Protein AF-A0AAV2LMJ4-F1 (afdb_monomer_lite)

Sequence (1082 aa):
MGFVTAALLILLYDCACATQFSASLNMGGVTGQVLFDNTSQMATLNISGAGSCSSLNLSITVFPVISERDDFDGRCTTTGGHWNPFKVDTELPSYSEFCNSANPLFCEGHFNPLNWNISNSPPPGMGTLDQYEVGDLSGKFGMLTGLNKLEAVFSDPFLPLTGPNSVVGRSVVVHYTNGSRMRCADIKADKDKDGHWAKAKAVFNRTLTGTVTMRQQIFSDGSSMDTTVEVALLSAEEVTTRNFSMYITTDQIGEQRCSQNGGLYNPFNMTITSPTCSIYSPLSCPVGEFSMRQSALSLTHRQFFTDSILPLTGDFTVVRRTLVVKNGDSIIDCADILPESPSAEQSFQKVPQFSRYDFRKRVANVLQLEISQVTILPGSPQSNETCQRVSFMLAADVSPALLESVKTSEKMGPYKETSCLRAAGVLLQPWRLLIAFTAAAERRAHFNHKTERFEPQRPDTTMSPKITGELLRLLRQAMKNCKYFPEPIHAYIVPSGDAHQSEYIAPCDCRREFISGFNGSAGTAIVTEQHAALWTDGRYFLQASQQMDNNWTLMRMGLKETPSQEDWLISVLPENSKVGVDPWIYAADQWKHMSTALTSAGHSLVAVQENMIDVIWSDRPERPSTQLRTLGLEYTGLTWQDKITALRTKMTERKISWFVTTALDETAWLFNLRGADIEYNPVFFAYAIVGMNTIRFFIDQKRLNDAALRSHLQLDSPLKPELSISTFPYEAVHSELQAICSALGPKDKVWICDKASCALTQAIPKNHRSPIPYTPLCLAKAVKNPTEVQGMRMAHIKDAVALCELFSWLEKEIPKGTVTEISAADKAEEFRSQQKDFVGLSFPTISSVGPNAAIIHYTPLPETNRTLTVNEVYLIDSGAQYIDGTTDVTRTMHFGAPSPFEKECFTYVLKGHIAVSAAIFPNGTKGHLLDSFARAALWDSGLDYLHGTGHGVGCFLNVHEGPCGISYKTFADEPLEAGMIVSDEPGYYEDGAFGIRVENVVLVVPAKPKYNYRNRGSLTFEPLTLVPIQVKMMATELLTRKERDWLNEYHRTCREVIGAELERQGRKEALQWLIRETQPIV

Secondary structure (DSSP, 8-state):
--------SSSS----S-SEEEEEEEETTEEEEEEEETTTTEEEEEEE---TTS-EEEEEBSSPPP-SS--SSS--GGGSS---TT---TTSTTHHHHSBTTB-TTS--B--TT---GGGPPSTTSS-GGGS-TT-HHHHH---TT-SEEEEEEE-TTS-SSSTT--TTSEEEEEETTS-EEEEEE-EE---TTEEEEEEEEEEESSEEEEEEEEEEEETTS-BPPEEEEEEEEESS------EEEEEBSS---GGGTTS---B--TT---TT-TT-BTTBGGGS-TTB-HHHH--B-SSS-EEEEETT--SSSTT--TTSEEEEEETTEEEEEEEEEE-S-EEEEEEEPPSS--HHHHHHHHHHHHT--GGGEEEPTT-SEE-SSEEEEEEEESS---HHHHHHHHH-GGGGGGS--TT--S----------------------------------------PPP--HHHHHHHHHHTT-TTT-SS--SEEEEES--TT--SS--GGG-HHHHHH----SS-EEEEESS-EEEEE-GGGHHHHHHHS-TTPEEEETTSTTSPPHHHHHHHHSPTT-EEEE-TTSSBHHHHHHHHHHHHHTT-EEEE-SS-HHHHH-TTPPPPP-PPPEE--HHHHSS-HHHHHHHHHHHHHHTT-SEEEE--HHHHHHHHTEE--SSSSS---SEEEEEESS-EEEEE-GGGGG-HHHHHHTTTTS---GGGPEEEE-GGGHHHHHHHHHHT--TT--EEEETTSBHHHHHHS-TTTEEEESS-HHHHHHHB--HHHHHHHHHHHHHHHHHHHHHHHHHHHHGGGT--BHHHHHHHHHHHHHTSTTEEEESS--EEEEGGGGGSTT----TTT-PBP-TTSEEEEE--EEETTEE---EEEEESS---HHHHHHHHHHHHHHHHHHT--EETT-BGGGGHHHHHHHHHTTT---SS-SEEB--TTS-SS--S-EE-TT-TTPPBP-TTBEEEE--EEEETTTEEEE--EEEEEEEE--S--GGG--EEEEEE-------GGG--GGG--HHHHHHHHHHHHHHHHHHHHHHHHTT-HHHHHHHHHHTPPP-

pLDDT: mean 83.79, std 19.94, range [22.16, 98.94]

Radius of gyration: 36.63 Å; chains: 1; bounding box: 79×102×100 Å

Organism: Knipowitschia caucasica (NCBI:txid637954)

InterPro domains:
  IPR000587 Creatinase, N-terminal [PF01321] (511-609)
  IPR000994 Peptidase M24 [PF00557] (791-1004)
  IPR029149 Creatinase/Aminopeptidase P/Spt16, N-terminal [G3DSA:3.40.350.10] (464-617)
  IPR029149 Creatinase/Aminopeptidase P/Spt16, N-terminal [G3DSA:3.40.350.10] (618-781)
  IPR029149 Creatinase/Aminopeptidase P/Spt16, N-terminal [SSF53092] (511-597)
  IPR032416 Peptidase M24, C-terminal domain [PF16188] (1019-1081)
  IPR033740 Aminopeptidase P [cd01085] (791-1012)
  IPR036005 Creatinase/aminopeptidase-like [G3DSA:3.90.230.10] (782-1082)
  IPR036005 Creatinase/aminopeptidase-like [SSF55920] (785-1043)
  IPR036423 Superoxide dismutase-like, copper/zinc binding domain superfamily [G3DSA:2.60.40.200] (16-196)
  IPR036423 Superoxide dismutase-like, copper/zinc binding domain superfamily [G3DSA:2.60.40.200] (197-347)
  IPR036423 Superoxide dismutase-like, copper/zinc binding domain superfamily [SSF49329] (25-187)
  IPR036423 Superoxide dismutase-like, copper/zinc binding domain superfamily [SSF49329] (199-337)
  IPR050422 Xaa-Pro aminopeptidase P [PTHR43763] (435-1081)

Structure (mmCIF, N/CA/C/O backbone):
data_AF-A0AAV2LMJ4-F1
#
_entry.id   AF-A0AAV2LMJ4-F1
#
loop_
_atom_site.group_PDB
_atom_site.id
_atom_site.type_symbol
_atom_site.label_atom_id
_atom_site.label_alt_id
_atom_site.label_comp_id
_atom_site.label_asym_id
_atom_site.label_entity_id
_atom_site.label_seq_id
_atom_site.pdbx_PDB_ins_code
_atom_site.Cartn_x
_atom_site.Cartn_y
_atom_site.Cartn_z
_atom_site.occupancy
_atom_site.B_iso_or_equiv
_atom_site.auth_seq_id
_atom_site.auth_comp_id
_atom_site.auth_asym_id
_atom_site.auth_atom_id
_atom_site.pdbx_PDB_model_num
ATOM 1 N N . MET A 1 1 ? 31.225 -16.482 -4.427 1.00 31.62 1 MET A N 1
ATOM 2 C CA . MET A 1 1 ? 31.300 -16.928 -3.021 1.00 31.62 1 MET A CA 1
ATOM 3 C C . MET A 1 1 ? 29.924 -16.722 -2.435 1.00 31.62 1 MET A C 1
ATOM 5 O O . MET A 1 1 ? 29.506 -15.581 -2.304 1.00 31.62 1 MET A O 1
ATOM 9 N N . GLY A 1 2 ? 29.184 -17.820 -2.303 1.00 31.97 2 GLY A N 1
ATOM 10 C CA . GLY A 1 2 ? 27.797 -17.839 -1.847 1.00 31.97 2 GLY A CA 1
ATOM 11 C C . GLY A 1 2 ? 27.674 -18.164 -0.360 1.00 31.97 2 GLY A C 1
ATOM 12 O O . GLY A 1 2 ? 28.681 -18.469 0.278 1.00 31.97 2 GLY A O 1
ATOM 13 N N . PHE A 1 3 ? 26.413 -18.161 0.090 1.00 25.02 3 PHE A N 1
ATOM 14 C CA . PHE A 1 3 ? 25.906 -18.404 1.450 1.00 25.02 3 PHE A CA 1
ATOM 15 C C . PHE A 1 3 ? 26.230 -17.228 2.393 1.00 25.02 3 PHE A C 1
ATOM 17 O O . PHE A 1 3 ? 27.388 -16.900 2.598 1.00 25.02 3 PHE A O 1
ATOM 24 N N . VAL A 1 4 ? 25.273 -16.461 2.928 1.00 27.62 4 VAL A N 1
ATOM 25 C CA . VAL A 1 4 ? 24.153 -16.869 3.792 1.00 27.62 4 VAL A CA 1
ATOM 26 C C . VAL A 1 4 ? 23.056 -15.785 3.767 1.00 27.62 4 VAL A C 1
ATOM 28 O O . VAL A 1 4 ? 23.307 -14.658 4.180 1.00 27.62 4 VAL A O 1
ATOM 31 N N . THR A 1 5 ? 21.835 -16.131 3.355 1.00 31.05 5 THR A N 1
ATOM 32 C CA . THR A 1 5 ? 20.598 -15.367 3.628 1.00 31.05 5 THR A CA 1
ATOM 33 C C . THR A 1 5 ? 19.431 -16.351 3.659 1.00 31.05 5 THR A C 1
ATOM 35 O O . THR A 1 5 ? 18.971 -16.746 2.594 1.00 31.05 5 THR A O 1
ATOM 38 N N . ALA A 1 6 ? 19.029 -16.784 4.862 1.00 27.64 6 ALA A N 1
ATOM 39 C CA . ALA A 1 6 ? 17.705 -17.321 5.239 1.00 27.64 6 ALA A CA 1
ATOM 40 C C . ALA A 1 6 ? 17.819 -18.062 6.590 1.00 27.64 6 ALA A C 1
ATOM 42 O O . ALA A 1 6 ? 17.997 -19.275 6.616 1.00 27.64 6 ALA A O 1
ATOM 43 N N . ALA A 1 7 ? 17.781 -17.337 7.716 1.00 23.77 7 ALA A N 1
ATOM 44 C CA . ALA A 1 7 ? 17.709 -17.956 9.052 1.00 23.77 7 ALA A CA 1
ATOM 45 C C . ALA A 1 7 ? 17.099 -17.056 10.152 1.00 23.77 7 ALA A C 1
ATOM 47 O O . ALA A 1 7 ? 17.257 -17.348 11.330 1.00 23.77 7 ALA A O 1
ATOM 48 N N . LEU A 1 8 ? 16.402 -15.965 9.816 1.00 28.31 8 LEU A N 1
ATOM 49 C CA . LEU A 1 8 ? 15.799 -15.075 10.817 1.00 28.31 8 LEU A CA 1
ATOM 50 C C . LEU A 1 8 ? 14.387 -14.674 10.390 1.00 28.31 8 LEU A C 1
ATOM 52 O O . LEU A 1 8 ? 14.229 -13.679 9.696 1.00 28.31 8 LEU A O 1
ATOM 56 N N . LEU A 1 9 ? 13.400 -15.504 10.753 1.00 25.52 9 LEU A N 1
ATOM 57 C CA . LEU A 1 9 ? 11.991 -15.140 11.026 1.00 25.52 9 LEU A CA 1
ATOM 58 C C . LEU A 1 9 ? 11.160 -16.384 11.429 1.00 25.52 9 LEU A C 1
ATOM 60 O O . LEU A 1 9 ? 10.051 -16.594 10.957 1.00 25.52 9 LEU A O 1
ATOM 64 N N . ILE A 1 10 ? 11.726 -17.238 12.296 1.00 26.42 10 ILE A N 1
ATOM 65 C CA . ILE A 1 10 ? 11.002 -18.276 13.071 1.00 26.42 10 ILE A CA 1
ATOM 66 C C . ILE A 1 10 ? 11.528 -18.294 14.526 1.00 26.42 10 ILE A C 1
ATOM 68 O O . ILE A 1 10 ? 11.556 -19.306 15.212 1.00 26.42 10 ILE A O 1
ATOM 72 N N . LEU A 1 11 ? 12.014 -17.157 15.013 1.00 26.16 11 LEU A N 1
ATOM 73 C CA . LEU A 1 11 ? 12.368 -16.958 16.416 1.00 26.16 11 LEU A CA 1
ATOM 74 C C . LEU A 1 11 ? 11.753 -15.615 16.792 1.00 26.16 11 LEU A C 1
ATOM 76 O O . LEU A 1 11 ? 11.999 -14.651 16.071 1.00 26.16 11 LEU A O 1
ATOM 80 N N . LEU A 1 12 ? 10.979 -15.579 17.879 1.00 29.08 12 LEU A N 1
ATOM 81 C CA . LEU A 1 12 ? 10.115 -14.484 18.369 1.00 29.08 12 LEU A CA 1
ATOM 82 C C . LEU A 1 12 ? 8.614 -14.608 18.041 1.00 29.08 12 LEU A C 1
ATOM 84 O O . LEU A 1 12 ? 7.958 -13.628 17.723 1.00 29.08 12 LEU A O 1
ATOM 88 N N . TYR A 1 13 ? 8.060 -15.806 18.207 1.00 29.02 13 TYR A N 1
ATOM 89 C CA . TYR A 1 13 ? 6.753 -15.964 18.857 1.00 29.02 13 TYR A CA 1
ATOM 90 C C . TYR A 1 13 ? 6.904 -17.089 19.887 1.00 29.02 13 TYR A C 1
ATOM 92 O O . TYR A 1 13 ? 6.378 -18.186 19.729 1.00 29.02 13 TYR A O 1
ATOM 100 N N . ASP A 1 14 ? 7.712 -16.830 20.921 1.00 29.50 14 ASP A N 1
ATOM 101 C CA . ASP A 1 14 ? 7.497 -17.511 22.195 1.00 29.50 14 ASP A CA 1
ATOM 102 C C . ASP A 1 14 ? 6.205 -16.929 22.768 1.00 29.50 14 ASP A C 1
ATOM 104 O O . ASP A 1 14 ? 6.079 -15.723 22.983 1.00 29.50 14 ASP A O 1
ATOM 108 N N . CYS A 1 15 ? 5.222 -17.808 22.912 1.00 34.94 15 CYS A N 1
ATOM 109 C CA . CYS A 1 15 ? 3.888 -17.538 23.414 1.00 34.94 15 CYS A CA 1
ATOM 110 C C . CYS A 1 15 ? 3.986 -16.853 24.790 1.00 34.94 15 CYS A C 1
ATOM 112 O O . CYS A 1 15 ? 4.411 -17.472 25.765 1.00 34.94 15 CYS A O 1
ATOM 114 N N . ALA A 1 16 ? 3.608 -15.577 24.885 1.00 39.09 16 ALA A N 1
ATOM 115 C CA . ALA A 1 16 ? 3.603 -14.818 26.136 1.00 39.09 16 ALA A CA 1
ATOM 116 C C . ALA A 1 16 ? 2.346 -15.101 26.976 1.00 39.09 16 ALA A C 1
ATOM 118 O O . ALA A 1 16 ? 1.729 -14.175 27.496 1.00 39.09 16 ALA A O 1
ATOM 119 N N . CYS A 1 17 ? 1.973 -16.373 27.125 1.00 46.59 17 CYS A N 1
ATOM 120 C CA . CYS A 1 17 ? 0.865 -16.773 27.986 1.00 46.59 17 CYS A CA 1
ATOM 121 C C . CYS A 1 17 ? 1.385 -17.794 29.005 1.00 46.59 17 CYS A C 1
ATOM 123 O O . CYS A 1 17 ? 1.818 -18.887 28.645 1.00 46.59 17 CYS A O 1
ATOM 125 N N . ALA A 1 18 ? 1.386 -17.353 30.269 1.00 47.00 18 ALA A N 1
ATOM 126 C CA . ALA A 1 18 ? 2.244 -17.720 31.406 1.00 47.00 18 ALA A CA 1
ATOM 127 C C . ALA A 1 18 ? 3.652 -17.086 31.382 1.00 47.00 18 ALA A C 1
ATOM 129 O O . ALA A 1 18 ? 4.645 -17.682 30.971 1.00 47.00 18 ALA A O 1
ATOM 130 N N . THR A 1 19 ? 3.752 -15.860 31.905 1.00 60.28 19 THR A N 1
ATOM 131 C CA . THR A 1 19 ? 5.040 -15.200 32.180 1.00 60.28 19 THR A CA 1
ATOM 132 C C . THR A 1 19 ? 5.730 -15.746 33.435 1.00 60.28 19 THR A C 1
ATOM 134 O O . THR A 1 19 ? 6.918 -15.483 33.612 1.00 60.28 19 THR A O 1
ATOM 137 N N . GLN A 1 20 ? 5.032 -16.533 34.273 1.00 61.94 20 GLN A N 1
ATOM 138 C CA . GLN A 1 20 ? 5.546 -17.090 35.531 1.00 61.94 20 GLN A CA 1
ATOM 139 C C . GLN A 1 20 ? 5.127 -18.558 35.761 1.00 61.94 20 GLN A C 1
ATOM 141 O O . GLN A 1 20 ? 3.970 -18.939 35.590 1.00 61.94 20 GLN A O 1
ATOM 146 N N . PHE A 1 21 ? 6.081 -19.385 36.187 1.00 69.50 21 PHE A N 1
ATOM 147 C CA . PHE A 1 21 ? 5.927 -20.791 36.572 1.00 69.50 21 PHE A CA 1
ATOM 148 C C . PHE A 1 21 ? 6.332 -20.955 38.033 1.00 69.50 21 PHE A C 1
ATOM 150 O O . PHE A 1 21 ? 7.242 -20.271 38.496 1.00 69.50 21 PHE A O 1
ATOM 157 N N . SER A 1 22 ? 5.705 -21.868 38.770 1.00 72.75 22 SER A N 1
ATOM 158 C CA . SER A 1 22 ? 6.003 -22.081 40.184 1.00 72.75 22 SER A CA 1
ATOM 159 C C . SER A 1 22 ? 6.136 -23.562 40.555 1.00 72.75 22 SER A C 1
ATOM 161 O O . SER A 1 22 ? 5.431 -24.438 40.053 1.00 72.75 22 SER A O 1
ATOM 163 N N . ALA A 1 23 ? 7.075 -23.844 41.459 1.00 64.94 23 ALA A N 1
ATOM 164 C CA . ALA A 1 23 ? 7.233 -25.120 42.146 1.00 64.94 23 ALA A CA 1
ATOM 165 C C . ALA A 1 23 ? 7.117 -24.869 43.656 1.00 64.94 23 ALA A C 1
ATOM 167 O O . ALA A 1 23 ? 8.087 -24.489 44.319 1.00 64.94 23 ALA A O 1
ATOM 168 N N . SER A 1 24 ? 5.908 -25.023 44.202 1.00 64.81 24 SER A N 1
ATOM 169 C CA . SER A 1 24 ? 5.629 -24.791 45.625 1.00 64.81 24 SER A CA 1
ATOM 170 C C . SER A 1 24 ? 6.053 -25.986 46.485 1.00 64.81 24 SER A C 1
ATOM 172 O O . SER A 1 24 ? 5.602 -27.113 46.283 1.00 64.81 24 SER A O 1
ATOM 174 N N . LEU A 1 25 ? 6.881 -25.730 47.496 1.00 60.56 25 LEU A N 1
ATOM 175 C CA . LEU A 1 25 ? 7.351 -26.695 48.488 1.00 60.56 25 LEU A CA 1
ATOM 176 C C . LEU A 1 25 ? 6.625 -26.414 49.810 1.00 60.56 25 LEU A C 1
ATOM 178 O O . LEU A 1 25 ? 6.838 -25.370 50.412 1.00 60.56 25 LEU A O 1
ATOM 182 N N . ASN A 1 26 ? 5.755 -27.311 50.281 1.00 53.28 26 ASN A N 1
ATOM 183 C CA . ASN A 1 26 ? 4.981 -27.069 51.511 1.00 53.28 26 ASN A CA 1
ATOM 184 C C . ASN A 1 26 ? 4.887 -28.301 52.429 1.00 53.28 26 ASN A C 1
ATOM 186 O O . ASN A 1 26 ? 3.824 -28.600 52.966 1.00 53.28 26 ASN A O 1
ATOM 190 N N . MET A 1 27 ? 5.973 -29.073 52.576 1.00 48.28 27 MET A N 1
ATOM 191 C CA . MET A 1 27 ? 5.925 -30.357 53.294 1.00 48.28 27 MET A CA 1
ATOM 192 C C . MET A 1 27 ? 7.165 -30.656 54.152 1.00 48.28 27 MET A C 1
ATOM 194 O O . MET A 1 27 ? 8.303 -30.673 53.678 1.00 48.28 27 MET A O 1
ATOM 198 N N . GLY A 1 28 ? 6.923 -31.035 55.415 1.00 44.03 28 GLY A N 1
ATOM 199 C CA . GLY A 1 28 ? 7.898 -31.705 56.284 1.00 44.03 28 GLY A CA 1
ATOM 200 C C . GLY A 1 28 ? 9.094 -30.849 56.707 1.00 44.03 28 GLY A C 1
ATOM 201 O O . GLY A 1 28 ? 10.224 -31.326 56.610 1.00 44.03 28 GLY A O 1
ATOM 202 N N . GLY A 1 29 ? 8.842 -29.613 57.146 1.00 50.81 29 GLY A N 1
ATOM 203 C CA . GLY A 1 29 ? 9.846 -28.687 57.683 1.00 50.81 29 GLY A CA 1
ATOM 204 C C . GLY A 1 29 ? 10.384 -27.683 56.666 1.00 50.81 29 GLY A C 1
ATOM 205 O O . GLY A 1 29 ? 10.660 -26.566 57.069 1.00 50.81 29 GLY A O 1
ATOM 206 N N . VAL A 1 30 ? 10.440 -28.032 55.373 1.00 53.62 30 VAL A N 1
ATOM 207 C CA . VAL A 1 30 ? 10.850 -27.131 54.283 1.00 53.62 30 VAL A CA 1
ATOM 208 C C . VAL A 1 30 ? 9.614 -26.508 53.622 1.00 53.62 30 VAL A C 1
ATOM 210 O O . VAL A 1 30 ? 8.799 -27.226 53.038 1.00 53.62 30 VAL A O 1
ATOM 213 N N . THR A 1 31 ? 9.467 -25.188 53.712 1.00 57.84 31 THR A N 1
ATOM 214 C CA . THR A 1 31 ? 8.359 -24.406 53.142 1.00 57.84 31 THR A CA 1
ATOM 215 C C . THR A 1 31 ? 8.884 -23.292 52.241 1.00 57.84 31 THR A C 1
ATOM 217 O O . THR A 1 31 ? 9.872 -22.636 52.572 1.00 57.84 31 THR A O 1
ATOM 220 N N . GLY A 1 32 ? 8.252 -23.067 51.091 1.00 64.69 32 GLY A N 1
ATOM 221 C CA . GLY A 1 32 ? 8.737 -22.111 50.104 1.00 64.69 32 GLY A CA 1
ATOM 222 C C . GLY A 1 32 ? 8.204 -22.323 48.691 1.00 64.69 32 GLY A C 1
ATOM 223 O O . GLY A 1 32 ? 7.330 -23.151 48.459 1.00 64.69 32 GLY A O 1
ATOM 224 N N . GLN A 1 33 ? 8.759 -21.598 47.726 1.00 73.62 33 GLN A N 1
ATOM 225 C CA . GLN A 1 33 ? 8.497 -21.786 46.303 1.00 73.62 33 GLN A CA 1
ATOM 226 C C . GLN A 1 33 ? 9.721 -21.430 45.459 1.00 73.62 33 GLN A C 1
ATOM 228 O O . GLN A 1 33 ? 10.509 -20.555 45.828 1.00 73.62 33 GLN A O 1
ATOM 233 N N . VAL A 1 34 ? 9.852 -22.099 44.316 1.00 70.19 34 VAL A N 1
ATOM 234 C CA . VAL A 1 34 ? 10.715 -21.657 43.216 1.00 70.19 34 VAL A CA 1
ATOM 235 C C . VAL A 1 34 ? 9.816 -21.040 42.156 1.00 70.19 34 VAL A C 1
ATOM 237 O O . VAL A 1 34 ? 8.926 -21.729 41.668 1.00 70.19 34 VAL A O 1
ATOM 240 N N . LEU A 1 35 ? 10.007 -19.766 41.834 1.00 71.50 35 LEU A N 1
ATOM 241 C CA . LEU A 1 35 ? 9.332 -19.095 40.724 1.00 71.50 35 LEU A CA 1
ATOM 242 C C . LEU A 1 35 ? 10.282 -19.021 39.536 1.00 71.50 35 LEU A C 1
ATOM 244 O O . LEU A 1 35 ? 11.445 -18.695 39.737 1.00 71.50 35 LEU A O 1
ATOM 248 N N . PHE A 1 36 ? 9.799 -19.254 38.325 1.00 71.88 36 PHE A N 1
ATOM 249 C CA . PHE A 1 36 ? 10.539 -19.057 37.083 1.00 71.88 36 PHE A CA 1
ATOM 250 C C . PHE A 1 36 ? 9.778 -18.058 36.225 1.00 71.88 36 PHE A C 1
ATOM 252 O O . PHE A 1 36 ? 8.600 -18.263 35.958 1.00 71.88 36 PHE A O 1
ATOM 259 N N . ASP A 1 37 ? 10.429 -16.984 35.803 1.00 69.00 37 ASP A N 1
ATOM 260 C CA . ASP A 1 37 ? 9.822 -15.913 35.024 1.00 69.00 37 ASP A CA 1
ATOM 261 C C . ASP A 1 37 ? 10.476 -15.856 33.640 1.00 69.00 37 ASP A C 1
ATOM 263 O O . ASP A 1 37 ? 11.683 -15.624 33.515 1.00 69.00 37 ASP A O 1
ATOM 267 N N . ASN A 1 38 ? 9.677 -16.106 32.600 1.00 64.00 38 ASN A N 1
ATOM 268 C CA . ASN A 1 38 ? 10.169 -16.186 31.224 1.00 64.00 38 ASN A CA 1
ATOM 269 C C . ASN A 1 38 ? 10.514 -14.802 30.653 1.00 64.00 38 ASN A C 1
ATOM 271 O O . ASN A 1 38 ? 11.466 -14.657 29.890 1.00 64.00 38 ASN A O 1
ATOM 275 N N . THR A 1 39 ? 9.776 -13.765 31.050 1.00 63.19 39 THR A N 1
ATOM 276 C CA . THR A 1 39 ? 9.974 -12.394 30.557 1.00 63.19 39 THR A CA 1
ATOM 277 C C . THR A 1 39 ? 11.285 -11.806 31.065 1.00 63.19 39 THR A C 1
ATOM 279 O O . THR A 1 39 ? 11.999 -11.118 30.338 1.00 63.19 39 THR A O 1
ATOM 282 N N . SER A 1 40 ? 11.610 -12.078 32.325 1.00 59.97 40 SER A N 1
ATOM 283 C CA . SER A 1 40 ? 12.814 -11.574 32.982 1.00 59.97 40 SER A CA 1
ATOM 284 C C . SER A 1 40 ? 13.979 -12.564 32.987 1.00 59.97 40 SER A C 1
ATOM 286 O O . SER A 1 40 ? 15.084 -12.176 33.364 1.00 59.97 40 SER A O 1
ATOM 288 N N . GLN A 1 41 ? 13.763 -13.812 32.550 1.00 61.84 41 GLN A N 1
ATOM 289 C CA . GLN A 1 41 ? 14.757 -14.894 32.593 1.00 61.84 41 GLN A CA 1
ATOM 290 C C . GLN A 1 41 ? 15.312 -15.094 34.017 1.00 61.84 41 GLN A C 1
ATOM 292 O O . GLN A 1 41 ? 16.523 -15.237 34.225 1.00 61.84 41 GLN A O 1
ATOM 297 N N . MET A 1 42 ? 14.422 -15.040 35.017 1.00 69.06 42 MET A N 1
ATOM 298 C CA . MET A 1 42 ? 14.771 -15.117 36.439 1.00 69.06 42 MET A CA 1
ATOM 299 C C . MET A 1 42 ? 14.112 -16.313 37.128 1.00 69.06 42 MET A C 1
ATOM 301 O O . MET A 1 42 ? 12.910 -16.526 37.016 1.00 69.06 42 MET A O 1
ATOM 305 N N . ALA A 1 43 ? 14.887 -17.047 37.922 1.00 64.69 43 ALA A N 1
ATOM 306 C CA . ALA A 1 43 ? 14.419 -18.012 38.902 1.00 64.69 43 ALA A CA 1
ATOM 307 C C . ALA A 1 43 ? 14.508 -17.404 40.316 1.00 64.69 43 ALA A C 1
ATOM 309 O O . ALA A 1 43 ? 15.598 -17.139 40.824 1.00 64.69 43 ALA A O 1
ATOM 310 N N . THR A 1 44 ? 13.373 -17.178 40.975 1.00 69.06 44 THR A N 1
ATOM 311 C CA . THR A 1 44 ? 13.322 -16.713 42.369 1.00 69.06 44 THR A CA 1
ATOM 312 C C . THR A 1 44 ? 13.139 -17.899 43.303 1.00 69.06 44 THR A C 1
ATOM 314 O O . THR A 1 44 ? 12.108 -18.567 43.282 1.00 69.06 44 THR A O 1
ATOM 317 N N . LEU A 1 45 ? 14.131 -18.149 44.152 1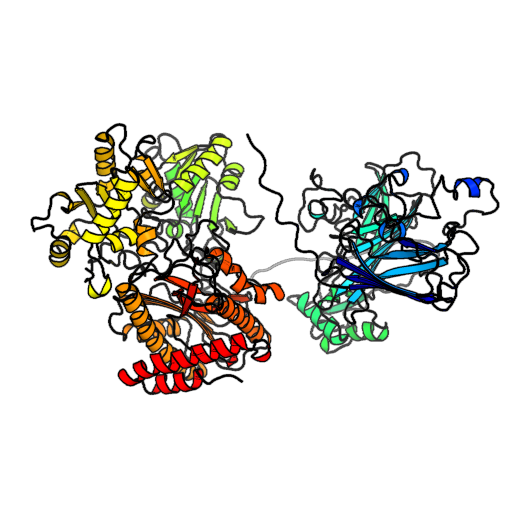.00 70.44 45 LEU A N 1
ATOM 318 C CA . LEU A 1 45 ? 14.131 -19.217 45.140 1.00 70.44 45 LEU A CA 1
ATOM 319 C C . LEU A 1 45 ? 13.815 -18.638 46.523 1.00 70.44 45 LEU A C 1
ATOM 321 O O . LEU A 1 45 ? 14.627 -17.912 47.095 1.00 70.44 45 LEU A O 1
ATOM 325 N N . ASN A 1 46 ? 12.647 -18.971 47.072 1.00 68.56 46 ASN A N 1
ATOM 326 C CA . ASN A 1 46 ? 12.249 -18.588 48.426 1.00 68.56 46 ASN A CA 1
ATOM 327 C C . ASN A 1 46 ? 11.940 -19.851 49.229 1.00 68.56 46 ASN A C 1
ATOM 329 O O . ASN A 1 46 ? 10.837 -20.374 49.129 1.00 68.56 46 ASN A O 1
ATOM 333 N N . ILE A 1 47 ? 12.916 -20.375 49.975 1.00 64.31 47 ILE A N 1
ATOM 334 C CA . ILE A 1 47 ? 12.800 -21.635 50.726 1.00 64.31 47 ILE A CA 1
ATOM 335 C C . ILE A 1 47 ? 13.235 -21.422 52.182 1.00 64.31 47 ILE A C 1
ATOM 337 O O . ILE A 1 47 ? 14.260 -20.801 52.469 1.00 64.31 47 ILE A O 1
ATOM 341 N N . SER A 1 48 ? 12.472 -21.973 53.124 1.00 58.94 48 SER A N 1
ATOM 342 C CA . SER A 1 48 ? 12.693 -21.879 54.568 1.00 58.94 48 SER A CA 1
ATOM 343 C C . SER A 1 48 ? 12.562 -23.241 55.253 1.00 58.94 48 SER A C 1
ATOM 345 O O . SER A 1 48 ? 11.775 -24.070 54.818 1.00 58.94 48 SER A O 1
ATOM 347 N N . GLY A 1 49 ? 13.343 -23.486 56.314 1.00 54.72 49 GLY A N 1
ATOM 348 C CA . GLY A 1 49 ? 13.166 -24.650 57.198 1.00 54.72 49 GLY A CA 1
ATOM 349 C C . GLY A 1 49 ? 13.975 -25.919 56.865 1.00 54.72 49 GLY A C 1
ATOM 350 O O . GLY A 1 49 ? 13.596 -27.030 57.225 1.00 54.72 49 GLY A O 1
ATOM 351 N N . ALA A 1 50 ? 15.152 -25.755 56.257 1.00 51.69 50 ALA A N 1
ATOM 352 C CA . ALA A 1 50 ? 16.111 -26.831 55.962 1.00 51.69 50 ALA A CA 1
ATOM 353 C C . ALA A 1 50 ? 16.707 -27.567 57.191 1.00 51.69 50 ALA A C 1
ATOM 355 O O . ALA A 1 50 ? 17.249 -28.658 57.037 1.00 51.69 50 ALA A O 1
ATOM 356 N N . GLY A 1 51 ? 16.585 -27.020 58.407 1.00 45.84 51 GLY A N 1
ATOM 357 C CA . GLY A 1 51 ? 17.125 -27.617 59.636 1.00 45.84 51 GLY A CA 1
ATOM 358 C C . GLY A 1 51 ? 18.663 -27.604 59.725 1.00 45.84 51 GLY A C 1
ATOM 359 O O . GLY A 1 51 ? 19.384 -27.775 58.749 1.00 45.84 51 GLY A O 1
ATOM 360 N N . SER A 1 52 ? 19.201 -27.426 60.933 1.00 45.50 52 SER A N 1
ATOM 361 C CA . SER A 1 52 ? 20.628 -27.160 61.188 1.00 45.50 52 SER A CA 1
ATOM 362 C C . SER A 1 52 ? 21.561 -28.387 61.163 1.00 45.50 52 SER A C 1
ATOM 364 O O . SER A 1 52 ? 22.617 -28.342 61.794 1.00 45.50 52 SER A O 1
ATOM 366 N N . CYS A 1 53 ? 21.199 -29.510 60.529 1.00 40.38 53 CYS A N 1
ATOM 367 C CA . CYS A 1 53 ? 21.935 -30.775 60.729 1.00 40.38 53 CYS A CA 1
ATOM 368 C C . CYS A 1 53 ? 22.305 -31.597 59.484 1.00 40.38 53 CYS A C 1
ATOM 370 O O . CYS A 1 53 ? 22.778 -32.715 59.655 1.00 40.38 53 CYS A O 1
ATOM 372 N N . SER A 1 54 ? 22.181 -31.099 58.250 1.00 48.09 54 SER A N 1
ATOM 373 C CA . SER A 1 54 ? 22.919 -31.698 57.116 1.00 48.09 54 SER A CA 1
ATOM 374 C C . SER A 1 54 ? 22.927 -30.813 55.871 1.00 48.09 54 SER A C 1
ATOM 376 O O . SER A 1 54 ? 22.073 -29.951 55.691 1.00 48.09 54 SER A O 1
ATOM 378 N N . SER A 1 55 ? 23.945 -31.005 55.037 1.00 49.91 55 SER A N 1
ATOM 379 C CA . SER A 1 55 ? 24.188 -30.286 53.789 1.00 49.91 55 SER A CA 1
ATOM 380 C C . SER A 1 55 ? 23.217 -30.721 52.675 1.00 49.91 55 SER A C 1
ATOM 382 O O . SER A 1 55 ? 22.963 -31.917 52.525 1.00 49.91 55 SER A O 1
ATOM 384 N N . LEU A 1 56 ? 22.662 -29.762 51.916 1.00 53.09 56 LEU A N 1
ATOM 385 C CA . LEU A 1 56 ? 21.547 -29.961 50.968 1.00 53.09 56 LEU A CA 1
ATOM 386 C C . LEU A 1 56 ? 21.871 -29.460 49.548 1.00 53.09 56 LEU A C 1
ATOM 388 O O . LEU A 1 56 ? 22.611 -28.488 49.387 1.00 53.09 56 LEU A O 1
ATOM 392 N N . ASN A 1 57 ? 21.298 -30.114 48.534 1.00 52.12 57 ASN A N 1
ATOM 393 C CA . ASN A 1 57 ? 21.452 -29.841 47.093 1.00 52.12 57 ASN A CA 1
ATOM 394 C C . ASN A 1 57 ? 20.059 -29.670 46.430 1.00 52.12 57 ASN A C 1
ATOM 396 O O . ASN A 1 57 ? 19.089 -30.244 46.917 1.00 52.12 57 ASN A O 1
ATOM 400 N N . LEU A 1 58 ? 19.935 -28.886 45.356 1.00 62.44 58 LEU A N 1
ATOM 401 C CA . LEU A 1 58 ? 18.737 -28.652 44.547 1.00 62.44 58 LEU A CA 1
ATOM 402 C C . LEU A 1 58 ? 18.995 -29.029 43.075 1.00 62.44 58 LEU A C 1
ATOM 404 O O . LEU A 1 58 ? 19.965 -28.576 42.476 1.00 62.44 58 LEU A O 1
ATOM 408 N N . SER A 1 59 ? 18.085 -29.789 42.466 1.00 60.19 59 SER A N 1
ATOM 409 C CA . SER A 1 59 ? 18.157 -30.187 41.049 1.00 60.19 59 SER A CA 1
ATOM 410 C C . SER A 1 59 ? 16.778 -30.194 40.385 1.00 60.19 59 SER A C 1
ATOM 412 O O . SER A 1 59 ? 15.770 -30.188 41.084 1.00 60.19 59 SER A O 1
ATOM 414 N N . ILE A 1 60 ? 16.718 -30.269 39.057 1.00 55.69 60 ILE A N 1
ATOM 415 C CA . ILE A 1 60 ? 15.505 -30.566 38.285 1.00 55.69 60 ILE A CA 1
ATOM 416 C C . ILE A 1 60 ? 15.657 -31.956 37.670 1.00 55.69 60 ILE A C 1
ATOM 418 O O . ILE A 1 60 ? 16.672 -32.265 37.048 1.00 55.69 60 ILE A O 1
ATOM 422 N N . THR A 1 61 ? 14.646 -32.795 37.854 1.00 60.25 61 THR A N 1
ATOM 423 C CA . THR A 1 61 ? 14.594 -34.169 37.337 1.00 60.25 61 THR A CA 1
ATOM 424 C C . THR A 1 61 ? 13.982 -34.233 35.947 1.00 60.25 61 THR A C 1
ATOM 426 O O . THR A 1 61 ? 13.420 -33.264 35.454 1.00 60.25 61 THR A O 1
ATOM 429 N N . VAL A 1 62 ? 14.088 -35.385 35.293 1.00 53.19 62 VAL A N 1
ATOM 430 C CA . VAL A 1 62 ? 13.544 -35.604 33.948 1.00 53.19 62 VAL A CA 1
ATOM 431 C C . VAL A 1 62 ? 12.016 -35.790 33.963 1.00 53.19 62 VAL A C 1
ATOM 433 O O . VAL A 1 62 ? 11.359 -35.428 32.997 1.00 53.19 62 VAL A O 1
ATOM 436 N N . PHE A 1 63 ? 11.397 -36.282 35.035 1.00 53.00 63 PHE A N 1
ATOM 437 C CA . PHE A 1 63 ? 9.956 -36.588 35.047 1.00 53.00 63 PHE A CA 1
ATOM 438 C C . PHE A 1 63 ? 9.160 -35.717 36.022 1.00 53.00 63 PHE A C 1
ATOM 440 O O . PHE A 1 63 ? 9.730 -35.285 37.021 1.00 53.00 63 PHE A O 1
ATOM 447 N N . PRO A 1 64 ? 7.848 -35.508 35.782 1.00 52.75 64 PRO A N 1
ATOM 448 C CA . PRO A 1 64 ? 6.934 -35.008 36.806 1.00 52.75 64 PRO A CA 1
ATOM 449 C C . PRO A 1 64 ? 6.746 -36.019 37.950 1.00 52.75 64 PRO A C 1
ATOM 451 O O . PRO A 1 64 ? 6.845 -37.239 37.750 1.00 52.75 64 PRO A O 1
ATOM 454 N N . VAL A 1 65 ? 6.379 -35.515 39.130 1.00 54.94 65 VAL A N 1
ATOM 455 C CA . VAL A 1 65 ? 5.935 -36.278 40.296 1.00 54.94 65 VAL A CA 1
ATOM 456 C C . VAL A 1 65 ? 4.630 -36.984 39.927 1.00 54.94 65 VAL A C 1
ATOM 458 O O . VAL A 1 65 ? 3.667 -36.380 39.455 1.00 54.94 65 VAL A O 1
ATOM 461 N N . ILE A 1 66 ? 4.594 -38.303 40.111 1.00 43.22 66 ILE A N 1
ATOM 462 C CA . ILE A 1 66 ? 3.447 -39.125 39.717 1.00 43.22 66 ILE A CA 1
ATOM 463 C C . ILE A 1 66 ? 2.265 -38.824 40.644 1.00 43.22 66 ILE A C 1
ATOM 465 O O . ILE A 1 66 ? 2.349 -39.031 41.849 1.00 43.22 66 ILE A O 1
ATOM 469 N N . SER A 1 67 ? 1.151 -38.371 40.064 1.00 35.56 67 SER A N 1
ATOM 470 C CA . SER A 1 67 ? -0.079 -38.017 40.789 1.00 35.56 67 SER A CA 1
ATOM 471 C C . SER A 1 67 ? -1.021 -39.198 41.053 1.00 35.56 67 SER A C 1
ATOM 473 O O . SER A 1 67 ? -1.921 -39.077 41.873 1.00 35.56 67 SER A O 1
ATOM 475 N N . GLU A 1 68 ? -0.833 -40.355 40.410 1.00 34.28 68 GLU A N 1
ATOM 476 C CA . GLU A 1 68 ? -1.836 -41.436 40.433 1.00 34.28 68 GLU A CA 1
ATOM 477 C C . GLU A 1 68 ? -1.834 -42.331 41.695 1.00 34.28 68 GLU A C 1
ATOM 479 O O . GLU A 1 68 ? -2.556 -43.326 41.728 1.00 34.28 68 GLU A O 1
ATOM 484 N N . ARG A 1 69 ? -1.092 -41.991 42.762 1.00 33.91 69 ARG A N 1
ATOM 485 C CA . ARG A 1 69 ? -1.231 -42.649 44.086 1.00 33.91 69 ARG A CA 1
ATOM 486 C C . ARG A 1 69 ? -0.939 -41.791 45.321 1.00 33.91 69 ARG A C 1
ATOM 488 O O . ARG A 1 69 ? -1.027 -42.330 46.421 1.00 33.91 69 ARG A O 1
ATOM 495 N N . ASP A 1 70 ? -0.588 -40.518 45.172 1.00 34.12 70 ASP A N 1
ATOM 496 C CA . ASP A 1 70 ? -0.302 -39.659 46.325 1.00 34.12 70 ASP A CA 1
ATOM 497 C C . ASP A 1 70 ? -1.461 -38.687 46.537 1.00 34.12 70 ASP A C 1
ATOM 499 O O . ASP A 1 70 ? -1.556 -37.621 45.924 1.00 34.12 70 ASP A O 1
ATOM 503 N N . ASP A 1 71 ? -2.361 -39.089 47.427 1.00 35.78 71 ASP A N 1
ATOM 504 C CA . ASP A 1 71 ? -3.336 -38.215 48.054 1.00 35.78 71 ASP A CA 1
ATOM 505 C C . ASP A 1 71 ? -2.536 -37.090 48.735 1.00 35.78 71 ASP A C 1
ATOM 507 O O . ASP A 1 71 ? -1.782 -37.322 49.684 1.00 35.78 71 ASP A O 1
ATOM 511 N N . PHE A 1 72 ? -2.625 -35.877 48.186 1.00 46.34 72 PHE A N 1
ATOM 512 C CA . PHE A 1 72 ? -1.905 -34.681 48.625 1.00 46.34 72 PHE A CA 1
ATOM 513 C C . PHE A 1 72 ? -2.328 -34.272 50.050 1.00 46.34 72 PHE A C 1
ATOM 515 O O . PHE A 1 72 ? -3.143 -33.375 50.228 1.00 46.34 72 PHE A O 1
ATOM 522 N N . ASP A 1 73 ? -1.773 -34.935 51.065 1.00 36.12 73 ASP A N 1
ATOM 523 C CA . ASP A 1 73 ? -1.501 -34.356 52.382 1.00 36.12 73 ASP A CA 1
ATOM 524 C C . ASP A 1 73 ? -0.538 -35.261 53.179 1.00 36.12 73 ASP A C 1
ATOM 526 O O . ASP A 1 73 ? -0.919 -36.186 53.899 1.00 36.12 73 ASP A O 1
ATOM 530 N N . GLY A 1 74 ? 0.764 -34.981 53.070 1.00 42.09 74 GLY A N 1
ATOM 531 C CA . GLY A 1 74 ? 1.672 -35.220 54.194 1.00 42.09 74 GLY A CA 1
ATOM 532 C C . GLY A 1 74 ? 2.717 -36.336 54.113 1.00 42.09 74 GLY A C 1
ATOM 533 O O . GLY A 1 74 ? 3.431 -36.496 55.103 1.00 42.09 74 GLY A O 1
ATOM 534 N N . ARG A 1 75 ? 2.913 -37.074 53.008 1.00 38.06 75 ARG A N 1
ATOM 535 C CA . ARG A 1 75 ? 4.078 -37.983 52.878 1.00 38.06 75 ARG A CA 1
ATOM 536 C C . ARG A 1 75 ? 4.553 -38.173 51.432 1.00 38.06 75 ARG A C 1
ATOM 538 O O . ARG A 1 75 ? 3.854 -38.785 50.647 1.00 38.06 75 ARG A O 1
ATOM 545 N N . CYS A 1 76 ? 5.812 -37.838 51.131 1.00 37.97 76 CYS A N 1
ATOM 546 C CA . CYS A 1 76 ? 6.561 -38.528 50.067 1.00 37.97 76 CYS A CA 1
ATOM 547 C C . CYS A 1 76 ? 7.017 -39.908 50.588 1.00 37.97 76 CYS A C 1
ATOM 549 O O . CYS A 1 76 ? 8.208 -40.127 50.832 1.00 37.97 76 CYS A O 1
ATOM 551 N N . THR A 1 77 ? 6.092 -40.844 50.829 1.00 37.34 77 THR A N 1
ATOM 552 C CA . THR A 1 77 ? 6.440 -42.198 51.317 1.00 37.34 77 THR A CA 1
ATOM 553 C C . THR A 1 77 ? 6.984 -43.146 50.245 1.00 37.34 77 THR A C 1
ATOM 555 O O . THR A 1 77 ? 7.280 -44.292 50.559 1.00 37.34 77 THR A O 1
ATOM 558 N N . THR A 1 78 ? 7.239 -42.688 49.018 1.00 39.06 78 THR A N 1
ATOM 559 C CA . THR A 1 78 ? 8.068 -43.437 48.049 1.00 39.06 78 THR A CA 1
ATOM 560 C C . THR A 1 78 ? 9.573 -43.220 48.243 1.00 39.06 78 THR A C 1
ATOM 562 O O . THR A 1 78 ? 10.384 -43.768 47.507 1.00 39.06 78 THR A O 1
ATOM 565 N N . THR A 1 79 ? 9.987 -42.506 49.296 1.00 41.03 79 THR A N 1
ATOM 566 C CA . THR A 1 79 ? 11.387 -42.532 49.769 1.00 41.03 79 THR A CA 1
ATOM 567 C C . THR A 1 79 ? 11.717 -43.770 50.623 1.00 41.03 79 THR A C 1
ATOM 569 O O . THR A 1 79 ? 12.820 -43.877 51.153 1.00 41.03 79 THR A O 1
ATOM 572 N N . GLY A 1 80 ? 10.798 -44.742 50.713 1.00 33.66 80 GLY A N 1
ATOM 573 C CA . GLY A 1 80 ? 11.008 -46.061 51.319 1.00 33.66 80 GLY A CA 1
ATOM 574 C C . GLY A 1 80 ? 10.644 -47.204 50.368 1.00 33.66 80 GLY A C 1
ATOM 575 O O . GLY A 1 80 ? 9.709 -47.948 50.640 1.00 33.66 80 GLY A O 1
ATOM 576 N N . GLY A 1 81 ? 11.361 -47.316 49.247 1.00 36.59 81 GLY A N 1
ATOM 577 C CA . GLY A 1 81 ? 11.193 -48.357 48.225 1.00 36.59 81 GLY A CA 1
ATOM 578 C C . GLY A 1 81 ? 11.145 -47.756 46.820 1.00 36.59 81 GLY A C 1
ATOM 579 O O . GLY A 1 81 ? 10.358 -46.847 46.569 1.00 36.59 81 GLY A O 1
ATOM 580 N N . HIS A 1 82 ? 12.007 -48.233 45.916 1.00 38.72 82 HIS A N 1
ATOM 581 C CA . HIS A 1 82 ? 12.073 -47.755 44.531 1.00 38.72 82 HIS A CA 1
ATOM 582 C C . HIS A 1 82 ? 10.706 -47.842 43.828 1.00 38.72 82 HIS A C 1
ATOM 584 O O . HIS A 1 82 ? 9.907 -48.746 44.083 1.00 38.72 82 HIS A O 1
ATOM 590 N N . TRP A 1 83 ? 10.450 -46.907 42.911 1.00 39.34 83 TRP A N 1
ATOM 591 C CA . TRP A 1 83 ? 9.270 -46.928 42.051 1.00 39.34 83 TRP A CA 1
ATOM 592 C C . TRP A 1 83 ? 9.335 -48.144 41.114 1.00 39.34 83 TRP A C 1
ATOM 594 O O . TRP A 1 83 ? 10.174 -48.206 40.222 1.00 39.34 83 TRP A O 1
ATOM 604 N N . ASN A 1 84 ? 8.445 -49.114 41.338 1.00 43.56 84 ASN A N 1
ATOM 605 C CA . ASN A 1 84 ? 8.316 -50.343 40.555 1.00 43.56 84 ASN A CA 1
ATOM 606 C C . ASN A 1 84 ? 6.925 -50.405 39.884 1.00 43.56 84 ASN A C 1
ATOM 608 O O . ASN A 1 84 ? 6.063 -51.200 40.275 1.00 43.56 84 ASN A O 1
ATOM 612 N N . PRO A 1 85 ? 6.659 -49.528 38.900 1.00 37.94 85 PRO A N 1
ATOM 613 C CA . PRO A 1 85 ? 5.347 -49.397 38.252 1.00 37.94 85 PRO A CA 1
ATOM 614 C C . PRO A 1 85 ? 4.943 -50.655 37.475 1.00 37.94 85 PRO A C 1
ATOM 616 O O . PRO A 1 85 ? 3.766 -50.854 37.183 1.00 37.94 85 PRO A O 1
ATOM 619 N N . PHE A 1 86 ? 5.918 -51.510 37.166 1.00 40.44 86 PHE A N 1
ATOM 620 C CA . PHE A 1 86 ? 5.769 -52.717 36.363 1.00 40.44 86 PHE A CA 1
ATOM 621 C C . PHE A 1 86 ? 5.674 -53.996 37.209 1.00 40.44 86 PHE A C 1
ATOM 623 O O . PHE A 1 86 ? 5.590 -55.086 36.653 1.00 40.44 86 PHE A O 1
ATOM 630 N N . LYS A 1 87 ? 5.644 -53.871 38.547 1.00 43.81 87 LYS A N 1
ATOM 631 C CA . LYS A 1 87 ? 5.555 -54.988 39.508 1.00 43.81 87 LYS A CA 1
ATOM 632 C C . LYS A 1 87 ? 6.648 -56.058 39.332 1.00 43.81 87 LYS A C 1
ATOM 634 O O . LYS A 1 87 ? 6.389 -57.240 39.541 1.00 43.81 87 LYS A O 1
ATOM 639 N N . VAL A 1 88 ? 7.862 -55.654 38.964 1.00 46.84 88 VAL A N 1
ATOM 640 C CA . VAL A 1 88 ? 9.036 -56.539 38.888 1.00 46.84 88 VAL A CA 1
ATOM 641 C C . VAL A 1 88 ? 9.355 -57.086 40.282 1.00 46.84 88 VAL A C 1
ATOM 643 O O . VAL A 1 88 ? 9.368 -56.332 41.247 1.00 46.84 88 VAL A O 1
ATOM 646 N N . ASP A 1 89 ? 9.595 -58.384 40.425 1.00 47.34 89 ASP A N 1
ATOM 647 C CA . ASP A 1 89 ? 9.875 -58.977 41.736 1.00 47.34 89 ASP A CA 1
ATOM 648 C C . ASP A 1 89 ? 11.171 -58.399 42.343 1.00 47.34 89 ASP A C 1
ATOM 650 O O . ASP A 1 89 ? 12.256 -58.513 41.766 1.00 47.34 89 ASP A O 1
ATOM 654 N N . THR A 1 90 ? 11.043 -57.736 43.496 1.00 44.84 90 THR A N 1
ATOM 655 C CA . THR A 1 90 ? 12.123 -56.995 44.164 1.00 44.84 90 THR A CA 1
ATOM 656 C C . THR A 1 90 ? 13.121 -57.898 44.887 1.00 44.84 90 THR A C 1
ATOM 658 O O . THR A 1 90 ? 14.146 -57.404 45.353 1.00 44.84 90 THR A O 1
ATOM 661 N N . GLU A 1 91 ? 12.838 -59.200 45.006 1.00 49.84 91 GLU A N 1
ATOM 662 C CA . GLU A 1 91 ? 13.738 -60.169 45.651 1.00 49.84 91 GLU A CA 1
ATOM 663 C C . GLU A 1 91 ? 14.675 -60.889 44.666 1.00 49.84 91 GLU A C 1
ATOM 665 O O . GLU A 1 91 ? 15.575 -61.624 45.080 1.00 49.84 91 GLU A O 1
ATOM 670 N N . LEU A 1 92 ? 14.522 -60.662 43.356 1.00 49.50 92 LEU A N 1
ATOM 671 C CA . LEU A 1 92 ? 15.404 -61.251 42.350 1.00 49.50 92 LEU A CA 1
ATOM 672 C C . LEU A 1 92 ? 16.779 -60.552 42.326 1.00 49.50 92 LEU A C 1
ATOM 674 O O . LEU A 1 92 ? 16.838 -59.324 42.314 1.00 49.50 92 LEU A O 1
ATOM 678 N N . PRO A 1 93 ? 17.905 -61.285 42.210 1.00 48.78 93 PRO A N 1
ATOM 679 C CA . PRO A 1 93 ? 19.245 -60.687 42.117 1.00 48.78 93 PRO A CA 1
ATOM 680 C C . PRO A 1 93 ? 19.394 -59.689 40.957 1.00 48.78 93 PRO A C 1
ATOM 682 O O . PRO A 1 93 ? 20.092 -58.679 41.085 1.00 48.78 93 PRO A O 1
ATOM 685 N N . SER A 1 94 ? 18.673 -59.929 39.857 1.00 46.03 94 SER A N 1
ATOM 686 C CA . SER A 1 94 ? 18.605 -59.053 38.683 1.00 46.03 94 SER A CA 1
ATOM 687 C C . SER A 1 94 ? 17.995 -57.681 38.986 1.00 46.03 94 SER A C 1
ATOM 689 O O . SER A 1 94 ? 18.268 -56.728 38.271 1.00 46.03 94 SER A O 1
ATOM 691 N N . TYR A 1 95 ? 17.226 -57.524 40.068 1.00 44.03 95 TYR A N 1
ATOM 692 C CA . TYR A 1 95 ? 16.666 -56.235 40.489 1.00 44.03 95 TYR A CA 1
ATOM 693 C C . TYR A 1 95 ? 17.757 -55.171 40.722 1.00 44.03 95 TYR A C 1
ATOM 695 O O . TYR A 1 95 ? 17.599 -54.009 40.350 1.00 44.03 95 TYR A O 1
ATOM 703 N N . SER A 1 96 ? 18.915 -55.587 41.250 1.00 43.38 96 SER A N 1
ATOM 704 C CA . SER A 1 96 ? 20.086 -54.721 41.458 1.00 43.38 96 SER A CA 1
ATOM 705 C C . SER A 1 96 ? 20.824 -54.341 40.162 1.00 43.38 96 SER A C 1
ATOM 707 O O . SER A 1 96 ? 21.521 -53.324 40.118 1.00 43.38 96 SER A O 1
ATOM 709 N N . GLU A 1 97 ? 20.635 -55.101 39.078 1.00 45.78 97 GLU A N 1
ATOM 710 C CA . GLU A 1 97 ? 21.137 -54.746 37.744 1.00 45.78 97 GLU A CA 1
ATOM 711 C C . GLU A 1 97 ? 20.277 -53.665 37.070 1.00 45.78 97 GLU A C 1
ATOM 713 O O . GLU A 1 97 ? 20.794 -52.946 36.216 1.00 45.78 97 GLU A O 1
ATOM 718 N N . PHE A 1 98 ? 19.008 -53.501 37.471 1.00 42.03 98 PHE A N 1
ATOM 719 C CA . PHE A 1 98 ? 18.072 -52.508 36.915 1.00 42.03 98 PHE A CA 1
ATOM 720 C C . PHE A 1 98 ? 17.988 -51.191 37.713 1.00 42.03 98 PHE A C 1
ATOM 722 O O . PHE A 1 98 ? 17.440 -50.209 37.214 1.00 42.03 98 PHE A O 1
ATOM 729 N N . CYS A 1 99 ? 18.517 -51.150 38.940 1.00 42.19 99 CYS A N 1
ATOM 730 C CA . CYS A 1 99 ? 18.566 -49.960 39.801 1.00 42.19 99 CYS A CA 1
ATOM 731 C C . CYS A 1 99 ? 19.950 -49.794 40.438 1.00 42.19 99 CYS A C 1
ATOM 733 O O . CYS A 1 99 ? 20.138 -50.042 41.629 1.00 42.19 99 CYS A O 1
ATOM 735 N N . ASN A 1 100 ? 20.929 -49.347 39.652 1.00 42.00 100 ASN A N 1
ATOM 736 C CA . ASN A 1 100 ? 22.223 -48.908 40.171 1.00 42.00 100 ASN A CA 1
ATOM 737 C C . ASN A 1 100 ? 22.718 -47.666 39.412 1.00 42.00 100 ASN A C 1
ATOM 739 O O . ASN A 1 100 ? 22.198 -47.323 38.353 1.00 42.00 100 ASN A O 1
ATOM 743 N N . SER A 1 101 ? 23.732 -46.981 39.944 1.00 36.50 101 SER A N 1
ATOM 744 C CA . SER A 1 101 ? 24.269 -45.743 39.354 1.00 36.50 101 SER A CA 1
ATOM 745 C C . SER A 1 101 ? 24.850 -45.912 37.943 1.00 36.50 101 SER A C 1
ATOM 747 O O . SER A 1 101 ? 25.066 -44.918 37.259 1.00 36.50 101 SER A O 1
ATOM 749 N N . ALA A 1 102 ? 25.124 -47.147 37.513 1.00 36.44 102 ALA A N 1
ATOM 750 C CA . ALA A 1 102 ? 25.611 -47.487 36.179 1.00 36.44 102 ALA A CA 1
ATOM 751 C C . ALA A 1 102 ? 24.494 -47.958 35.221 1.00 36.44 102 ALA A C 1
ATOM 753 O O . ALA A 1 102 ? 24.752 -48.108 34.029 1.00 36.44 102 ALA A O 1
ATOM 754 N N . ASN A 1 103 ? 23.265 -48.168 35.711 1.00 38.25 103 ASN A N 1
ATOM 755 C CA . ASN A 1 103 ? 22.101 -48.562 34.920 1.00 38.25 103 ASN A CA 1
ATOM 756 C C . ASN A 1 103 ? 20.865 -47.765 35.401 1.00 38.25 103 ASN A C 1
ATOM 758 O O . ASN A 1 103 ? 20.127 -48.217 36.280 1.00 38.25 103 ASN A O 1
ATOM 762 N N . PRO A 1 104 ? 20.666 -46.537 34.882 1.00 37.53 104 PRO A N 1
ATOM 763 C CA . PRO A 1 104 ? 19.844 -45.477 35.485 1.00 37.53 104 PRO A CA 1
ATOM 764 C C . PRO A 1 104 ? 18.326 -45.683 35.373 1.00 37.53 104 PRO A C 1
ATOM 766 O O . PRO A 1 104 ? 17.562 -44.749 35.605 1.00 37.53 104 PRO A O 1
ATOM 769 N N . LEU A 1 105 ? 17.870 -46.888 35.026 1.00 39.09 105 LEU A N 1
ATOM 770 C CA . LEU A 1 105 ? 16.534 -47.127 34.487 1.00 39.09 105 LEU A CA 1
ATOM 771 C C . LEU A 1 105 ? 15.353 -46.801 35.417 1.00 39.09 105 LEU A C 1
ATOM 773 O O . LEU A 1 105 ? 14.239 -46.772 34.913 1.00 39.09 105 LEU A O 1
ATOM 777 N N . PHE A 1 106 ? 15.532 -46.498 36.710 1.00 40.28 106 PHE A N 1
ATOM 778 C CA . PHE A 1 106 ? 14.393 -46.154 37.586 1.00 40.28 106 PHE A CA 1
ATOM 779 C C . PHE A 1 106 ? 14.687 -45.154 38.728 1.00 40.28 106 PHE A C 1
ATOM 781 O O . PHE A 1 106 ? 13.850 -44.963 39.613 1.00 40.28 106 PHE A O 1
ATOM 788 N N . CYS A 1 107 ? 15.843 -44.479 38.740 1.00 42.38 107 CYS A N 1
ATOM 789 C CA . CYS A 1 107 ? 16.195 -43.450 39.738 1.00 42.38 107 CYS A CA 1
ATOM 790 C C . CYS A 1 107 ? 16.955 -42.303 39.066 1.00 42.38 107 CYS A C 1
ATOM 792 O O . CYS A 1 107 ? 18.176 -42.220 39.127 1.00 42.38 107 CYS A O 1
ATOM 794 N N . GLU A 1 108 ? 16.227 -41.451 38.357 1.00 52.28 108 GLU A N 1
ATOM 795 C CA . GLU A 1 108 ? 16.837 -40.574 37.359 1.00 52.28 108 GLU A CA 1
ATOM 796 C C . GLU A 1 108 ? 17.528 -39.326 37.919 1.00 52.28 108 GLU A C 1
ATOM 798 O O . GLU A 1 108 ? 17.086 -38.737 38.913 1.00 52.28 108 GLU A O 1
ATOM 803 N N . GLY A 1 109 ? 18.631 -38.964 37.257 1.00 54.31 109 GLY A N 1
ATOM 804 C CA . GLY A 1 109 ? 19.509 -37.839 37.565 1.00 54.31 109 GLY A CA 1
ATOM 805 C C . GLY A 1 109 ? 18.986 -36.490 37.068 1.00 54.31 109 GLY A C 1
ATOM 806 O O . GLY A 1 109 ? 17.795 -36.313 36.802 1.00 54.31 109 GLY A O 1
ATOM 807 N N . HIS A 1 110 ? 19.892 -35.518 36.993 1.00 65.31 110 HIS A N 1
ATOM 808 C CA . HIS A 1 110 ? 19.582 -34.164 36.551 1.00 65.31 110 HIS A CA 1
ATOM 809 C C . HIS A 1 110 ? 19.064 -34.158 35.110 1.00 65.31 110 HIS A C 1
ATOM 811 O O . HIS A 1 110 ? 19.483 -34.955 34.270 1.00 65.31 110 HIS A O 1
ATOM 817 N N . PHE A 1 111 ? 18.155 -33.236 34.808 1.00 79.19 111 PHE A N 1
ATOM 818 C CA . PHE A 1 111 ? 17.722 -33.002 33.441 1.00 79.19 111 PHE A CA 1
ATOM 819 C C . PHE A 1 111 ? 18.903 -32.507 32.588 1.00 79.19 111 PHE A C 1
ATOM 821 O O . PHE A 1 111 ? 19.370 -31.377 32.740 1.00 79.19 111 PHE A O 1
ATOM 828 N N . ASN A 1 112 ? 19.394 -33.374 31.699 1.00 76.56 112 ASN A N 1
ATOM 829 C CA . ASN A 1 112 ? 20.566 -33.137 30.857 1.00 76.56 112 ASN A CA 1
ATOM 830 C C . ASN A 1 112 ? 20.251 -33.406 29.369 1.00 76.56 112 ASN A C 1
ATOM 832 O O . ASN A 1 112 ? 20.764 -34.356 28.778 1.00 76.56 112 ASN A O 1
ATOM 836 N N . PRO A 1 113 ? 19.390 -32.584 28.740 1.00 76.50 113 PRO A N 1
ATOM 837 C CA . PRO A 1 113 ? 18.948 -32.797 27.358 1.00 76.50 113 PRO A CA 1
ATOM 838 C C . PRO A 1 113 ? 20.068 -32.621 26.318 1.00 76.50 113 PRO A C 1
ATOM 840 O O . PRO A 1 113 ? 19.912 -33.023 25.169 1.00 76.50 113 PRO A O 1
ATOM 843 N N . LEU A 1 114 ? 21.197 -32.014 26.702 1.00 78.00 114 LEU A N 1
ATOM 844 C CA . LEU A 1 114 ? 22.339 -31.754 25.822 1.00 78.00 114 LEU A CA 1
ATOM 845 C C . LEU A 1 114 ? 23.444 -32.815 25.939 1.00 78.00 114 LEU A C 1
ATOM 847 O O . LEU A 1 114 ? 24.494 -32.658 25.319 1.00 78.00 114 LEU A O 1
ATOM 851 N N . ASN A 1 115 ? 23.227 -33.879 26.724 1.00 75.94 115 ASN A N 1
ATOM 852 C CA . ASN A 1 115 ? 24.232 -34.903 27.027 1.00 75.94 115 ASN A CA 1
ATOM 853 C C . ASN A 1 115 ? 25.567 -34.302 27.510 1.00 75.94 115 ASN A C 1
ATOM 855 O O . ASN A 1 115 ? 26.647 -34.754 27.121 1.00 75.94 115 ASN A O 1
ATOM 859 N N . TRP A 1 116 ? 25.499 -33.261 28.345 1.00 77.69 116 TRP A N 1
ATOM 860 C CA . TRP A 1 116 ? 26.675 -32.635 28.935 1.00 77.69 116 TRP A CA 1
ATOM 861 C C . TRP A 1 116 ? 27.480 -33.664 29.730 1.00 77.69 116 TRP A C 1
ATOM 863 O O . TRP A 1 116 ? 26.930 -34.425 30.528 1.00 77.69 116 TRP A O 1
ATOM 873 N N . ASN A 1 117 ? 28.796 -33.680 29.531 1.00 80.81 117 ASN A N 1
ATOM 874 C CA . ASN A 1 117 ? 29.667 -34.538 30.316 1.00 80.81 117 ASN A CA 1
ATOM 875 C C . ASN A 1 117 ? 29.868 -33.927 31.707 1.00 80.81 117 ASN A C 1
ATOM 877 O O . ASN A 1 117 ? 30.706 -33.046 31.890 1.00 80.81 117 ASN A O 1
ATOM 881 N N . ILE A 1 118 ? 29.131 -34.451 32.684 1.00 76.25 118 ILE A N 1
ATOM 882 C CA . ILE A 1 118 ? 29.119 -34.016 34.091 1.00 76.25 118 ILE A CA 1
ATOM 883 C C . ILE A 1 118 ? 30.527 -33.965 34.704 1.00 76.25 118 ILE A C 1
ATOM 885 O O . ILE A 1 118 ? 30.804 -33.134 35.562 1.00 76.25 118 ILE A O 1
ATOM 889 N N . SER A 1 119 ? 31.459 -34.804 34.234 1.00 80.44 119 SER A N 1
ATOM 890 C CA . SER A 1 119 ? 32.845 -34.801 34.732 1.00 80.44 119 SER A CA 1
ATOM 891 C C . SER A 1 119 ? 33.603 -33.505 34.417 1.00 80.44 119 SER A C 1
ATOM 893 O O . SER A 1 119 ? 34.631 -33.236 35.032 1.00 80.44 119 SER A O 1
ATOM 895 N N . ASN A 1 120 ? 33.107 -32.710 33.466 1.00 83.81 120 ASN A N 1
ATOM 896 C CA . ASN A 1 120 ? 33.676 -31.418 33.093 1.00 83.81 120 ASN A CA 1
ATOM 897 C C . ASN A 1 120 ? 33.071 -30.247 33.883 1.00 83.81 120 ASN A C 1
ATOM 899 O O . ASN A 1 120 ? 33.536 -29.118 33.720 1.00 83.81 120 ASN A O 1
ATOM 903 N N . SER A 1 121 ? 32.042 -30.481 34.704 1.00 84.38 121 SER A N 1
ATOM 904 C CA . SER A 1 121 ? 31.399 -29.416 35.471 1.00 84.38 121 SER A CA 1
ATOM 905 C C . SER A 1 121 ? 32.308 -28.917 36.603 1.00 84.38 121 SER A C 1
ATOM 907 O O . SER A 1 121 ? 32.845 -29.728 37.365 1.00 84.38 121 SER A O 1
ATOM 909 N N . PRO A 1 122 ? 32.506 -27.591 36.743 1.00 87.50 122 PRO A N 1
ATOM 910 C CA . PRO A 1 122 ? 33.276 -27.025 37.846 1.00 87.50 122 PRO A CA 1
ATOM 911 C C . PRO A 1 122 ? 32.610 -27.284 39.207 1.00 87.50 122 PRO A C 1
ATOM 913 O O . PRO A 1 122 ? 31.428 -27.622 39.270 1.00 87.50 122 PRO A O 1
ATOM 916 N N . PRO A 1 123 ? 33.318 -27.073 40.332 1.00 85.81 123 PRO A N 1
ATOM 917 C CA . PRO A 1 123 ? 32.702 -27.141 41.656 1.00 85.81 123 PRO A CA 1
ATOM 918 C C . PRO A 1 123 ? 31.461 -26.227 41.776 1.00 85.81 123 PRO A C 1
ATOM 920 O O . PRO A 1 123 ? 31.434 -25.179 41.130 1.00 85.81 123 PRO A O 1
ATOM 923 N N . PRO A 1 124 ? 30.454 -26.571 42.603 1.00 82.25 124 PRO A N 1
ATOM 924 C CA . PRO A 1 124 ? 29.222 -25.790 42.751 1.00 82.25 124 PRO A CA 1
ATOM 925 C C . PRO A 1 124 ? 29.450 -24.287 42.978 1.00 82.25 124 PRO A C 1
ATOM 927 O O . PRO A 1 124 ? 30.183 -23.902 43.890 1.00 82.25 124 PRO A O 1
ATOM 930 N N . GLY A 1 125 ? 28.813 -23.443 42.163 1.00 80.56 125 GLY A N 1
ATOM 931 C CA . GLY A 1 125 ? 28.874 -21.979 42.225 1.00 80.56 125 GLY A CA 1
ATOM 932 C C . GLY A 1 125 ? 30.173 -21.347 41.704 1.00 80.56 125 GLY A C 1
ATOM 933 O O . GLY A 1 125 ? 30.347 -20.138 41.846 1.00 80.56 125 GLY A O 1
ATOM 934 N N . MET A 1 126 ? 31.094 -22.135 41.134 1.00 85.00 126 MET A N 1
ATOM 935 C CA . MET A 1 126 ? 32.406 -21.659 40.657 1.00 85.00 126 MET A CA 1
ATOM 936 C C . MET A 1 126 ? 32.528 -21.584 39.128 1.00 85.00 126 MET A C 1
ATOM 938 O O . MET A 1 126 ? 33.505 -21.021 38.632 1.00 85.00 126 MET A O 1
ATOM 942 N N . GLY A 1 127 ? 31.589 -22.174 38.386 1.00 82.75 127 GLY A N 1
ATOM 943 C CA . GLY A 1 127 ? 31.548 -22.166 36.924 1.00 82.75 127 GLY A CA 1
ATOM 944 C C . GLY A 1 127 ? 30.588 -21.131 36.340 1.00 82.75 127 GLY A C 1
ATOM 945 O O . GLY A 1 127 ? 29.809 -20.500 37.053 1.00 82.75 127 GLY A O 1
ATOM 946 N N . THR A 1 128 ? 30.621 -20.981 35.019 1.00 85.56 128 THR A N 1
ATOM 947 C CA . THR A 1 128 ? 29.572 -20.291 34.259 1.00 85.56 128 THR A CA 1
ATOM 948 C C . THR A 1 128 ? 28.385 -21.230 34.017 1.00 85.56 128 THR A C 1
ATOM 950 O O . THR A 1 128 ? 28.522 -22.451 34.057 1.00 85.56 128 THR A O 1
ATOM 953 N N . LEU A 1 129 ? 27.190 -20.672 33.804 1.00 82.00 129 LEU A N 1
ATOM 954 C CA . LEU A 1 129 ? 25.926 -21.428 33.789 1.00 82.00 129 LEU A CA 1
ATOM 955 C C . LEU A 1 129 ? 25.836 -22.493 32.680 1.00 82.00 129 LEU A C 1
ATOM 957 O O . LEU A 1 129 ? 25.130 -23.484 32.844 1.00 82.00 129 LEU A O 1
ATOM 961 N N . ASP A 1 130 ? 26.578 -22.311 31.588 1.00 82.69 130 ASP A N 1
ATOM 962 C CA . ASP A 1 130 ? 26.715 -23.239 30.461 1.00 82.69 130 ASP A CA 1
ATOM 963 C C . ASP A 1 130 ? 27.634 -24.441 30.749 1.00 82.69 130 ASP A C 1
ATOM 965 O O . ASP A 1 130 ? 27.663 -25.394 29.975 1.00 82.69 130 ASP A O 1
ATOM 969 N N . GLN A 1 131 ? 28.379 -24.418 31.860 1.00 85.88 131 GLN A N 1
ATOM 970 C CA . GLN A 1 131 ? 29.304 -25.488 32.260 1.00 85.88 131 GLN A CA 1
ATOM 971 C C . GLN A 1 131 ? 28.643 -26.568 33.132 1.00 85.88 131 GLN A C 1
ATOM 973 O O . GLN A 1 131 ? 29.320 -27.458 33.659 1.00 85.88 131 GLN A O 1
ATOM 978 N N . TYR A 1 132 ? 27.326 -26.494 33.301 1.00 81.94 132 TYR A N 1
ATOM 979 C CA . TYR A 1 132 ? 26.525 -27.416 34.095 1.00 81.94 132 TYR A CA 1
ATOM 980 C C . TYR A 1 132 ? 25.381 -27.983 33.260 1.00 81.94 132 TYR A C 1
ATOM 982 O O . TYR A 1 132 ? 24.936 -27.386 32.281 1.00 81.94 132 TYR A O 1
ATOM 990 N N . GLU A 1 133 ? 24.871 -29.139 33.677 1.00 83.12 133 GLU A N 1
ATOM 991 C CA . GLU A 1 133 ? 23.640 -29.689 33.115 1.00 83.12 133 GLU A CA 1
ATOM 992 C C . GLU A 1 133 ? 22.473 -28.716 33.346 1.00 83.12 133 GLU A C 1
ATOM 994 O O . GLU A 1 133 ? 22.432 -28.008 34.356 1.00 83.12 133 GLU A O 1
ATOM 999 N N . VAL A 1 134 ? 21.488 -28.705 32.441 1.00 82.69 134 VAL A N 1
ATOM 1000 C CA . VAL A 1 134 ? 20.334 -27.787 32.519 1.00 82.69 134 VAL A CA 1
ATOM 1001 C C . VAL A 1 134 ? 19.661 -27.856 33.896 1.00 82.69 134 VAL A C 1
ATOM 1003 O O . VAL A 1 134 ? 19.389 -26.815 34.493 1.00 82.69 134 VAL A O 1
ATOM 1006 N N . GLY A 1 135 ? 19.461 -29.068 34.422 1.00 78.62 135 GLY A N 1
ATOM 1007 C CA . GLY A 1 135 ? 18.825 -29.324 35.712 1.00 78.62 135 GLY A CA 1
ATOM 1008 C C . GLY A 1 135 ? 19.722 -29.246 36.956 1.00 78.62 135 GLY A C 1
ATOM 1009 O O . GLY A 1 135 ? 19.205 -29.487 38.046 1.00 78.62 135 GLY A O 1
ATOM 1010 N N . ASP A 1 136 ? 21.017 -28.929 36.853 1.00 80.62 136 ASP A N 1
ATOM 1011 C CA . ASP A 1 136 ? 21.926 -28.860 38.014 1.00 80.62 136 ASP A CA 1
ATOM 1012 C C . ASP A 1 136 ? 21.911 -27.472 38.683 1.00 80.62 136 ASP A C 1
ATOM 1014 O O . ASP A 1 136 ? 22.827 -26.657 38.535 1.00 80.62 136 ASP A O 1
ATOM 1018 N N . LEU A 1 137 ? 20.836 -27.177 39.421 1.00 81.94 137 LEU A N 1
ATOM 1019 C CA . LEU A 1 137 ? 20.649 -25.862 40.043 1.00 81.94 137 LEU A CA 1
ATOM 1020 C C . LEU A 1 137 ? 21.687 -25.571 41.136 1.00 81.94 137 LEU A C 1
ATOM 1022 O O . LEU A 1 137 ? 22.153 -24.437 41.233 1.00 81.94 137 LEU A O 1
ATOM 1026 N N . SER A 1 138 ? 22.090 -26.551 41.950 1.00 80.19 138 SER A N 1
ATOM 1027 C CA . SER A 1 138 ? 23.156 -26.318 42.935 1.00 80.19 138 SER A CA 1
ATOM 1028 C C . SER A 1 138 ? 24.546 -26.252 42.324 1.00 80.19 138 SER A C 1
ATOM 1030 O O . SER A 1 138 ? 25.369 -25.500 42.842 1.00 80.19 138 SER A O 1
ATOM 1032 N N . GLY A 1 139 ? 24.826 -26.975 41.237 1.00 81.12 139 GLY A N 1
ATOM 1033 C CA . GLY A 1 139 ? 26.047 -26.772 40.462 1.00 81.12 139 GLY A CA 1
ATOM 1034 C C . GLY A 1 139 ? 26.167 -25.321 40.002 1.00 81.12 139 GLY A C 1
ATOM 1035 O O . GLY A 1 139 ? 27.179 -24.674 40.262 1.00 81.12 139 GLY A O 1
ATOM 1036 N N . LYS A 1 140 ? 25.087 -24.772 39.440 1.00 82.88 140 LYS A N 1
ATOM 1037 C CA . LYS A 1 140 ? 25.025 -23.391 38.938 1.00 82.88 140 LYS A CA 1
ATOM 1038 C C . LYS A 1 140 ? 25.055 -22.323 40.037 1.00 82.88 140 LYS A C 1
ATOM 1040 O O . LYS A 1 140 ? 25.804 -21.355 39.931 1.00 82.88 140 LYS A O 1
ATOM 1045 N N . PHE A 1 141 ? 24.253 -22.481 41.091 1.00 83.94 141 PHE A N 1
ATOM 1046 C CA . PHE A 1 141 ? 23.976 -21.409 42.064 1.00 83.94 141 PHE A CA 1
ATOM 1047 C C . PHE A 1 141 ? 24.552 -21.647 43.462 1.00 83.94 141 PHE A C 1
ATOM 1049 O O . PHE A 1 141 ? 24.392 -20.815 44.355 1.00 83.94 141 PHE A O 1
ATOM 1056 N N . GLY A 1 142 ? 25.255 -22.761 43.654 1.00 80.69 142 GLY A N 1
ATOM 1057 C CA . GLY A 1 142 ? 25.821 -23.162 44.932 1.00 80.69 142 GLY A CA 1
ATOM 1058 C C . GLY A 1 142 ? 24.904 -24.081 45.745 1.00 80.69 142 GLY A C 1
ATOM 1059 O O . GLY A 1 142 ? 23.704 -24.233 45.507 1.00 80.69 142 GLY A O 1
ATOM 1060 N N . MET A 1 143 ? 25.507 -24.735 46.734 1.00 78.38 143 MET A N 1
ATOM 1061 C CA . MET A 1 143 ? 24.822 -25.687 47.609 1.00 78.38 143 MET A CA 1
ATOM 1062 C C . MET A 1 143 ? 23.965 -24.960 48.652 1.00 78.38 143 MET A C 1
ATOM 1064 O O . MET A 1 143 ? 24.349 -23.911 49.161 1.00 78.38 143 MET A O 1
ATOM 1068 N N . LEU A 1 144 ? 22.867 -25.583 49.084 1.00 70.94 144 LEU A N 1
ATOM 1069 C CA . LEU A 1 144 ? 22.004 -25.072 50.163 1.00 70.94 144 LEU A CA 1
ATOM 1070 C C . LEU A 1 144 ? 22.550 -25.384 51.575 1.00 70.94 144 LEU A C 1
ATOM 1072 O O . LEU A 1 144 ? 21.876 -25.205 52.588 1.00 70.94 144 LEU A O 1
ATOM 1076 N N . THR A 1 145 ? 23.782 -25.885 51.654 1.00 68.06 145 THR A N 1
ATOM 1077 C CA . THR A 1 145 ? 24.453 -26.302 52.886 1.00 68.06 145 THR A CA 1
ATOM 1078 C C . THR A 1 145 ? 24.599 -25.161 53.893 1.00 68.06 145 THR A C 1
ATOM 1080 O O . THR A 1 145 ? 25.226 -24.149 53.603 1.00 68.06 145 THR A O 1
ATOM 1083 N N . GLY A 1 146 ? 24.103 -25.366 55.119 1.00 61.78 146 GLY A N 1
ATOM 1084 C CA . GLY A 1 146 ? 24.292 -24.424 56.230 1.00 61.78 146 GLY A CA 1
ATOM 1085 C C . GLY A 1 146 ? 23.342 -23.221 56.224 1.00 61.78 146 GLY A C 1
ATOM 1086 O O . GLY A 1 146 ? 23.512 -22.316 57.040 1.00 61.78 146 GLY A O 1
ATOM 1087 N N . LEU A 1 147 ? 22.338 -23.209 55.342 1.00 65.56 147 LEU A N 1
ATOM 1088 C CA . LEU A 1 147 ? 21.344 -22.141 55.240 1.00 65.56 147 LEU A CA 1
ATOM 1089 C C . LEU A 1 147 ? 20.017 -22.567 55.887 1.00 65.56 147 LEU A C 1
ATOM 1091 O O . LEU A 1 147 ? 19.433 -23.576 55.509 1.00 65.56 147 LEU A O 1
ATOM 1095 N N . ASN A 1 148 ? 19.505 -21.778 56.838 1.00 62.59 148 ASN A N 1
ATOM 1096 C CA . ASN A 1 148 ? 18.186 -22.014 57.461 1.00 62.59 148 ASN A CA 1
ATOM 1097 C C . ASN A 1 148 ? 17.025 -21.373 56.674 1.00 62.59 148 ASN A C 1
ATOM 1099 O O . ASN A 1 148 ? 15.873 -21.804 56.786 1.00 62.59 148 ASN A O 1
ATOM 1103 N N . LYS A 1 149 ? 17.339 -20.335 55.894 1.00 67.12 149 LYS A N 1
ATOM 1104 C CA . LYS A 1 149 ? 16.455 -19.626 54.966 1.00 67.12 149 LYS A CA 1
ATOM 1105 C C . LYS A 1 149 ? 17.308 -19.154 53.789 1.00 67.12 149 LYS A C 1
ATOM 1107 O O . LYS A 1 149 ? 18.398 -18.628 54.017 1.00 67.12 149 LYS A O 1
ATOM 1112 N N . LEU A 1 150 ? 16.809 -19.317 52.568 1.00 70.50 150 LEU A N 1
ATOM 1113 C CA . LEU A 1 150 ? 17.383 -18.721 51.366 1.00 70.50 150 LEU A CA 1
ATOM 1114 C C . LEU A 1 150 ? 16.283 -17.976 50.613 1.00 70.50 150 LEU A C 1
ATOM 1116 O O . LEU A 1 150 ? 15.245 -18.548 50.287 1.00 70.50 150 LEU A O 1
ATOM 1120 N N . GLU A 1 151 ? 16.537 -16.699 50.363 1.00 75.38 151 GLU A N 1
ATOM 1121 C CA . GLU A 1 151 ? 15.713 -15.833 49.531 1.00 75.38 151 GLU A CA 1
ATOM 1122 C C . GLU A 1 151 ? 16.659 -15.193 48.518 1.00 75.38 151 GLU A C 1
ATOM 1124 O O . GLU A 1 151 ? 17.460 -14.325 48.868 1.00 75.38 151 GLU A O 1
ATOM 1129 N N . ALA A 1 152 ? 16.659 -15.723 47.298 1.00 71.62 152 ALA A N 1
ATOM 1130 C CA . ALA A 1 152 ? 17.601 -15.337 46.258 1.00 71.62 152 ALA A CA 1
ATOM 1131 C C . ALA A 1 152 ? 16.932 -15.355 44.885 1.00 71.62 152 ALA A C 1
ATOM 1133 O O . ALA A 1 152 ? 16.049 -16.169 44.620 1.00 71.62 152 ALA A O 1
ATOM 1134 N N . VAL A 1 153 ? 17.374 -14.453 44.013 1.00 74.75 153 VAL A N 1
ATOM 1135 C CA . VAL A 1 153 ? 16.944 -14.377 42.617 1.00 74.75 153 VAL A CA 1
ATOM 1136 C C . VAL A 1 153 ? 18.155 -14.678 41.751 1.00 74.75 153 VAL A C 1
ATOM 1138 O O . VAL A 1 153 ? 19.184 -14.013 41.867 1.00 74.75 153 VAL A O 1
ATOM 1141 N N . PHE A 1 154 ? 18.031 -15.687 40.902 1.00 76.81 154 PHE A N 1
ATOM 1142 C CA . PHE A 1 154 ? 19.064 -16.122 39.975 1.00 76.81 154 PHE A CA 1
ATOM 1143 C C . PHE A 1 154 ? 18.586 -15.879 38.549 1.00 76.81 154 PHE A C 1
ATOM 1145 O O . PHE A 1 154 ? 17.420 -16.104 38.254 1.00 76.81 154 PHE A O 1
ATOM 1152 N N . SER A 1 155 ? 19.463 -15.429 37.654 1.00 77.12 155 SER A N 1
ATOM 1153 C CA . SER A 1 155 ? 19.148 -15.358 36.224 1.00 77.12 155 SER A CA 1
ATOM 1154 C C . SER A 1 155 ? 19.833 -16.519 35.516 1.00 77.12 155 SER A C 1
ATOM 1156 O O . SER A 1 155 ? 21.047 -16.673 35.654 1.00 77.12 155 SER A O 1
ATOM 1158 N N . ASP A 1 156 ? 19.057 -17.344 34.808 1.00 77.75 156 ASP A N 1
ATOM 1159 C CA . ASP A 1 156 ? 19.562 -18.512 34.078 1.00 77.75 156 ASP A CA 1
ATOM 1160 C C . ASP A 1 156 ? 19.032 -18.544 32.642 1.00 77.75 156 ASP A C 1
ATOM 1162 O O . ASP A 1 156 ? 17.935 -19.052 32.405 1.00 77.75 156 ASP A O 1
ATOM 1166 N N . PRO A 1 157 ? 19.803 -18.048 31.660 1.00 74.00 157 PRO A N 1
ATOM 1167 C CA . PRO A 1 157 ? 19.394 -18.108 30.261 1.00 74.00 157 PRO A CA 1
ATOM 1168 C C . PRO A 1 157 ? 19.462 -19.535 29.683 1.00 74.00 157 PRO A C 1
ATOM 1170 O O . PRO A 1 157 ? 19.036 -19.753 28.552 1.00 74.00 157 PRO A O 1
ATOM 1173 N N . PHE A 1 158 ? 19.998 -20.514 30.424 1.00 79.06 158 PHE A N 1
ATOM 1174 C CA . PHE A 1 158 ? 20.118 -21.914 30.007 1.00 79.06 158 PHE A CA 1
ATOM 1175 C C . PHE A 1 158 ? 19.070 -22.820 30.664 1.00 79.06 158 PHE A C 1
ATOM 1177 O O . PHE A 1 158 ? 19.247 -24.040 30.704 1.00 79.06 158 PHE A O 1
ATOM 1184 N N . LEU A 1 159 ? 17.982 -22.238 31.173 1.00 78.88 159 LEU A N 1
ATOM 1185 C CA . LEU A 1 159 ? 16.852 -22.949 31.760 1.00 78.88 159 LEU A CA 1
ATOM 1186 C C . LEU A 1 159 ? 15.567 -22.698 30.945 1.00 78.88 159 LEU A C 1
ATOM 1188 O O . LEU A 1 159 ? 14.703 -21.935 31.376 1.00 78.88 159 LEU A O 1
ATOM 1192 N N . PRO A 1 160 ? 15.430 -23.301 29.751 1.00 81.56 160 PRO A N 1
ATOM 1193 C CA . PRO A 1 160 ? 14.317 -23.011 28.850 1.00 81.56 160 PRO A CA 1
ATOM 1194 C C . PRO A 1 160 ? 12.968 -23.399 29.471 1.00 81.56 160 PRO A C 1
ATOM 1196 O O . PRO A 1 160 ? 12.815 -24.489 30.028 1.00 81.56 160 PRO A O 1
ATOM 1199 N N . LEU A 1 161 ? 11.982 -22.508 29.345 1.00 78.75 161 LEU A N 1
ATOM 1200 C CA . LEU A 1 161 ? 10.607 -22.712 29.822 1.00 78.75 161 LEU A CA 1
ATOM 1201 C C . LEU A 1 161 ? 9.644 -23.125 28.697 1.00 78.75 161 LEU A C 1
ATOM 1203 O O . LEU A 1 161 ? 8.565 -23.650 28.966 1.00 78.75 161 LEU A O 1
ATOM 1207 N N . THR A 1 162 ? 10.066 -22.992 27.443 1.00 79.00 162 THR A N 1
ATOM 1208 C CA . THR A 1 162 ? 9.351 -23.418 26.234 1.00 79.00 162 THR A CA 1
ATOM 1209 C C . THR A 1 162 ? 10.272 -24.246 25.334 1.00 79.00 162 THR A C 1
ATOM 1211 O O . THR A 1 162 ? 11.490 -24.325 25.534 1.00 79.00 162 THR A O 1
ATOM 1214 N N . GLY A 1 163 ? 9.683 -24.914 24.349 1.00 80.00 163 GLY A N 1
ATOM 1215 C CA . GLY A 1 163 ? 10.377 -25.742 23.381 1.00 80.00 163 GLY A CA 1
ATOM 1216 C C . GLY A 1 163 ? 10.731 -27.150 23.886 1.00 80.00 163 GLY A C 1
ATOM 1217 O O . GLY A 1 163 ? 10.424 -27.547 25.013 1.00 80.00 163 GLY A O 1
ATOM 1218 N N . PRO A 1 164 ? 11.424 -27.940 23.048 1.00 77.19 164 PRO A N 1
ATOM 1219 C CA . PRO A 1 164 ? 11.653 -29.372 23.273 1.00 77.19 164 PRO A CA 1
ATOM 1220 C C . PRO A 1 164 ? 12.516 -29.685 24.502 1.00 77.19 164 PRO A C 1
ATOM 1222 O O . PRO A 1 164 ? 12.414 -30.763 25.085 1.00 77.19 164 PRO A O 1
ATOM 1225 N N . ASN A 1 165 ? 13.346 -28.730 24.923 1.00 83.31 165 ASN A N 1
ATOM 1226 C CA . ASN A 1 165 ? 14.197 -28.858 26.101 1.00 83.31 165 ASN A CA 1
ATOM 1227 C C . ASN A 1 165 ? 13.582 -28.206 27.344 1.00 83.31 165 ASN A C 1
ATOM 1229 O O . ASN A 1 165 ? 14.296 -28.032 28.325 1.00 83.31 165 ASN A O 1
ATOM 1233 N N . SER A 1 166 ? 12.297 -27.837 27.320 1.00 84.12 166 SER A N 1
ATOM 1234 C CA . SER A 1 166 ? 11.656 -27.151 28.439 1.00 84.12 166 SER A CA 1
ATOM 1235 C C . SER A 1 166 ? 11.750 -27.943 29.752 1.00 84.12 166 SER A C 1
ATOM 1237 O O . SER A 1 166 ? 11.612 -29.176 29.786 1.00 84.12 166 SER A O 1
ATOM 1239 N N . VAL A 1 167 ? 11.972 -27.217 30.852 1.00 80.81 167 VAL A N 1
ATOM 1240 C CA . VAL A 1 167 ? 11.892 -27.755 32.220 1.00 80.81 167 VAL A CA 1
ATOM 1241 C C . VAL A 1 167 ? 10.458 -27.796 32.758 1.00 80.81 167 VAL A C 1
ATOM 1243 O O . VAL A 1 167 ? 10.202 -28.418 33.789 1.00 80.81 167 VAL A O 1
ATOM 1246 N N . VAL A 1 168 ? 9.510 -27.161 32.067 1.00 78.38 168 VAL A N 1
ATOM 1247 C CA . VAL A 1 168 ? 8.100 -27.123 32.464 1.00 78.38 168 VAL A CA 1
ATOM 1248 C C . VAL A 1 168 ? 7.478 -28.514 32.331 1.00 78.38 168 VAL A C 1
ATOM 1250 O O . VAL A 1 168 ? 7.692 -29.224 31.351 1.00 78.38 168 VAL A O 1
ATOM 1253 N N . GLY A 1 169 ? 6.724 -28.928 33.353 1.00 71.69 169 GLY A N 1
ATOM 1254 C CA . GLY A 1 169 ? 6.199 -30.291 33.461 1.00 71.69 169 GLY A CA 1
ATOM 1255 C C . GLY A 1 169 ? 7.182 -31.307 34.056 1.00 71.69 169 GLY A C 1
ATOM 1256 O O . GLY A 1 169 ? 6.835 -32.480 34.158 1.00 71.69 169 GLY A O 1
ATOM 1257 N N . ARG A 1 170 ? 8.376 -30.879 34.487 1.00 78.88 170 ARG A N 1
ATOM 1258 C CA . ARG A 1 170 ? 9.344 -31.689 35.251 1.00 78.88 170 ARG A CA 1
ATOM 1259 C C . ARG A 1 170 ? 9.372 -31.281 36.725 1.00 78.88 170 ARG A C 1
ATOM 1261 O O . ARG A 1 170 ? 8.725 -30.306 37.091 1.00 78.88 170 ARG A O 1
ATOM 1268 N N . SER A 1 171 ? 10.122 -31.980 37.583 1.00 72.69 171 SER A N 1
ATOM 1269 C CA . SER A 1 171 ? 10.142 -31.684 39.028 1.00 72.69 171 SER A CA 1
ATOM 1270 C C . SER A 1 171 ? 11.462 -31.126 39.542 1.00 72.69 171 SER A C 1
ATOM 1272 O O . SER A 1 171 ? 12.521 -31.699 39.291 1.00 72.69 171 SER A O 1
ATOM 1274 N N . VAL A 1 172 ? 11.384 -30.082 40.366 1.00 71.69 172 VAL A N 1
ATOM 1275 C CA . VAL A 1 172 ? 12.467 -29.641 41.252 1.00 71.69 172 VAL A CA 1
ATOM 1276 C C . VAL A 1 172 ? 12.577 -30.623 42.418 1.00 71.69 172 VAL A C 1
ATOM 1278 O O . VAL A 1 172 ? 11.569 -30.985 43.021 1.00 71.69 172 VAL A O 1
ATOM 1281 N N . VAL A 1 173 ? 13.793 -31.041 42.761 1.00 68.50 173 VAL A N 1
ATOM 1282 C CA . VAL A 1 173 ? 14.104 -31.991 43.831 1.00 68.50 173 VAL A CA 1
ATOM 1283 C C . VAL A 1 173 ? 15.215 -31.447 44.719 1.00 68.50 173 VAL A C 1
ATOM 1285 O O . VAL A 1 173 ? 16.291 -31.092 44.242 1.00 68.50 173 VAL A O 1
ATOM 1288 N N . VAL A 1 174 ? 14.958 -31.427 46.023 1.00 66.62 174 VAL A N 1
ATOM 1289 C CA . VAL A 1 174 ? 15.945 -31.166 47.073 1.00 66.62 174 VAL A CA 1
ATOM 1290 C C . VAL A 1 174 ? 16.538 -32.501 47.510 1.00 66.62 174 VAL A C 1
ATOM 1292 O O . VAL A 1 174 ? 15.785 -33.424 47.817 1.00 66.62 174 VAL A O 1
ATOM 1295 N N . HIS A 1 175 ? 17.860 -32.603 47.588 1.00 65.12 175 HIS A N 1
ATOM 1296 C CA . HIS A 1 175 ? 18.611 -33.784 48.015 1.00 65.12 175 HIS A CA 1
ATOM 1297 C C . HIS A 1 175 ? 19.414 -33.513 49.285 1.00 65.12 175 HIS A C 1
ATOM 1299 O O . HIS A 1 175 ? 19.839 -32.387 49.546 1.00 65.12 175 HIS A O 1
ATOM 1305 N N . TYR A 1 176 ? 19.689 -34.571 50.038 1.00 61.16 176 TYR A N 1
ATOM 1306 C CA . TYR A 1 176 ? 20.769 -34.610 51.022 1.00 61.16 176 TYR A CA 1
ATOM 1307 C C . TYR A 1 176 ? 22.132 -34.749 50.320 1.00 61.16 176 TYR A C 1
ATOM 1309 O O . TYR A 1 176 ? 22.212 -35.230 49.190 1.00 61.16 176 TYR A O 1
ATOM 1317 N N . THR A 1 177 ? 23.238 -34.406 50.988 1.00 57.06 177 THR A N 1
ATOM 1318 C CA . THR A 1 177 ? 24.599 -34.557 50.423 1.00 57.06 177 THR A CA 1
ATOM 1319 C C . THR A 1 177 ? 25.018 -35.980 50.087 1.00 57.06 177 THR A C 1
ATOM 1321 O O . THR A 1 177 ? 25.932 -36.165 49.291 1.00 57.06 177 THR A O 1
ATOM 1324 N N . ASN A 1 178 ? 24.358 -36.989 50.653 1.00 56.31 178 ASN A N 1
ATOM 1325 C CA . ASN A 1 178 ? 24.563 -38.387 50.270 1.00 56.31 178 ASN A CA 1
ATOM 1326 C C . ASN A 1 178 ? 23.827 -38.773 48.966 1.00 56.31 178 ASN A C 1
ATOM 1328 O O . ASN A 1 178 ? 23.828 -39.946 48.605 1.00 56.31 178 ASN A O 1
ATOM 1332 N N . GLY A 1 179 ? 23.171 -37.816 48.296 1.00 55.44 179 GLY A N 1
ATOM 1333 C CA . GLY A 1 179 ? 22.424 -38.016 47.051 1.00 55.44 179 GLY A CA 1
ATOM 1334 C C . GLY A 1 179 ? 20.996 -38.539 47.232 1.00 55.44 179 GLY A C 1
ATOM 1335 O O . GLY A 1 179 ? 20.292 -38.737 46.246 1.00 55.44 179 GLY A O 1
ATOM 1336 N N . SER A 1 180 ? 20.536 -38.770 48.468 1.00 57.94 180 SER A N 1
ATOM 1337 C CA . SER A 1 180 ? 19.150 -39.190 48.711 1.00 57.94 180 SER A CA 1
ATOM 1338 C C . SER A 1 180 ? 18.174 -38.017 48.577 1.00 57.94 180 SER A C 1
ATOM 1340 O O . SER A 1 180 ? 18.450 -36.900 49.019 1.00 57.94 180 SER A O 1
ATOM 1342 N N . ARG A 1 181 ? 17.009 -38.270 47.972 1.00 59.50 181 ARG A N 1
ATOM 1343 C CA . ARG A 1 181 ? 15.982 -37.248 47.730 1.00 59.50 181 ARG A CA 1
ATOM 1344 C C . ARG A 1 181 ? 15.288 -36.875 49.039 1.00 59.50 181 ARG A C 1
ATOM 1346 O O . ARG A 1 181 ? 14.733 -37.731 49.723 1.00 59.50 181 ARG A O 1
ATOM 1353 N N . MET A 1 182 ? 15.288 -35.590 49.362 1.00 59.31 182 MET A N 1
ATOM 1354 C CA . MET A 1 182 ? 14.574 -35.028 50.501 1.00 59.31 182 MET A CA 1
ATOM 1355 C C . MET A 1 182 ? 13.135 -34.670 50.119 1.00 59.31 182 MET A C 1
ATOM 1357 O O . MET A 1 182 ? 12.206 -35.183 50.737 1.00 59.31 182 MET A O 1
ATOM 1361 N N . ARG A 1 183 ? 12.924 -33.790 49.133 1.00 66.38 183 ARG A N 1
ATOM 1362 C CA . ARG A 1 183 ? 11.590 -33.287 48.734 1.00 66.38 183 ARG A CA 1
ATOM 1363 C C . ARG A 1 183 ? 11.540 -32.998 47.242 1.00 66.38 183 ARG A C 1
ATOM 1365 O O . ARG A 1 183 ? 12.581 -32.743 46.649 1.00 66.38 183 ARG A O 1
ATOM 1372 N N . CYS A 1 184 ? 10.346 -32.977 46.659 1.00 63.09 184 CYS A N 1
ATOM 1373 C CA . CYS A 1 184 ? 10.152 -32.616 45.260 1.00 63.09 184 CYS A CA 1
ATOM 1374 C C . CYS A 1 184 ? 8.848 -31.846 45.020 1.00 63.09 184 CYS A C 1
ATOM 1376 O O . CYS A 1 184 ? 7.906 -31.955 45.805 1.00 63.09 184 CYS A O 1
ATOM 1378 N N . ALA A 1 185 ? 8.811 -31.072 43.937 1.00 61.62 185 ALA A N 1
ATOM 1379 C CA . ALA A 1 185 ? 7.619 -30.402 43.424 1.00 61.62 185 ALA A CA 1
ATOM 1380 C C . ALA A 1 185 ? 7.725 -30.232 41.903 1.00 61.62 185 ALA A C 1
ATOM 1382 O O . ALA A 1 185 ? 8.805 -29.943 41.393 1.00 61.62 185 ALA A O 1
ATOM 1383 N N . ASP A 1 186 ? 6.614 -30.389 41.186 1.00 67.94 186 ASP A N 1
ATOM 1384 C CA . ASP A 1 186 ? 6.566 -30.117 39.745 1.00 67.94 186 ASP A CA 1
ATOM 1385 C C . ASP A 1 186 ? 6.647 -28.624 39.448 1.00 67.94 186 ASP A C 1
ATOM 1387 O O . ASP A 1 186 ? 6.053 -27.811 40.156 1.00 67.94 186 ASP A O 1
ATOM 1391 N N . ILE A 1 187 ? 7.320 -28.295 38.351 1.00 73.81 187 ILE A N 1
ATOM 1392 C CA . ILE A 1 187 ? 7.322 -26.983 37.719 1.00 73.81 187 ILE A CA 1
ATOM 1393 C C . ILE A 1 187 ? 6.029 -26.884 36.920 1.00 73.81 187 ILE A C 1
ATOM 1395 O O . ILE A 1 187 ? 5.894 -27.468 35.839 1.00 73.81 187 ILE A O 1
ATOM 1399 N N . LYS A 1 188 ? 5.056 -26.177 37.487 1.00 69.62 188 LYS A N 1
ATOM 1400 C CA . LYS A 1 188 ? 3.758 -25.921 36.861 1.00 69.62 188 LYS A CA 1
ATOM 1401 C C . LYS A 1 188 ? 3.709 -24.458 36.445 1.00 69.62 188 LYS A C 1
ATOM 1403 O O . LYS A 1 188 ? 4.390 -23.633 37.048 1.00 69.62 188 LYS A O 1
ATOM 1408 N N . ALA A 1 189 ? 2.911 -24.124 35.434 1.00 64.50 189 ALA A N 1
ATOM 1409 C CA . ALA A 1 189 ? 2.529 -22.729 35.244 1.00 64.50 189 ALA A CA 1
ATOM 1410 C C . ALA A 1 189 ? 1.939 -22.226 36.563 1.00 64.50 189 ALA A C 1
ATOM 1412 O O . ALA A 1 189 ? 1.190 -22.970 37.216 1.00 64.50 189 ALA A O 1
ATOM 1413 N N . ASP A 1 190 ? 2.339 -21.027 36.993 1.00 59.66 190 ASP A N 1
ATOM 1414 C CA . ASP A 1 190 ? 1.761 -20.471 38.205 1.00 59.66 190 ASP A CA 1
ATOM 1415 C C . ASP A 1 190 ? 0.246 -20.391 38.003 1.00 59.66 190 ASP A C 1
ATOM 1417 O O . ASP A 1 190 ? -0.221 -20.258 36.867 1.00 59.66 190 ASP A O 1
ATOM 1421 N N . LYS A 1 191 ? -0.529 -20.588 39.073 1.00 47.47 191 LYS A N 1
ATOM 1422 C CA . LYS A 1 191 ? -1.996 -20.613 38.990 1.00 47.47 191 LYS A CA 1
ATOM 1423 C C . LYS A 1 191 ? -2.511 -19.215 38.664 1.00 47.47 191 LYS A C 1
ATOM 1425 O O . LYS A 1 191 ? -3.064 -18.534 39.528 1.00 47.47 191 LYS A O 1
ATOM 1430 N N . ASP A 1 192 ? -2.374 -18.813 37.413 1.00 49.62 192 ASP A N 1
ATOM 1431 C CA . ASP A 1 192 ? -3.270 -17.836 36.854 1.00 49.62 192 ASP A CA 1
ATOM 1432 C C . ASP A 1 192 ? -4.669 -18.453 36.843 1.00 49.62 192 ASP A C 1
ATOM 1434 O O . ASP A 1 192 ? -4.844 -19.660 36.625 1.00 49.62 192 ASP A O 1
ATOM 1438 N N . LYS A 1 193 ? -5.675 -17.644 37.156 1.00 52.53 193 LYS A N 1
ATOM 1439 C CA . LYS A 1 193 ? -7.056 -18.124 37.326 1.00 52.53 193 LYS A CA 1
ATOM 1440 C C . LYS A 1 193 ? -7.683 -18.602 36.010 1.00 52.53 193 LYS A C 1
ATOM 1442 O O . LYS A 1 193 ? -8.736 -19.234 36.051 1.00 52.53 193 LYS A O 1
ATOM 1447 N N . ASP A 1 194 ? -6.989 -18.372 34.898 1.00 62.66 194 ASP A N 1
ATOM 1448 C CA . ASP A 1 194 ? -7.543 -18.378 33.547 1.00 62.66 194 ASP A CA 1
ATOM 1449 C C . ASP A 1 194 ? -6.957 -19.498 32.655 1.00 62.66 194 ASP A C 1
ATOM 1451 O O . ASP A 1 194 ? -7.327 -19.637 31.490 1.00 62.66 194 ASP A O 1
ATOM 1455 N N . GLY A 1 195 ? -6.026 -20.312 33.176 1.00 71.25 195 GLY A N 1
ATOM 1456 C CA . GLY A 1 195 ? -5.391 -21.407 32.434 1.00 71.25 195 GLY A CA 1
ATOM 1457 C C . GLY A 1 195 ? -6.005 -22.774 32.746 1.00 71.25 195 GLY A C 1
ATOM 1458 O O . GLY A 1 195 ? -5.921 -23.258 33.876 1.00 71.25 195 GLY A O 1
ATOM 1459 N N . HIS A 1 196 ? -6.533 -23.458 31.734 1.00 81.50 196 HIS A N 1
ATOM 1460 C CA . HIS A 1 196 ? -7.267 -24.712 31.890 1.00 81.50 196 HIS A CA 1
ATOM 1461 C C . HIS A 1 196 ? -6.658 -25.878 31.107 1.00 81.50 196 HIS A C 1
ATOM 1463 O O . HIS A 1 196 ? -6.117 -25.717 30.020 1.00 81.50 196 HIS A O 1
ATOM 1469 N N . TRP A 1 197 ? -6.770 -27.093 31.646 1.00 84.88 197 TRP A N 1
ATOM 1470 C CA . TRP A 1 197 ? -6.127 -28.269 31.062 1.00 84.88 197 TRP A CA 1
ATOM 1471 C C . TRP A 1 197 ? -6.999 -28.972 30.018 1.00 84.88 197 TRP A C 1
ATOM 1473 O O . TRP A 1 197 ? -8.097 -29.446 30.318 1.00 84.88 197 TRP A O 1
ATOM 1483 N N . ALA A 1 198 ? -6.448 -29.142 28.819 1.00 90.31 198 ALA A N 1
ATOM 1484 C CA . ALA A 1 198 ? -6.853 -30.161 27.863 1.00 90.31 198 ALA A CA 1
ATOM 1485 C C . ALA A 1 198 ? -6.013 -31.429 28.086 1.00 90.31 198 ALA A C 1
ATOM 1487 O O . ALA A 1 198 ? -4.781 -31.374 28.128 1.00 90.31 198 ALA A O 1
ATOM 1488 N N . LYS A 1 199 ? -6.676 -32.576 28.255 1.00 92.81 199 LYS A N 1
ATOM 1489 C CA . LYS A 1 199 ? -6.042 -33.874 28.514 1.00 92.81 199 LYS A CA 1
ATOM 1490 C C . LYS A 1 199 ? -6.570 -34.922 27.548 1.00 92.81 199 LYS A C 1
ATOM 1492 O O . LYS A 1 199 ? -7.783 -35.041 27.347 1.00 92.81 199 LYS A O 1
ATOM 1497 N N . ALA A 1 200 ? -5.660 -35.706 26.989 1.00 95.12 200 ALA A N 1
ATOM 1498 C CA . ALA A 1 200 ? -5.983 -36.815 26.109 1.00 95.12 200 ALA A CA 1
ATOM 1499 C C . ALA A 1 200 ? -5.064 -38.007 26.374 1.00 95.12 200 ALA A C 1
ATOM 1501 O O . ALA A 1 200 ? -3.926 -37.845 26.819 1.00 95.12 200 ALA A O 1
ATOM 1502 N N . LYS A 1 201 ? -5.556 -39.211 26.088 1.00 94.50 201 LYS A N 1
ATOM 1503 C CA . LYS A 1 201 ? -4.848 -40.457 26.367 1.00 94.50 201 LYS A CA 1
ATOM 1504 C C . LYS A 1 201 ? -5.086 -41.483 25.271 1.00 94.50 201 LYS A C 1
ATOM 1506 O O . LYS A 1 201 ? -6.215 -41.678 24.829 1.00 94.50 201 LYS A O 1
ATOM 1511 N N . ALA A 1 202 ? -4.015 -42.152 24.866 1.00 93.25 202 ALA A N 1
ATOM 1512 C CA . ALA A 1 202 ? -4.053 -43.341 24.027 1.00 93.25 202 ALA A CA 1
ATOM 1513 C C . ALA A 1 202 ? -3.667 -44.556 24.878 1.00 93.25 202 ALA A C 1
ATOM 1515 O O . ALA A 1 202 ? -2.629 -44.546 25.547 1.00 93.25 202 ALA A O 1
ATOM 1516 N N . VAL A 1 203 ? -4.513 -45.587 24.886 1.00 91.25 203 VAL A N 1
ATOM 1517 C CA . VAL A 1 203 ? -4.326 -46.798 25.700 1.00 91.25 203 VAL A CA 1
ATOM 1518 C C . VAL A 1 203 ? -3.996 -47.971 24.785 1.00 91.25 203 VAL A C 1
ATOM 1520 O O . VAL A 1 203 ? -4.796 -48.331 23.928 1.00 91.25 203 VAL A O 1
ATOM 1523 N N . PHE A 1 204 ? -2.828 -48.576 24.987 1.00 88.50 204 PHE A N 1
ATOM 1524 C CA . PHE A 1 204 ? -2.382 -49.764 24.266 1.00 88.50 204 PHE A CA 1
ATOM 1525 C C . PHE A 1 204 ? -2.652 -51.002 25.126 1.00 88.50 204 PHE A C 1
ATOM 1527 O O . PHE A 1 204 ? -2.246 -51.066 26.290 1.00 88.50 204 PHE A O 1
ATOM 1534 N N . ASN A 1 205 ? -3.377 -51.968 24.564 1.00 84.69 205 ASN A N 1
ATOM 1535 C CA . ASN A 1 205 ? -3.898 -53.147 25.264 1.00 84.69 205 ASN A CA 1
ATOM 1536 C C . ASN A 1 205 ? -3.644 -54.467 24.503 1.00 84.69 205 ASN A C 1
ATOM 1538 O O . ASN A 1 205 ? -4.306 -55.467 24.789 1.00 84.69 205 ASN A O 1
ATOM 1542 N N . ARG A 1 206 ? -2.731 -54.471 23.522 1.00 81.00 206 ARG A N 1
ATOM 1543 C CA . ARG A 1 206 ? -2.454 -55.620 22.642 1.00 81.00 206 ARG A CA 1
ATOM 1544 C C . ARG A 1 206 ? -0.978 -56.000 22.668 1.00 81.00 206 ARG A C 1
ATOM 1546 O O . ARG A 1 206 ? -0.511 -56.524 23.673 1.00 81.00 206 ARG A O 1
ATOM 1553 N N . THR A 1 207 ? -0.267 -55.790 21.560 1.00 82.19 207 THR A N 1
ATOM 1554 C CA . THR A 1 207 ? 1.156 -56.119 21.416 1.00 82.19 207 THR A CA 1
ATOM 1555 C C . THR A 1 207 ? 1.976 -55.250 22.358 1.00 82.19 207 THR A C 1
ATOM 1557 O O . THR A 1 207 ? 2.922 -55.715 22.993 1.00 82.19 207 THR A O 1
ATOM 1560 N N . LEU A 1 208 ? 1.569 -53.985 22.477 1.00 85.56 208 LEU A N 1
ATOM 1561 C CA . LEU A 1 208 ? 2.066 -53.068 23.482 1.00 85.56 208 LEU A CA 1
ATOM 1562 C C . LEU A 1 208 ? 1.050 -52.965 24.617 1.00 85.56 208 LEU A C 1
ATOM 1564 O O . LEU A 1 208 ? -0.162 -52.925 24.397 1.00 85.56 208 LEU A O 1
ATOM 1568 N N . THR A 1 209 ? 1.559 -52.900 25.843 1.00 83.44 209 THR A N 1
ATOM 1569 C CA . THR A 1 209 ? 0.762 -52.613 27.036 1.00 83.44 209 THR A CA 1
ATOM 1570 C C . THR A 1 209 ? 1.235 -51.303 27.639 1.00 83.44 209 THR A C 1
ATOM 1572 O O . THR A 1 209 ? 2.428 -51.127 27.887 1.00 83.44 209 THR A O 1
ATOM 1575 N N . GLY A 1 210 ? 0.308 -50.379 27.882 1.00 85.31 210 GLY A N 1
ATOM 1576 C CA . GLY A 1 210 ? 0.627 -49.103 28.510 1.00 85.31 210 GLY A CA 1
ATOM 1577 C C . GLY A 1 210 ? -0.169 -47.936 27.943 1.00 85.31 210 GLY A C 1
ATOM 1578 O O . GLY A 1 210 ? -1.222 -48.117 27.333 1.00 85.31 210 GLY A O 1
ATOM 1579 N N . THR A 1 211 ? 0.315 -46.718 28.177 1.00 88.50 211 THR A N 1
ATOM 1580 C CA . THR A 1 211 ? -0.418 -45.497 27.828 1.00 88.50 211 THR A CA 1
ATOM 1581 C C . THR A 1 211 ? 0.496 -44.397 27.314 1.00 88.50 211 THR A C 1
ATOM 1583 O O . THR A 1 211 ? 1.610 -44.231 27.811 1.00 88.50 211 THR A O 1
ATOM 1586 N N . VAL A 1 212 ? -0.020 -43.593 26.387 1.00 91.56 212 VAL A N 1
ATOM 1587 C CA . VAL A 1 212 ? 0.548 -42.292 26.021 1.00 91.56 212 VAL A CA 1
ATOM 1588 C C . VAL A 1 212 ? -0.424 -41.210 26.471 1.00 91.56 212 VAL A C 1
ATOM 1590 O O . VAL A 1 212 ? -1.562 -41.176 26.004 1.00 91.56 212 VAL A O 1
ATOM 1593 N N . THR A 1 213 ? 0.006 -40.355 27.396 1.00 91.25 213 THR A N 1
ATOM 1594 C CA . THR A 1 213 ? -0.817 -39.284 27.976 1.00 91.25 213 THR A CA 1
ATOM 1595 C C . THR A 1 213 ? -0.316 -37.935 27.489 1.00 91.25 213 THR A C 1
ATOM 1597 O O . THR A 1 213 ? 0.881 -37.666 27.540 1.00 91.25 213 THR A O 1
ATOM 1600 N N . MET A 1 214 ? -1.225 -37.080 27.033 1.00 93.62 214 MET A N 1
ATOM 1601 C CA . MET A 1 214 ? -0.925 -35.755 26.499 1.00 93.62 214 MET A CA 1
ATOM 1602 C C . MET A 1 214 ? -1.662 -34.700 27.321 1.00 93.62 214 MET A C 1
ATOM 1604 O O . MET A 1 214 ? -2.859 -34.850 27.593 1.00 93.62 214 MET A O 1
ATOM 1608 N N . ARG A 1 215 ? -0.963 -33.637 27.727 1.00 89.94 215 ARG A N 1
ATOM 1609 C CA . ARG A 1 215 ? -1.550 -32.532 28.498 1.00 89.94 215 ARG A CA 1
ATOM 1610 C C . ARG A 1 215 ? -1.087 -31.191 27.946 1.00 89.94 215 ARG A C 1
ATOM 1612 O O . ARG A 1 215 ? 0.115 -30.975 27.795 1.00 89.94 215 ARG A O 1
ATOM 1619 N N . GLN A 1 216 ? -2.043 -30.302 27.708 1.00 89.56 216 GLN A N 1
ATOM 1620 C CA . GLN A 1 216 ? -1.824 -28.953 27.199 1.00 89.56 216 GLN A CA 1
ATOM 1621 C C . GLN A 1 216 ? -2.669 -27.974 28.014 1.00 89.56 216 GLN A C 1
ATOM 1623 O O . GLN A 1 216 ? -3.846 -28.240 28.264 1.00 89.56 216 GLN A O 1
ATOM 1628 N N . GLN A 1 217 ? -2.082 -26.863 28.448 1.00 84.31 217 GLN A N 1
ATOM 1629 C CA . GLN A 1 217 ? -2.831 -25.797 29.109 1.00 84.31 217 GLN A CA 1
ATOM 1630 C C . GLN A 1 217 ? -3.281 -24.776 28.065 1.00 84.31 217 GLN A C 1
ATOM 1632 O O . GLN A 1 217 ? -2.486 -24.376 27.218 1.00 84.31 217 GLN A O 1
ATOM 1637 N N . ILE A 1 218 ? -4.556 -24.401 28.124 1.00 83.31 218 ILE A N 1
ATOM 1638 C CA . ILE A 1 218 ? -5.224 -23.444 27.244 1.00 83.31 218 ILE A CA 1
ATOM 1639 C C . ILE A 1 218 ? -5.647 -22.252 28.087 1.00 83.31 218 ILE A C 1
ATOM 1641 O O . ILE A 1 218 ? -6.250 -22.439 29.146 1.00 83.31 218 ILE A O 1
ATOM 1645 N N . PHE A 1 219 ? -5.350 -21.051 27.619 1.00 79.12 219 PHE A N 1
ATOM 1646 C CA . PHE A 1 219 ? -5.704 -19.817 28.308 1.00 79.12 219 PHE A CA 1
ATOM 1647 C C . PHE A 1 219 ? -6.963 -19.193 27.700 1.00 79.12 219 PHE A C 1
ATOM 1649 O O . PHE A 1 219 ? -7.362 -19.516 26.575 1.00 79.12 219 PHE A O 1
ATOM 1656 N N . SER A 1 220 ? -7.610 -18.306 28.456 1.00 70.19 220 SER A N 1
ATOM 1657 C CA . SER A 1 220 ? -8.844 -17.626 28.041 1.00 70.19 220 SER A CA 1
ATOM 1658 C C . SER A 1 220 ? -8.716 -16.902 26.695 1.00 70.19 220 SER A C 1
ATOM 1660 O O . SER A 1 220 ? -9.639 -16.971 25.885 1.00 70.19 220 SER A O 1
ATOM 1662 N N . ASP A 1 221 ? -7.553 -16.312 26.408 1.00 68.00 221 ASP A N 1
ATOM 1663 C CA . ASP A 1 221 ? -7.230 -15.633 25.141 1.00 68.00 221 ASP A CA 1
ATOM 1664 C C . ASP A 1 221 ? -7.067 -16.577 23.928 1.00 68.00 221 ASP A C 1
ATOM 1666 O O . ASP A 1 221 ? -6.896 -16.124 22.799 1.00 68.00 221 ASP A O 1
ATOM 1670 N N . GLY A 1 222 ? -7.146 -17.897 24.134 1.00 71.00 222 GLY A N 1
ATOM 1671 C CA . GLY A 1 222 ? -7.003 -18.906 23.084 1.00 71.00 222 GLY A CA 1
ATOM 1672 C C . GLY A 1 222 ? -5.575 -19.362 22.813 1.00 71.00 222 GLY A C 1
ATOM 1673 O O . GLY A 1 222 ? -5.390 -20.287 22.019 1.00 71.00 222 GLY A O 1
ATOM 1674 N N . SER A 1 223 ? -4.586 -18.785 23.489 1.00 77.25 223 SER A N 1
ATOM 1675 C CA . SER A 1 223 ? -3.216 -19.283 23.475 1.00 77.25 223 SER A CA 1
ATOM 1676 C C . SER A 1 223 ? -3.095 -20.620 24.219 1.00 77.25 223 SER A C 1
ATOM 1678 O O . SER A 1 223 ? -3.956 -21.021 25.014 1.00 77.25 223 SER A O 1
ATOM 1680 N N . SER A 1 224 ? -2.007 -21.339 23.956 1.00 81.31 224 SER A N 1
ATOM 1681 C CA . SER A 1 224 ? -1.741 -22.634 24.573 1.00 81.31 224 SER A CA 1
ATOM 1682 C C . SER A 1 224 ? -0.266 -22.810 24.880 1.00 81.31 224 SER A C 1
ATOM 1684 O O . SER A 1 224 ? 0.581 -22.400 24.091 1.00 81.31 224 SER A O 1
ATOM 1686 N N . MET A 1 225 ? 0.035 -23.499 25.973 1.00 83.75 225 MET A N 1
ATOM 1687 C CA . MET A 1 225 ? 1.391 -23.974 26.237 1.00 83.75 225 MET A CA 1
ATOM 1688 C C . MET A 1 225 ? 1.789 -25.107 25.283 1.00 83.75 225 MET A C 1
ATOM 1690 O O . MET A 1 225 ? 0.939 -25.719 24.625 1.00 83.75 225 MET A O 1
ATOM 1694 N N . ASP A 1 226 ? 3.082 -25.434 25.274 1.00 87.31 226 ASP A N 1
ATOM 1695 C CA . ASP A 1 226 ? 3.574 -26.664 24.661 1.00 87.31 226 ASP A CA 1
ATOM 1696 C C . ASP A 1 226 ? 2.863 -27.890 25.250 1.00 87.31 226 ASP A C 1
ATOM 1698 O O . ASP A 1 226 ? 2.535 -27.954 26.442 1.00 87.31 226 ASP A O 1
ATOM 1702 N N . THR A 1 227 ? 2.647 -28.900 24.413 1.00 90.31 227 THR A N 1
ATOM 1703 C CA . THR A 1 227 ? 2.001 -30.136 24.839 1.00 90.31 227 THR A CA 1
ATOM 1704 C C . THR A 1 227 ? 3.021 -31.051 25.493 1.00 90.31 227 THR A C 1
ATOM 1706 O O . THR A 1 227 ? 3.971 -31.519 24.867 1.00 90.31 227 THR A O 1
ATOM 1709 N N . THR A 1 228 ? 2.791 -31.365 26.762 1.00 88.69 228 THR A N 1
ATOM 1710 C CA . THR A 1 228 ? 3.561 -32.391 27.470 1.00 88.69 228 THR A CA 1
ATOM 1711 C C . THR A 1 228 ? 3.053 -33.774 27.076 1.00 88.69 228 THR A C 1
ATOM 1713 O O . THR A 1 228 ? 1.844 -34.026 27.097 1.00 88.69 228 THR A O 1
ATOM 1716 N N . VAL A 1 229 ? 3.964 -34.672 26.704 1.00 89.69 229 VAL A N 1
ATOM 1717 C CA . VAL A 1 229 ? 3.649 -36.036 26.271 1.00 89.69 229 VAL A CA 1
ATOM 1718 C C . VAL A 1 229 ? 4.421 -37.032 27.117 1.00 89.69 229 VAL A C 1
ATOM 1720 O O . VAL A 1 229 ? 5.647 -37.092 27.096 1.00 89.69 229 VAL A O 1
ATOM 1723 N N . GLU A 1 230 ? 3.678 -37.846 27.849 1.00 87.25 230 GLU A N 1
ATOM 1724 C CA . GLU A 1 230 ? 4.197 -38.900 28.701 1.00 87.25 230 GLU A CA 1
ATOM 1725 C C . GLU A 1 230 ? 3.944 -40.257 28.047 1.00 87.25 230 GLU A C 1
ATOM 1727 O O . GLU A 1 230 ? 2.797 -40.657 27.839 1.00 87.25 230 GLU A O 1
ATOM 1732 N N . VAL A 1 231 ? 5.019 -40.976 27.745 1.00 86.38 231 VAL A N 1
ATOM 1733 C CA . VAL A 1 231 ? 4.986 -42.291 27.110 1.00 86.38 231 VAL A CA 1
ATOM 1734 C C . VAL A 1 231 ? 5.387 -43.346 28.132 1.00 86.38 231 VAL A C 1
ATOM 1736 O O . VAL A 1 231 ? 6.515 -43.361 28.620 1.00 86.38 231 VAL A O 1
ATOM 1739 N N . ALA A 1 232 ? 4.465 -44.251 28.444 1.00 82.62 232 ALA A N 1
ATOM 1740 C CA . ALA A 1 232 ? 4.693 -45.395 29.317 1.00 82.62 232 ALA A CA 1
ATOM 1741 C C . ALA A 1 232 ? 4.216 -46.662 28.601 1.00 82.62 232 ALA A C 1
ATOM 1743 O O . ALA A 1 232 ? 3.107 -47.131 28.847 1.00 82.62 232 ALA A O 1
ATOM 1744 N N . LEU A 1 233 ? 5.032 -47.173 27.673 1.00 83.44 233 LEU A N 1
ATOM 1745 C CA . LEU A 1 233 ? 4.727 -48.347 26.850 1.00 83.44 233 LEU A CA 1
ATOM 1746 C C . LEU A 1 233 ? 5.731 -49.470 27.112 1.00 83.44 233 LEU A C 1
ATOM 1748 O O . LEU A 1 233 ? 6.927 -49.217 27.236 1.00 83.44 233 LEU A O 1
ATOM 1752 N N . LEU A 1 234 ? 5.236 -50.707 27.144 1.00 77.75 234 LEU A N 1
ATOM 1753 C CA . LEU A 1 234 ? 6.042 -51.920 27.238 1.00 77.75 234 LEU A CA 1
ATOM 1754 C C . LEU A 1 234 ? 5.658 -52.922 26.149 1.00 77.75 234 LEU A C 1
ATOM 1756 O O . LEU A 1 234 ? 4.477 -53.088 25.835 1.00 77.75 234 LEU A O 1
ATOM 1760 N N . SER A 1 235 ? 6.662 -53.619 25.618 1.00 76.81 235 SER A N 1
ATOM 1761 C CA . SER A 1 235 ? 6.476 -54.796 24.761 1.00 76.81 235 SER A CA 1
ATOM 1762 C C . SER A 1 235 ? 6.450 -56.070 25.605 1.00 76.81 235 SER A C 1
ATOM 1764 O O . SER A 1 235 ? 7.289 -56.236 26.489 1.00 76.81 235 SER A O 1
ATOM 1766 N N . ALA A 1 236 ? 5.514 -56.978 25.317 1.00 61.66 236 ALA A N 1
ATOM 1767 C CA . ALA A 1 236 ? 5.443 -58.291 25.966 1.00 61.66 236 ALA A CA 1
ATOM 1768 C C . ALA A 1 236 ? 6.464 -59.311 25.409 1.00 61.66 236 ALA A C 1
ATOM 1770 O O . ALA A 1 236 ? 6.756 -60.303 26.073 1.00 61.66 236 ALA A O 1
ATOM 1771 N N . GLU A 1 237 ? 7.008 -59.077 24.210 1.00 62.00 237 GLU A N 1
ATOM 1772 C CA . GLU A 1 237 ? 7.985 -59.951 23.541 1.00 62.00 237 GLU A CA 1
ATOM 1773 C C . GLU A 1 237 ? 9.410 -59.366 23.611 1.00 62.00 237 GLU A C 1
ATOM 1775 O O . GLU A 1 237 ? 9.578 -58.142 23.576 1.00 62.00 237 GLU A O 1
ATOM 1780 N N . GLU A 1 238 ? 10.440 -60.227 23.684 1.00 56.84 238 GLU A N 1
ATOM 1781 C CA . GLU A 1 238 ? 11.855 -59.826 23.584 1.00 56.84 238 GLU A CA 1
ATOM 1782 C C . GLU A 1 238 ? 12.122 -59.186 22.216 1.00 56.84 238 GLU A C 1
ATOM 1784 O O . GLU A 1 238 ? 12.270 -59.873 21.204 1.00 56.84 238 GLU A O 1
ATOM 1789 N N . VAL A 1 239 ? 12.191 -57.852 22.166 1.00 58.28 239 VAL A N 1
ATOM 1790 C CA . VAL A 1 239 ? 12.414 -57.160 20.895 1.00 58.28 239 VAL A CA 1
ATOM 1791 C C . VAL A 1 239 ? 13.906 -57.065 20.585 1.00 58.28 239 VAL A C 1
ATOM 1793 O O . VAL A 1 239 ? 14.661 -56.342 21.234 1.00 58.28 239 VAL A O 1
ATOM 1796 N N . THR A 1 240 ? 14.336 -57.785 19.551 1.00 53.44 240 THR A N 1
ATOM 1797 C CA . THR A 1 240 ? 15.739 -57.873 19.112 1.00 53.44 240 THR A CA 1
ATOM 1798 C C . THR A 1 240 ? 16.238 -56.632 18.354 1.00 53.44 240 THR A C 1
ATOM 1800 O O . THR A 1 240 ? 17.442 -56.475 18.163 1.00 53.44 240 THR A O 1
ATOM 1803 N N . THR A 1 241 ? 15.346 -55.731 17.927 1.00 56.00 241 THR A N 1
ATOM 1804 C CA . THR A 1 241 ? 15.649 -54.507 17.153 1.00 56.00 241 THR A CA 1
ATOM 1805 C C . THR A 1 241 ? 15.173 -53.249 17.884 1.00 56.00 241 THR A C 1
ATOM 1807 O O . THR A 1 241 ? 14.051 -53.217 18.375 1.00 56.00 241 THR A O 1
ATOM 1810 N N . ARG A 1 242 ? 16.008 -52.200 17.940 1.00 63.38 242 ARG A N 1
ATOM 1811 C CA . ARG A 1 242 ? 15.819 -51.029 18.826 1.00 63.38 242 ARG A CA 1
ATOM 1812 C C . ARG A 1 242 ? 15.343 -49.734 18.137 1.00 63.38 242 ARG A C 1
ATOM 1814 O O . ARG A 1 242 ? 15.459 -48.671 18.734 1.00 63.38 242 ARG A O 1
ATOM 1821 N N . ASN A 1 243 ? 14.817 -49.793 16.911 1.00 72.94 243 ASN A N 1
ATOM 1822 C CA . ASN A 1 243 ? 14.426 -48.592 16.152 1.00 72.94 243 ASN A CA 1
ATOM 1823 C C . ASN A 1 243 ? 12.905 -48.405 16.133 1.00 72.94 243 ASN A C 1
ATOM 1825 O O . ASN A 1 243 ? 12.265 -48.556 15.089 1.00 72.94 243 ASN A O 1
ATOM 1829 N N . PHE A 1 244 ? 12.329 -48.092 17.294 1.00 84.69 244 PHE A N 1
ATOM 1830 C CA . PHE A 1 244 ? 10.903 -47.802 17.385 1.00 84.69 244 PHE A CA 1
ATOM 1831 C C . PHE A 1 244 ? 10.608 -46.342 17.058 1.00 84.69 244 PHE A C 1
ATOM 1833 O O . PHE A 1 244 ? 11.317 -45.430 17.496 1.00 84.69 244 PHE A O 1
ATOM 1840 N N . SER A 1 245 ? 9.525 -46.124 16.320 1.00 86.62 245 SER A N 1
ATOM 1841 C CA . SER A 1 245 ? 9.008 -44.797 16.014 1.00 86.62 245 SER A CA 1
ATOM 1842 C C . SER A 1 245 ? 7.498 -44.724 16.190 1.00 86.62 245 SER A C 1
ATOM 1844 O O . SER A 1 245 ? 6.813 -45.741 16.300 1.00 86.62 245 SER A O 1
ATOM 1846 N N . MET A 1 246 ? 6.972 -43.508 16.252 1.00 89.12 246 MET A N 1
ATOM 1847 C CA . MET A 1 246 ? 5.569 -43.234 16.495 1.00 89.12 246 MET A CA 1
ATOM 1848 C C . MET A 1 246 ? 5.097 -42.071 15.629 1.00 89.12 246 MET A C 1
ATOM 1850 O O . MET A 1 246 ? 5.818 -41.092 15.441 1.00 89.12 246 MET A O 1
ATOM 1854 N N . TYR A 1 247 ? 3.877 -42.180 15.113 1.00 90.38 247 TYR A N 1
ATOM 1855 C CA . TYR A 1 247 ? 3.240 -41.122 14.337 1.00 90.38 247 TYR A CA 1
ATOM 1856 C C . TYR A 1 247 ? 1.723 -41.122 14.540 1.00 90.38 247 TYR A C 1
ATOM 1858 O O . TYR A 1 247 ? 1.139 -42.116 14.974 1.00 90.38 247 TYR A O 1
ATOM 1866 N N . ILE A 1 248 ? 1.087 -39.996 14.232 1.00 91.88 248 ILE A N 1
ATOM 1867 C CA . ILE A 1 248 ? -0.356 -39.783 14.344 1.00 91.88 248 ILE A CA 1
ATOM 1868 C C . ILE A 1 248 ? -0.967 -39.782 12.948 1.00 91.88 248 ILE A C 1
ATOM 1870 O O . ILE A 1 248 ? -0.433 -39.173 12.016 1.00 91.88 248 ILE A O 1
ATOM 1874 N N . THR A 1 249 ? -2.090 -40.474 12.804 1.00 91.12 249 THR A N 1
ATOM 1875 C CA . THR A 1 249 ? -2.794 -40.641 11.532 1.00 91.12 249 THR A CA 1
ATOM 1876 C C . THR A 1 249 ? -3.761 -39.498 11.265 1.00 91.12 249 THR A C 1
ATOM 1878 O O . THR A 1 249 ? -4.185 -38.803 12.186 1.00 91.12 249 THR A O 1
ATOM 1881 N N . THR A 1 250 ? -4.140 -39.301 10.002 1.00 86.38 250 THR A N 1
ATOM 1882 C CA . THR A 1 250 ? -5.116 -38.267 9.638 1.00 86.38 250 THR A CA 1
ATOM 1883 C C . THR A 1 250 ? -6.483 -38.591 10.216 1.00 86.38 250 THR A C 1
ATOM 1885 O O . THR A 1 250 ? -7.080 -37.733 10.850 1.00 86.38 250 THR A O 1
ATOM 1888 N N . ASP A 1 251 ? -6.950 -39.829 10.091 1.00 81.69 251 ASP A N 1
ATOM 1889 C CA . ASP A 1 251 ? -8.270 -40.236 10.578 1.00 81.69 251 ASP A CA 1
ATOM 1890 C C . ASP A 1 251 ? -8.187 -41.238 11.730 1.00 81.69 251 ASP A C 1
ATOM 1892 O O . ASP A 1 251 ? -7.150 -41.866 11.961 1.00 81.69 251 ASP A O 1
ATOM 1896 N N . GLN A 1 252 ? -9.305 -41.398 12.441 1.00 81.94 252 GLN A N 1
ATOM 1897 C CA . GLN A 1 252 ? -9.492 -42.477 13.406 1.00 81.94 252 GLN A CA 1
ATOM 1898 C C . GLN A 1 252 ? -9.609 -43.812 12.655 1.00 81.94 252 GLN A C 1
ATOM 1900 O O . GLN A 1 252 ? -10.559 -44.030 11.902 1.00 81.94 252 GLN A O 1
ATOM 1905 N N . ILE A 1 253 ? -8.652 -44.712 12.859 1.00 72.94 253 ILE A N 1
ATOM 1906 C CA . ILE A 1 253 ? -8.601 -46.019 12.188 1.00 72.94 253 ILE A CA 1
ATOM 1907 C C . ILE A 1 253 ? -9.358 -47.084 13.002 1.00 72.94 253 ILE A C 1
ATOM 1909 O O . ILE A 1 253 ? -9.919 -48.027 12.434 1.00 72.94 253 ILE A O 1
ATOM 1913 N N . GLY A 1 254 ? -9.430 -46.900 14.325 1.00 63.94 254 GLY A N 1
ATOM 1914 C CA . GLY A 1 254 ? -10.015 -47.845 15.270 1.00 63.94 254 GLY A CA 1
ATOM 1915 C C . GLY A 1 254 ? -9.064 -48.993 15.614 1.00 63.94 254 GLY A C 1
ATOM 1916 O O . GLY A 1 254 ? -8.301 -49.473 14.772 1.00 63.94 254 GLY A O 1
ATOM 1917 N N . GLU A 1 255 ? -9.144 -49.482 16.855 1.00 58.50 255 GLU A N 1
ATOM 1918 C CA . GLU A 1 255 ? -8.215 -50.485 17.399 1.00 58.50 255 GLU A CA 1
ATOM 1919 C C . GLU A 1 255 ? -8.099 -51.737 16.502 1.00 58.50 255 GLU A C 1
ATOM 1921 O O . GLU A 1 255 ? -7.012 -52.258 16.282 1.00 58.50 255 GLU A O 1
ATOM 1926 N N . GLN A 1 256 ? -9.175 -52.196 15.859 1.00 56.03 256 GLN A N 1
ATOM 1927 C CA . GLN A 1 256 ? -9.157 -53.435 15.063 1.00 56.03 256 GLN A CA 1
ATOM 1928 C C . GLN A 1 256 ? -8.488 -53.333 13.674 1.00 56.03 256 GLN A C 1
ATOM 1930 O O . GLN A 1 256 ? -8.375 -54.353 12.995 1.00 56.03 256 GLN A O 1
ATOM 1935 N N . ARG A 1 257 ? -8.050 -52.145 13.223 1.00 64.06 257 ARG A N 1
ATOM 1936 C CA . ARG A 1 257 ? -7.578 -51.912 11.838 1.00 64.06 257 ARG A CA 1
ATOM 1937 C C . ARG A 1 257 ? -6.177 -51.295 11.723 1.00 64.06 257 ARG A C 1
ATOM 1939 O O . ARG A 1 257 ? -5.880 -50.676 10.706 1.00 64.06 257 ARG A O 1
ATOM 1946 N N . CYS A 1 258 ? -5.279 -51.514 12.688 1.00 66.31 258 CYS A N 1
ATOM 1947 C CA . CYS A 1 258 ? -3.914 -50.947 12.662 1.00 66.31 258 CYS A CA 1
ATOM 1948 C C . CYS A 1 258 ? -3.083 -51.257 11.402 1.00 66.31 258 CYS A C 1
ATOM 1950 O O . CYS A 1 258 ? -2.076 -50.601 11.165 1.00 66.31 258 CYS A O 1
ATOM 1952 N N . SER A 1 259 ? -3.478 -52.239 10.588 1.00 59.97 259 SER A N 1
ATOM 1953 C CA . SER A 1 259 ? -2.827 -52.567 9.316 1.00 59.97 259 SER A CA 1
ATOM 1954 C C . SER A 1 259 ? -3.202 -51.636 8.151 1.00 59.97 259 SER A C 1
ATOM 1956 O O . SER A 1 259 ? -2.630 -51.767 7.071 1.00 59.97 259 SER A O 1
ATOM 1958 N N . GLN A 1 260 ? -4.172 -50.728 8.317 1.00 60.66 260 GLN A N 1
ATOM 1959 C CA . GLN A 1 260 ? -4.546 -49.745 7.295 1.00 60.66 260 GLN A CA 1
ATOM 1960 C C . GLN A 1 260 ? -3.705 -48.471 7.454 1.00 60.66 260 GLN A C 1
ATOM 1962 O O . GLN A 1 260 ? -3.636 -47.889 8.531 1.00 60.66 260 GLN A O 1
ATOM 1967 N N . ASN A 1 261 ? -3.052 -48.029 6.377 1.00 60.16 261 ASN A N 1
ATOM 1968 C CA . ASN A 1 261 ? -2.206 -46.836 6.384 1.00 60.16 261 ASN A CA 1
ATOM 1969 C C . ASN A 1 261 ? -3.084 -45.567 6.358 1.00 60.16 261 ASN A C 1
ATOM 1971 O O . ASN A 1 261 ? -3.414 -45.072 5.284 1.00 60.16 261 ASN A O 1
ATOM 1975 N N . GLY A 1 262 ? -3.500 -45.054 7.521 1.00 64.56 262 GLY A N 1
ATOM 1976 C CA . GLY A 1 262 ? -4.414 -43.899 7.633 1.00 64.56 262 GLY A CA 1
ATOM 1977 C C . GLY A 1 262 ? -3.802 -42.522 7.347 1.00 64.56 262 GLY A C 1
ATOM 1978 O O . GLY A 1 262 ? -4.359 -41.519 7.789 1.00 64.56 262 GLY A O 1
ATOM 1979 N N . GLY A 1 263 ? -2.666 -42.478 6.640 1.00 80.62 263 GLY A N 1
ATOM 1980 C CA . GLY A 1 263 ? -1.948 -41.262 6.245 1.00 80.62 263 GLY A CA 1
ATOM 1981 C C . GLY A 1 263 ? -1.349 -40.489 7.423 1.00 80.62 263 GLY A C 1
ATOM 1982 O O . GLY A 1 263 ? -1.977 -40.339 8.464 1.00 80.62 263 GLY A O 1
ATOM 1983 N N . LEU A 1 264 ? -0.135 -39.962 7.274 1.00 88.31 264 LEU A N 1
ATOM 1984 C CA . LEU A 1 264 ? 0.481 -39.110 8.296 1.00 88.31 264 LEU A CA 1
ATOM 1985 C C . LEU A 1 264 ? -0.336 -37.823 8.478 1.00 88.31 264 LEU A C 1
ATOM 1987 O O . LEU A 1 264 ? -0.604 -37.132 7.496 1.00 88.31 264 LEU A O 1
ATOM 1991 N N . TYR A 1 265 ? -0.702 -37.481 9.715 1.00 91.56 265 TYR A N 1
ATOM 1992 C CA . TYR A 1 265 ? -1.426 -36.242 9.987 1.00 91.56 265 TYR A CA 1
ATOM 1993 C C . TYR A 1 265 ? -0.560 -35.028 9.648 1.00 91.56 265 TYR A C 1
ATOM 1995 O O . TYR A 1 265 ? 0.477 -34.785 10.265 1.00 91.56 265 TYR A O 1
ATOM 2003 N N . ASN A 1 266 ? -0.974 -34.263 8.644 1.00 89.50 266 ASN A N 1
ATOM 2004 C CA . ASN A 1 266 ? -0.176 -33.167 8.113 1.00 89.50 266 ASN A CA 1
ATOM 2005 C C . ASN A 1 266 ? -1.063 -31.985 7.681 1.00 89.50 266 ASN A C 1
ATOM 2007 O O . ASN A 1 266 ? -1.171 -31.698 6.488 1.00 89.50 266 ASN A O 1
ATOM 2011 N N . PRO A 1 267 ? -1.726 -31.305 8.636 1.00 88.56 267 PRO A N 1
ATOM 2012 C CA . PRO A 1 267 ? -2.718 -30.268 8.339 1.00 88.56 267 PRO A CA 1
ATOM 2013 C C . PRO A 1 267 ? -2.128 -29.039 7.628 1.00 88.56 267 PRO A C 1
ATOM 2015 O O . PRO A 1 267 ? -2.860 -28.315 6.965 1.00 88.56 267 PRO A O 1
ATOM 2018 N N . PHE A 1 268 ? -0.812 -28.828 7.725 1.00 84.88 268 PHE A N 1
ATOM 2019 C CA . PHE A 1 268 ? -0.094 -27.705 7.108 1.00 84.88 268 PHE A CA 1
ATOM 2020 C C . PHE A 1 268 ? 0.660 -28.091 5.824 1.00 84.88 268 PHE A C 1
ATOM 2022 O O . PHE A 1 268 ? 1.474 -27.314 5.333 1.00 84.88 268 PHE A O 1
ATOM 2029 N N . ASN A 1 269 ? 0.409 -29.295 5.294 1.00 84.19 269 ASN A N 1
ATOM 2030 C CA . ASN A 1 269 ? 1.011 -29.824 4.067 1.00 84.19 269 ASN A CA 1
ATOM 2031 C C . ASN A 1 269 ? 2.556 -29.743 4.030 1.00 84.19 269 ASN A C 1
ATOM 2033 O O . ASN A 1 269 ? 3.163 -29.380 3.024 1.00 84.19 269 ASN A O 1
ATOM 2037 N N . MET A 1 270 ? 3.198 -30.083 5.152 1.00 81.31 270 MET A N 1
ATOM 2038 C CA . MET A 1 270 ? 4.655 -30.122 5.312 1.00 81.31 270 MET A CA 1
ATOM 2039 C C . MET A 1 270 ? 5.293 -31.256 4.498 1.00 81.31 270 MET A C 1
ATOM 2041 O O . MET A 1 270 ? 4.727 -32.342 4.375 1.00 81.31 270 MET A O 1
ATOM 2045 N N . THR A 1 271 ? 6.514 -31.065 4.002 1.00 79.44 271 THR A N 1
ATOM 2046 C CA . THR A 1 271 ? 7.257 -32.130 3.311 1.00 79.44 271 THR A CA 1
ATOM 2047 C C . THR A 1 271 ? 7.585 -33.273 4.279 1.00 79.44 271 THR A C 1
ATOM 2049 O O . THR A 1 271 ? 8.352 -33.089 5.222 1.00 79.44 271 THR A O 1
ATOM 2052 N N . ILE A 1 272 ? 7.036 -34.467 4.027 1.00 70.38 272 ILE A N 1
ATOM 2053 C CA . ILE A 1 272 ? 7.113 -35.644 4.921 1.00 70.38 272 ILE A CA 1
ATOM 2054 C C . ILE A 1 272 ? 8.562 -36.076 5.218 1.00 70.38 272 ILE A C 1
ATOM 2056 O O . ILE A 1 272 ? 8.845 -36.615 6.282 1.00 70.38 272 ILE A O 1
ATOM 2060 N N . THR A 1 273 ? 9.493 -35.791 4.307 1.00 69.12 273 THR A N 1
ATOM 2061 C CA . THR A 1 273 ? 10.914 -36.152 4.413 1.00 69.12 273 THR A CA 1
ATOM 2062 C C . THR A 1 273 ? 11.826 -34.926 4.361 1.00 69.12 273 THR A C 1
ATOM 2064 O O . THR A 1 273 ? 12.896 -34.978 3.752 1.00 69.12 273 THR A O 1
ATOM 2067 N N . SER A 1 274 ? 11.394 -33.791 4.923 1.00 71.00 274 SER A N 1
ATOM 2068 C CA . SER A 1 274 ? 12.255 -32.608 4.969 1.00 71.00 274 SER A CA 1
ATOM 2069 C C . SER A 1 274 ? 13.571 -32.939 5.691 1.00 71.00 274 SER A C 1
ATOM 2071 O O . SER A 1 274 ? 13.520 -33.383 6.840 1.00 71.00 274 SER A O 1
ATOM 2073 N N . PRO A 1 275 ? 14.749 -32.675 5.092 1.00 74.12 275 PRO A N 1
ATOM 2074 C CA . PRO A 1 275 ? 16.032 -32.892 5.760 1.00 74.12 275 PRO A CA 1
ATOM 2075 C C . PRO A 1 275 ? 16.229 -31.954 6.960 1.00 74.12 275 PRO A C 1
ATOM 2077 O O . PRO A 1 275 ? 17.140 -32.159 7.756 1.00 74.12 275 PRO A O 1
ATOM 2080 N N . THR A 1 276 ? 15.389 -30.920 7.089 1.00 80.88 276 THR A N 1
ATOM 2081 C CA . THR A 1 276 ? 15.410 -29.970 8.206 1.00 80.88 276 THR A CA 1
ATOM 2082 C C . THR A 1 276 ? 14.467 -30.356 9.346 1.00 80.88 276 THR A C 1
ATOM 2084 O O . THR A 1 276 ? 14.499 -29.702 10.384 1.00 80.88 276 THR A O 1
ATOM 2087 N N . CYS A 1 277 ? 13.633 -31.394 9.199 1.00 84.12 277 CYS A N 1
ATOM 2088 C CA . CYS A 1 277 ? 12.788 -31.871 10.294 1.00 84.12 277 CYS A CA 1
ATOM 2089 C C . CYS A 1 277 ? 13.658 -32.489 11.402 1.00 84.12 277 CYS A C 1
ATOM 2091 O O . CYS A 1 277 ? 14.319 -33.504 11.194 1.00 84.12 277 CYS A O 1
ATOM 2093 N N . SER A 1 278 ? 13.682 -31.852 12.575 1.00 83.00 278 SER A N 1
ATOM 2094 C CA . SER A 1 278 ? 14.451 -32.298 13.742 1.00 83.00 278 SER A CA 1
ATOM 2095 C C . SER A 1 278 ? 13.906 -31.685 15.032 1.00 83.00 278 SER A C 1
ATOM 2097 O O . SER A 1 278 ? 13.108 -30.747 14.986 1.00 83.00 278 SER A O 1
ATOM 2099 N N . ILE A 1 279 ? 14.414 -32.138 16.183 1.00 76.88 279 ILE A N 1
ATOM 2100 C CA . ILE A 1 279 ? 14.147 -31.518 17.491 1.00 76.88 279 ILE A CA 1
ATOM 2101 C C . ILE A 1 279 ? 14.529 -30.028 17.537 1.00 76.88 279 ILE A C 1
ATOM 2103 O O . ILE A 1 279 ? 13.883 -29.253 18.226 1.00 76.88 279 ILE A O 1
ATOM 2107 N N . TYR A 1 280 ? 15.525 -29.585 16.761 1.00 78.38 280 TYR A N 1
ATOM 2108 C CA . TYR A 1 280 ? 15.952 -28.177 16.705 1.00 78.38 280 TYR A CA 1
ATOM 2109 C C . TYR A 1 280 ? 15.179 -27.346 15.673 1.00 78.38 280 TYR A C 1
ATOM 2111 O O . TYR A 1 280 ? 15.357 -26.135 15.576 1.00 78.38 280 TYR A O 1
ATOM 2119 N N . SER A 1 281 ? 14.348 -27.982 14.852 1.00 81.81 281 SER A N 1
ATOM 2120 C CA . SER A 1 281 ? 13.518 -27.324 13.841 1.00 81.81 281 SER A CA 1
ATOM 2121 C C . SER A 1 281 ? 12.159 -28.025 13.748 1.00 81.81 281 SER A C 1
ATOM 2123 O O . SER A 1 281 ? 11.786 -28.520 12.680 1.00 81.81 281 SER A O 1
ATOM 2125 N N . PRO A 1 282 ? 11.399 -28.080 14.862 1.00 79.75 282 PRO A N 1
ATOM 2126 C CA . PRO A 1 282 ? 10.166 -28.862 14.945 1.00 79.75 282 PRO A CA 1
ATOM 2127 C C . PRO A 1 282 ? 9.098 -28.355 13.969 1.00 79.75 282 PRO A C 1
ATOM 2129 O O . PRO A 1 282 ? 8.348 -29.151 13.418 1.00 79.75 282 PRO A O 1
ATOM 2132 N N . LEU A 1 283 ? 9.098 -27.055 13.651 1.00 83.06 283 LEU A N 1
ATOM 2133 C CA . LEU A 1 283 ? 8.207 -26.434 12.660 1.00 83.06 283 LEU A CA 1
ATOM 2134 C C . LEU A 1 283 ? 8.490 -26.856 11.208 1.00 83.06 283 LEU A C 1
ATOM 2136 O O . LEU A 1 283 ? 7.700 -26.540 10.327 1.00 83.06 283 LEU A O 1
ATOM 2140 N N . SER A 1 284 ? 9.596 -27.560 10.938 1.00 84.94 284 SER A N 1
ATOM 2141 C CA . SER A 1 284 ? 9.859 -28.207 9.642 1.00 84.94 284 SER A CA 1
ATOM 2142 C C . SER A 1 284 ? 9.274 -29.623 9.546 1.00 84.94 284 SER A C 1
ATOM 2144 O O . SER A 1 284 ? 9.383 -30.253 8.494 1.00 84.94 284 SER A O 1
ATOM 2146 N N . CYS A 1 285 ? 8.677 -30.140 10.623 1.00 85.50 285 CYS A N 1
ATOM 2147 C CA . CYS A 1 285 ? 8.125 -31.488 10.686 1.00 85.50 285 CYS A CA 1
ATOM 2148 C C . CYS A 1 285 ? 6.600 -31.489 10.493 1.00 85.50 285 CYS A C 1
ATOM 2150 O O . CYS A 1 285 ? 5.915 -30.611 11.021 1.00 85.50 285 CYS A O 1
ATOM 2152 N N . PRO A 1 286 ? 6.027 -32.495 9.807 1.00 89.62 286 PRO A N 1
ATOM 2153 C CA . PRO A 1 286 ? 4.581 -32.726 9.824 1.00 89.62 286 PRO A CA 1
ATOM 2154 C C . PRO A 1 286 ? 4.063 -32.896 11.258 1.00 89.62 286 PRO A C 1
ATOM 2156 O O . PRO A 1 286 ? 4.698 -33.595 12.042 1.00 89.62 286 PRO A O 1
ATOM 2159 N N . VAL A 1 287 ? 2.897 -32.332 11.600 1.00 90.12 287 VAL A N 1
ATOM 2160 C CA . VAL A 1 287 ? 2.321 -32.382 12.968 1.00 90.12 287 VAL A CA 1
ATOM 2161 C C . VAL A 1 287 ? 2.187 -33.812 13.503 1.00 90.12 287 VAL A C 1
ATOM 2163 O O . VAL A 1 287 ? 2.456 -34.060 14.678 1.00 90.12 287 VAL A O 1
ATOM 2166 N N . GLY A 1 288 ? 1.839 -34.768 12.648 1.00 88.62 288 GLY A N 1
ATOM 2167 C CA . GLY A 1 288 ? 1.712 -36.173 13.009 1.00 88.62 288 GLY A CA 1
ATOM 2168 C C . GLY A 1 288 ? 3.028 -36.935 13.132 1.00 88.62 288 GLY A C 1
ATOM 2169 O O . GLY A 1 288 ? 2.997 -38.065 13.601 1.00 88.62 288 GLY A O 1
ATOM 2170 N N . GLU A 1 289 ? 4.169 -36.374 12.729 1.00 87.44 289 GLU A N 1
ATOM 2171 C CA . GLU A 1 289 ? 5.467 -37.048 12.831 1.00 87.44 289 GLU A CA 1
ATOM 2172 C C . GLU A 1 289 ? 6.109 -36.774 14.193 1.00 87.44 289 GLU A C 1
ATOM 2174 O O . GLU A 1 289 ? 6.563 -35.662 14.459 1.00 87.44 289 GLU A O 1
ATOM 2179 N N . PHE A 1 290 ? 6.139 -37.784 15.063 1.00 82.62 290 PHE A N 1
ATOM 2180 C CA . PHE A 1 290 ? 6.538 -37.610 16.459 1.00 82.62 290 PHE A CA 1
ATOM 2181 C C . PHE A 1 290 ? 8.016 -37.949 16.694 1.00 82.62 290 PHE A C 1
ATOM 2183 O O . PHE A 1 290 ? 8.732 -37.226 17.390 1.00 82.62 290 PHE A O 1
ATOM 2190 N N . SER A 1 291 ? 8.512 -39.031 16.094 1.00 76.50 291 SER A N 1
ATOM 2191 C CA . SER A 1 291 ? 9.842 -39.567 16.409 1.00 76.50 291 SER A CA 1
ATOM 2192 C C . SER A 1 291 ? 10.994 -38.742 15.857 1.00 76.50 291 SER A C 1
ATOM 2194 O O . SER A 1 291 ? 12.034 -38.651 16.508 1.00 76.50 291 SER A O 1
ATOM 2196 N N . MET A 1 292 ? 10.813 -38.086 14.707 1.00 75.31 292 MET A N 1
ATOM 2197 C CA . MET A 1 292 ? 11.824 -37.143 14.208 1.00 75.31 292 MET A CA 1
ATOM 2198 C C . MET A 1 292 ? 11.919 -35.863 15.061 1.00 75.31 292 MET A C 1
ATOM 2200 O O . MET A 1 292 ? 12.955 -35.198 15.048 1.00 75.31 292 MET A O 1
ATOM 2204 N N . ARG A 1 293 ? 10.869 -35.530 15.831 1.00 81.38 293 ARG A N 1
ATOM 2205 C CA . ARG A 1 293 ? 10.824 -34.337 16.694 1.00 81.38 293 ARG A CA 1
ATOM 2206 C C . ARG A 1 293 ? 11.314 -34.573 18.114 1.00 81.38 293 ARG A C 1
ATOM 2208 O O . ARG A 1 293 ? 11.922 -33.677 18.679 1.00 81.38 293 ARG A O 1
ATOM 2215 N N . GLN A 1 294 ? 11.032 -35.739 18.693 1.00 71.31 294 GLN A N 1
ATOM 2216 C CA . GLN A 1 294 ? 11.159 -35.955 20.141 1.00 71.31 294 GLN A CA 1
ATOM 2217 C C . GLN A 1 294 ? 12.212 -37.000 20.539 1.00 71.31 294 GLN A C 1
ATOM 2219 O O . GLN A 1 294 ? 12.477 -37.146 21.728 1.00 71.31 294 GLN A O 1
ATOM 2224 N N . SER A 1 295 ? 12.869 -37.655 19.566 1.00 70.19 295 SER A N 1
ATOM 2225 C CA . SER A 1 295 ? 13.783 -38.816 19.679 1.00 70.19 295 SER A CA 1
ATOM 2226 C C . SER A 1 295 ? 13.108 -40.190 19.521 1.00 70.19 295 SER A C 1
ATOM 2228 O O . SER A 1 295 ? 11.884 -40.305 19.416 1.00 70.19 295 SER A O 1
ATOM 2230 N N . ALA A 1 296 ? 13.929 -41.242 19.409 1.00 73.38 296 ALA A N 1
ATOM 2231 C CA . ALA A 1 296 ? 13.463 -42.610 19.197 1.00 73.38 296 ALA A CA 1
ATOM 2232 C C . ALA A 1 296 ? 12.618 -43.105 20.382 1.00 73.38 296 ALA A C 1
ATOM 2234 O O . ALA A 1 296 ? 12.931 -42.852 21.549 1.00 73.38 296 ALA A O 1
ATOM 2235 N N . LEU A 1 297 ? 11.552 -43.840 20.065 1.00 81.12 297 LEU A N 1
ATOM 2236 C CA . LEU A 1 297 ? 10.670 -44.415 21.070 1.00 81.12 297 LEU A CA 1
ATOM 2237 C C . LEU A 1 297 ? 11.396 -45.552 21.802 1.00 81.12 297 LEU A C 1
ATOM 2239 O O . LEU A 1 297 ? 12.046 -46.400 21.190 1.00 81.12 297 LEU A O 1
ATOM 2243 N N . SER A 1 298 ? 11.243 -45.595 23.117 1.00 75.25 298 SER A N 1
ATOM 2244 C CA . SER A 1 298 ? 11.665 -46.708 23.950 1.00 75.25 298 SER A CA 1
ATOM 2245 C C . SER A 1 298 ? 10.456 -47.492 24.439 1.00 75.25 298 SER A C 1
ATOM 2247 O O . SER A 1 298 ? 9.475 -46.920 24.903 1.00 75.25 298 SER A O 1
ATOM 2249 N N . LEU A 1 299 ? 10.557 -48.819 24.365 1.00 76.94 299 LEU A N 1
ATOM 2250 C CA . LEU A 1 299 ? 9.574 -49.753 24.920 1.00 76.94 299 LEU A CA 1
ATOM 2251 C C . LEU A 1 299 ? 10.075 -50.439 26.200 1.00 76.94 299 LEU A C 1
ATOM 2253 O O . LEU A 1 299 ? 9.504 -51.439 26.629 1.00 76.94 299 LEU A O 1
ATOM 2257 N N . THR A 1 300 ? 11.182 -49.955 26.769 1.00 64.50 300 THR A N 1
ATOM 2258 C CA . THR A 1 300 ? 11.788 -50.504 27.995 1.00 64.50 300 THR A CA 1
ATOM 2259 C C . THR A 1 300 ? 11.768 -49.525 29.161 1.00 64.50 300 THR A C 1
ATOM 2261 O O . THR A 1 300 ? 11.945 -49.939 30.304 1.00 64.50 300 THR A O 1
ATOM 2264 N N . HIS A 1 301 ? 11.557 -48.236 28.893 1.00 64.81 301 HIS A N 1
ATOM 2265 C CA . HIS A 1 301 ? 11.494 -47.192 29.907 1.00 64.81 301 HIS A CA 1
ATOM 2266 C C . HIS A 1 301 ? 10.466 -46.130 29.550 1.00 64.81 301 HIS A C 1
ATOM 2268 O O . HIS A 1 301 ? 10.121 -45.939 28.385 1.00 64.81 301 HIS A O 1
ATOM 2274 N N . ARG A 1 302 ? 9.991 -45.431 30.584 1.00 69.19 302 ARG A N 1
ATOM 2275 C CA . ARG A 1 302 ? 9.120 -44.264 30.443 1.00 69.19 302 ARG A CA 1
ATOM 2276 C C . ARG A 1 302 ? 9.882 -43.155 29.719 1.00 69.19 302 ARG A C 1
ATOM 2278 O O . ARG A 1 302 ? 11.081 -43.002 29.923 1.00 69.19 302 ARG A O 1
ATOM 2285 N N . GLN A 1 303 ? 9.188 -42.362 28.915 1.00 77.81 303 GLN A N 1
ATOM 2286 C CA . GLN A 1 303 ? 9.737 -41.162 28.286 1.00 77.81 303 GLN A CA 1
ATOM 2287 C C . GLN A 1 303 ? 8.794 -39.978 28.510 1.00 77.81 303 GLN A C 1
ATOM 2289 O O . GLN A 1 303 ? 7.578 -40.148 28.612 1.00 77.81 303 GLN A O 1
ATOM 2294 N N . PHE A 1 304 ? 9.359 -38.779 28.628 1.00 81.62 304 PHE A N 1
ATOM 2295 C CA . PHE A 1 304 ? 8.609 -37.535 28.768 1.00 81.62 304 PHE A CA 1
ATOM 2296 C C . PHE A 1 304 ? 9.157 -36.499 27.796 1.00 81.62 304 PHE A C 1
ATOM 2298 O O . PHE A 1 304 ? 10.357 -36.211 27.791 1.00 81.62 304 PHE A O 1
ATOM 2305 N N . PHE A 1 305 ? 8.255 -35.936 27.004 1.00 85.12 305 PHE A N 1
ATOM 2306 C CA . PHE A 1 305 ? 8.546 -35.017 25.918 1.00 85.12 305 PHE A CA 1
ATOM 2307 C C . PHE A 1 305 ? 7.744 -33.728 26.073 1.00 85.12 305 PHE A C 1
ATOM 2309 O O . PHE A 1 305 ? 6.631 -33.744 26.604 1.00 85.12 305 PHE A O 1
ATOM 2316 N N . THR A 1 306 ? 8.285 -32.641 25.532 1.00 86.06 306 THR A N 1
ATOM 2317 C CA . THR A 1 306 ? 7.574 -31.372 25.364 1.00 86.06 306 THR A CA 1
ATOM 2318 C C . THR A 1 306 ? 7.495 -31.080 23.869 1.00 86.06 306 THR A C 1
ATOM 2320 O O . THR A 1 306 ? 8.522 -30.947 23.204 1.00 86.06 306 THR A O 1
ATOM 2323 N N . ASP A 1 307 ? 6.287 -31.039 23.309 1.00 87.62 307 ASP A N 1
ATOM 2324 C CA . ASP A 1 307 ? 6.052 -30.820 21.880 1.00 87.62 307 ASP A CA 1
ATOM 2325 C C . ASP A 1 307 ? 5.369 -29.476 21.638 1.00 87.62 307 ASP A C 1
ATOM 2327 O O . ASP A 1 307 ? 4.234 -29.252 22.060 1.00 87.62 307 ASP A O 1
ATOM 2331 N N . SER A 1 308 ? 6.071 -28.588 20.937 1.00 86.19 308 SER A N 1
ATOM 2332 C CA . SER A 1 308 ? 5.623 -27.221 20.676 1.00 86.19 308 SER A CA 1
ATOM 2333 C C . SER A 1 308 ? 4.648 -27.086 19.506 1.00 86.19 308 SER A C 1
ATOM 2335 O O . SER A 1 308 ? 4.146 -25.995 19.254 1.00 86.19 308 SER A O 1
ATOM 2337 N N . ILE A 1 309 ? 4.369 -28.167 18.765 1.00 88.00 309 ILE A N 1
ATOM 2338 C CA . ILE A 1 309 ? 3.517 -28.117 17.566 1.00 88.00 309 ILE A CA 1
ATOM 2339 C C . ILE A 1 309 ? 2.398 -29.163 17.568 1.00 88.00 309 ILE A C 1
ATOM 2341 O O . ILE A 1 309 ? 1.757 -29.375 16.537 1.00 88.00 309 ILE A O 1
ATOM 2345 N N . LEU A 1 310 ? 2.164 -29.834 18.699 1.00 91.19 310 LEU A N 1
ATOM 2346 C CA . LEU A 1 310 ? 1.135 -30.859 18.859 1.00 91.19 310 LEU A CA 1
ATOM 2347 C C . LEU A 1 310 ? -0.130 -30.278 19.524 1.00 91.19 310 LEU A C 1
ATOM 2349 O O . LEU A 1 310 ? -0.203 -30.253 20.751 1.00 91.19 310 LEU A O 1
ATOM 2353 N N . PRO A 1 311 ? -1.153 -29.840 18.769 1.00 92.81 311 PRO A N 1
ATOM 2354 C CA . PRO A 1 311 ? -2.359 -29.245 19.347 1.00 92.81 311 PRO A CA 1
ATOM 2355 C C . PRO A 1 311 ? -3.297 -30.298 19.957 1.00 92.81 311 PRO A C 1
ATOM 2357 O O . PRO A 1 311 ? -3.718 -31.238 19.275 1.00 92.81 311 PRO A O 1
ATOM 2360 N N . LEU A 1 312 ? -3.705 -30.116 21.218 1.00 93.62 312 LEU A N 1
ATOM 2361 C CA . LEU A 1 312 ? -4.796 -30.891 21.826 1.00 93.62 312 LEU A CA 1
ATOM 2362 C C . LEU A 1 312 ? -6.161 -30.225 21.650 1.00 93.62 312 LEU A C 1
ATOM 2364 O O . LEU A 1 312 ? -7.175 -30.917 21.707 1.00 93.62 312 LEU A O 1
ATOM 2368 N N . THR A 1 313 ? -6.224 -28.924 21.386 1.00 91.50 313 THR A N 1
ATOM 2369 C CA . THR A 1 313 ? -7.475 -28.176 21.182 1.00 91.50 313 THR A CA 1
ATOM 2370 C C . THR A 1 313 ? -7.526 -27.497 19.813 1.00 91.50 313 THR A C 1
ATOM 2372 O O . THR A 1 313 ? -6.592 -27.583 19.016 1.00 91.50 313 THR A O 1
ATOM 2375 N N . GLY A 1 314 ? -8.662 -26.868 19.504 1.00 89.06 314 GLY A N 1
ATOM 2376 C CA . GLY A 1 314 ? -8.870 -26.167 18.237 1.00 89.06 314 GLY A CA 1
ATOM 2377 C C . GLY A 1 314 ? -9.120 -27.098 17.047 1.00 89.06 314 GLY A C 1
ATOM 2378 O O . GLY A 1 314 ? -9.296 -28.309 17.191 1.00 89.06 314 GLY A O 1
ATOM 2379 N N . ASP A 1 315 ? -9.170 -26.524 15.844 1.00 84.94 315 ASP A N 1
ATOM 2380 C CA . ASP A 1 315 ? -9.575 -27.252 14.632 1.00 84.94 315 ASP A CA 1
ATOM 2381 C C . ASP A 1 315 ? -8.533 -28.270 14.145 1.00 84.94 315 ASP A C 1
ATOM 2383 O O . ASP A 1 315 ? -8.879 -29.224 13.447 1.00 84.94 315 ASP A O 1
ATOM 2387 N N . PHE A 1 316 ? -7.277 -28.118 14.570 1.00 91.00 316 PHE A N 1
ATOM 2388 C CA . PHE A 1 316 ? -6.188 -29.035 14.241 1.00 91.00 316 PHE A CA 1
ATOM 2389 C C . PHE A 1 316 ? -5.894 -30.066 15.334 1.00 91.00 316 PHE A C 1
ATOM 2391 O O . PHE A 1 316 ? -4.877 -30.753 15.231 1.00 91.00 316 PHE A O 1
ATOM 2398 N N . THR A 1 317 ? -6.766 -30.213 16.340 1.00 93.00 317 THR A N 1
ATOM 2399 C CA . THR A 1 317 ? -6.579 -31.167 17.444 1.00 93.00 317 THR A CA 1
ATOM 2400 C C . THR A 1 317 ? -6.204 -32.578 16.964 1.00 93.00 317 THR A C 1
ATOM 2402 O O . THR A 1 317 ? -6.740 -33.094 15.974 1.00 93.00 317 THR A O 1
ATOM 2405 N N . VAL A 1 318 ? -5.275 -33.219 17.680 1.00 93.62 318 VAL A N 1
ATOM 2406 C CA . VAL A 1 318 ? -4.931 -34.639 17.481 1.00 93.62 318 VAL A CA 1
ATOM 2407 C C . VAL A 1 318 ? -5.862 -35.597 18.228 1.00 93.62 318 VAL A C 1
ATOM 2409 O O . VAL A 1 318 ? -5.789 -36.810 18.039 1.00 93.62 318 VAL A O 1
ATOM 2412 N N . VAL A 1 319 ? -6.766 -35.080 19.061 1.00 93.69 319 VAL A N 1
ATOM 2413 C CA . VAL A 1 319 ? -7.774 -35.891 19.751 1.00 93.69 319 VAL A CA 1
ATOM 2414 C C . VAL A 1 319 ? -8.774 -36.440 18.730 1.00 93.69 319 VAL A C 1
ATOM 2416 O O . VAL A 1 319 ? -9.189 -35.729 17.820 1.00 93.69 319 VAL A O 1
ATOM 2419 N N . ARG A 1 320 ? -9.177 -37.710 18.889 1.00 91.50 320 ARG A N 1
ATOM 2420 C CA . ARG A 1 320 ? -9.911 -38.531 17.899 1.00 91.50 320 ARG A CA 1
ATOM 2421 C C . ARG A 1 320 ? -9.110 -38.896 16.644 1.00 91.50 320 ARG A C 1
ATOM 2423 O O . ARG A 1 320 ? -9.701 -39.211 15.616 1.00 91.50 320 ARG A O 1
ATOM 2430 N N . ARG A 1 321 ? -7.781 -38.912 16.721 1.00 91.88 321 ARG A N 1
ATOM 2431 C CA . ARG A 1 321 ? -6.903 -39.538 15.713 1.00 91.88 321 ARG A CA 1
ATOM 2432 C C . ARG A 1 321 ? -6.229 -40.779 16.291 1.00 91.88 321 ARG A C 1
ATOM 2434 O O . ARG A 1 321 ? -6.335 -41.018 17.492 1.00 91.88 321 ARG A O 1
ATOM 2441 N N . THR A 1 322 ? -5.552 -41.576 15.469 1.00 91.62 322 THR A N 1
ATOM 2442 C CA . THR A 1 322 ? -4.884 -42.806 15.923 1.00 91.62 322 THR A CA 1
ATOM 2443 C C . THR A 1 322 ? -3.376 -42.593 16.040 1.00 91.62 322 THR A C 1
ATOM 2445 O O . THR A 1 322 ? -2.731 -42.080 15.129 1.00 91.62 322 THR A O 1
ATOM 2448 N N . LEU A 1 323 ? -2.806 -43.005 17.169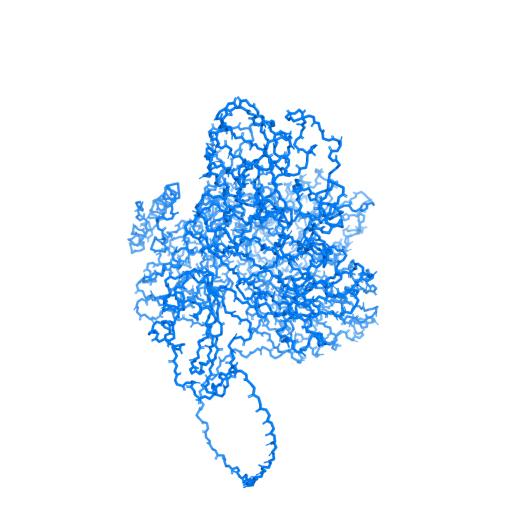 1.00 92.06 323 LEU A N 1
ATOM 2449 C CA . LEU A 1 323 ? -1.371 -43.060 17.418 1.00 92.06 323 LEU A CA 1
ATOM 2450 C C . LEU A 1 323 ? -0.855 -44.445 17.022 1.00 92.06 323 LEU A C 1
ATOM 2452 O O . LEU A 1 323 ? -1.348 -45.457 17.519 1.00 92.06 323 LEU A O 1
ATOM 2456 N N . VAL A 1 324 ? 0.122 -44.502 16.123 1.00 90.31 324 VAL A N 1
ATOM 2457 C CA . VAL A 1 324 ? 0.655 -45.749 15.563 1.00 90.31 324 VAL A CA 1
ATOM 2458 C C . VAL A 1 324 ? 2.122 -45.893 15.934 1.00 90.31 324 VAL A C 1
ATOM 2460 O O . VAL A 1 324 ? 2.907 -44.972 15.716 1.00 90.31 324 VAL A O 1
ATOM 2463 N N . VAL A 1 325 ? 2.498 -47.069 16.439 1.00 89.38 325 VAL A N 1
ATOM 2464 C CA . VAL A 1 325 ? 3.880 -47.428 16.770 1.00 89.38 325 VAL A CA 1
ATOM 2465 C C . VAL A 1 325 ? 4.447 -48.355 15.697 1.00 89.38 325 VAL A C 1
ATOM 2467 O O . VAL A 1 325 ? 3.813 -49.339 15.307 1.00 89.38 325 VAL A O 1
ATOM 2470 N N . LYS A 1 326 ? 5.652 -48.046 15.219 1.00 87.00 326 LYS A N 1
ATOM 2471 C CA . LYS A 1 326 ? 6.396 -48.789 14.197 1.00 87.00 326 LYS A CA 1
ATOM 2472 C C . LYS A 1 326 ? 7.733 -49.298 14.729 1.00 87.00 326 LYS A C 1
ATOM 2474 O O . LYS A 1 326 ? 8.315 -48.706 15.632 1.00 87.00 326 LYS A O 1
ATOM 2479 N N . ASN A 1 327 ? 8.232 -50.370 14.122 1.00 85.19 327 ASN A N 1
ATOM 2480 C CA . ASN A 1 327 ? 9.617 -50.830 14.212 1.00 85.19 327 ASN A CA 1
ATOM 2481 C C . ASN A 1 327 ? 10.161 -50.953 12.786 1.00 85.19 327 ASN A C 1
ATOM 2483 O O . ASN A 1 327 ? 9.714 -51.809 12.014 1.00 85.19 327 ASN A O 1
ATOM 2487 N N . GLY A 1 328 ? 11.064 -50.044 12.412 1.00 79.88 328 GLY A N 1
ATOM 2488 C CA . GLY A 1 328 ? 11.386 -49.807 11.003 1.00 79.88 328 GLY A CA 1
ATOM 2489 C C . GLY A 1 328 ? 10.124 -49.445 10.208 1.00 79.88 328 GLY A C 1
ATOM 2490 O O . GLY A 1 328 ? 9.375 -48.552 10.600 1.00 79.88 328 GLY A O 1
ATOM 2491 N N . ASP A 1 329 ? 9.853 -50.177 9.129 1.00 78.50 329 ASP A N 1
ATOM 2492 C CA . ASP A 1 329 ? 8.675 -49.950 8.278 1.00 78.50 329 ASP A CA 1
ATOM 2493 C C . ASP A 1 329 ? 7.417 -50.715 8.732 1.00 78.50 329 ASP A C 1
ATOM 2495 O O . ASP A 1 329 ? 6.330 -50.515 8.186 1.00 78.50 329 ASP A O 1
ATOM 2499 N N . SER A 1 330 ? 7.536 -51.588 9.738 1.00 82.62 330 SER A N 1
ATOM 2500 C CA . SER A 1 330 ? 6.438 -52.452 10.190 1.00 82.62 330 SER A CA 1
ATOM 2501 C C . SER A 1 330 ? 5.653 -51.818 11.336 1.00 82.62 330 SER A C 1
ATOM 2503 O O . SER A 1 330 ? 6.240 -51.378 12.323 1.00 82.62 330 SER A O 1
ATOM 2505 N N . ILE A 1 331 ? 4.321 -51.800 11.232 1.00 86.69 331 ILE A N 1
ATOM 2506 C CA . ILE A 1 331 ? 3.427 -51.357 12.313 1.00 86.69 331 ILE A CA 1
ATOM 2507 C C . ILE A 1 331 ? 3.350 -52.452 13.382 1.00 86.69 331 ILE A C 1
ATOM 2509 O O . ILE A 1 331 ? 3.047 -53.600 13.062 1.00 86.69 331 ILE A O 1
ATOM 2513 N N . ILE A 1 332 ? 3.607 -52.087 14.640 1.00 85.06 332 ILE A N 1
ATOM 2514 C CA . ILE A 1 332 ? 3.568 -52.994 15.798 1.00 85.06 332 ILE A CA 1
ATOM 2515 C C . ILE A 1 332 ? 2.194 -52.972 16.459 1.00 85.06 332 ILE A C 1
ATOM 2517 O O . ILE A 1 332 ? 1.605 -54.019 16.724 1.00 85.06 332 ILE A O 1
ATOM 2521 N N . ASP A 1 333 ? 1.701 -51.772 16.759 1.00 88.81 333 ASP A N 1
ATOM 2522 C CA . ASP A 1 333 ? 0.433 -51.565 17.450 1.00 88.81 333 ASP A CA 1
ATOM 2523 C C . ASP A 1 333 ? -0.077 -50.140 17.197 1.00 88.81 333 ASP A C 1
ATOM 2525 O O . ASP A 1 333 ? 0.666 -49.263 16.743 1.00 88.81 333 ASP A O 1
ATOM 2529 N N . CYS A 1 334 ? -1.350 -49.900 17.489 1.00 89.81 334 CYS A N 1
ATOM 2530 C CA . CYS A 1 334 ? -1.951 -48.577 17.415 1.00 89.81 334 CYS A CA 1
ATOM 2531 C C . CYS A 1 334 ? -3.068 -48.405 18.447 1.00 89.81 334 CYS A C 1
ATOM 2533 O O . CYS A 1 334 ? -3.729 -49.374 18.831 1.00 89.81 334 CYS A O 1
ATOM 2535 N N . ALA A 1 335 ? -3.297 -47.163 18.866 1.00 91.38 335 ALA A N 1
ATOM 2536 C CA . ALA A 1 335 ? -4.339 -46.797 19.816 1.00 91.38 335 ALA A CA 1
ATOM 2537 C C . ALA A 1 335 ? -4.943 -45.435 19.459 1.00 91.38 335 ALA A C 1
ATOM 2539 O O . ALA A 1 335 ? -4.233 -44.521 19.037 1.00 91.38 335 ALA A O 1
ATOM 2540 N N . ASP A 1 336 ? -6.254 -45.283 19.633 1.00 91.62 336 ASP A N 1
ATOM 2541 C CA . ASP A 1 336 ? -6.923 -44.003 19.404 1.00 91.62 336 ASP A CA 1
ATOM 2542 C C . ASP A 1 336 ? -6.622 -43.021 20.543 1.00 91.62 336 ASP A C 1
ATOM 2544 O O . ASP A 1 336 ? -6.619 -43.384 21.719 1.00 91.62 336 ASP A O 1
ATOM 2548 N N . ILE A 1 337 ? -6.387 -41.758 20.191 1.00 94.19 337 ILE A N 1
ATOM 2549 C CA . ILE A 1 337 ? -6.193 -40.660 21.137 1.00 94.19 337 ILE A CA 1
ATOM 2550 C C . ILE A 1 337 ? -7.578 -40.192 21.581 1.00 94.19 337 ILE A C 1
ATOM 2552 O O . ILE A 1 337 ? -8.299 -39.527 20.831 1.00 94.19 337 ILE A O 1
ATOM 2556 N N . LEU A 1 338 ? -7.967 -40.546 22.801 1.00 93.38 338 LEU A N 1
ATOM 2557 C CA . LEU A 1 338 ? -9.280 -40.235 23.356 1.00 93.38 338 LEU A CA 1
ATOM 2558 C C . LEU A 1 338 ? -9.195 -39.072 24.354 1.00 93.38 338 LEU A C 1
ATOM 2560 O O . LEU A 1 338 ? -8.187 -38.936 25.049 1.00 93.38 338 LEU A O 1
ATOM 2564 N N . PRO A 1 339 ? -10.230 -38.218 24.441 1.00 93.12 339 PRO A N 1
ATOM 2565 C CA . PRO A 1 339 ? -10.265 -37.153 25.437 1.00 93.12 339 PRO A CA 1
ATOM 2566 C C . PRO A 1 339 ? -10.381 -37.743 26.851 1.00 93.12 339 PRO A C 1
ATOM 2568 O O . PRO A 1 339 ? -11.271 -38.550 27.113 1.00 93.12 339 PRO A O 1
ATOM 2571 N N . GLU A 1 340 ? -9.514 -37.307 27.765 1.00 92.56 340 GLU A N 1
ATOM 2572 C CA . GLU A 1 340 ? -9.731 -37.448 29.216 1.00 92.56 340 GLU A CA 1
ATOM 2573 C C . GLU A 1 340 ? -10.448 -36.220 29.789 1.00 92.56 340 GLU A C 1
ATOM 2575 O O . GLU A 1 340 ? -11.141 -36.306 30.801 1.00 92.56 340 GLU A O 1
ATOM 2580 N N . SER A 1 341 ? -10.298 -35.072 29.125 1.00 91.94 341 SER A N 1
ATOM 2581 C CA . SER A 1 341 ? -11.077 -33.868 29.392 1.00 91.94 341 SER A CA 1
ATOM 2582 C C . SER A 1 341 ? -12.587 -34.093 29.194 1.00 91.94 341 SER A C 1
ATOM 2584 O O . SER A 1 341 ? -12.977 -34.916 28.353 1.00 91.94 341 SER A O 1
ATOM 2586 N N . PRO A 1 342 ? -13.458 -33.338 29.900 1.00 93.75 342 PRO A N 1
ATOM 2587 C CA . PRO A 1 342 ? -14.903 -33.444 29.728 1.00 93.75 342 PRO A CA 1
ATOM 2588 C C . PRO A 1 342 ? -15.301 -33.308 28.257 1.00 93.75 342 PRO A C 1
ATOM 2590 O O . PRO A 1 342 ? -14.920 -32.356 27.576 1.00 93.75 342 PRO A O 1
ATOM 2593 N N . SER A 1 343 ? -16.052 -34.279 27.749 1.00 93.81 343 SER A N 1
ATOM 2594 C CA . SER A 1 343 ? -16.487 -34.319 26.356 1.00 93.81 343 SER A CA 1
ATOM 2595 C C . SER A 1 343 ? -17.917 -34.826 26.257 1.00 93.81 343 SER A C 1
ATOM 2597 O O . SER A 1 343 ? -18.373 -35.614 27.086 1.00 93.81 343 SER A O 1
ATOM 2599 N N . ALA A 1 344 ? -18.643 -34.333 25.261 1.00 92.88 344 ALA A N 1
ATOM 2600 C CA . ALA A 1 344 ? -20.039 -34.673 25.044 1.00 92.88 344 ALA A CA 1
ATOM 2601 C C . ALA A 1 344 ? -20.374 -34.694 23.553 1.00 92.88 344 ALA A C 1
ATOM 2603 O O . ALA A 1 344 ? -19.613 -34.240 22.695 1.00 92.88 344 ALA A O 1
ATOM 2604 N N . GLU A 1 345 ? -21.538 -35.251 23.253 1.00 92.62 345 GLU A N 1
ATOM 2605 C CA . GLU A 1 345 ? -22.107 -35.295 21.918 1.00 92.62 345 GLU A CA 1
ATOM 2606 C C . GLU A 1 345 ? -23.451 -34.566 21.926 1.00 92.62 345 GLU A C 1
ATOM 2608 O O . GLU A 1 345 ? -24.265 -34.773 22.825 1.00 92.62 345 GLU A O 1
ATOM 2613 N N . GLN A 1 346 ? -23.662 -33.718 20.922 1.00 91.88 346 GLN A N 1
ATOM 2614 C CA . GLN A 1 346 ? -24.867 -32.923 20.735 1.00 91.88 346 GLN A CA 1
ATOM 2615 C C . GLN A 1 346 ? -25.552 -33.353 19.434 1.00 91.88 346 GLN A C 1
ATOM 2617 O O . GLN A 1 346 ? -24.971 -33.200 18.357 1.00 91.88 346 GLN A O 1
ATOM 2622 N N . SER A 1 347 ? -26.774 -33.887 19.522 1.00 91.94 347 SER A N 1
ATOM 2623 C CA . SER A 1 347 ? -27.559 -34.331 18.359 1.00 91.94 347 SER A CA 1
ATOM 2624 C C . SER A 1 347 ? -28.775 -33.429 18.120 1.00 91.94 347 SER A C 1
ATOM 2626 O O . SER A 1 347 ? -29.630 -33.288 18.985 1.00 91.94 347 SER A O 1
ATOM 2628 N N . PHE A 1 348 ? -28.901 -32.833 16.937 1.00 92.00 348 PHE A N 1
ATOM 2629 C CA . PHE A 1 348 ? -29.964 -31.872 16.609 1.00 92.00 348 PHE A CA 1
ATOM 2630 C C . PHE A 1 348 ? -30.456 -32.042 15.166 1.00 92.00 348 PHE A C 1
ATOM 2632 O O . PHE A 1 348 ? -29.869 -32.787 14.379 1.00 92.00 348 PHE A O 1
ATOM 2639 N N . GLN A 1 349 ? -31.570 -31.396 14.813 1.00 88.81 349 GLN A N 1
ATOM 2640 C CA . GLN A 1 349 ? -32.068 -31.418 13.436 1.00 88.81 349 GLN A CA 1
ATOM 2641 C C . GLN A 1 349 ? -31.056 -30.770 12.498 1.00 88.81 349 GLN A C 1
ATOM 2643 O O . GLN A 1 349 ? -30.426 -29.776 12.844 1.00 88.81 349 GLN A O 1
ATOM 2648 N N . LYS A 1 350 ? -30.905 -31.328 11.298 1.00 85.75 350 LYS A N 1
ATOM 2649 C CA . LYS A 1 350 ? -29.954 -30.813 10.314 1.00 85.75 350 LYS A CA 1
ATOM 2650 C C . LYS A 1 350 ? -30.226 -29.334 10.025 1.00 85.75 350 LYS A C 1
ATOM 2652 O O . LYS A 1 350 ? -31.311 -28.983 9.563 1.00 85.75 350 LYS A O 1
ATOM 2657 N N . VAL A 1 351 ? -29.230 -28.484 10.266 1.00 87.81 351 VAL A N 1
ATOM 2658 C CA . VAL A 1 351 ? -29.302 -27.055 9.942 1.00 87.81 351 VAL A CA 1
ATOM 2659 C C . VAL A 1 351 ? -28.802 -26.810 8.510 1.00 87.81 351 VAL A C 1
ATOM 2661 O O . VAL A 1 351 ? -27.918 -27.538 8.050 1.00 87.81 351 VAL A O 1
ATOM 2664 N N . PRO A 1 352 ? -29.325 -25.800 7.784 1.00 79.81 352 PRO A N 1
ATOM 2665 C CA . PRO A 1 352 ? -28.899 -25.506 6.410 1.00 79.81 352 PRO A CA 1
ATOM 2666 C C . PRO A 1 352 ? -27.400 -25.204 6.284 1.00 79.81 352 PRO A C 1
ATOM 2668 O O . PRO A 1 352 ? -26.768 -25.611 5.313 1.00 79.81 352 PRO A O 1
ATOM 2671 N N . GLN A 1 353 ? -26.833 -24.518 7.280 1.00 84.00 353 GLN A N 1
ATOM 2672 C CA . GLN A 1 353 ? -25.407 -24.218 7.387 1.00 84.00 353 GLN A CA 1
ATOM 2673 C C . GLN A 1 353 ? -24.973 -24.382 8.846 1.00 84.00 353 GLN A C 1
ATOM 2675 O O . GLN A 1 353 ? -25.486 -23.703 9.733 1.00 84.00 353 GLN A O 1
ATOM 2680 N N . PHE A 1 354 ? -24.049 -25.310 9.103 1.00 90.62 354 PHE A N 1
ATOM 2681 C CA . PHE A 1 354 ? -23.491 -25.522 10.437 1.00 90.62 354 PHE A CA 1
ATOM 2682 C C . PHE A 1 354 ? -22.285 -24.603 10.650 1.00 90.62 354 PHE A C 1
ATOM 2684 O O . PHE A 1 354 ? -21.276 -24.744 9.961 1.00 90.62 354 PHE A O 1
ATOM 2691 N N . SER A 1 355 ? -22.369 -23.691 11.621 1.00 91.00 355 SER A N 1
ATOM 2692 C CA . SER A 1 355 ? -21.248 -22.831 12.008 1.00 91.00 355 SER A CA 1
ATOM 2693 C C . SER A 1 355 ? -20.522 -23.414 13.220 1.00 91.00 355 SER A C 1
ATOM 2695 O O . SER A 1 355 ? -21.075 -23.487 14.320 1.00 91.00 355 SER A O 1
ATOM 2697 N N . ARG A 1 356 ? -19.253 -23.803 13.030 1.00 92.12 356 ARG A N 1
ATOM 2698 C CA . ARG A 1 356 ? -18.372 -24.273 14.116 1.00 92.12 356 ARG A CA 1
ATOM 2699 C C . ARG A 1 356 ? -18.204 -23.204 15.201 1.00 92.12 356 ARG A C 1
ATOM 2701 O O . ARG A 1 356 ? -18.234 -23.538 16.383 1.00 92.12 356 ARG A O 1
ATOM 2708 N N . TYR A 1 357 ? -18.079 -21.934 14.805 1.00 90.75 357 TYR A N 1
ATOM 2709 C CA . TYR A 1 357 ? -17.980 -20.797 15.724 1.00 90.75 357 TYR A CA 1
ATOM 2710 C C . TYR A 1 357 ? -19.254 -20.638 16.562 1.00 90.75 357 TYR A C 1
ATOM 2712 O O . TYR A 1 357 ? -19.183 -20.628 17.789 1.00 90.75 357 TYR A O 1
ATOM 2720 N N . ASP A 1 358 ? -20.427 -20.586 15.919 1.00 94.81 358 ASP A N 1
ATOM 2721 C CA . ASP A 1 358 ? -21.704 -20.405 16.623 1.00 94.81 358 ASP A CA 1
ATOM 2722 C C . ASP A 1 358 ? -21.991 -21.580 17.571 1.00 94.81 358 ASP A C 1
ATOM 2724 O O . ASP A 1 358 ? -22.422 -21.374 18.706 1.00 94.81 358 ASP A O 1
ATOM 2728 N N . PHE A 1 359 ? -21.679 -22.813 17.156 1.00 95.75 359 PHE A N 1
ATOM 2729 C CA . PHE A 1 359 ? -21.793 -23.986 18.023 1.00 95.75 359 PHE A CA 1
ATOM 2730 C C . PHE A 1 359 ? -20.910 -23.858 19.272 1.00 95.75 359 PHE A C 1
ATOM 2732 O O . PHE A 1 359 ? -21.412 -23.975 20.391 1.00 95.75 359 PHE A O 1
ATOM 2739 N N . ARG A 1 360 ? -19.611 -23.567 19.101 1.00 95.38 360 ARG A N 1
ATOM 2740 C CA . ARG A 1 360 ? -18.663 -23.404 20.220 1.00 95.38 360 ARG A CA 1
ATOM 2741 C C . ARG A 1 360 ? -19.093 -22.280 21.160 1.00 95.38 360 ARG A C 1
ATOM 2743 O O . ARG A 1 360 ? -19.128 -22.488 22.368 1.00 95.38 360 ARG A O 1
ATOM 2750 N N . LYS A 1 361 ? -19.496 -21.129 20.610 1.00 94.69 361 LYS A N 1
ATOM 2751 C CA . LYS A 1 361 ? -19.987 -19.968 21.368 1.00 94.69 361 LYS A CA 1
ATOM 2752 C C . LYS A 1 361 ? -21.200 -20.317 22.225 1.00 94.69 361 LYS A C 1
ATOM 2754 O O . LYS A 1 361 ? -21.292 -19.904 23.377 1.00 94.69 361 LYS A O 1
ATOM 2759 N N . ARG A 1 362 ? -22.144 -21.093 21.692 1.00 96.50 362 ARG A N 1
ATOM 2760 C CA . ARG A 1 362 ? -23.345 -21.498 22.436 1.00 96.50 362 ARG A CA 1
ATOM 2761 C C . ARG A 1 362 ? -23.033 -22.490 23.548 1.00 96.50 362 ARG A C 1
ATOM 2763 O O . ARG A 1 362 ? -23.536 -22.300 24.651 1.00 96.50 362 ARG A O 1
ATOM 2770 N N . VAL A 1 363 ? -22.175 -23.480 23.295 1.00 95.69 363 VAL A N 1
ATOM 2771 C CA . VAL A 1 363 ? -21.690 -24.403 24.337 1.00 95.69 363 VAL A CA 1
ATOM 2772 C C . VAL A 1 363 ? -20.996 -23.622 25.456 1.00 95.69 363 VAL A C 1
ATOM 2774 O O . VAL A 1 363 ? -21.352 -23.780 26.623 1.00 95.69 363 VAL A O 1
ATOM 2777 N N . ALA A 1 364 ? -20.081 -22.720 25.096 1.00 93.25 364 ALA A N 1
ATOM 2778 C CA . ALA A 1 364 ? -19.381 -21.831 26.019 1.00 93.25 364 ALA A CA 1
ATOM 2779 C C . ALA A 1 364 ? -20.367 -21.002 26.873 1.00 93.25 364 ALA A C 1
ATOM 2781 O O . ALA A 1 364 ? -20.312 -21.031 28.100 1.00 93.25 364 ALA A O 1
ATOM 2782 N N . ASN A 1 365 ? -21.381 -20.393 26.248 1.00 94.31 365 ASN A N 1
ATOM 2783 C CA . ASN A 1 365 ? -22.425 -19.613 26.930 1.00 94.31 365 ASN A CA 1
ATOM 2784 C C . ASN A 1 365 ? -23.322 -20.424 27.882 1.00 94.31 365 ASN A C 1
ATOM 2786 O O . ASN A 1 365 ? -23.892 -19.863 28.831 1.00 94.31 365 ASN A O 1
ATOM 2790 N N . VAL A 1 366 ? -23.547 -21.712 27.602 1.00 94.94 366 VAL A N 1
ATOM 2791 C CA . VAL A 1 366 ? -24.283 -22.600 28.517 1.00 94.94 366 VAL A CA 1
ATOM 2792 C C . VAL A 1 366 ? -23.437 -22.891 29.746 1.00 94.94 366 VAL A C 1
ATOM 2794 O O . VAL A 1 366 ? -23.938 -22.794 30.865 1.00 94.94 366 VAL A O 1
ATOM 2797 N N . LEU A 1 367 ? -22.166 -23.211 29.520 1.00 93.38 367 LEU A N 1
ATOM 2798 C CA . LEU A 1 367 ? -21.242 -23.678 30.545 1.00 93.38 367 LEU A CA 1
ATOM 2799 C C . LEU A 1 367 ? -20.539 -22.552 31.310 1.00 93.38 367 LEU A C 1
ATOM 2801 O O . LEU A 1 367 ? -19.884 -22.844 32.302 1.00 93.38 367 LEU A O 1
ATOM 2805 N N . GLN A 1 368 ? -20.719 -21.297 30.883 1.00 90.94 368 GLN A N 1
ATOM 2806 C CA . GLN A 1 368 ? -20.004 -20.126 31.406 1.00 90.94 368 GLN A CA 1
ATOM 2807 C C . GLN A 1 368 ? -18.485 -20.285 31.252 1.00 90.94 368 GLN A C 1
ATOM 2809 O O . GLN A 1 368 ? -17.724 -20.065 32.187 1.00 90.94 368 GLN A O 1
ATOM 2814 N N . LEU A 1 369 ? -18.081 -20.724 30.061 1.00 89.56 369 LEU A N 1
ATOM 2815 C CA . LEU A 1 369 ? -16.691 -20.877 29.641 1.00 89.56 369 LEU A CA 1
ATOM 2816 C C . LEU A 1 369 ? -16.382 -19.896 28.511 1.00 89.56 369 LEU A C 1
ATOM 2818 O O . LEU A 1 369 ? -17.300 -19.366 27.882 1.00 89.56 369 LEU A O 1
ATOM 2822 N N . GLU A 1 370 ? -15.103 -19.742 28.197 1.00 88.06 370 GLU A N 1
ATOM 2823 C CA . GLU A 1 370 ? -14.640 -19.066 26.992 1.00 88.06 370 GLU A CA 1
ATOM 2824 C C . GLU A 1 370 ? -14.717 -19.977 25.760 1.00 88.06 370 GLU A C 1
ATOM 2826 O O . GLU A 1 370 ? -14.630 -21.209 25.833 1.00 88.06 370 GLU A O 1
ATOM 2831 N N . ILE A 1 371 ? -14.868 -19.375 24.576 1.00 89.00 371 ILE A N 1
ATOM 2832 C CA . ILE A 1 371 ? -14.976 -20.126 23.312 1.00 89.00 371 ILE A CA 1
ATOM 2833 C C . ILE A 1 371 ? -13.698 -20.920 22.988 1.00 89.00 371 ILE A C 1
ATOM 2835 O O . ILE A 1 371 ? -13.765 -22.000 22.383 1.00 89.00 371 ILE A O 1
ATOM 2839 N N . SER A 1 372 ? -12.539 -20.408 23.413 1.00 85.12 372 SER A N 1
ATOM 2840 C CA . SER A 1 372 ? -11.219 -21.044 23.313 1.00 85.12 372 SER A CA 1
ATOM 2841 C C . SER A 1 372 ? -11.181 -22.408 24.006 1.00 85.12 372 SER A C 1
ATOM 2843 O O . SER A 1 372 ? -10.529 -23.333 23.523 1.00 85.12 372 SER A O 1
ATOM 2845 N N . GLN A 1 373 ? -11.973 -22.581 25.065 1.00 90.25 373 GLN A N 1
ATOM 2846 C CA . GLN A 1 373 ? -12.030 -23.810 25.851 1.00 90.25 373 GLN A CA 1
ATOM 2847 C C . GLN A 1 373 ? -12.896 -24.899 25.214 1.00 90.25 373 GLN A C 1
ATOM 2849 O O . GLN A 1 373 ? -12.831 -26.050 25.638 1.00 90.25 373 GLN A O 1
ATOM 2854 N N . VAL A 1 374 ? -13.702 -24.582 24.196 1.00 93.56 374 VAL A N 1
ATOM 2855 C CA . VAL A 1 374 ? -14.574 -25.552 23.519 1.00 93.56 374 VAL A CA 1
ATOM 2856 C C . VAL A 1 374 ? -13.927 -26.005 22.215 1.00 93.56 374 VAL A C 1
ATOM 2858 O O . VAL A 1 374 ? -13.752 -25.204 21.306 1.00 93.56 374 VAL A O 1
ATOM 2861 N N . THR A 1 375 ? -13.630 -27.295 22.071 1.00 94.62 375 THR A N 1
ATOM 2862 C CA . THR A 1 375 ? -13.064 -27.882 20.844 1.00 94.62 375 THR A CA 1
ATOM 2863 C C . THR A 1 375 ? -14.057 -28.839 20.193 1.00 94.62 375 THR A C 1
ATOM 2865 O O . THR A 1 375 ? -14.471 -29.814 20.816 1.00 94.62 375 THR A O 1
ATOM 2868 N N . ILE A 1 376 ? -14.423 -28.604 18.929 1.00 94.62 376 ILE A N 1
ATOM 2869 C CA . ILE A 1 376 ? -15.218 -29.563 18.145 1.00 94.62 376 ILE A CA 1
ATOM 2870 C C . ILE A 1 376 ? -14.286 -30.656 17.622 1.00 94.62 376 ILE A C 1
ATOM 2872 O O . ILE A 1 376 ? -13.341 -30.371 16.887 1.00 94.62 376 ILE A O 1
ATOM 2876 N N . LEU A 1 377 ? -14.583 -31.908 17.964 1.00 93.19 377 LEU A N 1
ATOM 2877 C CA . LEU A 1 377 ? -13.734 -33.045 17.634 1.00 93.19 377 LEU A CA 1
ATOM 2878 C C . LEU A 1 377 ? -13.834 -33.427 16.140 1.00 93.19 377 LEU A C 1
ATOM 2880 O O . LEU A 1 377 ? -14.899 -33.257 15.529 1.00 93.19 377 LEU A O 1
ATOM 2884 N N . PRO A 1 378 ? -12.750 -33.965 15.546 1.00 88.50 378 PRO A N 1
ATOM 2885 C CA . PRO A 1 378 ? -12.731 -34.469 14.175 1.00 88.50 378 PRO A CA 1
ATOM 2886 C C . PRO A 1 378 ? -13.896 -35.412 13.852 1.00 88.50 378 PRO A C 1
ATOM 2888 O O . PRO A 1 378 ? -14.393 -36.143 14.709 1.00 88.50 378 PRO A O 1
ATOM 2891 N N . GLY A 1 379 ? -14.352 -35.374 12.598 1.00 82.12 379 GLY A N 1
ATOM 2892 C CA . GLY A 1 379 ? -15.527 -36.121 12.140 1.00 82.12 379 GLY A CA 1
ATOM 2893 C C . GLY A 1 379 ? -16.874 -35.452 12.444 1.00 82.12 379 GLY A C 1
ATOM 2894 O O . GLY A 1 379 ? -17.901 -36.018 12.091 1.00 82.12 379 GLY A O 1
ATOM 2895 N N . SER A 1 380 ? -16.893 -34.260 13.056 1.00 88.31 380 SER A N 1
ATOM 2896 C CA . SER A 1 380 ? -18.115 -33.493 13.351 1.00 88.31 380 SER A CA 1
ATOM 2897 C C . SER A 1 380 ? -18.280 -32.250 12.451 1.00 88.31 380 SER A C 1
ATOM 2899 O O . SER A 1 380 ? -17.297 -31.533 12.242 1.00 88.31 380 SER A O 1
ATOM 2901 N N . PRO A 1 381 ? -19.505 -31.918 11.987 1.00 89.12 381 PRO A N 1
ATOM 2902 C CA . PRO A 1 381 ? -20.761 -32.622 12.245 1.00 89.12 381 PRO A CA 1
ATOM 2903 C C . PRO A 1 381 ? -20.911 -33.897 11.398 1.00 89.12 381 PRO A C 1
ATOM 2905 O O . PRO A 1 381 ? -20.771 -33.868 10.176 1.00 89.12 381 PRO A O 1
ATOM 2908 N N . GLN A 1 382 ? -21.310 -35.000 12.028 1.00 87.00 382 GLN A N 1
ATOM 2909 C CA . GLN A 1 382 ? -21.826 -36.168 11.317 1.00 87.00 382 GLN A CA 1
ATOM 2910 C C . GLN A 1 382 ? -23.271 -35.878 10.916 1.00 87.00 382 GLN A C 1
ATOM 2912 O O . GLN A 1 382 ? -24.083 -35.513 11.764 1.00 87.00 382 GLN A O 1
ATOM 2917 N N . SER A 1 383 ? -23.597 -36.012 9.633 1.00 83.88 383 SER A N 1
ATOM 2918 C CA . SER A 1 383 ? -24.928 -35.686 9.107 1.00 83.88 383 SER A CA 1
ATOM 2919 C C . SER A 1 383 ? -25.593 -36.924 8.510 1.00 83.88 383 SER A C 1
ATOM 2921 O O . SER A 1 383 ? -24.964 -37.648 7.743 1.00 83.88 383 SER A O 1
ATOM 2923 N N . ASN A 1 384 ? -26.874 -37.135 8.807 1.00 81.44 384 ASN A N 1
ATOM 2924 C CA . ASN A 1 384 ? -27.754 -38.029 8.049 1.00 81.44 384 ASN A CA 1
ATOM 2925 C C . ASN A 1 384 ? -28.844 -37.201 7.326 1.00 81.44 384 ASN A C 1
ATOM 2927 O O . ASN A 1 384 ? -28.706 -35.979 7.199 1.00 81.44 384 ASN A O 1
ATOM 2931 N N . GLU A 1 385 ? -29.891 -37.837 6.788 1.00 75.25 385 GLU A N 1
ATOM 2932 C CA . GLU A 1 385 ? -30.924 -37.137 6.003 1.00 75.25 385 GLU A CA 1
ATOM 2933 C C . GLU A 1 385 ? -31.649 -36.037 6.798 1.00 75.25 385 GLU A C 1
ATOM 2935 O O . GLU A 1 385 ? -31.967 -34.992 6.233 1.00 75.25 385 GLU A O 1
ATOM 2940 N N . THR A 1 386 ? -31.850 -36.222 8.107 1.00 81.62 386 THR A N 1
ATOM 2941 C CA . THR A 1 386 ? -32.685 -35.331 8.936 1.00 81.62 386 THR A CA 1
ATOM 2942 C C . THR A 1 386 ? -31.975 -34.738 10.154 1.00 81.62 386 THR A C 1
ATOM 2944 O O . THR A 1 386 ? -32.463 -33.774 10.739 1.00 81.62 386 THR A O 1
ATOM 2947 N N . CYS A 1 387 ? -30.834 -35.290 10.557 1.00 88.06 387 CYS A N 1
ATOM 2948 C CA . CYS A 1 387 ? -30.164 -34.996 11.820 1.00 88.06 387 CYS A CA 1
ATOM 2949 C C . CYS A 1 387 ? -28.662 -34.771 11.636 1.00 88.06 387 CYS A C 1
ATOM 2951 O O . CYS A 1 387 ? -28.018 -35.328 10.743 1.00 88.06 387 CYS A O 1
ATOM 2953 N N . GLN A 1 388 ? -28.109 -33.965 12.534 1.00 91.12 388 GLN A N 1
ATOM 2954 C CA . GLN A 1 388 ? -26.690 -33.688 12.675 1.00 91.12 388 GLN A CA 1
ATOM 2955 C C . GLN A 1 388 ? -26.231 -33.990 14.094 1.00 91.12 388 GLN A C 1
ATOM 2957 O O . GLN A 1 388 ? -26.979 -33.831 15.057 1.00 91.12 388 GLN A O 1
ATOM 2962 N N . ARG A 1 389 ? -24.987 -34.437 14.208 1.00 92.75 389 ARG A N 1
ATOM 2963 C CA . ARG A 1 389 ? -24.359 -34.836 15.459 1.00 92.75 389 ARG A CA 1
ATOM 2964 C C . ARG A 1 389 ? -22.972 -34.229 15.552 1.00 92.75 389 ARG A C 1
ATOM 2966 O O . ARG A 1 389 ? -22.171 -34.375 14.631 1.00 92.75 389 ARG A O 1
ATOM 2973 N N . VAL A 1 390 ? -22.688 -33.565 16.664 1.00 93.94 390 VAL A N 1
ATOM 2974 C CA . VAL A 1 390 ? -21.415 -32.885 16.915 1.00 93.94 390 VAL A CA 1
ATOM 2975 C C . VAL A 1 390 ? -20.825 -33.387 18.221 1.00 93.94 390 VAL A C 1
ATOM 2977 O O . VAL A 1 390 ? -21.421 -33.209 19.279 1.00 93.94 390 VAL A O 1
ATOM 2980 N N . SER A 1 391 ? -19.643 -33.992 18.158 1.00 94.31 391 SER A N 1
ATOM 2981 C CA . SER A 1 391 ? -18.847 -34.325 19.338 1.00 94.31 391 SER A CA 1
ATOM 2982 C C . SER A 1 391 ? -17.902 -33.170 19.671 1.00 94.31 391 SER A C 1
ATOM 2984 O O . SER A 1 391 ? -17.244 -32.624 18.783 1.00 94.31 391 SER A O 1
ATOM 2986 N N . PHE A 1 392 ? -17.806 -32.802 20.945 1.00 95.06 392 PHE A N 1
ATOM 2987 C CA . PHE A 1 392 ? -16.925 -31.734 21.415 1.00 95.06 392 PHE A CA 1
ATOM 2988 C C . PHE A 1 392 ? -16.263 -32.092 22.750 1.00 95.06 392 PHE A C 1
ATOM 2990 O O . PHE A 1 392 ? -16.730 -32.959 23.486 1.00 95.06 392 PHE A O 1
ATOM 2997 N N . MET A 1 393 ? -15.157 -31.419 23.044 1.00 95.25 393 MET A N 1
ATOM 2998 C CA . MET A 1 393 ? -14.325 -31.555 24.240 1.00 95.25 393 MET A CA 1
ATOM 2999 C C . MET A 1 393 ? -14.104 -30.176 24.869 1.00 95.25 393 MET A C 1
ATOM 3001 O O . MET A 1 393 ? -14.086 -29.173 24.154 1.00 95.25 393 MET A O 1
ATOM 3005 N N . LEU A 1 394 ? -13.909 -30.139 26.187 1.00 93.50 394 LEU A N 1
ATOM 3006 C CA . LEU A 1 394 ? -13.695 -28.924 26.966 1.00 93.50 394 LEU A CA 1
ATOM 3007 C C . LEU A 1 394 ? -12.320 -28.910 27.639 1.00 93.50 394 LEU A C 1
ATOM 3009 O O . LEU A 1 394 ? -11.984 -29.826 28.384 1.00 93.50 394 LEU A O 1
ATOM 3013 N N . ALA A 1 395 ? -11.560 -27.836 27.458 1.00 90.06 395 ALA A N 1
ATOM 3014 C CA . ALA A 1 395 ? -10.411 -27.518 28.300 1.00 90.06 395 ALA A CA 1
ATOM 3015 C C . ALA A 1 395 ? -10.902 -26.782 29.559 1.00 90.06 395 ALA A C 1
ATOM 3017 O O . ALA A 1 395 ? -10.733 -25.573 29.677 1.00 90.06 395 ALA A O 1
ATOM 3018 N N . ALA A 1 396 ? -11.610 -27.489 30.445 1.00 85.38 396 ALA A N 1
ATOM 3019 C CA . ALA A 1 396 ? -12.137 -26.975 31.713 1.00 85.38 396 ALA A CA 1
ATOM 3020 C C . ALA A 1 396 ? -12.602 -28.126 32.621 1.00 85.38 396 ALA A C 1
ATOM 3022 O O . ALA A 1 396 ? -13.038 -29.166 32.127 1.00 85.38 396 ALA A O 1
ATOM 3023 N N . ASP A 1 397 ? -12.591 -27.917 33.940 1.00 83.00 397 ASP A N 1
ATOM 3024 C CA . ASP A 1 397 ? -13.173 -28.853 34.908 1.00 83.00 397 ASP A CA 1
ATOM 3025 C C . ASP A 1 397 ? -14.674 -28.560 35.081 1.00 83.00 397 ASP A C 1
ATOM 3027 O O . ASP A 1 397 ? -15.084 -27.714 35.874 1.00 83.00 397 ASP A O 1
ATOM 3031 N N . VAL A 1 398 ? -15.515 -29.256 34.311 1.00 85.88 398 VAL A N 1
ATOM 3032 C CA . VAL A 1 398 ? -16.979 -29.090 34.320 1.00 85.88 398 VAL A CA 1
ATOM 3033 C C . VAL A 1 398 ? -17.648 -30.321 34.925 1.00 85.88 398 VAL A C 1
ATOM 3035 O O . VAL A 1 398 ? -17.358 -31.452 34.538 1.00 85.88 398 VAL A O 1
ATOM 3038 N N . SER A 1 399 ? -18.586 -30.116 35.858 1.00 88.00 399 SER A N 1
ATOM 3039 C CA . SER A 1 399 ? -19.350 -31.230 36.438 1.00 88.00 399 SER A CA 1
ATOM 3040 C C . SER A 1 399 ? -20.199 -31.951 35.373 1.00 88.00 399 SER A C 1
ATOM 3042 O O . SER A 1 399 ? -20.766 -31.285 34.502 1.00 88.00 399 SER A O 1
ATOM 3044 N N . PRO A 1 400 ? -20.387 -33.284 35.458 1.00 88.75 400 PRO A N 1
ATOM 3045 C CA . PRO A 1 400 ? -21.203 -34.023 34.490 1.00 88.75 400 PRO A CA 1
ATOM 3046 C C . PRO A 1 400 ? -22.630 -33.477 34.330 1.00 88.75 400 PRO A C 1
ATOM 3048 O O . PRO A 1 400 ? -23.145 -33.427 33.219 1.00 88.75 400 PRO A O 1
ATOM 3051 N N . ALA A 1 401 ? -23.255 -33.005 35.415 1.00 86.81 401 ALA A N 1
ATOM 3052 C CA . ALA A 1 401 ? -24.597 -32.418 35.372 1.00 86.81 401 ALA A CA 1
ATOM 3053 C C . ALA A 1 401 ? -24.642 -31.096 34.584 1.00 86.81 401 ALA A C 1
ATOM 3055 O O . ALA A 1 401 ? -25.584 -30.855 33.829 1.00 86.81 401 ALA A O 1
ATOM 3056 N N . LEU A 1 402 ? -23.617 -30.249 34.736 1.00 89.81 402 LEU A N 1
ATOM 3057 C CA . LEU A 1 402 ? -23.513 -28.995 33.991 1.00 89.81 402 LEU A CA 1
ATOM 3058 C C . LEU A 1 402 ? -23.209 -29.262 32.509 1.00 89.81 402 LEU A C 1
ATOM 3060 O O . LEU A 1 402 ? -23.811 -28.625 31.649 1.00 89.81 402 LEU A O 1
ATOM 3064 N N . LEU A 1 403 ? -22.363 -30.250 32.205 1.00 92.00 403 LEU A N 1
ATOM 3065 C CA . LEU A 1 403 ? -22.091 -30.680 30.831 1.00 92.00 403 LEU A CA 1
ATOM 3066 C C . LEU A 1 403 ? -23.348 -31.222 30.133 1.00 92.00 403 LEU A C 1
ATOM 3068 O O . LEU A 1 403 ? -23.645 -30.831 29.007 1.00 92.00 403 LEU A O 1
ATOM 3072 N N . GLU A 1 404 ? -24.128 -32.061 30.816 1.00 91.81 404 GLU A N 1
ATOM 3073 C CA . GLU A 1 404 ? -25.401 -32.579 30.298 1.00 91.81 404 GLU A CA 1
ATOM 3074 C C . GLU A 1 404 ? -26.437 -31.467 30.061 1.00 91.81 404 GLU A C 1
ATOM 3076 O O . GLU A 1 404 ? -27.261 -31.579 29.155 1.00 91.81 404 GLU A O 1
ATOM 3081 N N . SER A 1 405 ? -26.368 -30.346 30.793 1.00 93.12 405 SER A N 1
ATOM 3082 C CA . SER A 1 405 ? -27.285 -29.212 30.591 1.00 93.12 405 SER A CA 1
ATOM 3083 C C . SER A 1 405 ? -27.187 -28.576 29.195 1.00 93.12 405 SER A C 1
ATOM 3085 O O . SER A 1 405 ? -28.164 -27.982 28.729 1.00 93.12 405 SER A O 1
ATOM 3087 N N . VAL A 1 406 ? -26.052 -28.745 28.497 1.00 94.38 406 VAL A N 1
ATOM 3088 C CA . VAL A 1 406 ? -25.855 -28.296 27.106 1.00 94.38 406 VAL A CA 1
ATOM 3089 C C . VAL A 1 406 ? -26.921 -28.886 26.198 1.00 94.38 406 VAL A C 1
ATOM 3091 O O . VAL A 1 406 ? -27.508 -28.156 25.404 1.00 94.38 406 VAL A O 1
ATOM 3094 N N . LYS A 1 407 ? -27.257 -30.164 26.377 1.00 92.06 407 LYS A N 1
ATOM 3095 C CA . LYS A 1 407 ? -28.212 -30.864 25.518 1.00 92.06 407 LYS A CA 1
ATOM 3096 C C . LYS A 1 407 ? -29.562 -30.176 25.454 1.00 92.06 407 LYS A C 1
ATOM 3098 O O . LYS A 1 407 ? -30.099 -29.956 24.371 1.00 92.06 407 LYS A O 1
ATOM 3103 N N . THR A 1 408 ? -30.093 -29.789 26.608 1.00 90.25 408 THR A N 1
ATOM 3104 C CA . THR A 1 408 ? -31.467 -29.291 26.734 1.00 90.25 408 THR A CA 1
ATOM 3105 C C . THR A 1 408 ? -31.572 -27.772 26.847 1.00 90.25 408 THR A C 1
ATOM 3107 O O . THR A 1 408 ? -32.685 -27.254 26.929 1.00 90.25 408 THR A O 1
ATOM 3110 N N . SER A 1 409 ? -30.457 -27.039 26.880 1.00 93.06 409 SER A N 1
ATOM 3111 C CA . SER A 1 409 ? -30.471 -25.592 27.114 1.00 93.06 409 SER A CA 1
ATOM 3112 C C . SER A 1 409 ? -31.056 -24.806 25.940 1.00 93.06 409 SER A C 1
ATOM 3114 O O . SER A 1 409 ? -30.645 -24.975 24.793 1.00 93.06 409 SER A O 1
ATOM 3116 N N . GLU A 1 410 ? -31.951 -23.857 26.228 1.00 91.56 410 GLU A N 1
ATOM 3117 C CA . GLU A 1 410 ? -32.488 -22.932 25.216 1.00 91.56 410 GLU A CA 1
ATOM 3118 C C . GLU A 1 410 ? -31.394 -22.064 24.573 1.00 91.56 410 GLU A C 1
ATOM 3120 O O . GLU A 1 410 ? -31.515 -21.663 23.415 1.00 91.56 410 GLU A O 1
ATOM 3125 N N . LYS A 1 411 ? -30.280 -21.816 25.282 1.00 92.44 411 LYS A N 1
ATOM 3126 C CA . LYS A 1 411 ? -29.137 -21.051 24.751 1.00 92.44 411 LYS A CA 1
ATOM 3127 C C . LYS A 1 411 ? -28.482 -21.731 23.539 1.00 92.44 411 LYS A C 1
ATOM 3129 O O . LYS A 1 411 ? -27.866 -21.048 22.716 1.00 92.44 411 LYS A O 1
ATOM 3134 N N . MET A 1 412 ? -28.653 -23.048 23.386 1.00 93.75 412 MET A N 1
ATOM 3135 C CA . MET A 1 412 ? -28.166 -23.782 22.215 1.00 93.75 412 MET A CA 1
ATOM 3136 C C . MET A 1 412 ? -28.929 -23.455 20.928 1.00 93.75 412 MET A C 1
ATOM 3138 O O . MET A 1 412 ? -28.432 -23.770 19.849 1.00 93.75 412 MET A O 1
ATOM 3142 N N . GLY A 1 413 ? -30.087 -22.785 21.006 1.00 92.06 413 GLY A N 1
ATOM 3143 C CA . GLY A 1 413 ? -30.849 -22.341 19.839 1.00 92.06 413 GLY A CA 1
ATOM 3144 C C . GLY A 1 413 ? -31.087 -23.480 18.835 1.00 92.06 413 GLY A C 1
ATOM 3145 O O . GLY A 1 413 ? -31.670 -24.495 19.217 1.00 92.06 413 GLY A O 1
ATOM 3146 N N . PRO A 1 414 ? -30.622 -23.361 17.574 1.00 89.19 414 PRO A N 1
ATOM 3147 C CA . PRO A 1 414 ? -30.837 -24.390 16.553 1.00 89.19 414 PRO A CA 1
ATOM 3148 C C . PRO A 1 414 ? -30.088 -25.707 16.826 1.00 89.19 414 PRO A C 1
ATOM 3150 O O . PRO A 1 414 ? -30.424 -26.726 16.230 1.00 89.19 414 PRO A O 1
ATOM 3153 N N . TYR A 1 415 ? -29.099 -25.712 17.727 1.00 93.31 415 TYR A N 1
ATOM 3154 C CA . TYR A 1 415 ? -28.323 -26.905 18.092 1.00 93.31 415 TYR A CA 1
ATOM 3155 C C . TYR A 1 415 ? -28.851 -27.617 19.337 1.00 93.31 415 TYR A C 1
ATOM 3157 O O . TYR A 1 415 ? -28.239 -28.581 19.803 1.00 93.31 415 TYR A O 1
ATOM 3165 N N . LYS A 1 416 ? -29.957 -27.133 19.913 1.00 92.06 416 LYS A N 1
ATOM 3166 C CA . LYS A 1 416 ? -30.612 -27.775 21.052 1.00 92.06 416 LYS A CA 1
ATOM 3167 C C . LYS A 1 416 ? -30.994 -29.209 20.691 1.00 92.06 416 LYS A C 1
ATOM 3169 O O . LYS A 1 416 ? -31.426 -29.482 19.571 1.00 92.06 416 LYS A O 1
ATOM 3174 N N . GLU A 1 417 ? -30.820 -30.127 21.636 1.00 87.81 417 GLU A N 1
ATOM 3175 C CA . GLU A 1 417 ? -31.067 -31.539 21.383 1.00 87.81 417 GLU A CA 1
ATOM 3176 C C . GLU A 1 417 ? -32.544 -31.766 21.051 1.00 87.81 417 GLU A C 1
ATOM 3178 O O . GLU A 1 417 ? -33.449 -31.273 21.728 1.00 87.81 417 GLU A O 1
ATOM 3183 N N . THR A 1 418 ? -32.781 -32.495 19.963 1.00 77.19 418 THR A N 1
ATOM 3184 C CA . THR A 1 418 ? -34.124 -32.852 19.485 1.00 77.19 418 THR A CA 1
ATOM 3185 C C . THR A 1 418 ? -34.267 -34.370 19.453 1.00 77.19 418 THR A C 1
ATOM 3187 O O . THR A 1 418 ? -33.301 -35.105 19.646 1.00 77.19 418 THR A O 1
ATOM 3190 N N . SER A 1 419 ? -35.470 -34.874 19.165 1.00 66.31 419 SER A N 1
ATOM 3191 C CA . SER A 1 419 ? -35.792 -36.308 19.060 1.00 66.31 419 SER A CA 1
ATOM 3192 C C . SER A 1 419 ? -35.060 -37.070 17.937 1.00 66.31 419 SER A C 1
ATOM 3194 O O . SER A 1 419 ? -35.417 -38.204 17.626 1.00 66.31 419 SER A O 1
ATOM 3196 N N . CYS A 1 420 ? -33.984 -36.504 17.387 1.00 65.88 420 CYS A N 1
ATOM 3197 C CA . CYS A 1 420 ? -32.987 -37.162 16.545 1.00 65.88 420 CYS A CA 1
ATOM 3198 C C . CYS A 1 420 ? -32.308 -38.390 17.197 1.00 65.88 420 CYS A C 1
ATOM 3200 O O . CYS A 1 420 ? -31.529 -39.078 16.539 1.00 65.88 420 CYS A O 1
ATOM 3202 N N . LEU A 1 421 ? -32.627 -38.715 18.456 1.00 50.16 421 LEU A N 1
ATOM 3203 C CA . LEU A 1 421 ? -32.201 -39.928 19.151 1.00 50.16 421 LEU A CA 1
ATOM 3204 C C . LEU A 1 421 ? -33.383 -40.866 19.448 1.00 50.16 421 LEU A C 1
ATOM 3206 O O . LEU A 1 421 ? -34.070 -40.707 20.456 1.00 50.16 421 LEU A O 1
ATOM 3210 N N . ARG A 1 422 ? -33.556 -41.903 18.613 1.00 44.47 422 ARG A N 1
ATOM 3211 C CA . ARG A 1 422 ? -33.911 -43.277 19.045 1.00 44.47 422 ARG A CA 1
ATOM 3212 C C . ARG A 1 422 ? -33.751 -44.310 17.916 1.00 44.47 422 ARG A C 1
ATOM 3214 O O . ARG A 1 422 ? -34.723 -44.806 17.365 1.00 44.47 422 ARG A O 1
ATOM 3221 N N . ALA A 1 423 ? -32.501 -44.654 17.618 1.00 32.16 423 ALA A N 1
ATOM 3222 C CA . ALA A 1 423 ? -32.036 -45.977 17.169 1.00 32.16 423 ALA A CA 1
ATOM 3223 C C . ALA A 1 423 ? -30.497 -45.887 17.097 1.00 32.16 423 ALA A C 1
ATOM 3225 O O . ALA A 1 423 ? -29.983 -45.043 16.380 1.00 32.16 423 ALA A O 1
ATOM 3226 N N . ALA A 1 424 ? -29.666 -46.617 17.831 1.00 29.22 424 ALA A N 1
ATOM 3227 C CA . ALA A 1 424 ? -29.844 -47.786 18.669 1.00 29.22 424 ALA A CA 1
ATOM 3228 C C . ALA A 1 424 ? -28.895 -47.664 19.874 1.00 29.22 424 ALA A C 1
ATOM 3230 O O . ALA A 1 424 ? -27.741 -47.275 19.719 1.00 29.22 424 ALA A O 1
ATOM 3231 N N . GLY A 1 425 ? -29.374 -47.997 21.070 1.00 31.09 425 GLY A N 1
ATOM 3232 C CA . GLY A 1 425 ? -28.504 -48.282 22.205 1.00 31.09 425 GLY A CA 1
ATOM 3233 C C . GLY A 1 425 ? -28.461 -49.785 22.406 1.00 31.09 425 GLY A C 1
ATOM 3234 O O . GLY A 1 425 ? -29.524 -50.389 22.506 1.00 31.09 425 GLY A O 1
ATOM 3235 N N . VAL A 1 426 ? -27.270 -50.372 22.509 1.00 28.78 426 VAL A N 1
ATOM 3236 C CA . VAL A 1 426 ? -27.077 -51.599 23.287 1.00 28.78 426 VAL A CA 1
ATOM 3237 C C . VAL A 1 426 ? -25.739 -51.505 24.017 1.00 28.78 426 VAL A C 1
ATOM 3239 O O . VAL A 1 426 ? -24.671 -51.517 23.411 1.00 28.78 426 VAL A O 1
ATOM 3242 N N . LEU A 1 427 ? -25.850 -51.405 25.343 1.00 31.16 427 LEU A N 1
ATOM 3243 C CA . LEU A 1 427 ? -24.840 -51.810 26.313 1.00 31.16 427 LEU A CA 1
ATOM 3244 C C . LEU A 1 427 ? -24.306 -53.206 25.969 1.00 31.16 427 LEU A C 1
ATOM 3246 O O . LEU A 1 427 ? -25.087 -54.150 25.890 1.00 31.16 427 LEU A O 1
ATOM 3250 N N . LEU A 1 428 ? -22.986 -53.365 25.895 1.00 27.64 428 LEU A N 1
ATOM 3251 C CA . LEU A 1 428 ? -22.349 -54.667 26.074 1.00 27.64 428 LEU A CA 1
ATOM 3252 C C . LEU A 1 428 ? -21.355 -54.603 27.235 1.00 27.64 428 LEU A C 1
ATOM 3254 O O . LEU A 1 428 ? -20.254 -54.078 27.120 1.00 27.64 428 LEU A O 1
ATOM 3258 N N . GLN A 1 429 ? -21.771 -55.203 28.344 1.00 22.16 429 GLN A N 1
ATOM 3259 C CA . GLN A 1 429 ? -20.949 -56.147 29.101 1.00 22.16 429 GLN A CA 1
ATOM 3260 C C . GLN A 1 429 ? -21.488 -57.570 28.792 1.00 22.16 429 GLN A C 1
ATOM 3262 O O . GLN A 1 429 ? -22.614 -57.690 28.306 1.00 22.16 429 GLN A O 1
ATOM 3267 N N . PRO A 1 430 ? -20.682 -58.638 28.942 1.00 34.50 430 PRO A N 1
ATOM 3268 C CA . PRO A 1 430 ? -20.450 -59.574 27.837 1.00 34.50 430 PRO A CA 1
ATOM 3269 C C . PRO A 1 430 ? -21.111 -60.967 27.965 1.00 34.50 430 PRO A C 1
ATOM 3271 O O . PRO A 1 430 ? -21.473 -61.400 29.053 1.00 34.50 430 PRO A O 1
ATOM 3274 N N . TRP A 1 431 ? -21.116 -61.679 26.820 1.00 24.91 431 TRP A N 1
ATOM 3275 C CA . TRP A 1 431 ? -21.147 -63.143 26.576 1.00 24.91 431 TRP A CA 1
ATOM 3276 C C . TRP A 1 431 ? -22.396 -63.814 25.945 1.00 24.91 431 TRP A C 1
ATOM 3278 O O . TRP A 1 431 ? -23.510 -63.733 26.444 1.00 24.91 431 TRP A O 1
ATOM 3288 N N . ARG A 1 432 ? -22.059 -64.662 24.946 1.00 25.27 432 ARG A N 1
ATOM 3289 C CA . ARG A 1 432 ? -22.712 -65.873 24.379 1.00 25.27 432 ARG A CA 1
ATOM 3290 C C . ARG A 1 432 ? -23.532 -65.774 23.071 1.00 25.27 432 ARG A C 1
ATOM 3292 O O . ARG A 1 432 ? -24.712 -65.472 23.075 1.00 25.27 432 ARG A O 1
ATOM 3299 N N . LEU A 1 433 ? -22.851 -66.216 22.001 1.00 25.58 433 LEU A N 1
ATOM 3300 C CA . LEU A 1 433 ? -23.208 -67.263 21.014 1.00 25.58 433 LEU A CA 1
ATOM 3301 C C . LEU A 1 433 ? -24.499 -67.177 20.152 1.00 25.58 433 LEU A C 1
ATOM 3303 O O . LEU A 1 433 ? -25.606 -67.312 20.650 1.00 25.58 433 LEU A O 1
ATOM 3307 N N . LEU A 1 434 ? -24.235 -67.268 18.833 1.00 24.92 434 LEU A N 1
ATOM 3308 C CA . LEU A 1 434 ? -24.836 -68.152 17.804 1.00 24.92 434 LEU A CA 1
ATOM 3309 C C . LEU A 1 434 ? -26.138 -67.776 17.045 1.00 24.92 434 LEU A C 1
ATOM 3311 O O . LEU A 1 434 ? -27.210 -67.643 17.613 1.00 24.92 434 LEU A O 1
ATOM 3315 N N . ILE A 1 435 ? -25.984 -67.868 15.708 1.00 25.50 435 ILE A N 1
ATOM 3316 C CA . ILE A 1 435 ? -26.920 -68.333 14.650 1.00 25.50 435 ILE A CA 1
ATOM 3317 C C . ILE A 1 435 ? -27.889 -67.307 14.026 1.00 25.50 435 ILE A C 1
ATOM 3319 O O . ILE A 1 435 ? -28.980 -67.048 14.507 1.00 25.50 435 ILE A O 1
ATOM 3323 N N . ALA A 1 436 ? -27.437 -66.779 12.884 1.00 24.08 436 ALA A N 1
ATOM 3324 C CA . ALA A 1 436 ? -27.933 -66.998 11.517 1.00 24.08 436 ALA A CA 1
ATOM 3325 C C . ALA A 1 436 ? -29.426 -66.856 11.117 1.00 24.08 436 ALA A C 1
ATOM 3327 O O . ALA A 1 436 ? -30.329 -67.433 11.708 1.00 24.08 436 ALA A O 1
ATOM 3328 N N . PHE A 1 437 ? -29.540 -66.292 9.904 1.00 25.62 437 PHE A N 1
ATOM 3329 C CA . PHE A 1 437 ? -30.440 -66.614 8.784 1.00 25.62 437 PHE A CA 1
ATOM 3330 C C . PHE A 1 437 ? -31.737 -65.822 8.536 1.00 25.62 437 PHE A C 1
ATOM 3332 O O . PHE A 1 437 ? -32.660 -65.789 9.339 1.00 25.62 437 PHE A O 1
ATOM 3339 N N . THR A 1 438 ? -31.810 -65.400 7.259 1.00 24.38 438 THR A N 1
ATOM 3340 C CA . THR A 1 438 ? -32.977 -65.196 6.371 1.00 24.38 438 THR A CA 1
ATOM 3341 C C . THR A 1 438 ? -33.933 -64.042 6.667 1.00 24.38 438 THR A C 1
ATOM 3343 O O . THR A 1 438 ? -34.210 -63.738 7.811 1.00 24.38 438 THR A O 1
ATOM 3346 N N . ALA A 1 439 ? -34.578 -63.399 5.696 1.00 26.03 439 ALA A N 1
ATOM 3347 C CA . ALA A 1 439 ? -34.459 -63.280 4.240 1.00 26.03 439 ALA A CA 1
ATOM 3348 C C . ALA A 1 439 ? -35.603 -62.344 3.807 1.00 26.03 439 ALA A C 1
ATOM 3350 O O . ALA A 1 439 ? -36.656 -62.382 4.433 1.00 26.03 439 ALA A O 1
ATOM 3351 N N . ALA A 1 440 ? -35.407 -61.663 2.670 1.00 26.28 440 ALA A N 1
ATOM 3352 C CA . ALA A 1 440 ? -36.430 -61.380 1.653 1.00 26.28 440 ALA A CA 1
ATOM 3353 C C . ALA A 1 440 ? -37.613 -60.452 2.030 1.00 26.28 440 ALA A C 1
ATOM 3355 O O . ALA A 1 440 ? -38.113 -60.450 3.139 1.00 26.28 440 ALA A O 1
ATOM 3356 N N . ALA A 1 441 ? -38.212 -59.679 1.132 1.00 26.41 441 ALA A N 1
ATOM 3357 C CA . ALA A 1 441 ? -37.944 -59.264 -0.240 1.00 26.41 441 ALA A CA 1
ATOM 3358 C C . ALA A 1 441 ? -39.115 -58.333 -0.645 1.00 26.41 441 ALA A C 1
ATOM 3360 O O . ALA A 1 441 ? -40.115 -58.253 0.063 1.00 26.41 441 ALA A O 1
ATOM 3361 N N . GLU A 1 442 ? -39.004 -57.773 -1.857 1.00 27.81 442 GLU A N 1
ATOM 3362 C CA . GLU A 1 442 ? -40.105 -57.304 -2.726 1.00 27.81 442 GLU A CA 1
ATOM 3363 C C . GLU A 1 442 ? -40.623 -55.871 -2.483 1.00 27.81 442 GLU A C 1
ATOM 3365 O O . GLU A 1 442 ? -40.836 -55.463 -1.355 1.00 27.81 442 GLU A O 1
ATOM 3370 N N . ARG A 1 443 ? -40.891 -55.023 -3.489 1.00 26.66 443 ARG A N 1
ATOM 3371 C CA . ARG A 1 443 ? -40.880 -55.116 -4.967 1.00 26.66 443 ARG A CA 1
ATOM 3372 C C . ARG A 1 443 ? -41.061 -53.687 -5.542 1.00 26.66 443 ARG A C 1
ATOM 3374 O O . ARG A 1 443 ? -41.799 -52.913 -4.952 1.00 26.66 443 ARG A O 1
ATOM 3381 N N . ARG A 1 444 ? -40.410 -53.419 -6.695 1.00 25.64 444 ARG A N 1
ATOM 3382 C CA . ARG A 1 444 ? -40.894 -52.830 -7.990 1.00 25.64 444 ARG A CA 1
ATOM 3383 C C . ARG A 1 444 ? -41.997 -51.744 -7.959 1.00 25.64 444 ARG A C 1
ATOM 3385 O O . ARG A 1 444 ? -42.955 -51.886 -7.228 1.00 25.64 444 ARG A O 1
ATOM 3392 N N . ALA A 1 445 ? -42.092 -50.743 -8.841 1.00 23.91 445 ALA A N 1
ATOM 3393 C CA . ALA A 1 445 ? -41.526 -50.393 -10.158 1.00 23.91 445 ALA A CA 1
ATOM 3394 C C . ALA A 1 445 ? -42.073 -48.966 -10.484 1.00 23.91 445 ALA A C 1
ATOM 3396 O O . ALA A 1 445 ? -43.205 -48.675 -10.125 1.00 23.91 445 ALA A O 1
ATOM 3397 N N . HIS A 1 446 ? -41.273 -47.987 -10.923 1.00 25.48 446 HIS A N 1
ATOM 3398 C CA . HIS A 1 446 ? -40.916 -47.610 -12.309 1.00 25.48 446 HIS A CA 1
ATOM 3399 C C . HIS A 1 446 ? -41.936 -46.750 -13.109 1.00 25.48 446 HIS A C 1
ATOM 3401 O O . HIS A 1 446 ? -43.061 -47.169 -13.350 1.00 25.48 446 HIS A O 1
ATOM 3407 N N . PHE A 1 447 ? -41.392 -45.643 -13.650 1.00 24.52 447 PHE A N 1
ATOM 3408 C CA . PHE A 1 447 ? -41.668 -44.940 -14.925 1.00 24.52 447 PHE A CA 1
ATOM 3409 C C . PHE A 1 447 ? -42.555 -43.668 -15.001 1.00 24.52 447 PHE A C 1
ATOM 3411 O O . PHE A 1 447 ? -43.775 -43.718 -14.942 1.00 24.52 447 PHE A O 1
ATOM 3418 N N . ASN A 1 448 ? -41.846 -42.549 -15.252 1.00 25.72 448 ASN A N 1
ATOM 3419 C CA . ASN A 1 448 ? -42.054 -41.407 -16.169 1.00 25.72 448 ASN A CA 1
ATOM 3420 C C . ASN A 1 448 ? -43.464 -40.999 -16.643 1.00 25.72 448 ASN A C 1
ATOM 3422 O O . ASN A 1 448 ? -44.108 -41.758 -17.357 1.00 25.72 448 ASN A O 1
ATOM 3426 N N . HIS A 1 449 ? -43.756 -39.689 -16.563 1.00 25.09 449 HIS A N 1
ATOM 3427 C CA . HIS A 1 449 ? -43.836 -38.841 -17.769 1.00 25.09 449 HIS A CA 1
ATOM 3428 C C . HIS A 1 449 ? -43.763 -37.326 -17.473 1.00 25.09 449 HIS A C 1
ATOM 3430 O O . HIS A 1 449 ? -44.223 -36.852 -16.440 1.00 25.09 449 HIS A O 1
ATOM 3436 N N . LYS A 1 450 ? -43.173 -36.596 -18.432 1.00 30.70 450 LYS A N 1
ATOM 3437 C CA . LYS A 1 450 ? -43.076 -35.130 -18.579 1.00 30.70 450 LYS A CA 1
ATOM 3438 C C . LYS A 1 450 ? -44.432 -34.406 -18.571 1.00 30.70 450 LYS A C 1
ATOM 3440 O O . LYS A 1 450 ? -45.340 -34.888 -19.238 1.00 30.70 450 LYS A O 1
ATOM 3445 N N . THR A 1 451 ? -44.451 -33.169 -18.057 1.00 24.72 451 THR A N 1
ATOM 3446 C CA . THR A 1 451 ? -45.212 -32.028 -18.623 1.00 24.72 451 THR A CA 1
ATOM 3447 C C . THR A 1 451 ? -44.634 -30.690 -18.141 1.00 24.72 451 THR A C 1
ATOM 3449 O O . THR A 1 451 ? -44.335 -30.528 -16.963 1.00 24.72 451 THR A O 1
ATOM 3452 N N . GLU A 1 452 ? -44.470 -29.757 -19.080 1.00 26.27 452 GLU A N 1
ATOM 3453 C CA . GLU A 1 452 ? -44.049 -28.356 -18.921 1.00 26.27 452 GLU A CA 1
ATOM 3454 C C . GLU A 1 452 ? -45.089 -27.512 -18.162 1.00 26.27 452 GLU A C 1
ATOM 3456 O O . GLU A 1 452 ? -46.281 -27.741 -18.379 1.00 26.27 452 GLU A O 1
ATOM 3461 N N . ARG A 1 453 ? -44.661 -26.478 -17.400 1.00 24.69 453 ARG A N 1
ATOM 3462 C CA . ARG A 1 453 ? -45.101 -25.065 -17.573 1.00 24.69 453 ARG A CA 1
ATOM 3463 C C . ARG A 1 453 ? -44.658 -24.065 -16.476 1.00 24.69 453 ARG A C 1
ATOM 3465 O O . ARG A 1 453 ? -44.841 -24.320 -15.294 1.00 24.69 453 ARG A O 1
ATOM 3472 N N . PHE A 1 454 ? -44.271 -22.877 -16.968 1.00 23.06 454 PHE A N 1
ATOM 3473 C CA . PHE A 1 454 ? -44.325 -21.512 -16.399 1.00 23.06 454 PHE A CA 1
ATOM 3474 C C . PHE A 1 454 ? -43.371 -21.098 -15.257 1.00 23.06 454 PHE A C 1
ATOM 3476 O O . PHE A 1 454 ? -43.668 -21.246 -14.076 1.00 23.06 454 PHE A O 1
ATOM 3483 N N . GLU A 1 455 ? -42.283 -20.426 -15.651 1.00 23.67 455 GLU A N 1
ATOM 3484 C CA . GLU A 1 455 ? -41.498 -19.496 -14.825 1.00 23.67 455 GLU A CA 1
ATOM 3485 C C . GLU A 1 455 ? -42.193 -18.124 -14.700 1.00 23.67 455 GLU A C 1
ATOM 3487 O O . GLU A 1 455 ? -42.693 -17.598 -15.700 1.00 23.67 455 GLU A O 1
ATOM 3492 N N . PRO A 1 456 ? -42.144 -17.475 -13.524 1.00 27.20 456 PRO A N 1
ATOM 3493 C CA . PRO A 1 456 ? -42.146 -16.026 -13.409 1.00 27.20 456 PRO A CA 1
ATOM 3494 C C . PRO A 1 456 ? -40.698 -15.518 -13.319 1.00 27.20 456 PRO A C 1
ATOM 3496 O O . PRO A 1 456 ? -39.985 -15.804 -12.356 1.00 27.20 456 PRO A O 1
ATOM 3499 N N . GLN A 1 457 ? -40.283 -14.746 -14.326 1.00 25.95 457 GLN A N 1
ATOM 3500 C CA . GLN A 1 457 ? -39.007 -14.030 -14.362 1.00 25.95 457 GLN A CA 1
ATOM 3501 C C . GLN A 1 457 ? -38.850 -13.135 -13.121 1.00 25.95 457 GLN A C 1
ATOM 3503 O O . GLN A 1 457 ? -39.620 -12.194 -12.917 1.00 25.95 457 GLN A O 1
ATOM 3508 N N . ARG A 1 458 ? -37.827 -13.412 -12.308 1.00 27.38 458 ARG A N 1
ATOM 3509 C CA . ARG A 1 458 ? -37.168 -12.409 -11.460 1.00 27.38 458 ARG A CA 1
ATOM 3510 C C . ARG A 1 458 ? -35.955 -11.889 -12.240 1.00 27.38 458 ARG A C 1
ATOM 3512 O O . ARG A 1 458 ? -35.311 -12.705 -12.897 1.00 27.38 458 ARG A O 1
ATOM 3519 N N . PRO A 1 459 ? -35.639 -10.586 -12.199 1.00 28.67 459 PRO A N 1
ATOM 3520 C CA . PRO A 1 459 ? -34.408 -10.085 -12.787 1.00 28.67 459 PRO A CA 1
ATOM 3521 C C . PRO A 1 459 ? -33.243 -10.577 -11.926 1.00 28.67 459 PRO A C 1
ATOM 3523 O O . PRO A 1 459 ? -32.994 -10.067 -10.837 1.00 28.67 459 PRO A O 1
ATOM 3526 N N . ASP A 1 460 ? -32.598 -11.633 -12.402 1.00 29.72 460 ASP A N 1
ATOM 3527 C CA . ASP A 1 460 ? -31.285 -12.059 -11.954 1.00 29.72 460 ASP A CA 1
ATOM 3528 C C . ASP A 1 460 ? -30.269 -11.280 -12.791 1.00 29.72 460 ASP A C 1
ATOM 3530 O O . ASP A 1 460 ? -30.098 -11.535 -13.983 1.00 29.72 460 ASP A O 1
ATOM 3534 N N . THR A 1 461 ? -29.673 -10.250 -12.203 1.00 32.47 461 THR A N 1
ATOM 3535 C CA . THR A 1 461 ? -28.530 -9.551 -12.797 1.00 32.47 461 THR A CA 1
ATOM 3536 C C . THR A 1 461 ? -27.433 -9.440 -11.753 1.00 32.47 461 THR A C 1
ATOM 3538 O O . THR A 1 461 ? -27.103 -8.358 -11.280 1.00 32.47 461 THR A O 1
ATOM 3541 N N . THR A 1 462 ? -26.875 -10.590 -11.378 1.00 39.69 462 THR A N 1
ATOM 3542 C CA . THR A 1 462 ? -25.482 -10.677 -10.929 1.00 39.69 462 THR A CA 1
ATOM 3543 C C . THR A 1 462 ? -24.566 -10.290 -12.094 1.00 39.69 462 THR A C 1
ATOM 3545 O O . THR A 1 462 ? -24.837 -10.723 -13.216 1.00 39.69 462 THR A O 1
ATOM 3548 N N . MET A 1 463 ? -23.500 -9.508 -11.857 1.00 46.62 463 MET A N 1
ATOM 3549 C CA . MET A 1 463 ? -22.494 -9.185 -12.883 1.00 46.62 463 MET A CA 1
ATOM 3550 C C . MET A 1 463 ? -22.064 -10.456 -13.615 1.00 46.62 463 MET A C 1
ATOM 3552 O O . MET A 1 463 ? -21.434 -11.338 -13.032 1.00 46.62 463 MET A O 1
ATOM 3556 N N . SER A 1 464 ? -22.423 -10.568 -14.891 1.00 55.09 464 SER A N 1
ATOM 3557 C CA . SER A 1 464 ? -21.902 -11.637 -15.728 1.00 55.09 464 SER A CA 1
ATOM 3558 C C . SER A 1 464 ? -20.436 -11.315 -16.028 1.00 55.09 464 SER A C 1
ATOM 3560 O O . SER A 1 464 ? -20.184 -10.239 -16.583 1.00 55.09 464 SER A O 1
ATOM 3562 N N . PRO A 1 465 ? -19.480 -12.198 -15.695 1.00 75.69 465 PRO A N 1
ATOM 3563 C CA . PRO A 1 465 ? -18.077 -11.971 -16.014 1.00 75.69 465 PRO A CA 1
ATOM 3564 C C . PRO A 1 465 ? -17.907 -11.767 -17.522 1.00 75.69 465 PRO A C 1
ATOM 3566 O O . PRO A 1 465 ? -18.651 -12.340 -18.331 1.00 75.69 465 PRO A O 1
ATOM 3569 N N . LYS A 1 466 ? -16.926 -10.948 -17.918 1.00 81.94 466 LYS A N 1
ATOM 3570 C CA . LYS A 1 466 ? -16.632 -10.728 -19.339 1.00 81.94 466 LYS A CA 1
ATOM 3571 C C . LYS A 1 466 ? -16.286 -12.076 -19.972 1.00 81.94 466 LYS A C 1
ATOM 3573 O O . LYS A 1 466 ? -15.369 -12.750 -19.520 1.00 81.94 466 LYS A O 1
ATOM 3578 N N . ILE A 1 467 ? -16.998 -12.468 -21.028 1.00 90.56 467 ILE A N 1
ATOM 3579 C CA . ILE A 1 467 ? -16.701 -13.711 -21.749 1.00 90.56 467 ILE A CA 1
ATOM 3580 C C . ILE A 1 467 ? -15.447 -13.478 -22.600 1.00 90.56 467 ILE A C 1
ATOM 3582 O O . ILE A 1 467 ? -15.491 -12.799 -23.625 1.00 90.56 467 ILE A O 1
ATOM 3586 N N . THR A 1 468 ? -14.321 -14.043 -22.173 1.00 96.06 468 THR A N 1
ATOM 3587 C CA . THR A 1 468 ? -12.989 -13.806 -22.758 1.00 96.06 468 THR A CA 1
ATOM 3588 C C . THR A 1 468 ? -12.512 -14.925 -23.682 1.00 96.06 468 THR A C 1
ATOM 3590 O O . THR A 1 468 ? -11.459 -14.796 -24.305 1.00 96.06 468 THR A O 1
ATOM 3593 N N . GLY A 1 469 ? -13.288 -16.004 -23.841 1.00 95.50 469 GLY A N 1
ATOM 3594 C CA . GLY A 1 469 ? -12.893 -17.178 -24.631 1.00 95.50 469 GLY A CA 1
ATOM 3595 C C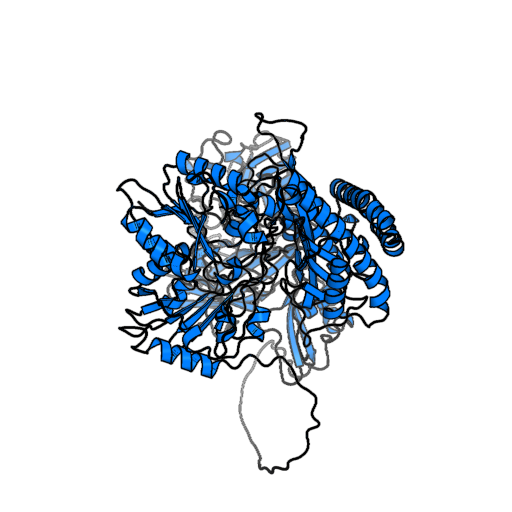 . GLY A 1 469 ? -12.459 -16.860 -26.070 1.00 95.50 469 GLY A C 1
ATOM 3596 O O . GLY A 1 469 ? -11.436 -17.367 -26.531 1.00 95.50 469 GLY A O 1
ATOM 3597 N N . GLU A 1 470 ? -13.179 -15.972 -26.765 1.00 95.75 470 GLU A N 1
ATOM 3598 C CA . GLU A 1 470 ? -12.809 -15.555 -28.127 1.00 95.75 470 GLU A CA 1
ATOM 3599 C C . GLU A 1 470 ? -11.569 -14.648 -28.144 1.00 95.75 470 GLU A C 1
ATOM 3601 O O . GLU A 1 470 ? -10.699 -14.814 -28.998 1.00 95.75 470 GLU A O 1
ATOM 3606 N N . LEU A 1 471 ? -11.423 -13.747 -27.166 1.00 97.00 471 LEU A N 1
ATOM 3607 C CA . LEU A 1 471 ? -10.242 -12.882 -27.051 1.00 97.00 471 LEU A CA 1
ATOM 3608 C C . LEU A 1 471 ? -8.971 -13.703 -26.798 1.00 97.00 471 LEU A C 1
ATOM 3610 O O . LEU A 1 471 ? -7.952 -13.489 -27.454 1.00 97.00 471 LEU A O 1
ATOM 3614 N N . LEU A 1 472 ? -9.042 -14.700 -25.911 1.00 98.00 472 LEU A N 1
ATOM 3615 C CA . LEU A 1 472 ? -7.946 -15.637 -25.659 1.00 98.00 472 LEU A CA 1
ATOM 3616 C C . LEU A 1 472 ? -7.612 -16.469 -26.904 1.00 98.00 472 LEU A C 1
ATOM 3618 O O . LEU A 1 472 ? -6.435 -16.712 -27.183 1.00 98.00 472 LEU A O 1
ATOM 3622 N N . ARG A 1 473 ? -8.620 -16.882 -27.686 1.00 97.62 473 ARG A N 1
ATOM 3623 C CA . ARG A 1 473 ? -8.414 -17.587 -28.961 1.00 97.62 473 ARG A CA 1
ATOM 3624 C C . ARG A 1 473 ? -7.665 -16.710 -29.968 1.00 97.62 473 ARG A C 1
ATOM 3626 O O . ARG A 1 473 ? -6.704 -17.180 -30.579 1.00 97.62 473 ARG A O 1
ATOM 3633 N N . LEU A 1 474 ? -8.079 -15.451 -30.122 1.00 97.06 474 LEU A N 1
ATOM 3634 C CA . LEU A 1 474 ? -7.434 -14.481 -31.011 1.00 97.06 474 LEU A CA 1
ATOM 3635 C C . LEU A 1 474 ? -5.997 -14.175 -30.569 1.00 97.06 474 LEU A C 1
ATOM 3637 O O . LEU A 1 474 ? -5.091 -14.192 -31.403 1.00 97.06 474 LEU A O 1
ATOM 3641 N N . LEU A 1 475 ? -5.760 -13.987 -29.268 1.00 97.25 475 LEU A N 1
ATOM 3642 C CA . LEU A 1 475 ? -4.419 -13.760 -28.726 1.00 97.25 475 LEU A CA 1
ATOM 3643 C C . LEU A 1 475 ? -3.490 -14.953 -28.993 1.00 97.25 475 LEU A C 1
ATOM 3645 O O . LEU A 1 475 ? -2.393 -14.779 -29.518 1.00 97.25 475 LEU A O 1
ATOM 3649 N N . ARG A 1 476 ? -3.946 -16.181 -28.714 1.00 97.25 476 ARG A N 1
ATOM 3650 C CA . ARG A 1 476 ? -3.179 -17.410 -28.990 1.00 97.25 476 ARG A CA 1
ATOM 3651 C C . ARG A 1 476 ? -2.890 -17.597 -30.481 1.00 97.25 476 ARG A C 1
ATOM 3653 O O . ARG A 1 476 ? -1.851 -18.147 -30.839 1.00 97.25 476 ARG A O 1
ATOM 3660 N N . GLN A 1 477 ? -3.776 -17.127 -31.360 1.00 95.19 477 GLN A N 1
ATOM 3661 C CA . GLN A 1 477 ? -3.526 -17.101 -32.801 1.00 95.19 477 GLN A CA 1
ATOM 3662 C C . GLN A 1 477 ? -2.458 -16.058 -33.172 1.00 95.19 477 GLN A C 1
ATOM 3664 O O . GLN A 1 477 ? -1.576 -16.359 -33.978 1.00 95.19 477 GLN A O 1
ATOM 3669 N N . ALA A 1 478 ? -2.492 -14.867 -32.566 1.00 94.25 478 ALA A N 1
ATOM 3670 C CA . ALA A 1 478 ? -1.477 -13.830 -32.763 1.00 94.25 478 ALA A CA 1
ATOM 3671 C C . ALA A 1 478 ? -0.082 -14.286 -32.291 1.00 94.25 478 ALA A C 1
ATOM 3673 O O . ALA A 1 478 ? 0.892 -14.102 -33.017 1.00 94.25 478 ALA A O 1
ATOM 3674 N N . MET A 1 479 ? 0.000 -14.992 -31.157 1.00 94.94 479 MET A N 1
ATOM 3675 C CA . MET A 1 479 ? 1.236 -15.589 -30.615 1.00 94.94 479 MET A CA 1
ATOM 3676 C C . MET A 1 479 ? 1.944 -16.559 -31.583 1.00 94.94 479 MET A C 1
ATOM 3678 O O . MET A 1 479 ? 3.155 -16.762 -31.485 1.00 94.94 479 MET A O 1
ATOM 3682 N N . LYS A 1 480 ? 1.203 -17.157 -32.527 1.00 92.88 480 LYS A N 1
ATOM 3683 C CA . LYS A 1 480 ? 1.720 -18.110 -33.530 1.00 92.88 480 LYS A CA 1
ATOM 3684 C C . LYS A 1 480 ? 1.946 -17.485 -34.906 1.00 92.88 480 LYS A C 1
ATOM 3686 O O . LYS A 1 480 ? 2.414 -18.166 -35.817 1.00 92.88 480 LYS A O 1
ATOM 3691 N N . ASN A 1 481 ? 1.580 -16.219 -35.092 1.00 89.62 481 ASN A N 1
ATOM 3692 C CA . ASN A 1 481 ? 1.591 -15.590 -36.403 1.00 89.62 481 ASN A CA 1
ATOM 3693 C C . ASN A 1 481 ? 3.006 -15.134 -36.787 1.00 89.62 481 ASN A C 1
ATOM 3695 O O . ASN A 1 481 ? 3.610 -14.286 -36.127 1.00 89.62 481 ASN A O 1
ATOM 3699 N N . CYS A 1 482 ? 3.501 -15.652 -37.915 1.00 83.62 482 CYS A N 1
ATOM 3700 C CA . CYS A 1 482 ? 4.839 -15.357 -38.419 1.00 83.62 482 CYS A CA 1
ATOM 3701 C C . CYS A 1 482 ? 5.047 -13.890 -38.839 1.00 83.62 482 CYS A C 1
ATOM 3703 O O . CYS A 1 482 ? 6.178 -13.462 -39.055 1.00 83.62 482 CYS A O 1
ATOM 3705 N N . LYS A 1 483 ? 3.964 -13.108 -38.964 1.00 84.62 483 LYS A N 1
ATOM 3706 C CA . LYS A 1 483 ? 4.033 -11.657 -39.184 1.00 84.62 483 LYS A CA 1
ATOM 3707 C C . LYS A 1 483 ? 4.724 -10.940 -38.021 1.00 84.62 483 LYS A C 1
ATOM 3709 O O . LYS A 1 483 ? 5.453 -9.983 -38.256 1.00 84.62 483 LYS A O 1
ATOM 3714 N N . TYR A 1 484 ? 4.476 -11.391 -36.793 1.00 81.75 484 TYR A N 1
ATOM 3715 C CA . TYR A 1 484 ? 4.955 -10.732 -35.576 1.00 81.75 484 TYR A CA 1
ATOM 3716 C C . TYR A 1 484 ? 6.216 -11.394 -35.020 1.00 81.75 484 TYR A C 1
ATOM 3718 O O . TYR A 1 484 ? 7.009 -10.741 -34.343 1.00 81.75 484 TYR A O 1
ATOM 3726 N N . PHE A 1 485 ? 6.426 -12.677 -35.341 1.00 75.88 485 PHE A N 1
ATOM 3727 C CA . PHE A 1 485 ? 7.563 -13.448 -34.856 1.00 75.88 485 PHE A CA 1
ATOM 3728 C C . PHE A 1 485 ? 8.184 -14.322 -35.943 1.00 75.88 485 PHE A C 1
ATOM 3730 O O . PHE A 1 485 ? 7.459 -15.015 -36.648 1.00 75.88 485 PHE A O 1
ATOM 3737 N N . PRO A 1 486 ? 9.519 -14.414 -36.026 1.00 74.69 486 PRO A N 1
ATOM 3738 C CA . PRO A 1 486 ? 10.155 -15.431 -36.860 1.00 74.69 486 PRO A CA 1
ATOM 3739 C C . PRO A 1 486 ? 9.864 -16.857 -36.356 1.00 74.69 486 PRO A C 1
ATOM 3741 O O . PRO A 1 486 ? 9.851 -17.794 -37.148 1.00 74.69 486 PRO A O 1
ATOM 3744 N N . GLU A 1 487 ? 9.594 -17.020 -35.055 1.00 81.88 487 GLU A N 1
ATOM 3745 C CA . GLU A 1 487 ? 9.222 -18.287 -34.418 1.00 81.88 487 GLU A CA 1
ATOM 3746 C C . GLU A 1 487 ? 8.107 -18.058 -33.379 1.00 81.88 487 GLU A C 1
ATOM 3748 O O . GLU A 1 487 ? 8.182 -17.064 -32.655 1.00 81.88 487 GLU A O 1
ATOM 3753 N N . PRO A 1 488 ? 7.111 -18.956 -33.250 1.00 89.94 488 PRO A N 1
ATOM 3754 C CA . PRO A 1 488 ? 6.014 -18.811 -32.290 1.00 89.94 488 PRO A CA 1
ATOM 3755 C C . PRO A 1 488 ? 6.468 -18.615 -30.836 1.00 89.94 488 PRO A C 1
ATOM 3757 O O . PRO A 1 488 ? 7.445 -19.219 -30.382 1.00 89.94 488 PRO A O 1
ATOM 3760 N N . ILE A 1 489 ? 5.709 -17.818 -30.080 1.00 94.94 489 ILE A N 1
ATOM 3761 C CA . ILE A 1 489 ? 5.850 -17.711 -28.622 1.00 94.94 489 ILE A CA 1
ATOM 3762 C C . ILE A 1 489 ? 4.831 -18.610 -27.911 1.00 94.94 489 ILE A C 1
ATOM 3764 O O . ILE A 1 489 ? 3.724 -18.827 -28.398 1.00 94.94 489 ILE A O 1
ATOM 3768 N N . HIS A 1 490 ? 5.214 -19.131 -26.748 1.00 97.31 490 HIS A N 1
ATOM 3769 C CA . HIS A 1 490 ? 4.448 -20.125 -25.987 1.00 97.31 490 HIS A CA 1
ATOM 3770 C C . HIS A 1 490 ? 3.679 -19.500 -24.814 1.00 97.31 490 HIS A C 1
ATOM 3772 O O . HIS A 1 490 ? 2.675 -20.051 -24.360 1.00 97.31 490 HIS A O 1
ATOM 3778 N N . ALA A 1 491 ? 4.126 -18.330 -24.352 1.00 98.19 491 ALA A N 1
ATOM 3779 C CA . ALA A 1 491 ? 3.423 -17.494 -23.388 1.00 98.19 491 ALA A CA 1
ATOM 3780 C C . ALA A 1 491 ? 3.557 -16.012 -23.747 1.00 98.19 491 ALA A C 1
ATOM 3782 O O . ALA A 1 491 ? 4.547 -15.615 -24.362 1.00 98.19 491 ALA A O 1
ATOM 3783 N N . TYR A 1 492 ? 2.580 -15.205 -23.342 1.00 98.31 492 TYR A N 1
ATOM 3784 C CA . TYR A 1 492 ? 2.593 -13.753 -23.467 1.00 98.31 492 TYR A CA 1
ATOM 3785 C C . TYR A 1 492 ? 2.216 -13.097 -22.134 1.00 98.31 492 TYR A C 1
ATOM 3787 O O . TYR A 1 492 ? 1.194 -13.444 -21.537 1.00 98.31 492 TYR A O 1
ATOM 3795 N N . ILE A 1 493 ? 3.054 -12.172 -21.665 1.00 98.50 493 ILE A N 1
ATOM 3796 C CA . ILE A 1 493 ? 2.862 -11.428 -20.414 1.00 98.50 493 ILE A CA 1
ATOM 3797 C C . ILE A 1 493 ? 2.188 -10.088 -20.729 1.00 98.50 493 ILE A C 1
ATOM 3799 O O . ILE A 1 493 ? 2.619 -9.357 -21.620 1.00 98.50 493 ILE A O 1
ATOM 3803 N N . VAL A 1 494 ? 1.148 -9.754 -19.969 1.00 97.44 494 VAL A N 1
ATOM 3804 C CA . VAL A 1 494 ? 0.372 -8.513 -20.073 1.00 97.44 494 VAL A CA 1
ATOM 3805 C C . VAL A 1 494 ? 0.327 -7.848 -18.688 1.00 97.44 494 VAL A C 1
ATOM 3807 O O . VAL A 1 494 ? -0.546 -8.175 -17.876 1.00 97.44 494 VAL A O 1
ATOM 3810 N N . PRO A 1 495 ? 1.285 -6.958 -18.365 1.00 95.00 495 PRO A N 1
ATOM 3811 C CA . PRO A 1 495 ? 1.242 -6.176 -17.130 1.00 95.00 495 PRO A CA 1
ATOM 3812 C C . PRO A 1 495 ? 0.127 -5.113 -17.185 1.00 95.00 495 PRO A C 1
ATOM 3814 O O . PRO A 1 495 ? -0.365 -4.786 -18.265 1.00 95.00 495 PRO A O 1
ATOM 3817 N N . SER A 1 496 ? -0.252 -4.550 -16.031 1.00 89.88 496 SER A N 1
ATOM 3818 C CA . SER A 1 496 ? -1.136 -3.370 -15.980 1.00 89.88 496 SER A CA 1
ATOM 3819 C C . SER A 1 496 ? -0.477 -2.086 -16.498 1.00 89.88 496 SER A C 1
ATOM 3821 O O . SER A 1 496 ? -1.184 -1.217 -16.989 1.00 89.88 496 SER A O 1
ATOM 3823 N N . GLY A 1 497 ? 0.846 -1.946 -16.361 1.00 86.62 497 GLY A N 1
ATOM 3824 C CA . GLY A 1 497 ? 1.554 -0.685 -16.604 1.00 86.62 497 GLY A CA 1
ATOM 3825 C C . GLY A 1 497 ? 1.521 -0.197 -18.057 1.00 86.62 497 GLY A C 1
ATOM 3826 O O . GLY A 1 497 ? 1.370 -0.977 -18.997 1.00 86.62 497 GLY A O 1
ATOM 3827 N N . ASP A 1 498 ? 1.725 1.108 -18.233 1.00 93.94 498 ASP A N 1
ATOM 3828 C CA . ASP A 1 498 ? 1.938 1.750 -19.531 1.00 93.94 498 ASP A CA 1
ATOM 3829 C C . ASP A 1 498 ? 3.442 1.953 -19.827 1.00 93.94 498 ASP A C 1
ATOM 3831 O O . ASP A 1 498 ? 4.330 1.473 -19.110 1.00 93.94 498 ASP A O 1
ATOM 3835 N N . ALA A 1 499 ? 3.745 2.699 -20.894 1.00 95.69 499 ALA A N 1
ATOM 3836 C CA . ALA A 1 499 ? 5.119 2.991 -21.306 1.00 95.69 499 ALA A CA 1
ATOM 3837 C C . ALA A 1 499 ? 5.916 3.870 -20.315 1.00 95.69 499 ALA A C 1
ATOM 3839 O O . ALA A 1 499 ? 7.129 4.048 -20.480 1.00 95.69 499 ALA A O 1
ATOM 3840 N N . HIS A 1 500 ? 5.244 4.401 -19.294 1.00 96.69 500 HIS A N 1
ATOM 3841 C CA . HIS A 1 500 ? 5.764 5.311 -18.277 1.00 96.69 500 HIS A CA 1
ATOM 3842 C C . HIS A 1 500 ? 5.645 4.754 -16.854 1.00 96.69 500 HIS A C 1
ATOM 3844 O O . HIS A 1 500 ? 6.017 5.438 -15.901 1.00 96.69 500 HIS A O 1
ATOM 3850 N N . GLN A 1 501 ? 5.156 3.515 -16.719 1.00 92.38 501 GLN A N 1
ATOM 3851 C CA . GLN A 1 501 ? 4.944 2.831 -15.448 1.00 92.38 501 GLN A CA 1
ATOM 3852 C C . GLN A 1 501 ? 3.962 3.599 -14.547 1.00 92.38 501 GLN A C 1
ATOM 3854 O O . GLN A 1 501 ? 4.119 3.627 -13.326 1.00 92.38 501 GLN A O 1
ATOM 3859 N N . SER A 1 502 ? 2.951 4.219 -15.166 1.00 91.31 502 SER A N 1
ATOM 3860 C CA . SER A 1 502 ? 1.846 4.877 -14.470 1.00 91.31 502 SER A CA 1
ATOM 3861 C C . SER A 1 502 ? 1.074 3.870 -13.608 1.00 91.31 502 SER A C 1
ATOM 3863 O O . SER A 1 502 ? 0.962 2.696 -13.960 1.00 91.31 502 SER A O 1
ATOM 3865 N N . GLU A 1 503 ? 0.547 4.323 -12.469 1.00 85.06 503 GLU A N 1
ATOM 3866 C CA . GLU A 1 503 ? -0.289 3.490 -11.596 1.00 85.06 503 GLU A CA 1
ATOM 3867 C C . GLU A 1 503 ? -1.733 3.403 -12.106 1.00 85.06 503 GLU A C 1
ATOM 3869 O O . GLU A 1 503 ? -2.257 2.310 -12.308 1.00 85.06 503 GLU A O 1
ATOM 3874 N N . TYR A 1 504 ? -2.356 4.561 -12.342 1.00 86.75 504 TYR A N 1
ATOM 3875 C CA . TYR A 1 504 ? -3.589 4.666 -13.115 1.00 86.75 504 TYR A CA 1
ATOM 3876 C C . TYR A 1 504 ? -3.241 4.734 -14.598 1.00 86.75 504 TYR A C 1
ATOM 3878 O O . TYR A 1 504 ? -2.242 5.343 -14.987 1.00 86.75 504 TYR A O 1
ATOM 3886 N N . ILE A 1 505 ? -4.062 4.096 -15.424 1.00 91.69 505 ILE A N 1
ATOM 3887 C CA . ILE A 1 505 ? -3.748 3.835 -16.826 1.00 91.69 505 ILE A CA 1
ATOM 3888 C C . ILE A 1 505 ? -4.829 4.466 -17.696 1.00 91.69 505 ILE A C 1
ATOM 3890 O O . ILE A 1 505 ? -6.015 4.352 -17.397 1.00 91.69 505 ILE A O 1
ATOM 3894 N N . ALA A 1 506 ? -4.431 5.129 -18.783 1.00 93.31 506 ALA A N 1
ATOM 3895 C CA . ALA A 1 506 ? -5.392 5.633 -19.758 1.00 93.31 506 ALA A CA 1
ATOM 3896 C C . ALA A 1 506 ? -6.155 4.469 -20.420 1.00 93.31 506 ALA A C 1
ATOM 3898 O O . ALA A 1 506 ? -5.557 3.416 -20.657 1.00 93.31 506 ALA A O 1
ATOM 3899 N N . PRO A 1 507 ? -7.415 4.664 -20.853 1.00 92.31 507 PRO A N 1
ATOM 3900 C CA . PRO A 1 507 ? -8.218 3.602 -21.465 1.00 92.31 507 PRO A CA 1
ATOM 3901 C C . PRO A 1 507 ? -7.527 2.860 -22.619 1.00 92.31 507 PRO A C 1
ATOM 3903 O O . PRO A 1 507 ? -7.688 1.653 -22.765 1.00 92.31 507 PRO A O 1
ATOM 3906 N N . CYS A 1 508 ? -6.701 3.547 -23.417 1.00 94.12 508 CYS A N 1
ATOM 3907 C CA . CYS A 1 508 ? -5.947 2.939 -24.515 1.00 94.12 508 CYS A CA 1
ATOM 3908 C C . CYS A 1 508 ? -4.861 1.946 -24.060 1.00 94.12 508 CYS A C 1
ATOM 3910 O O . CYS A 1 508 ? -4.379 1.155 -24.869 1.00 94.12 508 CYS A O 1
ATOM 3912 N N . ASP A 1 509 ? -4.418 2.011 -22.806 1.00 95.88 509 ASP A N 1
ATOM 3913 C CA . ASP A 1 509 ? -3.365 1.167 -22.242 1.00 95.88 509 ASP A CA 1
ATOM 3914 C C . ASP A 1 509 ? -3.915 0.123 -21.243 1.00 95.88 509 ASP A C 1
ATOM 3916 O O . ASP A 1 509 ? -3.153 -0.746 -20.821 1.00 95.88 509 ASP A O 1
ATOM 3920 N N . CYS A 1 510 ? -5.233 0.097 -20.972 1.00 94.50 510 CYS A N 1
ATOM 3921 C CA . CYS A 1 510 ? -5.944 -0.899 -20.142 1.00 94.50 510 CYS A CA 1
ATOM 3922 C C . CYS A 1 510 ? -6.031 -2.305 -20.786 1.00 94.50 510 CYS A C 1
ATOM 3924 O O . CYS A 1 510 ? -7.061 -2.980 -20.782 1.00 94.50 510 CYS A O 1
ATOM 3926 N N . ARG A 1 511 ? -4.921 -2.792 -21.344 1.00 96.38 511 ARG A N 1
ATOM 3927 C CA . ARG A 1 511 ? -4.812 -4.045 -22.108 1.00 96.38 511 ARG A CA 1
ATOM 3928 C C . ARG A 1 511 ? -5.154 -5.280 -21.286 1.00 96.38 511 ARG A C 1
ATOM 3930 O O . ARG A 1 511 ? -5.794 -6.200 -21.792 1.00 96.38 511 ARG A O 1
ATOM 3937 N N . ARG A 1 512 ? -4.736 -5.302 -20.016 1.00 96.38 512 ARG A N 1
ATOM 3938 C CA . ARG A 1 512 ? -5.055 -6.390 -19.086 1.00 96.38 512 ARG A CA 1
ATOM 3939 C C . ARG A 1 512 ? -6.563 -6.470 -18.839 1.00 96.38 512 ARG A C 1
ATOM 3941 O O . ARG A 1 512 ? -7.128 -7.550 -18.927 1.00 96.38 512 ARG A O 1
ATOM 3948 N N . GLU A 1 513 ? -7.216 -5.337 -18.595 1.00 95.06 513 GLU A N 1
ATOM 3949 C CA . GLU A 1 513 ? -8.679 -5.288 -18.463 1.00 95.06 513 GLU A CA 1
ATOM 3950 C C . GLU A 1 513 ? -9.379 -5.728 -19.750 1.00 95.06 513 GLU A C 1
ATOM 3952 O O . GLU A 1 513 ? -10.323 -6.517 -19.710 1.00 95.06 513 GLU A O 1
ATOM 3957 N N . PHE A 1 514 ? -8.882 -5.296 -20.911 1.00 96.06 514 PHE A N 1
ATOM 3958 C CA . PHE A 1 514 ? -9.424 -5.746 -22.185 1.00 96.06 514 PHE A CA 1
ATOM 3959 C C . PHE A 1 514 ? -9.387 -7.278 -22.315 1.00 96.06 514 PHE A C 1
ATOM 3961 O O . PHE A 1 514 ? -10.412 -7.869 -22.661 1.00 96.06 514 PHE A O 1
ATOM 3968 N N . ILE A 1 515 ? -8.258 -7.928 -22.012 1.00 97.25 515 ILE A N 1
ATOM 3969 C CA . ILE A 1 515 ? -8.111 -9.379 -22.208 1.00 97.25 515 ILE A CA 1
ATOM 3970 C C . ILE A 1 515 ? -8.786 -10.222 -21.117 1.00 97.25 515 ILE A C 1
ATOM 3972 O O . ILE A 1 515 ? -9.257 -11.311 -21.439 1.00 97.25 515 ILE A O 1
ATOM 3976 N N . SER A 1 516 ? -8.857 -9.753 -19.862 1.00 96.44 516 SER A N 1
ATOM 3977 C CA . SER A 1 516 ? -9.358 -10.551 -18.725 1.00 96.44 516 SER A CA 1
ATOM 3978 C C . SER A 1 516 ? -10.707 -10.116 -18.152 1.00 96.44 516 SER A C 1
ATOM 3980 O O . SER A 1 516 ? -11.338 -10.895 -17.444 1.00 96.44 516 SER A O 1
ATOM 3982 N N . GLY A 1 517 ? -11.150 -8.886 -18.418 1.00 92.25 517 GLY A N 1
ATOM 3983 C CA . GLY A 1 517 ? -12.315 -8.275 -17.769 1.00 92.25 517 GLY A CA 1
ATOM 3984 C C . GLY A 1 517 ? -12.055 -7.743 -16.355 1.00 92.25 517 GLY A C 1
ATOM 3985 O O . GLY A 1 517 ? -12.889 -7.015 -15.831 1.00 92.25 517 GLY A O 1
ATOM 3986 N N . PHE A 1 518 ? -10.909 -8.057 -15.744 1.00 93.06 518 PHE A N 1
ATOM 3987 C CA . PHE A 1 518 ? -10.543 -7.532 -14.428 1.00 93.06 518 PHE A CA 1
ATOM 3988 C C . PHE A 1 518 ? -10.037 -6.091 -14.548 1.00 93.06 518 PHE A C 1
ATOM 3990 O O . PHE A 1 518 ? -9.073 -5.847 -15.275 1.00 93.06 518 PHE A O 1
ATOM 3997 N N . ASN A 1 519 ? -10.651 -5.157 -13.817 1.00 88.31 519 ASN A N 1
ATOM 3998 C CA . ASN A 1 519 ? -10.384 -3.716 -13.916 1.00 88.31 519 ASN A CA 1
ATOM 3999 C C . ASN A 1 519 ? -9.723 -3.090 -12.668 1.00 88.31 519 ASN A C 1
ATOM 4001 O O . ASN A 1 519 ? -9.607 -1.873 -12.593 1.00 88.31 519 ASN A O 1
ATOM 4005 N N . GLY A 1 520 ? -9.231 -3.884 -11.707 1.00 85.31 520 GLY A N 1
ATOM 4006 C CA . GLY A 1 520 ? -8.494 -3.341 -10.549 1.00 85.31 520 GLY A CA 1
ATOM 4007 C C . GLY A 1 520 ? -7.218 -2.588 -10.962 1.00 85.31 520 GLY A C 1
ATOM 4008 O O . GLY A 1 520 ? -6.707 -2.802 -12.063 1.00 85.31 520 GLY A O 1
ATOM 4009 N N . SER A 1 521 ? -6.646 -1.734 -10.108 1.00 83.31 521 SER A N 1
ATOM 4010 C CA . SER A 1 521 ? -5.464 -0.942 -10.514 1.00 83.31 521 SER A CA 1
ATOM 4011 C C . SER A 1 521 ? -4.184 -1.778 -10.683 1.00 83.31 521 SER A C 1
ATOM 4013 O O . SER A 1 521 ? -3.332 -1.450 -11.504 1.00 83.31 521 SER A O 1
ATOM 4015 N N . ALA A 1 522 ? -4.056 -2.909 -9.977 1.00 87.94 522 ALA A N 1
ATOM 4016 C CA . ALA A 1 522 ? -2.855 -3.745 -10.009 1.00 87.94 522 ALA A CA 1
ATOM 4017 C C . ALA A 1 522 ? -3.143 -5.164 -10.514 1.00 87.94 522 ALA A C 1
ATOM 4019 O O . ALA A 1 522 ? -4.034 -5.851 -10.014 1.00 87.94 522 ALA A O 1
ATOM 4020 N N . GLY A 1 523 ? -2.349 -5.643 -11.471 1.00 92.75 523 GLY A N 1
ATOM 4021 C CA . GLY A 1 523 ? -2.291 -7.058 -11.812 1.00 92.75 523 GLY A CA 1
ATOM 4022 C C . GLY A 1 523 ? -1.421 -7.371 -13.027 1.00 92.75 523 GLY A C 1
ATOM 4023 O O . GLY A 1 523 ? -1.080 -6.497 -13.820 1.00 92.75 523 GLY A O 1
ATOM 4024 N N . THR A 1 524 ? -1.082 -8.645 -13.190 1.00 97.31 524 THR A N 1
ATOM 4025 C CA . THR A 1 524 ? -0.355 -9.144 -14.361 1.00 97.31 524 THR A CA 1
ATOM 4026 C C . THR A 1 524 ? -1.063 -10.373 -14.897 1.00 97.31 524 THR A C 1
ATOM 4028 O O . THR A 1 524 ? -1.191 -11.374 -14.195 1.00 97.31 524 THR A O 1
ATOM 4031 N N . ALA A 1 525 ? -1.510 -10.301 -16.147 1.00 98.25 525 ALA A N 1
ATOM 4032 C CA . ALA A 1 525 ? -2.053 -11.442 -16.865 1.00 98.25 525 ALA A CA 1
ATOM 4033 C C . ALA A 1 525 ? -0.934 -12.171 -17.621 1.00 98.25 525 ALA A C 1
ATOM 4035 O O . ALA A 1 525 ? -0.075 -11.541 -18.236 1.00 98.25 525 ALA A O 1
ATOM 4036 N N . ILE A 1 526 ? -0.952 -13.500 -17.602 1.00 98.69 526 ILE A N 1
ATOM 4037 C CA . ILE A 1 526 ? -0.057 -14.343 -18.395 1.00 98.69 526 ILE A CA 1
ATOM 4038 C C . ILE A 1 526 ? -0.906 -15.365 -19.138 1.00 98.69 526 ILE A C 1
ATOM 4040 O O . ILE A 1 526 ? -1.627 -16.158 -18.529 1.00 98.69 526 ILE A O 1
ATOM 4044 N N . VAL A 1 527 ? -0.815 -15.346 -20.465 1.00 98.62 527 VAL A N 1
ATOM 4045 C CA . VAL A 1 527 ? -1.555 -16.258 -21.341 1.00 98.62 527 VAL A CA 1
ATOM 4046 C C . VAL A 1 527 ? -0.573 -17.213 -21.996 1.00 98.62 527 VAL A C 1
ATOM 4048 O O . VAL A 1 527 ? 0.357 -16.781 -22.671 1.00 98.62 527 VAL A O 1
ATOM 4051 N N . THR A 1 528 ? -0.783 -18.512 -21.808 1.00 98.31 528 THR A N 1
ATOM 4052 C CA . THR A 1 528 ? -0.053 -19.574 -22.507 1.00 98.31 528 THR A CA 1
ATOM 4053 C C . THR A 1 528 ? -0.943 -20.207 -23.574 1.00 98.31 528 THR A C 1
ATOM 4055 O O . THR A 1 528 ? -2.116 -19.849 -23.739 1.00 98.31 528 THR A O 1
ATOM 4058 N N . GLU A 1 529 ? -0.413 -21.188 -24.305 1.00 95.69 529 GLU A N 1
ATOM 4059 C CA . GLU A 1 529 ? -1.221 -21.967 -25.248 1.00 95.69 529 GLU A CA 1
ATOM 4060 C C . GLU A 1 529 ? -2.436 -22.647 -24.592 1.00 95.69 529 GLU A C 1
ATOM 4062 O O . GLU A 1 529 ? -3.470 -22.795 -25.243 1.00 95.69 529 GLU A O 1
ATOM 4067 N N . GLN A 1 530 ? -2.324 -23.035 -23.315 1.00 94.88 530 GLN A N 1
ATOM 4068 C CA . GLN A 1 530 ? -3.333 -23.833 -22.603 1.00 94.88 530 GLN A CA 1
ATOM 4069 C C . GLN A 1 530 ? -3.982 -23.100 -21.424 1.00 94.88 530 GLN A C 1
ATOM 4071 O O . GLN A 1 530 ? -5.130 -23.380 -21.090 1.00 94.88 530 GLN A O 1
ATOM 4076 N N . HIS A 1 531 ? -3.292 -22.133 -20.818 1.00 97.50 531 HIS A N 1
ATOM 4077 C CA . HIS A 1 531 ? -3.723 -21.476 -19.584 1.00 97.50 531 HIS A CA 1
ATOM 4078 C C . HIS A 1 531 ? -3.858 -19.961 -19.766 1.00 97.50 531 HIS A C 1
ATOM 4080 O O . HIS A 1 531 ? -3.255 -19.377 -20.669 1.00 97.50 531 HIS A O 1
ATOM 4086 N N . ALA A 1 532 ? -4.652 -19.330 -18.907 1.00 98.31 532 ALA A N 1
ATOM 4087 C CA . ALA A 1 532 ? -4.652 -17.892 -18.678 1.00 98.31 532 ALA A CA 1
ATOM 4088 C C . ALA A 1 532 ? -4.670 -17.681 -17.161 1.00 98.31 532 ALA A C 1
ATOM 4090 O O . ALA A 1 532 ? -5.526 -18.230 -16.472 1.00 98.31 532 ALA A O 1
ATOM 4091 N N . ALA A 1 533 ? -3.692 -16.960 -16.627 1.00 98.44 533 ALA A N 1
ATOM 4092 C CA . ALA A 1 533 ? -3.558 -16.731 -15.194 1.00 98.44 533 ALA A CA 1
ATOM 4093 C C . ALA A 1 533 ? -3.370 -15.241 -14.908 1.00 98.44 533 ALA A C 1
ATOM 4095 O O . ALA A 1 533 ? -2.772 -14.528 -15.716 1.00 98.44 533 ALA A O 1
ATOM 4096 N N . LEU A 1 534 ? -3.895 -14.768 -13.778 1.00 98.44 534 LEU A N 1
ATOM 4097 C CA . LEU A 1 534 ? -3.837 -13.362 -13.386 1.00 98.44 534 LEU A CA 1
ATOM 4098 C C . LEU A 1 534 ? -3.341 -13.224 -11.950 1.00 98.44 534 LEU A C 1
ATOM 4100 O O . LEU A 1 534 ? -4.005 -13.675 -11.022 1.00 98.44 534 LEU A O 1
ATOM 4104 N N . TRP A 1 535 ? -2.194 -12.570 -11.773 1.00 97.75 535 TRP A N 1
ATOM 4105 C CA . TRP A 1 535 ? -1.651 -12.209 -10.466 1.00 97.75 535 TRP A CA 1
ATOM 4106 C C . TRP A 1 535 ? -2.184 -10.851 -10.045 1.00 97.75 535 TRP A C 1
ATOM 4108 O O . TRP A 1 535 ? -2.123 -9.903 -10.825 1.00 97.75 535 TRP A O 1
ATOM 4118 N N . THR A 1 536 ? -2.676 -10.745 -8.817 1.00 93.56 536 THR A N 1
ATOM 4119 C CA . THR A 1 536 ? -3.001 -9.467 -8.170 1.00 93.56 536 THR A CA 1
ATOM 4120 C C . THR A 1 536 ? -2.810 -9.586 -6.659 1.00 93.56 536 THR A C 1
ATOM 4122 O O . THR A 1 536 ? -2.626 -10.694 -6.153 1.00 93.56 536 THR A O 1
ATOM 4125 N N . ASP A 1 537 ? -2.807 -8.466 -5.943 1.00 86.75 537 ASP A N 1
ATOM 4126 C CA . ASP A 1 537 ? -2.607 -8.416 -4.494 1.00 86.75 537 ASP A CA 1
ATOM 4127 C C . ASP A 1 537 ? -3.925 -8.447 -3.696 1.00 86.75 537 ASP A C 1
ATOM 4129 O O . ASP A 1 537 ? -5.020 -8.434 -4.265 1.00 86.75 537 ASP A O 1
ATOM 4133 N N . GLY A 1 538 ? -3.808 -8.522 -2.364 1.00 77.50 538 GLY A N 1
ATOM 4134 C CA . GLY A 1 538 ? -4.930 -8.729 -1.439 1.00 77.50 538 GLY A CA 1
ATOM 4135 C C . GLY A 1 538 ? -6.078 -7.730 -1.566 1.00 77.50 538 GLY A C 1
ATOM 4136 O O . GLY A 1 538 ? -7.212 -8.084 -1.255 1.00 77.50 538 GLY A O 1
ATOM 4137 N N . ARG A 1 539 ? -5.825 -6.530 -2.105 1.00 80.50 539 ARG A N 1
ATOM 4138 C CA . ARG A 1 539 ? -6.864 -5.520 -2.353 1.00 80.50 539 ARG A CA 1
ATOM 4139 C C . ARG A 1 539 ? -7.923 -5.994 -3.351 1.00 80.50 539 ARG A C 1
ATOM 4141 O O . ARG A 1 539 ? -9.049 -5.512 -3.313 1.00 80.50 539 ARG A O 1
ATOM 4148 N N . TYR A 1 540 ? -7.573 -6.939 -4.229 1.00 84.38 540 TYR A N 1
ATOM 4149 C CA . TYR A 1 540 ? -8.348 -7.259 -5.427 1.00 84.38 540 TYR A CA 1
ATOM 4150 C C . TYR A 1 540 ? -8.779 -8.724 -5.554 1.00 84.38 540 TYR A C 1
ATOM 4152 O O . TYR A 1 540 ? -9.351 -9.100 -6.577 1.00 84.38 540 TYR A O 1
ATOM 4160 N N . PHE A 1 541 ? -8.553 -9.577 -4.548 1.00 85.25 541 PHE A N 1
ATOM 4161 C CA . PHE A 1 541 ? -8.894 -11.005 -4.649 1.00 85.25 541 PHE A CA 1
ATOM 4162 C C . PHE A 1 541 ? -10.380 -11.252 -4.935 1.00 85.25 541 PHE A C 1
ATOM 4164 O O . PHE A 1 541 ? -10.719 -12.080 -5.787 1.00 85.25 541 PHE A O 1
ATOM 4171 N N . LEU A 1 542 ? -11.263 -10.533 -4.239 1.00 78.50 542 LEU A N 1
ATOM 4172 C CA . LEU A 1 542 ? -12.707 -10.666 -4.413 1.00 78.50 542 LEU A CA 1
ATOM 4173 C C . LEU A 1 542 ? -13.155 -10.112 -5.771 1.00 78.50 542 LEU A C 1
ATOM 4175 O O . LEU A 1 542 ? -13.822 -10.818 -6.523 1.00 78.50 542 LEU A O 1
ATOM 4179 N N . GLN A 1 543 ? -12.715 -8.898 -6.113 1.00 81.81 543 GLN A N 1
ATOM 4180 C CA . GLN A 1 543 ? -13.027 -8.245 -7.387 1.00 81.81 543 GLN A CA 1
ATOM 4181 C C . GLN A 1 543 ? -12.583 -9.094 -8.586 1.00 81.81 543 GLN A C 1
ATOM 4183 O O . GLN A 1 543 ? -13.372 -9.346 -9.494 1.00 81.81 543 GLN A O 1
ATOM 4188 N N . ALA A 1 544 ? -11.350 -9.608 -8.570 1.00 88.44 544 ALA A N 1
ATOM 4189 C CA . ALA A 1 544 ? -10.841 -10.453 -9.645 1.00 88.44 544 ALA A CA 1
ATOM 4190 C C . ALA A 1 544 ? -11.641 -11.759 -9.783 1.00 88.44 544 ALA A C 1
ATOM 4192 O O . ALA A 1 544 ? -11.924 -12.183 -10.901 1.00 88.44 544 ALA A O 1
ATOM 4193 N N . SER A 1 545 ? -12.061 -12.367 -8.666 1.00 86.00 545 SER A N 1
ATOM 4194 C CA . SER A 1 545 ? -12.886 -13.588 -8.682 1.00 86.00 545 SER A CA 1
ATOM 4195 C C . SER A 1 545 ? -14.293 -13.357 -9.251 1.00 86.00 545 SER A C 1
ATOM 4197 O O . SER A 1 545 ? -14.904 -14.298 -9.745 1.00 86.00 545 SER A O 1
ATOM 4199 N N . GLN A 1 546 ? -14.816 -12.130 -9.165 1.00 83.25 546 GLN A N 1
ATOM 4200 C CA . GLN A 1 546 ? -16.145 -11.767 -9.671 1.00 83.25 546 GLN A CA 1
ATOM 4201 C C . GLN A 1 546 ? -16.122 -11.326 -11.142 1.00 83.25 546 GLN A C 1
ATOM 4203 O O . GLN A 1 546 ? -17.083 -11.567 -11.868 1.00 83.25 546 GLN A O 1
ATOM 4208 N N . GLN A 1 547 ? -15.045 -10.671 -11.584 1.00 87.12 547 GLN A N 1
ATOM 4209 C CA . GLN A 1 547 ? -14.961 -10.072 -12.922 1.00 87.12 547 GLN A CA 1
ATOM 4210 C C . GLN A 1 547 ? -14.411 -11.018 -13.996 1.00 87.12 547 GLN A C 1
ATOM 4212 O O . GLN A 1 547 ? -14.762 -10.879 -15.172 1.00 87.12 547 GLN A O 1
ATOM 4217 N N . MET A 1 548 ? -13.549 -11.966 -13.615 1.00 93.50 548 MET A N 1
ATOM 4218 C CA . MET A 1 548 ? -12.959 -12.927 -14.548 1.00 93.50 548 MET A CA 1
ATOM 4219 C C . MET A 1 548 ? -13.888 -14.122 -14.787 1.00 93.50 548 MET A C 1
ATOM 4221 O O . MET A 1 548 ? -14.540 -14.612 -13.867 1.00 93.50 548 MET A O 1
ATOM 4225 N N . ASP A 1 549 ? -13.928 -14.619 -16.025 1.00 93.69 549 ASP A N 1
ATOM 4226 C CA . ASP A 1 549 ? -14.641 -15.857 -16.348 1.00 93.69 549 ASP A CA 1
ATOM 4227 C C . ASP A 1 549 ? -13.820 -17.116 -15.997 1.00 93.69 549 ASP A C 1
ATOM 4229 O O . ASP A 1 549 ? -12.659 -17.056 -15.588 1.00 93.69 549 ASP A O 1
ATOM 4233 N N . ASN A 1 550 ? -14.417 -18.292 -16.207 1.00 94.44 550 ASN A N 1
ATOM 4234 C CA . ASN A 1 550 ? -13.805 -19.584 -15.877 1.00 94.44 550 ASN A CA 1
ATOM 4235 C C . ASN A 1 550 ? -12.579 -19.957 -16.741 1.00 94.44 550 ASN A C 1
ATOM 4237 O O . ASN A 1 550 ? -12.016 -21.032 -16.540 1.00 94.44 550 ASN A O 1
ATOM 4241 N N . ASN A 1 551 ? -12.172 -19.131 -17.717 1.00 96.38 551 ASN A N 1
ATOM 4242 C CA . ASN A 1 551 ? -10.932 -19.359 -18.466 1.00 96.38 551 ASN A CA 1
ATOM 4243 C C . ASN A 1 551 ? -9.686 -18.921 -17.681 1.00 96.38 551 ASN A C 1
ATOM 4245 O O . ASN A 1 551 ? -8.576 -19.308 -18.055 1.00 96.38 551 ASN A O 1
ATOM 4249 N N . TRP A 1 552 ? -9.860 -18.110 -16.634 1.00 97.81 552 TRP A N 1
ATOM 4250 C CA . TRP A 1 552 ? -8.773 -17.506 -15.873 1.00 97.81 552 TRP A CA 1
ATOM 4251 C C . TRP A 1 552 ? -8.533 -18.199 -14.534 1.00 97.81 552 TRP A C 1
ATOM 4253 O O . TRP A 1 552 ? -9.457 -18.480 -13.775 1.00 97.81 552 TRP A O 1
ATOM 4263 N N . THR A 1 553 ? -7.259 -18.383 -14.200 1.00 97.38 553 THR A N 1
ATOM 4264 C CA . THR A 1 553 ? -6.816 -18.788 -12.864 1.00 97.38 553 THR A CA 1
ATOM 4265 C C . THR A 1 553 ? -6.344 -17.561 -12.087 1.00 97.38 553 THR A C 1
ATOM 4267 O O . THR A 1 553 ? -5.355 -16.927 -12.461 1.00 97.38 553 THR A O 1
ATOM 4270 N N . LEU A 1 554 ? -7.024 -17.229 -10.988 1.00 96.81 554 LEU A N 1
ATOM 4271 C CA . LEU A 1 554 ? -6.588 -16.166 -10.080 1.00 96.81 554 LEU A CA 1
ATOM 4272 C C . LEU A 1 554 ? -5.383 -16.622 -9.247 1.00 96.81 554 LEU A C 1
ATOM 4274 O O . LEU A 1 554 ? -5.460 -17.612 -8.523 1.00 96.81 554 LEU A O 1
ATOM 4278 N N . MET A 1 555 ? -4.302 -15.851 -9.301 1.00 97.12 555 MET A N 1
ATOM 4279 C CA . MET A 1 555 ? -3.069 -16.060 -8.548 1.00 97.12 555 MET A CA 1
ATOM 4280 C C . MET A 1 555 ? -2.957 -14.986 -7.458 1.00 97.12 555 MET A C 1
ATOM 4282 O O . MET A 1 555 ? -2.752 -13.803 -7.733 1.00 97.12 555 MET A O 1
ATOM 4286 N N . ARG A 1 556 ? -3.143 -15.386 -6.198 1.00 90.12 556 ARG A N 1
ATOM 4287 C CA . ARG A 1 556 ? -3.314 -14.474 -5.056 1.00 90.12 556 ARG A CA 1
ATOM 4288 C C . ARG A 1 556 ? -1.969 -14.078 -4.441 1.00 90.12 556 ARG A C 1
ATOM 4290 O O . ARG A 1 556 ? -1.430 -14.802 -3.604 1.00 90.12 556 ARG A O 1
ATOM 4297 N N . MET A 1 557 ? -1.393 -12.959 -4.877 1.00 85.94 557 MET A N 1
ATOM 4298 C CA . MET A 1 557 ? -0.064 -12.522 -4.433 1.00 85.94 557 MET A CA 1
ATOM 4299 C C . MET A 1 557 ? -0.023 -12.276 -2.920 1.00 85.94 557 MET A C 1
ATOM 4301 O O . MET A 1 557 ? -0.933 -11.676 -2.358 1.00 85.94 557 MET A O 1
ATOM 4305 N N . GLY A 1 558 ? 1.064 -12.696 -2.272 1.00 75.06 558 GLY A N 1
ATOM 4306 C CA . GLY A 1 558 ? 1.258 -12.553 -0.824 1.00 75.06 558 GLY A CA 1
ATOM 4307 C C . GLY A 1 558 ? 0.835 -13.776 -0.007 1.00 75.06 558 GLY A C 1
ATOM 4308 O O . GLY A 1 558 ? 1.235 -13.883 1.149 1.00 75.06 558 GLY A O 1
ATOM 4309 N N . LEU A 1 559 ? 0.105 -14.726 -0.602 1.00 79.12 559 LEU A N 1
ATOM 4310 C CA . LEU A 1 559 ? -0.163 -16.026 0.015 1.00 79.12 559 LEU A CA 1
ATOM 4311 C C . LEU A 1 559 ? 0.992 -17.003 -0.255 1.00 79.12 559 LEU A C 1
ATOM 4313 O O . LEU A 1 559 ? 1.581 -16.989 -1.338 1.00 79.12 559 LEU A O 1
ATOM 4317 N N . LYS A 1 560 ? 1.322 -17.851 0.727 1.00 74.88 560 LYS A N 1
ATOM 4318 C CA . LYS A 1 560 ? 2.506 -18.734 0.698 1.00 74.88 560 LYS A CA 1
ATOM 4319 C C . LYS A 1 560 ? 2.428 -19.796 -0.406 1.00 74.88 560 LYS A C 1
ATOM 4321 O O . LYS A 1 560 ? 3.453 -20.256 -0.896 1.00 74.88 560 LYS A O 1
ATOM 4326 N N . GLU A 1 561 ? 1.219 -20.195 -0.771 1.00 83.81 561 GLU A N 1
ATOM 4327 C CA . GLU A 1 561 ? 0.911 -21.196 -1.788 1.00 83.81 561 GLU A CA 1
ATOM 4328 C C . GLU A 1 561 ? 0.906 -20.651 -3.223 1.00 83.81 561 GLU A C 1
ATOM 4330 O O . GLU A 1 561 ? 0.930 -21.440 -4.167 1.00 83.81 561 GLU A O 1
ATOM 4335 N N . THR A 1 562 ? 0.869 -19.327 -3.409 1.00 86.06 562 THR A N 1
ATOM 4336 C CA . THR A 1 562 ? 0.819 -18.725 -4.746 1.00 86.06 562 THR A CA 1
ATOM 4337 C C . THR A 1 562 ? 2.226 -18.695 -5.351 1.00 86.06 562 THR A C 1
ATOM 4339 O O . THR A 1 562 ? 3.098 -18.015 -4.804 1.00 86.06 562 THR A O 1
ATOM 4342 N N . PRO A 1 563 ? 2.477 -19.373 -6.489 1.00 93.88 563 PRO A N 1
ATOM 4343 C CA . PRO A 1 563 ? 3.778 -19.319 -7.143 1.00 93.88 563 PRO A CA 1
ATOM 4344 C C . PRO A 1 563 ? 4.065 -17.914 -7.680 1.00 93.88 563 PRO A C 1
ATOM 4346 O O . PRO A 1 563 ? 3.154 -17.162 -8.052 1.00 93.88 563 PRO A O 1
ATOM 4349 N N . SER A 1 564 ? 5.351 -17.579 -7.777 1.00 95.38 564 SER A N 1
ATOM 4350 C CA . SER A 1 564 ? 5.782 -16.416 -8.551 1.00 95.38 564 SER A CA 1
ATOM 4351 C C . SER A 1 564 ? 5.419 -16.592 -10.036 1.00 95.38 564 SER A C 1
ATOM 4353 O O . SER A 1 564 ? 5.115 -17.697 -10.499 1.00 95.38 564 SER A O 1
ATOM 4355 N N . GLN A 1 565 ? 5.430 -15.498 -10.801 1.00 97.62 565 GLN A N 1
ATOM 4356 C CA . GLN A 1 565 ? 5.116 -15.542 -12.234 1.00 97.62 565 GLN A CA 1
ATOM 4357 C C . GLN A 1 565 ? 6.124 -16.416 -12.991 1.00 97.62 565 GLN A C 1
ATOM 4359 O O . GLN A 1 565 ? 5.748 -17.211 -13.851 1.00 97.62 565 GLN A O 1
ATOM 4364 N N . GLU A 1 566 ? 7.402 -16.281 -12.644 1.00 96.69 566 GLU A N 1
ATOM 4365 C CA . GLU A 1 566 ? 8.512 -17.040 -13.200 1.00 96.69 566 GLU A CA 1
ATOM 4366 C C . GLU A 1 566 ? 8.437 -18.530 -12.844 1.00 96.69 566 GLU A C 1
ATOM 4368 O O . GLU A 1 566 ? 8.539 -19.359 -13.747 1.00 96.69 566 GLU A O 1
ATOM 4373 N N . ASP A 1 567 ? 8.178 -18.883 -11.580 1.00 96.12 567 ASP A N 1
ATOM 4374 C CA . ASP A 1 567 ? 8.061 -20.285 -11.158 1.00 96.12 567 ASP A CA 1
ATOM 4375 C C . ASP A 1 567 ? 6.863 -20.960 -11.830 1.00 96.12 567 ASP A C 1
ATOM 4377 O O . ASP A 1 567 ? 6.952 -22.103 -12.284 1.00 96.12 567 ASP A O 1
ATOM 4381 N N . TRP A 1 568 ? 5.742 -20.238 -11.953 1.00 98.19 568 TRP A N 1
ATOM 4382 C CA . TRP A 1 568 ? 4.573 -20.751 -12.654 1.00 98.19 568 TRP A CA 1
ATOM 4383 C C . TRP A 1 568 ? 4.860 -20.980 -14.137 1.00 98.19 568 TRP A C 1
ATOM 4385 O O . TRP A 1 568 ? 4.579 -22.070 -14.634 1.00 98.19 568 TRP A O 1
ATOM 4395 N N . LEU A 1 569 ? 5.467 -20.008 -14.829 1.00 98.25 569 LEU A N 1
ATOM 4396 C CA . LEU A 1 569 ? 5.872 -20.149 -16.231 1.00 98.25 569 LEU A CA 1
ATOM 4397 C C . LEU A 1 569 ? 6.773 -21.374 -16.431 1.00 98.25 569 LEU A C 1
ATOM 4399 O O . LEU A 1 569 ? 6.507 -22.172 -17.325 1.00 98.25 569 LEU A O 1
ATOM 4403 N N . ILE A 1 570 ? 7.783 -21.560 -15.577 1.00 97.50 570 ILE A N 1
ATOM 4404 C CA . ILE A 1 570 ? 8.691 -22.719 -15.621 1.00 97.50 570 ILE A CA 1
ATOM 4405 C C . ILE A 1 570 ? 7.923 -24.033 -15.416 1.00 97.50 570 ILE A C 1
ATOM 4407 O O . ILE A 1 570 ? 8.228 -25.034 -16.057 1.00 97.50 570 ILE A O 1
ATOM 4411 N N . SER A 1 571 ? 6.907 -24.041 -14.549 1.00 96.56 571 SER A N 1
ATOM 4412 C CA . SER A 1 571 ? 6.133 -25.251 -14.250 1.00 96.56 571 SER A CA 1
ATOM 4413 C C . SER A 1 571 ? 5.166 -25.682 -15.360 1.00 96.56 571 SER A C 1
ATOM 4415 O O . SER A 1 571 ? 4.847 -26.867 -15.455 1.00 96.56 571 SER A O 1
ATOM 4417 N N . VAL A 1 572 ? 4.683 -24.746 -16.188 1.00 97.31 572 VAL A N 1
ATOM 4418 C CA . VAL A 1 572 ? 3.634 -25.017 -17.192 1.00 97.31 572 VAL A CA 1
ATOM 4419 C C . VAL A 1 572 ? 4.135 -25.010 -18.635 1.00 97.31 572 VAL A C 1
ATOM 4421 O O . VAL A 1 572 ? 3.403 -25.428 -19.535 1.00 97.31 572 VAL A O 1
ATOM 4424 N N . LEU A 1 573 ? 5.344 -24.504 -18.891 1.00 97.50 573 LEU A N 1
ATOM 4425 C CA . LEU A 1 573 ? 5.878 -24.377 -20.243 1.00 97.50 573 LEU A CA 1
ATOM 4426 C C . LEU A 1 573 ? 6.656 -25.622 -20.702 1.00 97.50 573 LEU A C 1
ATOM 4428 O O . LEU A 1 573 ? 7.424 -26.194 -19.934 1.00 97.50 573 LEU A O 1
ATOM 4432 N N . PRO A 1 574 ? 6.535 -26.011 -21.987 1.00 95.31 574 PRO A N 1
ATOM 4433 C CA . PRO A 1 574 ? 7.427 -26.994 -22.601 1.00 95.31 574 PRO A CA 1
ATOM 4434 C C . PRO A 1 574 ? 8.899 -26.555 -22.578 1.00 95.31 574 PRO A C 1
ATOM 4436 O O . PRO A 1 574 ? 9.199 -25.357 -22.600 1.00 95.31 574 PRO A O 1
ATOM 4439 N N . GLU A 1 575 ? 9.828 -27.512 -22.630 1.00 93.56 575 GLU A N 1
ATOM 4440 C CA . GLU A 1 575 ? 11.265 -27.231 -22.758 1.00 93.56 575 GLU A CA 1
ATOM 4441 C C . GLU A 1 575 ? 11.564 -26.274 -23.925 1.00 93.56 575 GLU A C 1
ATOM 4443 O O . GLU A 1 575 ? 10.940 -26.345 -24.983 1.00 93.56 575 GLU A O 1
ATOM 4448 N N . ASN A 1 576 ? 12.540 -25.376 -23.747 1.00 94.88 576 ASN A N 1
ATOM 4449 C CA . ASN A 1 576 ? 12.955 -24.396 -24.763 1.00 94.88 576 ASN A CA 1
ATOM 4450 C C . ASN A 1 576 ? 11.857 -23.411 -25.217 1.00 94.88 576 ASN A C 1
ATOM 4452 O O . ASN A 1 576 ? 11.963 -22.792 -26.277 1.00 94.88 576 ASN A O 1
ATOM 4456 N N . SER A 1 577 ? 10.813 -23.222 -24.403 1.00 96.88 577 SER A N 1
ATOM 4457 C CA . SER A 1 577 ? 9.758 -22.240 -24.669 1.00 96.88 577 SER A CA 1
ATOM 4458 C C . SER A 1 577 ? 10.243 -20.788 -24.727 1.00 96.88 577 SER A C 1
ATOM 4460 O O . SER A 1 577 ? 11.158 -20.358 -24.019 1.00 96.88 577 SER A O 1
ATOM 4462 N N . LYS A 1 578 ? 9.536 -20.000 -25.542 1.00 96.69 578 LYS A N 1
ATOM 4463 C CA . LYS A 1 578 ? 9.701 -18.546 -25.664 1.00 96.69 578 LYS A CA 1
ATOM 4464 C C . LYS A 1 578 ? 8.545 -17.815 -24.994 1.00 96.69 578 LYS A C 1
ATOM 4466 O O . LYS A 1 578 ? 7.388 -18.072 -25.326 1.00 96.69 578 LYS A O 1
ATOM 4471 N N . VAL A 1 579 ? 8.861 -16.888 -24.101 1.00 97.88 579 VAL A N 1
ATOM 4472 C CA . VAL A 1 579 ? 7.895 -16.033 -23.404 1.00 97.88 579 VAL A CA 1
ATOM 4473 C C . VAL A 1 579 ? 7.995 -14.631 -23.987 1.00 97.88 579 VAL A C 1
ATOM 4475 O O . VAL A 1 579 ? 9.060 -14.025 -23.947 1.00 97.88 579 VAL A O 1
ATOM 4478 N N . GLY A 1 580 ? 6.916 -14.132 -24.576 1.00 96.50 580 GLY A N 1
ATOM 4479 C CA . GLY A 1 580 ? 6.852 -12.792 -25.147 1.00 96.50 580 GLY A CA 1
ATOM 4480 C C . GLY A 1 580 ? 6.348 -11.761 -24.141 1.00 96.50 580 GLY A C 1
ATOM 4481 O O . GLY A 1 580 ? 5.439 -12.036 -23.361 1.00 96.50 580 GLY A O 1
ATOM 4482 N N . VAL A 1 581 ? 6.902 -10.555 -24.193 1.00 96.56 581 VAL A N 1
ATOM 4483 C CA . VAL A 1 581 ? 6.336 -9.374 -23.534 1.00 96.56 581 VAL A CA 1
ATOM 4484 C C . VAL A 1 581 ? 6.660 -8.123 -24.349 1.00 96.56 581 VAL A C 1
ATOM 4486 O O . VAL A 1 581 ? 7.710 -8.051 -24.998 1.00 96.56 581 VAL A O 1
ATOM 4489 N N . ASP A 1 582 ? 5.758 -7.146 -24.335 1.00 96.12 582 ASP A N 1
ATOM 4490 C CA . ASP A 1 582 ? 5.999 -5.840 -24.946 1.00 96.12 582 ASP A CA 1
ATOM 4491 C C . ASP A 1 582 ? 7.063 -5.067 -24.132 1.00 96.12 582 ASP A C 1
ATOM 4493 O O . ASP A 1 582 ? 6.854 -4.791 -22.945 1.00 96.12 582 ASP A O 1
ATOM 4497 N N . PRO A 1 583 ? 8.223 -4.724 -24.731 1.00 95.69 583 PRO A N 1
ATOM 4498 C CA . PRO A 1 583 ? 9.328 -4.093 -24.020 1.00 95.69 583 PRO A CA 1
ATOM 4499 C C . PRO A 1 583 ? 9.041 -2.640 -23.618 1.00 95.69 583 PRO A C 1
ATOM 4501 O O . PRO A 1 583 ? 9.789 -2.095 -22.805 1.00 95.69 583 PRO A O 1
ATOM 4504 N N . TRP A 1 584 ? 8.010 -1.995 -24.173 1.00 96.06 584 TRP A N 1
ATOM 4505 C CA . TRP A 1 584 ? 7.623 -0.637 -23.795 1.00 96.06 584 TRP A CA 1
ATOM 4506 C C . TRP A 1 584 ? 6.900 -0.594 -22.457 1.00 96.06 584 TRP A C 1
ATOM 4508 O O . TRP A 1 584 ? 7.102 0.348 -21.703 1.00 96.06 584 TRP A O 1
ATOM 4518 N N . ILE A 1 585 ? 6.117 -1.620 -22.137 1.00 94.75 585 ILE A N 1
ATOM 4519 C CA . ILE A 1 585 ? 5.279 -1.662 -20.928 1.00 94.75 585 ILE A CA 1
ATOM 4520 C C . ILE A 1 585 ? 5.821 -2.604 -19.845 1.00 94.75 585 ILE A C 1
ATOM 4522 O O . ILE A 1 585 ? 5.163 -2.846 -18.838 1.00 94.75 585 ILE A O 1
ATOM 4526 N N . TYR A 1 586 ? 7.022 -3.150 -20.044 1.00 94.81 586 TYR A N 1
ATOM 4527 C CA . TYR A 1 586 ? 7.703 -4.003 -19.072 1.00 94.81 586 TYR A CA 1
ATOM 4528 C C . TYR A 1 586 ? 8.958 -3.309 -18.550 1.00 94.81 586 TYR A C 1
ATOM 4530 O O . TYR A 1 586 ? 9.834 -2.920 -19.331 1.00 94.81 586 TYR A O 1
ATOM 4538 N N . ALA A 1 587 ? 9.043 -3.144 -17.231 1.00 93.62 587 ALA A N 1
ATOM 4539 C CA . ALA A 1 587 ? 10.149 -2.449 -16.585 1.00 93.62 587 ALA A CA 1
ATOM 4540 C C . ALA A 1 587 ? 11.466 -3.234 -16.726 1.00 93.62 587 ALA A C 1
ATOM 4542 O O . ALA A 1 587 ? 11.482 -4.468 -16.793 1.00 93.62 587 ALA A O 1
ATOM 4543 N N . ALA A 1 588 ? 12.596 -2.532 -16.814 1.00 93.00 588 ALA A N 1
ATOM 4544 C CA . ALA A 1 588 ? 13.889 -3.160 -17.082 1.00 93.00 588 ALA A CA 1
ATOM 4545 C C . ALA A 1 588 ? 14.410 -4.030 -15.920 1.00 93.00 588 ALA A C 1
ATOM 4547 O O . ALA A 1 588 ? 15.102 -5.028 -16.156 1.00 93.00 588 ALA A O 1
ATOM 4548 N N . ASP A 1 589 ? 14.089 -3.677 -14.678 1.00 90.56 589 ASP A N 1
ATOM 4549 C CA . ASP A 1 589 ? 14.362 -4.477 -13.483 1.00 90.56 589 ASP A CA 1
ATOM 4550 C C . ASP A 1 589 ? 13.563 -5.795 -13.481 1.00 90.56 589 ASP A C 1
ATOM 4552 O O . ASP A 1 589 ? 14.154 -6.869 -13.324 1.00 90.56 589 ASP A O 1
ATOM 4556 N N . GLN A 1 590 ? 12.262 -5.730 -13.781 1.00 92.81 590 GLN A N 1
ATOM 4557 C CA . GLN A 1 590 ? 11.379 -6.888 -13.945 1.00 92.81 590 GLN A CA 1
ATOM 4558 C C . GLN A 1 590 ? 11.844 -7.781 -15.097 1.00 92.81 590 GLN A C 1
ATOM 4560 O O . GLN A 1 590 ? 11.969 -8.996 -14.931 1.00 92.81 590 GLN A O 1
ATOM 4565 N N . TRP A 1 591 ? 12.200 -7.182 -16.240 1.00 94.75 591 TRP A N 1
ATOM 4566 C CA . TRP A 1 591 ? 12.790 -7.893 -17.373 1.00 94.75 591 TRP A CA 1
ATOM 4567 C C . TRP A 1 591 ? 14.019 -8.688 -16.952 1.00 94.75 591 TRP A C 1
ATOM 4569 O O . TRP A 1 591 ? 14.152 -9.862 -17.293 1.00 94.75 591 TRP A O 1
ATOM 4579 N N . LYS A 1 592 ? 14.943 -8.056 -16.223 1.00 93.06 592 LYS A N 1
ATOM 4580 C CA . LYS A 1 592 ? 16.183 -8.703 -15.789 1.00 93.06 592 LYS A CA 1
ATOM 4581 C C . LYS A 1 592 ? 15.896 -9.899 -14.881 1.00 93.06 592 LYS A C 1
ATOM 4583 O O . LYS A 1 592 ? 16.529 -10.940 -15.065 1.00 93.06 592 LYS A O 1
ATOM 4588 N N . HIS A 1 593 ? 14.972 -9.753 -13.933 1.00 93.69 593 HIS A N 1
ATOM 4589 C CA . HIS A 1 593 ? 14.578 -10.823 -13.014 1.00 93.69 593 HIS A CA 1
ATOM 4590 C C . HIS A 1 593 ? 13.946 -12.005 -13.765 1.00 93.69 593 HIS A C 1
ATOM 4592 O O . HIS A 1 593 ? 14.498 -13.106 -13.750 1.00 93.69 593 HIS A O 1
ATOM 4598 N N . MET A 1 594 ? 12.891 -11.744 -14.543 1.00 97.12 594 MET A N 1
ATOM 4599 C CA . MET A 1 594 ? 12.177 -12.743 -15.350 1.00 97.12 594 MET A CA 1
ATOM 4600 C C . MET A 1 594 ? 13.098 -13.436 -16.366 1.00 97.12 594 MET A C 1
ATOM 4602 O O . MET A 1 594 ? 13.133 -14.660 -16.464 1.00 97.12 594 MET A O 1
ATOM 4606 N N . SER A 1 595 ? 13.908 -12.664 -17.099 1.00 96.69 595 SER A N 1
ATOM 4607 C CA . SER A 1 595 ? 14.851 -13.207 -18.082 1.00 96.69 595 SER A CA 1
ATOM 4608 C C . SER A 1 595 ? 15.889 -14.118 -17.434 1.00 96.69 595 SER A C 1
ATOM 4610 O O . SER A 1 595 ? 16.278 -15.105 -18.056 1.00 96.69 595 SER A O 1
ATOM 4612 N N . THR A 1 596 ? 16.355 -13.799 -16.222 1.00 96.94 596 THR A N 1
ATOM 4613 C CA . THR A 1 596 ? 17.333 -14.632 -15.507 1.00 96.94 596 THR A CA 1
ATOM 4614 C C . THR A 1 596 ? 16.701 -15.960 -15.104 1.00 96.94 596 THR A C 1
ATOM 4616 O O . THR A 1 596 ? 17.255 -17.005 -15.437 1.00 96.94 596 THR A O 1
ATOM 4619 N N . ALA A 1 597 ? 15.522 -15.922 -14.474 1.00 96.94 597 ALA A N 1
ATOM 4620 C CA . ALA A 1 597 ? 14.800 -17.120 -14.049 1.00 96.94 597 ALA A CA 1
ATOM 4621 C C . ALA A 1 597 ? 14.473 -18.052 -15.230 1.00 96.94 597 ALA A C 1
ATOM 4623 O O . ALA A 1 597 ? 14.811 -19.235 -15.199 1.00 96.94 597 ALA A O 1
ATOM 4624 N N . LEU A 1 598 ? 13.918 -17.505 -16.318 1.00 97.62 598 LEU A N 1
ATOM 4625 C CA . LEU A 1 598 ? 13.579 -18.280 -17.515 1.00 97.62 598 LEU A CA 1
ATOM 4626 C C . LEU A 1 598 ? 14.816 -18.886 -18.189 1.00 97.62 598 LEU A C 1
ATOM 4628 O O . LEU A 1 598 ? 14.797 -20.063 -18.539 1.00 97.62 598 LEU A O 1
ATOM 4632 N N . THR A 1 599 ? 15.910 -18.125 -18.319 1.00 97.31 599 THR A N 1
ATOM 4633 C CA . THR A 1 599 ? 17.151 -18.633 -18.935 1.00 97.31 599 THR A CA 1
ATOM 4634 C C . THR A 1 599 ? 17.747 -19.780 -18.121 1.00 97.31 599 THR A C 1
ATOM 4636 O O . THR A 1 599 ? 18.208 -20.766 -18.695 1.00 97.31 599 THR A O 1
ATOM 4639 N N . SER A 1 600 ? 17.713 -19.689 -16.788 1.00 96.12 600 SER A N 1
ATOM 4640 C CA . SER A 1 600 ? 18.179 -20.760 -15.899 1.00 96.12 600 SER A CA 1
ATOM 4641 C C . SER A 1 600 ? 17.377 -22.058 -16.040 1.00 96.12 600 SER A C 1
ATOM 4643 O O . SER A 1 600 ? 17.936 -23.126 -15.804 1.00 96.12 600 SER A O 1
ATOM 4645 N N . ALA A 1 601 ? 16.116 -21.977 -16.468 1.00 96.00 601 ALA A N 1
ATOM 4646 C CA . ALA A 1 601 ? 15.251 -23.123 -16.748 1.00 96.00 601 ALA A CA 1
ATOM 4647 C C . ALA A 1 601 ? 15.267 -23.575 -18.225 1.00 96.00 601 ALA A C 1
ATOM 4649 O O . ALA A 1 601 ? 14.513 -24.465 -18.607 1.00 96.00 601 ALA A O 1
ATOM 4650 N N . GLY A 1 602 ? 16.115 -22.981 -19.075 1.00 96.19 602 GLY A N 1
ATOM 4651 C CA . GLY A 1 602 ? 16.195 -23.318 -20.501 1.00 96.19 602 GLY A CA 1
ATOM 4652 C C . GLY A 1 602 ? 15.124 -22.657 -21.377 1.00 96.19 602 GLY A C 1
ATOM 4653 O O . GLY A 1 602 ? 14.965 -23.041 -22.529 1.00 96.19 602 GLY A O 1
ATOM 4654 N N . HIS A 1 603 ? 14.399 -21.660 -20.871 1.00 97.75 603 HIS A N 1
ATOM 4655 C CA . HIS A 1 603 ? 13.453 -20.839 -21.633 1.00 97.75 603 HIS A CA 1
ATOM 4656 C C . HIS A 1 603 ? 14.072 -19.486 -22.016 1.00 97.75 603 HIS A C 1
ATOM 4658 O O . HIS A 1 603 ? 15.129 -19.099 -21.520 1.00 97.75 603 HIS A O 1
ATOM 4664 N N . SER A 1 604 ? 13.404 -18.718 -22.880 1.00 96.62 604 SER A N 1
ATOM 4665 C CA . SER A 1 604 ? 13.865 -17.370 -23.251 1.00 96.62 604 SER A CA 1
ATOM 4666 C C . SER A 1 604 ? 12.756 -16.326 -23.178 1.00 96.62 604 SER A C 1
ATOM 4668 O O . SER A 1 604 ? 11.664 -16.556 -23.700 1.00 96.62 604 SER A O 1
ATOM 4670 N N . LEU A 1 605 ? 13.062 -15.161 -22.599 1.00 97.00 605 LEU A N 1
ATOM 4671 C CA . LEU A 1 605 ? 12.211 -13.970 -22.651 1.00 97.00 605 LEU A CA 1
ATOM 4672 C C . LEU A 1 605 ? 12.505 -13.180 -23.937 1.00 97.00 605 LEU A C 1
ATOM 4674 O O . LEU A 1 605 ? 13.662 -12.873 -24.227 1.00 97.00 605 LEU A O 1
ATOM 4678 N N . VAL A 1 606 ? 11.470 -12.856 -24.709 1.00 94.69 606 VAL A N 1
ATOM 4679 C CA . VAL A 1 606 ? 11.575 -12.263 -26.049 1.00 94.69 606 VAL A CA 1
ATOM 4680 C C . VAL A 1 606 ? 10.810 -10.945 -26.112 1.00 94.69 606 VAL A C 1
ATOM 4682 O O . VAL A 1 606 ? 9.668 -10.851 -25.666 1.00 94.69 606 VAL A O 1
ATOM 4685 N N . ALA A 1 607 ? 11.453 -9.919 -26.678 1.00 93.69 607 ALA A N 1
ATOM 4686 C CA . ALA A 1 607 ? 10.881 -8.581 -26.788 1.00 93.69 607 ALA A CA 1
ATOM 4687 C C . ALA A 1 607 ? 9.962 -8.522 -28.004 1.00 93.69 607 ALA A C 1
ATOM 4689 O O . ALA A 1 607 ? 10.412 -8.704 -29.137 1.00 93.69 607 ALA A O 1
ATOM 4690 N N . VAL A 1 608 ? 8.685 -8.254 -27.763 1.00 92.44 608 VAL A N 1
ATOM 4691 C CA . VAL A 1 608 ? 7.655 -8.210 -28.799 1.00 92.44 608 VAL A CA 1
ATOM 4692 C C . VAL A 1 608 ? 7.325 -6.756 -29.112 1.00 92.44 608 VAL A C 1
ATOM 4694 O O . VAL A 1 608 ? 6.667 -6.097 -28.322 1.00 92.44 608 VAL A O 1
ATOM 4697 N N . GLN A 1 609 ? 7.810 -6.241 -30.243 1.00 88.81 609 GLN A N 1
ATOM 4698 C CA . GLN A 1 609 ? 7.707 -4.806 -30.549 1.00 88.81 609 GLN A CA 1
ATOM 4699 C C . GLN A 1 609 ? 6.268 -4.342 -30.814 1.00 88.81 609 GLN A C 1
ATOM 4701 O O . GLN A 1 609 ? 5.897 -3.249 -30.403 1.00 88.81 609 GLN A O 1
ATOM 4706 N N . GLU A 1 610 ? 5.459 -5.156 -31.496 1.00 90.50 610 GLU A N 1
ATOM 4707 C CA . GLU A 1 610 ? 4.026 -4.887 -31.649 1.00 90.50 610 GLU A CA 1
ATOM 4708 C C . GLU A 1 610 ? 3.266 -5.507 -30.476 1.00 90.50 610 GLU A C 1
ATOM 4710 O O . GLU A 1 610 ? 3.347 -6.714 -30.258 1.00 90.50 610 GLU A O 1
ATOM 4715 N N . ASN A 1 611 ? 2.502 -4.720 -29.720 1.00 93.50 611 ASN A N 1
ATOM 4716 C CA . ASN A 1 611 ? 1.739 -5.272 -28.608 1.00 93.50 611 ASN A CA 1
ATOM 4717 C C . ASN A 1 611 ? 0.645 -6.231 -29.115 1.00 93.50 611 ASN A C 1
ATOM 4719 O O . ASN A 1 611 ? -0.245 -5.836 -29.869 1.00 93.50 611 ASN A O 1
ATOM 4723 N N . MET A 1 612 ? 0.676 -7.491 -28.675 1.00 92.94 612 MET A N 1
ATOM 4724 C CA . MET A 1 612 ? -0.257 -8.520 -29.158 1.00 92.94 612 MET A CA 1
ATOM 4725 C C . MET A 1 612 ? -1.716 -8.268 -28.757 1.00 92.94 612 MET A C 1
ATOM 4727 O O . MET A 1 612 ? -2.614 -8.780 -29.422 1.00 92.94 612 MET A O 1
ATOM 4731 N N . ILE A 1 613 ? -1.968 -7.489 -27.700 1.00 96.50 613 ILE A N 1
ATOM 4732 C CA . ILE A 1 613 ? -3.329 -7.082 -27.337 1.00 96.50 613 ILE A CA 1
ATOM 4733 C C . ILE A 1 613 ? -3.848 -6.042 -28.329 1.00 96.50 613 ILE A C 1
ATOM 4735 O O . ILE A 1 613 ? -4.965 -6.176 -28.817 1.00 96.50 613 ILE A O 1
ATOM 4739 N N . ASP A 1 614 ? -3.016 -5.071 -28.709 1.00 95.69 614 ASP A N 1
ATOM 4740 C CA . ASP A 1 614 ? -3.390 -4.027 -29.671 1.00 95.69 614 ASP A CA 1
ATOM 4741 C C . ASP A 1 614 ? -3.742 -4.630 -31.046 1.00 95.69 614 ASP A C 1
ATOM 4743 O O . ASP A 1 614 ? -4.627 -4.132 -31.734 1.00 95.69 614 ASP A O 1
ATOM 4747 N N . VAL A 1 615 ? -3.112 -5.751 -31.424 1.00 94.44 615 VAL A N 1
ATOM 4748 C CA . VAL A 1 615 ? -3.420 -6.500 -32.659 1.00 94.44 615 VAL A CA 1
ATOM 4749 C C . VAL A 1 615 ? -4.857 -7.038 -32.689 1.00 94.44 615 VAL A C 1
ATOM 4751 O O . VAL A 1 615 ? -5.448 -7.132 -33.766 1.00 94.44 615 VAL A O 1
ATOM 4754 N N . ILE A 1 616 ? -5.408 -7.424 -31.537 1.00 95.56 616 ILE A N 1
ATOM 4755 C CA . ILE A 1 616 ? -6.744 -8.036 -31.428 1.00 95.56 616 ILE A CA 1
ATOM 4756 C C . ILE A 1 616 ? -7.809 -7.059 -30.911 1.00 95.56 616 ILE A C 1
ATOM 4758 O O . ILE A 1 616 ? -8.987 -7.409 -30.864 1.00 95.56 616 ILE A O 1
ATOM 4762 N N . TRP A 1 617 ? -7.413 -5.844 -30.531 1.00 96.00 617 TRP A N 1
ATOM 4763 C CA . TRP A 1 617 ? -8.289 -4.817 -29.977 1.00 96.00 617 TRP A CA 1
ATOM 4764 C C . TRP A 1 617 ? -8.727 -3.833 -31.069 1.00 96.00 617 TRP A C 1
ATOM 4766 O O . TRP A 1 617 ? -8.139 -2.771 -31.261 1.00 96.00 617 TRP A O 1
ATOM 4776 N N . SER A 1 618 ? -9.769 -4.204 -31.817 1.00 92.25 618 SER A N 1
ATOM 4777 C CA . SER A 1 618 ? -10.229 -3.452 -32.996 1.00 92.25 618 SER A CA 1
ATOM 4778 C C . SER A 1 618 ? -10.775 -2.053 -32.696 1.00 92.25 618 SER A C 1
ATOM 4780 O O . SER A 1 618 ? -10.678 -1.168 -33.539 1.00 92.25 618 SER A O 1
ATOM 4782 N N . ASP A 1 619 ? -11.368 -1.863 -31.521 1.00 93.50 619 ASP A N 1
ATOM 4783 C CA . ASP A 1 619 ? -12.008 -0.633 -31.043 1.00 93.50 619 ASP A CA 1
ATOM 4784 C C . ASP A 1 619 ? -11.199 0.034 -29.919 1.00 93.50 619 ASP A C 1
ATOM 4786 O O . ASP A 1 619 ? -11.752 0.692 -29.037 1.00 93.50 619 ASP A O 1
ATOM 4790 N N . ARG A 1 620 ? -9.873 -0.144 -29.939 1.00 95.44 620 ARG A N 1
ATOM 4791 C CA . ARG A 1 620 ? -8.967 0.461 -28.963 1.00 95.44 620 ARG A CA 1
ATOM 4792 C C . ARG A 1 620 ? -9.142 1.990 -28.929 1.00 95.44 620 ARG A C 1
ATOM 4794 O O . ARG A 1 620 ? -9.010 2.623 -29.980 1.00 95.44 620 ARG A O 1
ATOM 4801 N N . PRO A 1 621 ? -9.371 2.598 -27.748 1.00 94.50 621 PRO A N 1
ATOM 4802 C CA . PRO A 1 621 ? -9.460 4.049 -27.620 1.00 94.50 621 PRO A CA 1
ATOM 4803 C C . PRO A 1 621 ? -8.181 4.755 -28.081 1.00 94.50 621 PRO A C 1
ATOM 4805 O O . PRO A 1 621 ? -7.076 4.230 -27.919 1.00 94.50 621 PRO A O 1
ATOM 4808 N N . GLU A 1 622 ? -8.316 5.970 -28.613 1.00 93.50 622 GLU A N 1
ATOM 4809 C CA . GLU A 1 622 ? -7.153 6.813 -28.900 1.00 93.50 622 GLU A CA 1
ATOM 4810 C C . GLU A 1 622 ? -6.444 7.230 -27.605 1.00 93.50 622 GLU A C 1
ATOM 4812 O O . GLU A 1 622 ? -7.062 7.369 -26.546 1.00 93.50 622 GLU A O 1
ATOM 4817 N N . ARG A 1 623 ? -5.129 7.450 -27.696 1.00 94.75 623 ARG A N 1
ATOM 4818 C CA . ARG A 1 623 ? -4.350 7.980 -26.575 1.00 94.75 623 ARG A CA 1
ATOM 4819 C C . ARG A 1 623 ? -4.824 9.405 -26.250 1.00 94.75 623 ARG A C 1
ATOM 4821 O O . ARG A 1 623 ? -4.845 10.237 -27.161 1.00 94.75 623 ARG A O 1
ATOM 4828 N N . PRO A 1 624 ? -5.150 9.712 -24.982 1.00 95.38 624 PRO A N 1
ATOM 4829 C CA . PRO A 1 624 ? -5.490 11.068 -24.572 1.00 95.38 624 PRO A CA 1
ATOM 4830 C C . PRO A 1 624 ? -4.389 12.076 -24.918 1.00 95.38 624 PRO A C 1
ATOM 4832 O O . PRO A 1 624 ? -3.198 11.800 -24.770 1.00 95.38 624 PRO A O 1
ATOM 4835 N N . SER A 1 625 ? -4.804 13.251 -25.390 1.00 94.75 625 SER A N 1
ATOM 4836 C CA . SER A 1 625 ? -3.926 14.392 -25.653 1.00 94.75 625 SER A CA 1
ATOM 4837 C C . SER A 1 625 ? -4.652 15.675 -25.254 1.00 94.75 625 SER A C 1
ATOM 4839 O O . SER A 1 625 ? -5.109 16.464 -26.084 1.00 94.75 625 SER A O 1
ATOM 4841 N N . THR A 1 626 ? -4.843 15.853 -23.946 1.00 93.44 626 THR A N 1
ATOM 4842 C CA . THR A 1 626 ? -5.558 17.009 -23.391 1.00 93.44 626 THR A CA 1
ATOM 4843 C C . THR A 1 626 ? -4.727 18.293 -23.467 1.00 93.44 626 THR A C 1
ATOM 4845 O O . THR A 1 626 ? -3.504 18.259 -23.652 1.00 93.44 626 THR A O 1
ATOM 4848 N N . GLN A 1 627 ? -5.380 19.446 -23.285 1.00 93.56 627 GLN A N 1
ATOM 4849 C CA . GLN A 1 627 ? -4.688 20.727 -23.123 1.00 93.56 627 GLN A CA 1
ATOM 4850 C C . GLN A 1 627 ? -3.798 20.708 -21.870 1.00 93.56 627 GLN A C 1
ATOM 4852 O O . GLN A 1 627 ? -4.156 20.104 -20.856 1.00 93.56 627 GLN A O 1
ATOM 4857 N N . LEU A 1 628 ? -2.644 21.377 -21.948 1.00 97.19 628 LEU A N 1
ATOM 4858 C CA . LEU A 1 628 ? -1.728 21.517 -20.820 1.00 97.19 628 LEU A CA 1
ATOM 4859 C C . LEU A 1 628 ? -1.971 22.809 -20.043 1.00 97.19 628 LEU A C 1
ATOM 4861 O O . LEU A 1 628 ? -2.312 23.845 -20.607 1.00 97.19 628 LEU A O 1
ATOM 4865 N N . ARG A 1 629 ? -1.710 22.753 -18.739 1.00 96.56 629 ARG A N 1
ATOM 4866 C CA . ARG A 1 629 ? -1.728 23.897 -17.828 1.00 96.56 629 ARG A CA 1
ATOM 4867 C C . ARG A 1 629 ? -0.309 24.240 -17.393 1.00 96.56 629 ARG A C 1
ATOM 4869 O O . ARG A 1 629 ? 0.442 23.365 -16.972 1.00 96.56 629 ARG A O 1
ATOM 4876 N N . THR A 1 630 ? 0.031 25.522 -17.436 1.00 97.62 630 THR A N 1
ATOM 4877 C CA . THR A 1 630 ? 1.277 26.065 -16.880 1.00 97.62 630 THR A CA 1
ATOM 4878 C C . THR A 1 630 ? 1.076 26.446 -15.417 1.00 97.62 630 THR A C 1
ATOM 4880 O O . THR A 1 630 ? 0.056 27.053 -15.086 1.00 97.62 630 THR A O 1
ATOM 4883 N N . LEU A 1 631 ? 2.042 26.137 -14.552 1.00 97.69 631 LEU A N 1
ATOM 4884 C CA . LEU A 1 631 ? 2.023 26.550 -13.147 1.00 97.69 631 LEU A CA 1
ATOM 4885 C C . LEU A 1 631 ? 3.002 27.700 -12.890 1.00 97.69 631 LEU A C 1
ATOM 4887 O O . LEU A 1 631 ? 4.182 27.614 -13.239 1.00 97.69 631 LEU A O 1
ATOM 4891 N N . GLY A 1 632 ? 2.489 28.764 -12.270 1.00 96.56 632 GLY A N 1
ATOM 4892 C CA . GLY A 1 632 ? 3.262 29.924 -11.833 1.00 96.56 632 GLY A CA 1
ATOM 4893 C C . GLY A 1 632 ? 4.085 29.662 -10.568 1.00 96.56 632 GLY A C 1
ATOM 4894 O O . GLY A 1 632 ? 3.894 28.669 -9.861 1.00 96.56 632 GLY A O 1
ATOM 4895 N N . LEU A 1 633 ? 5.010 30.579 -10.272 1.00 97.88 633 LEU A N 1
ATOM 4896 C CA . LEU A 1 633 ? 5.911 30.480 -9.116 1.00 97.88 633 LEU A CA 1
ATOM 4897 C C . LEU A 1 633 ? 5.185 30.574 -7.776 1.00 97.88 633 LEU A C 1
ATOM 4899 O O . LEU A 1 633 ? 5.692 30.062 -6.785 1.00 97.88 633 LEU A O 1
ATOM 4903 N N . GLU A 1 634 ? 4.006 31.184 -7.751 1.00 96.81 634 GLU A N 1
ATOM 4904 C CA . GLU A 1 634 ? 3.111 31.226 -6.600 1.00 96.81 634 GLU A CA 1
ATOM 4905 C C . GLU A 1 634 ? 2.617 29.836 -6.167 1.00 96.81 634 GLU A C 1
ATOM 4907 O O . GLU A 1 634 ? 2.238 29.672 -5.012 1.00 96.81 634 GLU A O 1
ATOM 4912 N N . TYR A 1 635 ? 2.683 28.839 -7.058 1.00 97.75 635 TYR A N 1
ATOM 4913 C CA . TYR A 1 635 ? 2.374 27.438 -6.760 1.00 97.75 635 TYR A CA 1
ATOM 4914 C C . TYR A 1 635 ? 3.644 26.587 -6.635 1.00 97.75 635 TYR A C 1
ATOM 4916 O O . TYR A 1 635 ? 3.746 25.739 -5.753 1.00 97.75 635 TYR A O 1
ATOM 4924 N N . THR A 1 636 ? 4.633 26.798 -7.514 1.00 98.06 636 THR A N 1
ATOM 4925 C CA . THR A 1 636 ? 5.789 25.889 -7.625 1.00 98.06 636 THR A CA 1
ATOM 4926 C C . THR A 1 636 ? 7.008 26.316 -6.817 1.00 98.06 636 THR A C 1
ATOM 4928 O O . THR A 1 636 ? 7.889 25.492 -6.584 1.00 98.06 636 THR A O 1
ATOM 4931 N N . GLY A 1 637 ? 7.137 27.594 -6.452 1.00 98.19 637 GLY A N 1
ATOM 4932 C CA . GLY A 1 637 ? 8.301 28.167 -5.761 1.00 98.19 637 GLY A CA 1
ATOM 4933 C C . GLY A 1 637 ? 9.615 28.210 -6.561 1.00 98.19 637 GLY A C 1
ATOM 4934 O O . GLY A 1 637 ? 10.511 28.974 -6.213 1.00 98.19 637 GLY A O 1
ATOM 4935 N N . LEU A 1 638 ? 9.743 27.424 -7.634 1.00 98.12 638 LEU A N 1
ATOM 4936 C CA . LEU A 1 638 ? 10.927 27.330 -8.495 1.00 98.12 638 LEU A CA 1
ATOM 4937 C C . LEU A 1 638 ? 10.540 27.324 -9.973 1.00 98.12 638 LEU A C 1
ATOM 4939 O O . LEU A 1 638 ? 9.542 26.704 -10.363 1.00 98.12 638 LEU A O 1
ATOM 4943 N N . THR A 1 639 ? 11.364 27.965 -10.805 1.00 98.25 639 THR A N 1
ATOM 4944 C CA . THR A 1 639 ? 11.206 27.924 -12.265 1.00 98.25 639 THR A CA 1
ATOM 4945 C C . THR A 1 639 ? 11.655 26.568 -12.819 1.00 98.25 639 THR A C 1
ATOM 4947 O O . THR A 1 639 ? 12.438 25.852 -12.188 1.00 98.25 639 THR A O 1
ATOM 4950 N N . TRP A 1 640 ? 11.206 26.198 -14.022 1.00 98.06 640 TRP A N 1
ATOM 4951 C CA . TRP A 1 640 ? 11.699 24.977 -14.671 1.00 98.06 640 TRP A CA 1
ATOM 4952 C C . TRP A 1 640 ? 13.196 25.083 -15.015 1.00 98.06 640 TRP A C 1
ATOM 4954 O O . TRP A 1 640 ? 13.922 24.089 -14.983 1.00 98.06 640 TRP A O 1
ATOM 4964 N N . GLN A 1 641 ? 13.691 26.297 -15.276 1.00 97.38 641 GLN A N 1
ATOM 4965 C CA . GLN A 1 641 ? 15.100 26.587 -15.539 1.00 97.38 641 GLN A CA 1
ATOM 4966 C C . GLN A 1 641 ? 15.971 26.312 -14.306 1.00 97.38 641 GLN A C 1
ATOM 4968 O O . GLN A 1 641 ? 17.047 25.715 -14.431 1.00 97.38 641 GLN A O 1
ATOM 4973 N N . ASP A 1 642 ? 15.504 26.695 -13.113 1.00 97.94 642 ASP A N 1
ATOM 4974 C CA . ASP A 1 642 ? 16.194 26.406 -11.850 1.00 97.94 642 ASP A CA 1
ATOM 4975 C C . ASP A 1 642 ? 16.258 24.895 -11.604 1.00 97.94 642 ASP A C 1
ATOM 4977 O O . ASP A 1 642 ? 17.315 24.363 -11.259 1.00 97.94 642 ASP A O 1
ATOM 4981 N N . LYS A 1 643 ? 15.158 24.178 -11.875 1.00 98.56 643 LYS A N 1
ATOM 4982 C CA . LYS A 1 643 ? 15.091 22.711 -11.759 1.00 98.56 643 LYS A CA 1
ATOM 4983 C C . LYS A 1 643 ? 16.052 22.010 -12.727 1.00 98.56 643 LYS A C 1
ATOM 4985 O O . LYS A 1 643 ? 16.788 21.114 -12.312 1.00 98.56 643 LYS A O 1
ATOM 4990 N N . ILE A 1 644 ? 16.130 22.452 -13.987 1.00 98.25 644 ILE A N 1
ATOM 4991 C CA . ILE A 1 644 ? 17.115 21.951 -14.967 1.00 98.25 644 ILE A CA 1
ATOM 4992 C C . ILE A 1 644 ? 18.551 22.218 -14.498 1.00 98.25 644 ILE A C 1
ATOM 4994 O O . ILE A 1 644 ? 19.422 21.353 -14.619 1.00 98.25 644 ILE A O 1
ATOM 4998 N N . THR A 1 645 ? 18.811 23.402 -13.945 1.00 97.44 645 THR A N 1
ATOM 4999 C CA . THR A 1 645 ? 20.139 23.777 -13.437 1.00 97.44 645 THR A CA 1
ATOM 5000 C C . THR A 1 645 ? 20.545 22.910 -12.241 1.00 97.44 645 THR A C 1
ATOM 5002 O O . THR A 1 645 ? 21.674 22.410 -12.185 1.00 97.44 645 THR A O 1
ATOM 5005 N N . ALA A 1 646 ? 19.618 22.651 -11.316 1.00 98.00 646 ALA A N 1
ATOM 5006 C CA . ALA A 1 646 ? 19.830 21.739 -10.195 1.00 98.00 646 ALA A CA 1
ATOM 5007 C C . ALA A 1 646 ? 20.093 20.298 -10.671 1.00 98.00 646 ALA A C 1
ATOM 5009 O O . ALA A 1 646 ? 21.058 19.666 -10.232 1.00 98.00 646 ALA A O 1
ATOM 5010 N N . LEU A 1 647 ? 19.309 19.802 -11.636 1.00 98.38 647 LEU A N 1
ATOM 5011 C CA . LEU A 1 647 ? 19.508 18.486 -12.248 1.00 98.38 647 LEU A CA 1
ATOM 5012 C C . LEU A 1 647 ? 20.903 18.362 -12.882 1.00 98.38 647 LEU A C 1
ATOM 5014 O O . LEU A 1 647 ? 21.627 17.405 -12.604 1.00 98.38 647 LEU A O 1
ATOM 5018 N N . ARG A 1 648 ? 21.327 19.348 -13.680 1.00 98.12 648 ARG A N 1
ATOM 5019 C CA . ARG A 1 648 ? 22.663 19.363 -14.306 1.00 98.12 648 ARG A CA 1
ATOM 5020 C C . ARG A 1 648 ? 23.800 19.437 -13.296 1.00 98.12 648 ARG A C 1
ATOM 5022 O O . ARG A 1 648 ? 24.865 18.864 -13.533 1.00 98.12 648 ARG A O 1
ATOM 5029 N N . THR A 1 649 ? 23.580 20.091 -12.160 1.00 98.25 649 THR A N 1
ATOM 5030 C CA . THR A 1 649 ? 24.542 20.092 -11.051 1.00 98.25 649 THR A CA 1
ATOM 5031 C C . THR A 1 649 ? 24.744 18.665 -10.532 1.00 98.25 649 THR A C 1
ATOM 5033 O O . THR A 1 649 ? 25.879 18.191 -10.471 1.00 98.25 649 THR A O 1
ATOM 5036 N N . LYS A 1 650 ? 23.656 17.913 -10.302 1.00 98.19 650 LYS A N 1
ATOM 5037 C CA . LYS A 1 650 ? 23.716 16.487 -9.925 1.00 98.19 650 LYS A CA 1
ATOM 5038 C C . LYS A 1 650 ? 24.338 15.600 -11.000 1.00 98.19 650 LYS A C 1
ATOM 5040 O O . LYS A 1 650 ? 25.129 14.713 -10.675 1.00 98.19 650 LYS A O 1
ATOM 5045 N N . MET A 1 651 ? 24.043 15.858 -12.273 1.00 98.12 651 MET A N 1
ATOM 5046 C CA . MET A 1 651 ? 24.687 15.163 -13.393 1.00 98.12 651 MET A CA 1
ATOM 5047 C C . MET A 1 651 ? 26.204 15.401 -13.398 1.00 98.12 651 MET A C 1
ATOM 5049 O O . MET A 1 651 ? 26.976 14.451 -13.520 1.00 98.12 651 MET A O 1
ATOM 5053 N N . THR A 1 652 ? 26.647 16.643 -13.180 1.00 97.94 652 THR A N 1
ATOM 5054 C CA . THR A 1 652 ? 28.072 17.014 -13.140 1.00 97.94 652 THR A CA 1
ATOM 5055 C C . THR A 1 652 ? 28.803 16.333 -11.982 1.00 97.94 652 THR A C 1
ATOM 5057 O O . THR A 1 652 ? 29.848 15.718 -12.201 1.00 97.94 652 THR A O 1
ATOM 5060 N N . GLU A 1 653 ? 28.232 16.366 -10.770 1.00 97.44 653 GLU A N 1
ATOM 5061 C CA . GLU A 1 653 ? 28.768 15.693 -9.572 1.00 97.44 653 GLU A CA 1
ATOM 5062 C C . GLU A 1 653 ? 29.029 14.194 -9.812 1.00 97.44 653 GLU A C 1
ATOM 5064 O O . GLU A 1 653 ? 29.973 13.615 -9.269 1.00 97.44 653 GLU A O 1
ATOM 5069 N N . ARG A 1 654 ? 28.203 13.559 -10.651 1.00 96.31 654 ARG A N 1
ATOM 5070 C CA . ARG A 1 654 ? 28.235 12.118 -10.937 1.00 96.31 654 ARG A CA 1
ATOM 5071 C C . ARG A 1 654 ? 28.834 11.769 -12.303 1.00 96.31 654 ARG A C 1
ATOM 5073 O O . ARG A 1 654 ? 28.884 10.589 -12.644 1.00 96.31 654 ARG A O 1
ATOM 5080 N N . LYS A 1 655 ? 29.348 12.760 -13.044 1.00 96.81 655 LYS A N 1
ATOM 5081 C CA . LYS A 1 655 ? 29.942 12.612 -14.389 1.00 96.81 655 LYS A CA 1
ATOM 5082 C C . LYS A 1 655 ? 28.981 11.965 -15.396 1.00 96.81 655 LYS A C 1
ATOM 5084 O O . LYS A 1 655 ? 29.346 11.038 -16.117 1.00 96.81 655 LYS A O 1
ATOM 5089 N N . ILE A 1 656 ? 27.746 12.449 -15.410 1.00 97.94 656 ILE A N 1
ATOM 5090 C CA . ILE A 1 656 ? 26.669 11.998 -16.289 1.00 97.94 656 ILE A CA 1
ATOM 5091 C C . ILE A 1 656 ? 26.478 13.016 -17.406 1.00 97.94 656 ILE A C 1
ATOM 5093 O O . ILE A 1 656 ? 26.398 14.215 -17.148 1.00 97.94 656 ILE A O 1
ATOM 5097 N N . SER A 1 657 ? 26.396 12.535 -18.642 1.00 97.69 657 SER A N 1
ATOM 5098 C CA . SER A 1 657 ? 26.302 13.384 -19.835 1.00 97.69 657 SER A CA 1
ATOM 5099 C C . SER A 1 657 ? 24.845 13.631 -20.234 1.00 97.69 657 SER A C 1
ATOM 5101 O O . SER A 1 657 ? 24.510 14.718 -20.707 1.00 97.69 657 SER A O 1
ATOM 5103 N N . TRP A 1 658 ? 23.983 12.634 -20.007 1.00 98.50 658 TRP A N 1
ATOM 5104 C CA . TRP A 1 658 ? 22.568 12.659 -20.372 1.00 98.50 658 TRP A CA 1
ATOM 5105 C C . TRP A 1 658 ? 21.691 12.032 -19.291 1.00 98.50 658 TRP A C 1
ATOM 5107 O O . TRP A 1 658 ? 22.092 11.069 -18.640 1.00 98.50 658 TRP A O 1
ATOM 5117 N N . PHE A 1 659 ? 20.478 12.546 -19.137 1.00 98.56 659 PHE A N 1
ATOM 5118 C CA . PHE A 1 659 ? 19.445 12.000 -18.265 1.00 98.56 659 PHE A CA 1
ATOM 5119 C C . PHE A 1 659 ? 18.138 11.842 -19.043 1.00 98.56 659 PHE A C 1
ATOM 5121 O O . PHE A 1 659 ? 17.734 12.762 -19.753 1.00 98.56 659 PHE A O 1
ATOM 5128 N N . VAL A 1 660 ? 17.498 10.679 -18.914 1.00 98.50 660 VAL A N 1
ATOM 5129 C CA . VAL A 1 660 ? 16.228 10.347 -19.573 1.00 98.50 660 VAL A CA 1
ATOM 5130 C C . VAL A 1 660 ? 15.112 10.316 -18.528 1.00 98.50 660 VAL A C 1
ATOM 5132 O O . VAL A 1 660 ? 15.146 9.481 -17.623 1.00 98.50 660 VAL A O 1
ATOM 5135 N N . THR A 1 661 ? 14.119 11.200 -18.664 1.00 95.56 661 THR A N 1
ATOM 5136 C CA . THR A 1 661 ? 12.879 11.163 -17.874 1.00 95.56 661 THR A CA 1
ATOM 5137 C C . THR A 1 661 ? 11.889 10.228 -18.552 1.00 95.56 661 THR A C 1
ATOM 5139 O O . THR A 1 661 ? 11.694 10.297 -19.766 1.00 95.56 661 THR A O 1
ATOM 5142 N N . THR A 1 662 ? 11.277 9.341 -17.771 1.00 96.38 662 THR A N 1
ATOM 5143 C CA . THR A 1 662 ? 10.234 8.418 -18.251 1.00 96.38 662 THR A CA 1
ATOM 5144 C C . THR A 1 662 ? 8.965 8.515 -17.423 1.00 96.38 662 THR A C 1
ATOM 5146 O O . THR A 1 662 ? 7.889 8.419 -17.993 1.00 96.38 662 THR A O 1
ATOM 5149 N N . ALA A 1 663 ? 9.062 8.803 -16.126 1.00 97.44 663 ALA A N 1
ATOM 5150 C CA . ALA A 1 663 ? 7.896 9.047 -15.292 1.00 97.44 663 ALA A CA 1
ATOM 5151 C C . ALA A 1 663 ? 7.197 10.371 -15.676 1.00 97.44 663 ALA A C 1
ATOM 5153 O O . ALA A 1 663 ? 7.844 11.405 -15.915 1.00 97.44 663 ALA A O 1
ATOM 5154 N N . LEU A 1 664 ? 5.865 10.332 -15.772 1.00 98.31 664 LEU A N 1
ATOM 5155 C CA . LEU A 1 664 ? 5.065 11.470 -16.234 1.00 98.31 664 LEU A CA 1
ATOM 5156 C C . LEU A 1 664 ? 5.020 12.606 -15.205 1.00 98.31 664 LEU A C 1
ATOM 5158 O O . LEU A 1 664 ? 5.092 13.779 -15.572 1.00 98.31 664 LEU A O 1
ATOM 5162 N N . ASP A 1 665 ? 4.961 12.266 -13.922 1.00 98.25 665 ASP A N 1
ATOM 5163 C CA . ASP A 1 665 ? 4.981 13.196 -12.792 1.00 98.25 665 ASP A CA 1
ATOM 5164 C C . ASP A 1 665 ? 6.318 13.948 -12.687 1.00 98.25 665 ASP A C 1
ATOM 5166 O O . ASP A 1 665 ? 6.334 15.160 -12.473 1.00 98.25 665 ASP A O 1
ATOM 5170 N N . GLU A 1 666 ? 7.447 13.271 -12.920 1.00 98.56 666 GLU A N 1
ATOM 5171 C CA . GLU A 1 666 ? 8.763 13.917 -12.996 1.00 98.56 666 GLU A CA 1
ATOM 5172 C C . GLU A 1 666 ? 8.839 14.920 -14.148 1.00 98.56 666 GLU A C 1
ATOM 5174 O O . GLU A 1 666 ? 9.368 16.022 -13.983 1.00 98.56 666 GLU A O 1
ATOM 5179 N N . THR A 1 667 ? 8.292 14.558 -15.310 1.00 98.44 667 THR A N 1
ATOM 5180 C CA . THR A 1 667 ? 8.269 15.429 -16.491 1.00 98.44 667 THR A CA 1
ATOM 5181 C C . THR A 1 667 ? 7.364 16.644 -16.251 1.00 98.44 667 THR A C 1
ATOM 5183 O O . THR A 1 667 ? 7.769 17.782 -16.502 1.00 98.44 667 THR A O 1
ATOM 5186 N N . ALA A 1 668 ? 6.179 16.431 -15.676 1.00 98.69 668 ALA A N 1
ATOM 5187 C CA . ALA A 1 668 ? 5.258 17.485 -15.260 1.00 98.69 668 ALA A CA 1
ATOM 5188 C C . ALA A 1 668 ? 5.890 18.436 -14.223 1.00 98.69 668 ALA A C 1
ATOM 5190 O O . ALA A 1 668 ? 5.815 19.663 -14.359 1.00 98.69 668 ALA A O 1
ATOM 5191 N N . TRP A 1 669 ? 6.567 17.896 -13.205 1.00 98.81 669 TRP A N 1
ATOM 5192 C CA . TRP A 1 669 ? 7.249 18.684 -12.177 1.00 98.81 669 TRP A CA 1
ATOM 5193 C C . TRP A 1 669 ? 8.432 19.477 -12.737 1.00 98.81 669 TRP A C 1
ATOM 5195 O O . TRP A 1 669 ? 8.554 20.667 -12.435 1.00 98.81 669 TRP A O 1
ATOM 5205 N N . LEU A 1 670 ? 9.279 18.851 -13.563 1.00 98.69 670 LEU A N 1
ATOM 5206 C CA . LEU A 1 670 ? 10.475 19.476 -14.132 1.00 98.69 670 LEU A CA 1
ATOM 5207 C C . LEU A 1 670 ? 10.123 20.725 -14.936 1.00 98.69 670 LEU A C 1
ATOM 5209 O O . LEU A 1 670 ? 10.786 21.747 -14.784 1.00 98.69 670 LEU A O 1
ATOM 5213 N N . PHE A 1 671 ? 9.070 20.647 -15.753 1.00 98.62 671 PHE A N 1
ATOM 5214 C CA . PHE A 1 671 ? 8.654 21.737 -16.632 1.00 98.62 671 PHE A CA 1
ATOM 5215 C C . PHE A 1 671 ? 7.572 22.645 -16.041 1.00 98.62 671 PHE A C 1
ATOM 5217 O O . PHE A 1 671 ? 7.162 23.579 -16.720 1.00 98.62 671 PHE A O 1
ATOM 5224 N N . ASN A 1 672 ? 7.123 22.436 -14.797 1.00 98.69 672 ASN A N 1
ATOM 5225 C CA . ASN A 1 672 ? 5.991 23.169 -14.201 1.00 98.69 672 ASN A CA 1
ATOM 5226 C C . ASN A 1 672 ? 4.731 23.132 -15.087 1.00 98.69 672 ASN A C 1
ATOM 5228 O O . ASN A 1 672 ? 4.052 24.143 -15.280 1.00 98.69 672 ASN A O 1
ATOM 5232 N N . LEU A 1 673 ? 4.444 21.961 -15.650 1.00 98.56 673 LEU A N 1
ATOM 5233 C CA . LEU A 1 673 ? 3.285 21.709 -16.499 1.00 98.56 673 LEU A CA 1
ATOM 5234 C C . LEU A 1 673 ? 2.380 20.667 -15.847 1.00 98.56 673 LEU A C 1
ATOM 5236 O O . LEU A 1 673 ? 2.853 19.822 -15.088 1.00 98.56 673 LEU A O 1
ATOM 5240 N N . ARG A 1 674 ? 1.088 20.713 -16.158 1.00 98.50 674 ARG A N 1
ATOM 5241 C CA . ARG A 1 674 ? 0.090 19.704 -15.782 1.00 98.50 674 ARG A CA 1
ATOM 5242 C C . ARG A 1 674 ? -0.783 19.355 -16.975 1.00 98.50 674 ARG A C 1
ATOM 5244 O O . ARG A 1 674 ? -0.938 20.171 -17.883 1.00 98.50 674 ARG A O 1
ATOM 5251 N N . GLY A 1 675 ? -1.341 18.154 -16.962 1.00 96.75 675 GLY A N 1
ATOM 5252 C CA . GLY A 1 675 ? -2.273 17.661 -17.973 1.00 96.75 675 GLY A CA 1
ATOM 5253 C C . GLY A 1 675 ? -3.419 16.891 -17.336 1.00 96.75 675 GLY A C 1
ATOM 5254 O O . GLY A 1 675 ? -3.614 16.974 -16.127 1.00 96.75 675 GLY A O 1
ATOM 5255 N N . ALA A 1 676 ? -4.176 16.176 -18.159 1.00 95.94 676 ALA A N 1
ATOM 5256 C CA . ALA A 1 676 ? -5.263 15.304 -17.729 1.00 95.94 676 ALA A CA 1
ATOM 5257 C C . ALA A 1 676 ? -5.332 14.054 -18.627 1.00 95.94 676 ALA A C 1
ATOM 5259 O O . ALA A 1 676 ? -6.415 13.581 -18.960 1.00 95.94 676 ALA A O 1
ATOM 5260 N N . ASP A 1 677 ? -4.173 13.558 -19.082 1.00 96.75 677 ASP A N 1
ATOM 5261 C CA . ASP A 1 677 ? -4.127 12.374 -19.954 1.00 96.75 677 ASP A CA 1
ATOM 5262 C C . ASP A 1 677 ? -4.363 11.070 -19.186 1.00 96.75 677 ASP A C 1
ATOM 5264 O O . ASP A 1 677 ? -4.782 10.075 -19.774 1.00 96.75 677 ASP A O 1
ATOM 5268 N N . ILE A 1 678 ? -4.059 11.079 -17.889 1.00 94.56 678 ILE A N 1
ATOM 5269 C CA . ILE A 1 678 ? -4.325 9.990 -16.957 1.00 94.56 678 ILE A CA 1
ATOM 5270 C C . ILE A 1 678 ? -5.403 10.489 -16.003 1.00 94.56 678 ILE A C 1
ATOM 5272 O O . ILE A 1 678 ? -5.287 11.589 -15.461 1.00 94.56 678 ILE A O 1
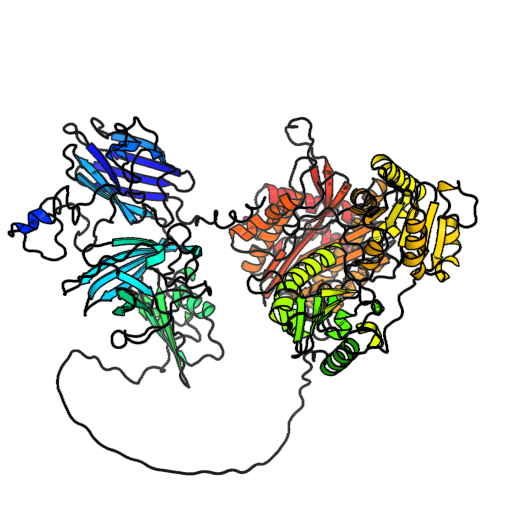ATOM 5276 N N . GLU A 1 679 ? -6.460 9.707 -15.806 1.00 91.25 679 GLU A N 1
ATOM 5277 C CA . GLU A 1 679 ? -7.487 10.067 -14.832 1.00 91.25 679 GLU A CA 1
ATOM 5278 C C . GLU A 1 679 ? -6.865 10.196 -13.441 1.00 91.25 679 GLU A C 1
ATOM 5280 O O . GLU A 1 679 ? -5.956 9.447 -13.076 1.00 91.25 679 GLU A O 1
ATOM 5285 N N . TYR A 1 680 ? -7.340 11.186 -12.685 1.00 94.31 680 TYR A N 1
ATOM 5286 C CA . TYR A 1 680 ? -6.922 11.504 -11.315 1.00 94.31 680 TYR A CA 1
ATOM 5287 C C . TYR A 1 680 ? -5.486 12.026 -11.127 1.00 94.31 680 TYR A C 1
ATOM 5289 O O . TYR A 1 680 ? -5.225 12.820 -10.219 1.00 94.31 680 TYR A O 1
ATOM 5297 N N . ASN A 1 681 ? -4.563 11.655 -12.013 1.00 96.62 681 ASN A N 1
ATOM 5298 C CA . ASN A 1 681 ? -3.181 12.118 -12.021 1.00 96.62 681 ASN A CA 1
ATOM 5299 C C . ASN A 1 681 ? -3.022 13.263 -13.034 1.00 96.62 681 ASN A C 1
ATOM 5301 O O . ASN A 1 681 ? -3.113 13.020 -14.238 1.00 96.62 681 ASN A O 1
ATOM 5305 N N . PRO A 1 682 ? -2.722 14.505 -12.607 1.00 97.56 682 PRO A N 1
ATOM 5306 C CA . PRO A 1 682 ? -2.680 15.681 -13.481 1.00 97.56 682 PRO A CA 1
ATOM 5307 C C . PRO A 1 682 ? -1.395 15.752 -14.332 1.00 97.56 682 PRO A C 1
ATOM 5309 O O . PRO A 1 682 ? -0.653 16.742 -14.344 1.00 97.56 682 PRO A O 1
ATOM 5312 N N . VAL A 1 683 ? -1.116 14.678 -15.062 1.00 98.31 683 VAL A N 1
ATOM 5313 C CA . VAL A 1 683 ? 0.075 14.446 -15.875 1.00 98.31 683 VAL A CA 1
ATOM 5314 C C . VAL A 1 683 ? -0.293 14.314 -17.355 1.00 98.31 683 VAL A C 1
ATOM 5316 O O . VAL A 1 683 ? -1.465 14.327 -17.738 1.00 98.31 683 VAL A O 1
ATOM 5319 N N . PHE A 1 684 ? 0.721 14.251 -18.213 1.00 98.19 684 PHE A N 1
ATOM 5320 C CA . PHE A 1 684 ? 0.547 14.189 -19.659 1.00 98.19 684 PHE A CA 1
ATOM 5321 C C . PHE A 1 684 ? 1.612 13.309 -20.303 1.00 98.19 684 PHE A C 1
ATOM 5323 O O . PHE A 1 684 ? 2.759 13.328 -19.861 1.00 98.19 684 PHE A O 1
ATOM 5330 N N . PHE A 1 685 ? 1.256 12.579 -21.363 1.00 98.38 685 PHE A N 1
ATOM 5331 C CA . PHE A 1 685 ? 2.190 11.714 -22.083 1.00 98.38 685 PHE A CA 1
ATOM 5332 C C . PHE A 1 685 ? 3.330 12.531 -22.695 1.00 98.38 685 PHE A C 1
ATOM 5334 O O . PHE A 1 685 ? 3.133 13.303 -23.641 1.00 98.38 685 PHE A O 1
ATOM 5341 N N . ALA A 1 686 ? 4.527 12.363 -22.136 1.00 98.25 686 ALA A N 1
ATOM 5342 C CA . ALA A 1 686 ? 5.744 12.997 -22.609 1.00 98.25 686 ALA A CA 1
ATOM 5343 C C . ALA A 1 686 ? 6.996 12.276 -22.100 1.00 98.25 686 ALA A C 1
ATOM 5345 O O . ALA A 1 686 ? 6.983 11.619 -21.060 1.00 98.25 686 ALA A O 1
ATOM 5346 N N . TYR A 1 687 ? 8.099 12.472 -22.817 1.00 98.69 687 TYR A N 1
ATOM 5347 C CA . TYR A 1 687 ? 9.446 12.146 -22.352 1.00 98.69 687 TYR A CA 1
ATOM 5348 C C . TYR A 1 687 ? 10.325 13.394 -22.408 1.00 98.69 687 TYR A C 1
ATOM 5350 O O . TYR A 1 687 ? 10.077 14.316 -23.192 1.00 98.69 687 TYR A O 1
ATOM 5358 N N . ALA A 1 688 ? 11.410 13.407 -21.641 1.00 98.38 688 ALA A N 1
ATOM 5359 C CA . ALA A 1 688 ? 12.469 14.388 -21.809 1.00 98.38 688 ALA A CA 1
ATOM 5360 C C . ALA A 1 688 ? 13.850 13.740 -21.753 1.00 98.38 688 ALA A C 1
ATOM 5362 O O . ALA A 1 688 ? 14.114 12.835 -20.965 1.00 98.38 688 ALA A O 1
ATOM 5363 N N . ILE A 1 689 ? 14.760 14.233 -22.591 1.00 98.50 689 ILE A N 1
ATOM 5364 C CA . ILE A 1 689 ? 16.172 13.862 -22.562 1.00 98.50 689 ILE A CA 1
ATOM 5365 C C . ILE A 1 689 ? 16.981 15.136 -22.324 1.00 98.50 689 ILE A C 1
ATOM 5367 O O . ILE A 1 689 ? 17.063 16.019 -23.183 1.00 98.50 689 ILE A O 1
ATOM 5371 N N . VAL A 1 690 ? 17.568 15.241 -21.134 1.00 98.44 690 VAL A N 1
ATOM 5372 C CA . VAL A 1 690 ? 18.340 16.405 -20.691 1.00 98.44 690 VAL A CA 1
ATOM 5373 C C . VAL A 1 690 ? 19.823 16.107 -20.853 1.00 98.44 690 VAL A C 1
ATOM 5375 O O . VAL A 1 690 ? 20.359 15.196 -20.225 1.00 98.44 690 VAL A O 1
ATOM 5378 N N . GLY A 1 691 ? 20.490 16.883 -21.702 1.00 96.81 691 GLY A N 1
ATOM 5379 C CA . GLY A 1 691 ? 21.945 16.911 -21.823 1.00 96.81 691 GLY A CA 1
ATOM 5380 C C . GLY A 1 691 ? 22.539 18.113 -21.095 1.00 96.81 691 GLY A C 1
ATOM 5381 O O . GLY A 1 691 ? 21.820 19.005 -20.632 1.00 96.81 691 GLY A O 1
ATOM 5382 N N . MET A 1 692 ? 23.869 18.187 -21.045 1.00 94.50 692 MET A N 1
ATOM 5383 C CA . MET A 1 692 ? 24.571 19.302 -20.392 1.00 94.50 692 MET A CA 1
ATOM 5384 C C . MET A 1 692 ? 24.262 20.673 -21.010 1.00 94.50 692 MET A C 1
ATOM 5386 O O . MET A 1 692 ? 24.180 21.653 -20.279 1.00 94.50 692 MET A O 1
ATOM 5390 N N . ASN A 1 693 ? 24.023 20.729 -22.325 1.00 91.62 693 ASN A N 1
ATOM 5391 C CA . ASN A 1 693 ? 23.779 21.978 -23.063 1.00 91.62 693 ASN A CA 1
ATOM 5392 C C . ASN A 1 693 ? 22.519 21.935 -23.942 1.00 91.62 693 ASN A C 1
ATOM 5394 O O . ASN A 1 693 ? 22.341 22.794 -24.794 1.00 91.62 693 ASN A O 1
ATOM 5398 N N . THR A 1 694 ? 21.672 20.919 -23.794 1.00 93.12 694 THR A N 1
ATOM 5399 C CA . THR A 1 694 ? 20.484 20.728 -24.639 1.00 93.12 694 THR A CA 1
ATOM 5400 C C . THR A 1 694 ? 19.357 20.105 -23.836 1.00 93.12 694 THR A C 1
ATOM 5402 O O . THR A 1 694 ? 19.615 19.309 -22.929 1.00 93.12 694 THR A O 1
ATOM 5405 N N . ILE A 1 695 ? 18.116 20.406 -24.202 1.00 97.94 695 ILE A N 1
ATOM 5406 C CA . ILE A 1 695 ? 16.921 19.769 -23.649 1.00 97.94 695 ILE A CA 1
ATOM 5407 C C . ILE A 1 695 ? 16.089 19.282 -24.832 1.00 97.94 695 ILE A C 1
ATOM 5409 O O . ILE A 1 695 ? 15.761 20.069 -25.717 1.00 97.94 695 ILE A O 1
ATOM 5413 N N . ARG A 1 696 ? 15.770 17.988 -24.872 1.00 97.94 696 ARG A N 1
ATOM 5414 C CA . ARG A 1 696 ? 14.862 17.417 -25.871 1.00 97.94 696 ARG A CA 1
ATOM 5415 C C . ARG A 1 696 ? 13.567 17.015 -25.193 1.00 97.94 696 ARG A C 1
ATOM 5417 O O . ARG A 1 696 ? 13.611 16.266 -24.222 1.00 97.94 696 ARG A O 1
ATOM 5424 N N . PHE A 1 697 ? 12.447 17.518 -25.692 1.00 98.31 697 PHE A N 1
ATOM 5425 C CA . PHE A 1 697 ? 11.123 17.302 -25.122 1.00 98.31 697 PHE A CA 1
ATOM 5426 C C . PHE A 1 697 ? 10.222 16.612 -26.146 1.00 98.31 697 PHE A C 1
ATOM 5428 O O . PHE A 1 697 ? 10.021 17.124 -27.247 1.00 98.31 697 PHE A O 1
ATOM 5435 N N . PHE A 1 698 ? 9.720 15.433 -25.792 1.00 98.62 698 PHE A N 1
ATOM 5436 C CA . PHE A 1 698 ? 8.957 14.552 -26.670 1.00 98.62 698 PHE A CA 1
ATOM 5437 C C . PHE A 1 698 ? 7.497 14.603 -26.256 1.00 98.62 698 PHE A C 1
ATOM 5439 O O . PHE A 1 698 ? 7.158 14.177 -25.154 1.00 98.62 698 PHE A O 1
ATOM 5446 N N . ILE A 1 699 ? 6.650 15.150 -27.119 1.00 97.56 699 ILE A N 1
ATOM 5447 C CA . ILE A 1 699 ? 5.244 15.411 -26.819 1.00 97.56 699 ILE A CA 1
ATOM 5448 C C . ILE A 1 699 ? 4.419 15.407 -28.108 1.00 97.56 699 ILE A C 1
ATOM 5450 O O . ILE A 1 699 ? 4.956 15.642 -29.196 1.00 97.56 699 ILE A O 1
ATOM 5454 N N . ASP A 1 700 ? 3.109 15.168 -27.996 1.00 97.12 700 ASP A N 1
ATOM 5455 C CA . ASP A 1 700 ? 2.185 15.386 -29.110 1.00 97.12 700 ASP A CA 1
ATOM 5456 C C . ASP A 1 700 ? 2.317 16.826 -29.630 1.00 97.12 700 ASP A C 1
ATOM 5458 O O . ASP A 1 700 ? 2.076 17.811 -28.926 1.00 97.12 700 ASP A O 1
ATOM 5462 N N . GLN A 1 701 ? 2.696 16.934 -30.900 1.00 94.88 701 GLN A N 1
ATOM 5463 C CA . GLN A 1 701 ? 2.951 18.196 -31.579 1.00 94.88 701 GLN A CA 1
ATOM 5464 C C . GLN A 1 701 ? 1.709 19.088 -31.646 1.00 94.88 701 GLN A C 1
ATOM 5466 O O . GLN A 1 701 ? 1.846 20.311 -31.672 1.00 94.88 701 GLN A O 1
ATOM 5471 N N . LYS A 1 702 ? 0.497 18.516 -31.600 1.00 94.44 702 LYS A N 1
ATOM 5472 C CA . LYS A 1 702 ? -0.756 19.289 -31.576 1.00 94.44 702 LYS A CA 1
ATOM 5473 C C . LYS A 1 702 ? -0.822 20.247 -30.381 1.00 94.44 702 LYS A C 1
ATOM 5475 O O . LYS A 1 702 ? -1.398 21.328 -30.502 1.00 94.44 702 LYS A O 1
ATOM 5480 N N . ARG A 1 703 ? -0.191 19.893 -29.254 1.00 95.50 703 ARG A N 1
ATOM 5481 C CA . ARG A 1 703 ? -0.143 20.714 -28.031 1.00 95.50 703 ARG A CA 1
ATOM 5482 C C . ARG A 1 703 ? 0.685 21.981 -28.194 1.00 95.50 703 ARG A C 1
ATOM 5484 O O . ARG A 1 703 ? 0.415 22.982 -27.540 1.00 95.50 703 ARG A O 1
ATOM 5491 N N . LEU A 1 704 ? 1.661 21.970 -29.101 1.00 93.81 704 LEU A N 1
ATOM 5492 C CA . LEU A 1 704 ? 2.554 23.105 -29.341 1.00 93.81 704 LEU A CA 1
ATOM 5493 C C . LEU A 1 704 ? 1.881 24.260 -30.096 1.00 93.81 704 LEU A C 1
ATOM 5495 O O . LEU A 1 704 ? 2.535 25.276 -30.328 1.00 93.81 704 LEU A O 1
ATOM 5499 N N . ASN A 1 705 ? 0.601 24.117 -30.457 1.00 93.38 705 ASN A N 1
ATOM 5500 C CA . ASN A 1 705 ? -0.237 25.200 -30.969 1.00 93.38 705 ASN A CA 1
ATOM 5501 C C . ASN A 1 705 ? -0.706 26.160 -29.857 1.00 93.38 705 ASN A C 1
ATOM 5503 O O . ASN A 1 705 ? -1.138 27.271 -30.159 1.00 93.38 705 ASN A O 1
ATOM 5507 N N . ASP A 1 706 ? -0.627 25.757 -28.583 1.00 94.88 706 ASP A N 1
ATOM 5508 C CA . ASP A 1 706 ? -1.012 26.597 -27.448 1.00 94.88 706 ASP A CA 1
ATOM 5509 C C . ASP A 1 706 ? 0.058 27.666 -27.160 1.00 94.88 706 ASP A C 1
ATOM 5511 O O . ASP A 1 706 ? 1.180 27.367 -26.742 1.00 94.88 706 ASP A O 1
ATOM 5515 N N . ALA A 1 707 ? -0.303 28.938 -27.351 1.00 94.50 707 ALA A N 1
ATOM 5516 C CA . ALA A 1 707 ? 0.590 30.072 -27.136 1.00 94.50 707 ALA A CA 1
ATOM 5517 C C . ALA A 1 707 ? 1.087 30.195 -25.682 1.00 94.50 707 ALA A C 1
ATOM 5519 O O . ALA A 1 707 ? 2.225 30.616 -25.468 1.00 94.50 707 ALA A O 1
ATOM 5520 N N . ALA A 1 708 ? 0.280 29.812 -24.686 1.00 94.31 708 ALA A N 1
ATOM 5521 C CA . ALA A 1 708 ? 0.683 29.862 -23.281 1.00 94.31 708 ALA A CA 1
ATOM 5522 C C . ALA A 1 708 ? 1.785 28.835 -22.991 1.00 94.31 708 ALA A C 1
ATOM 5524 O O . ALA A 1 708 ? 2.791 29.170 -22.363 1.00 94.31 708 ALA A O 1
ATOM 5525 N N . LEU A 1 709 ? 1.651 27.618 -23.531 1.00 96.00 709 LEU A N 1
ATOM 5526 C CA . LEU A 1 709 ? 2.676 26.578 -23.431 1.00 96.00 709 LEU A CA 1
ATOM 5527 C C . LEU A 1 709 ? 3.982 27.013 -24.110 1.00 96.00 709 LEU A C 1
ATOM 5529 O O . LEU A 1 709 ? 5.055 26.910 -23.512 1.00 96.00 709 LEU A O 1
ATOM 5533 N N . ARG A 1 710 ? 3.894 27.535 -25.342 1.00 95.69 710 ARG A N 1
ATOM 5534 C CA . ARG A 1 710 ? 5.066 28.025 -26.089 1.00 95.69 710 ARG A CA 1
ATOM 5535 C C . ARG A 1 710 ? 5.782 29.155 -25.357 1.00 95.69 710 ARG A C 1
ATOM 5537 O O . ARG A 1 710 ? 7.010 29.164 -25.317 1.00 95.69 710 ARG A O 1
ATOM 5544 N N . SER A 1 711 ? 5.020 30.079 -24.771 1.00 95.19 711 SER A N 1
ATOM 5545 C CA . SER A 1 711 ? 5.543 31.202 -23.990 1.00 95.19 711 SER A CA 1
ATOM 5546 C C . SER A 1 711 ? 6.242 30.726 -22.713 1.00 95.19 711 SER A C 1
ATOM 5548 O O . SER A 1 711 ? 7.384 31.105 -22.458 1.00 95.19 711 SER A O 1
ATOM 5550 N N . HIS A 1 712 ? 5.614 29.823 -21.951 1.00 96.38 712 HIS A N 1
ATOM 5551 C CA . HIS A 1 712 ? 6.170 29.256 -20.715 1.00 96.38 712 HIS A CA 1
ATOM 5552 C C . HIS A 1 712 ? 7.485 28.498 -20.938 1.00 96.38 712 HIS A C 1
ATOM 5554 O O . HIS A 1 712 ? 8.460 28.687 -20.205 1.00 96.38 712 HIS A O 1
ATOM 5560 N N . LEU A 1 713 ? 7.530 27.676 -21.990 1.00 95.62 713 LEU A N 1
ATOM 5561 C CA . LEU A 1 713 ? 8.733 26.953 -22.415 1.00 95.62 713 LEU A CA 1
ATOM 5562 C C . LEU A 1 713 ? 9.705 27.825 -23.230 1.00 95.62 713 LEU A C 1
ATOM 5564 O O . LEU A 1 713 ? 10.793 27.367 -23.570 1.00 95.62 713 LEU A O 1
ATOM 5568 N N . GLN A 1 714 ? 9.326 29.072 -23.528 1.00 94.19 714 GLN A N 1
ATOM 5569 C CA . GLN A 1 714 ? 10.089 30.054 -24.304 1.00 94.19 714 GLN A CA 1
ATOM 5570 C C . GLN A 1 714 ? 10.577 29.512 -25.657 1.00 94.19 714 GLN A C 1
ATOM 5572 O O . GLN A 1 714 ? 11.710 29.754 -26.065 1.00 94.19 714 GLN A O 1
ATOM 5577 N N . LEU A 1 715 ? 9.710 28.789 -26.371 1.00 92.31 715 LEU A N 1
ATOM 5578 C CA . LEU A 1 715 ? 10.055 28.147 -27.647 1.00 92.31 715 LEU A CA 1
ATOM 5579 C C . LEU A 1 715 ? 10.302 29.154 -28.783 1.00 92.31 715 LEU A C 1
ATOM 5581 O O . LEU A 1 715 ? 11.035 28.848 -29.719 1.00 92.31 715 LEU A O 1
ATOM 5585 N N . ASP A 1 716 ? 9.705 30.346 -28.692 1.00 89.31 716 ASP A N 1
ATOM 5586 C CA . ASP A 1 716 ? 9.800 31.414 -29.701 1.00 89.31 716 ASP A CA 1
ATOM 5587 C C . ASP A 1 716 ? 10.768 32.545 -29.309 1.00 89.31 716 ASP A C 1
ATOM 5589 O O . ASP A 1 716 ? 10.947 33.504 -30.061 1.00 89.31 716 ASP A O 1
ATOM 5593 N N . SER A 1 717 ? 11.399 32.446 -28.134 1.00 83.62 717 SER A N 1
ATOM 5594 C CA . SER A 1 717 ? 12.285 33.475 -27.583 1.00 83.62 717 SER A CA 1
ATOM 5595 C C . SER A 1 717 ? 13.722 32.959 -27.475 1.00 83.62 717 SER A C 1
ATOM 5597 O O . SER A 1 717 ? 13.934 31.796 -27.130 1.00 83.62 717 SER A O 1
ATOM 5599 N N . PRO A 1 718 ? 14.745 33.798 -27.725 1.00 73.38 718 PRO A N 1
ATOM 5600 C CA . PRO A 1 718 ? 16.132 33.384 -27.569 1.00 73.38 718 PRO A CA 1
ATOM 5601 C C . PRO A 1 718 ? 16.458 33.157 -26.088 1.00 73.38 718 PRO A C 1
ATOM 5603 O O . PRO A 1 718 ? 16.659 34.095 -25.318 1.00 73.38 718 PRO A O 1
ATOM 5606 N N . LEU A 1 719 ? 16.533 31.887 -25.701 1.00 78.12 719 LEU A N 1
ATOM 5607 C CA . LEU A 1 719 ? 17.128 31.445 -24.447 1.00 78.12 719 LEU A CA 1
ATOM 5608 C C . LEU A 1 719 ? 18.643 31.279 -24.594 1.00 78.12 719 LEU A C 1
ATOM 5610 O O . LEU A 1 719 ? 19.176 31.163 -25.701 1.00 78.12 719 LEU A O 1
ATOM 5614 N N . LYS A 1 720 ? 19.350 31.215 -23.458 1.00 83.69 720 LYS A N 1
ATOM 5615 C CA . LYS A 1 720 ? 20.737 30.732 -23.464 1.00 83.69 720 LYS A CA 1
ATOM 5616 C C . LYS A 1 720 ? 20.773 29.342 -24.118 1.00 83.69 720 LYS A C 1
ATOM 5618 O O . LYS A 1 720 ? 19.851 28.565 -23.854 1.00 83.69 720 LYS A O 1
ATOM 5623 N N . PRO A 1 721 ? 21.792 29.006 -24.933 1.00 80.88 721 PRO A N 1
ATOM 5624 C CA . PRO A 1 721 ? 21.835 27.738 -25.663 1.00 80.88 721 PRO A CA 1
ATOM 5625 C C . PRO A 1 721 ? 21.556 26.521 -24.776 1.00 80.88 721 PRO A C 1
ATOM 5627 O O . PRO A 1 721 ? 20.792 25.640 -25.157 1.00 80.88 721 PRO A O 1
ATOM 5630 N N . GLU A 1 722 ? 22.083 26.521 -23.550 1.00 87.19 722 GLU A N 1
ATOM 5631 C CA . GLU A 1 722 ? 21.892 25.447 -22.586 1.00 87.19 722 GLU A CA 1
ATOM 5632 C C . GLU A 1 722 ? 20.446 25.297 -22.084 1.00 87.19 722 GLU A C 1
ATOM 5634 O O . GLU A 1 722 ? 20.067 24.210 -21.657 1.00 87.19 722 GLU A O 1
ATOM 5639 N N . LEU A 1 723 ? 19.614 26.336 -22.127 1.00 91.06 723 LEU A N 1
ATOM 5640 C CA . LEU A 1 723 ? 18.207 26.284 -21.710 1.00 91.06 723 LEU A CA 1
ATOM 5641 C C . LEU A 1 723 ? 17.243 26.119 -22.892 1.00 91.06 723 LEU A C 1
ATOM 5643 O O . LEU A 1 723 ? 16.044 25.996 -22.673 1.00 91.06 723 LEU A O 1
ATOM 5647 N N . SER A 1 724 ? 17.732 26.092 -24.132 1.00 90.56 724 SER A N 1
ATOM 5648 C CA . SER A 1 724 ? 16.870 25.922 -25.302 1.00 90.56 724 SER A CA 1
ATOM 5649 C C . SER A 1 724 ? 16.253 24.515 -25.347 1.00 90.56 724 SER A C 1
ATOM 5651 O O . SER A 1 724 ? 16.955 23.504 -25.216 1.00 90.56 724 SER A O 1
ATOM 5653 N N . ILE A 1 725 ? 14.931 24.456 -25.543 1.00 95.62 725 ILE A N 1
ATOM 5654 C CA . ILE A 1 725 ? 14.161 23.215 -25.665 1.00 95.62 725 ILE A CA 1
ATOM 5655 C C . ILE A 1 725 ? 13.936 22.906 -27.145 1.00 95.62 725 ILE A C 1
ATOM 5657 O O . ILE A 1 725 ? 13.294 23.663 -27.867 1.00 95.62 725 ILE A O 1
ATOM 5661 N N . SER A 1 726 ? 14.432 21.754 -27.588 1.00 95.44 726 SER A N 1
ATOM 5662 C CA . SER A 1 726 ? 14.078 21.160 -28.878 1.00 95.44 726 SER A CA 1
ATOM 5663 C C . SER A 1 726 ? 12.887 20.226 -28.692 1.00 95.44 726 SER A C 1
ATOM 5665 O O . SER A 1 726 ? 12.936 19.330 -27.848 1.00 95.44 726 SER A O 1
ATOM 5667 N N . THR A 1 727 ? 11.823 20.425 -29.464 1.00 97.06 727 THR A N 1
ATOM 5668 C CA . THR A 1 727 ? 10.605 19.611 -29.374 1.00 97.06 727 THR A CA 1
ATOM 5669 C C . THR A 1 727 ? 10.569 18.543 -30.465 1.00 97.06 727 THR A C 1
ATOM 5671 O O . THR A 1 727 ? 11.012 18.777 -31.587 1.00 97.06 727 THR A O 1
ATOM 5674 N N . PHE A 1 728 ? 10.059 17.362 -30.122 1.00 98.19 728 PHE A N 1
ATOM 5675 C CA . PHE A 1 728 ? 9.966 16.199 -31.007 1.00 98.19 728 PHE A CA 1
ATOM 5676 C C . PHE A 1 728 ? 8.607 15.505 -30.834 1.00 98.19 728 PHE A C 1
ATOM 5678 O O . PHE A 1 728 ? 8.020 15.603 -29.751 1.00 98.19 728 PHE A O 1
ATOM 5685 N N . PRO A 1 729 ? 8.100 14.786 -31.856 1.00 98.25 729 PRO A N 1
ATOM 5686 C CA . PRO A 1 729 ? 6.950 13.899 -31.691 1.00 98.25 729 PRO A CA 1
ATOM 5687 C C . PRO A 1 729 ? 7.184 12.885 -30.566 1.00 98.25 729 PRO A C 1
ATOM 5689 O O . PRO A 1 729 ? 8.315 12.437 -30.364 1.00 98.25 729 PRO A O 1
ATOM 5692 N N . TYR A 1 730 ? 6.124 12.515 -29.849 1.00 97.81 730 TYR A N 1
ATOM 5693 C CA . TYR A 1 730 ? 6.183 11.591 -28.711 1.00 97.81 730 TYR A CA 1
ATOM 5694 C C . TYR A 1 730 ? 6.876 10.261 -29.070 1.00 97.81 730 TYR A C 1
ATOM 5696 O O . TYR A 1 730 ? 7.758 9.792 -28.352 1.00 97.81 730 TYR A O 1
ATOM 5704 N N . GLU A 1 731 ? 6.566 9.712 -30.243 1.00 96.00 731 GLU A N 1
ATOM 5705 C CA . GLU A 1 731 ? 7.060 8.425 -30.742 1.00 96.00 731 GLU A CA 1
ATOM 5706 C C . GLU A 1 731 ? 8.551 8.457 -31.123 1.00 96.00 731 GLU A C 1
ATOM 5708 O O . GLU A 1 731 ? 9.198 7.414 -31.223 1.00 96.00 731 GLU A O 1
ATOM 5713 N N . ALA A 1 732 ? 9.130 9.649 -31.316 1.00 98.12 732 ALA A N 1
ATOM 5714 C CA . ALA A 1 732 ? 10.519 9.814 -31.744 1.00 98.12 732 ALA A CA 1
ATOM 5715 C C . ALA A 1 732 ? 11.542 9.590 -30.613 1.00 98.12 732 ALA A C 1
ATOM 5717 O O . ALA A 1 732 ? 12.747 9.580 -30.873 1.00 98.12 732 ALA A O 1
ATOM 5718 N N . VAL A 1 733 ? 11.097 9.398 -29.362 1.00 98.19 733 VAL A N 1
ATOM 5719 C CA . VAL A 1 733 ? 11.985 9.249 -28.194 1.00 98.19 733 VAL A CA 1
ATOM 5720 C C . VAL A 1 733 ? 13.022 8.141 -28.380 1.00 98.19 733 VAL A C 1
ATOM 5722 O O . VAL A 1 733 ? 14.194 8.336 -28.061 1.00 98.19 733 VAL A O 1
ATOM 5725 N N . HIS A 1 734 ? 12.630 7.002 -28.955 1.00 96.94 734 HIS A N 1
ATOM 5726 C CA . HIS A 1 734 ? 13.532 5.867 -29.134 1.00 96.94 734 HIS A CA 1
ATOM 5727 C C . HIS A 1 734 ? 14.608 6.147 -30.188 1.00 96.94 734 HIS A C 1
ATOM 5729 O O . HIS A 1 734 ? 15.794 5.951 -29.923 1.00 96.94 734 HIS A O 1
ATOM 5735 N N . SER A 1 735 ? 14.220 6.646 -31.368 1.00 97.50 735 SER A N 1
ATOM 5736 C CA . SER A 1 735 ? 15.166 6.959 -32.447 1.00 97.50 735 SER A CA 1
ATOM 5737 C C . SER A 1 735 ? 16.119 8.089 -32.061 1.00 97.50 735 SER A C 1
ATOM 5739 O O . SER A 1 735 ? 17.316 8.008 -32.332 1.00 97.50 735 SER A O 1
ATOM 5741 N N . GLU A 1 736 ? 15.623 9.117 -31.368 1.00 98.12 736 GLU A N 1
ATOM 5742 C CA . GLU A 1 736 ? 16.464 10.214 -30.889 1.00 98.12 736 GLU A CA 1
ATOM 5743 C C . GLU A 1 736 ? 17.419 9.763 -29.779 1.00 98.12 736 GLU A C 1
ATOM 5745 O O . GLU A 1 736 ? 18.577 10.185 -29.762 1.00 98.12 736 GLU A O 1
ATOM 5750 N N . LEU A 1 737 ? 16.984 8.873 -28.880 1.00 98.00 737 LEU A N 1
ATOM 5751 C CA . LEU A 1 737 ? 17.866 8.276 -27.878 1.00 98.00 737 LEU A CA 1
ATOM 5752 C C . LEU A 1 737 ? 18.966 7.431 -28.537 1.00 98.00 737 LEU A C 1
ATOM 5754 O O . LEU A 1 737 ? 20.131 7.557 -28.165 1.00 98.00 737 LEU A O 1
ATOM 5758 N N . GLN A 1 738 ? 18.640 6.636 -29.560 1.00 97.50 738 GLN A N 1
ATOM 5759 C CA . GLN A 1 738 ? 19.632 5.875 -30.331 1.00 97.50 738 GLN A CA 1
ATOM 5760 C C . GLN A 1 738 ? 20.638 6.784 -31.052 1.00 97.50 738 GLN A C 1
ATOM 5762 O O . GLN A 1 738 ? 21.841 6.495 -31.054 1.00 97.50 738 GLN A O 1
ATOM 5767 N N . ALA A 1 739 ? 20.174 7.896 -31.628 1.00 97.31 739 ALA A N 1
ATOM 5768 C CA . ALA A 1 739 ? 21.039 8.886 -32.263 1.00 97.31 739 ALA A CA 1
ATOM 5769 C C . ALA A 1 739 ? 21.999 9.530 -31.248 1.00 97.31 739 ALA A C 1
ATOM 5771 O O . ALA A 1 739 ? 23.198 9.623 -31.515 1.00 97.31 739 ALA A O 1
ATOM 5772 N N . ILE A 1 740 ? 21.504 9.894 -30.056 1.00 97.06 740 ILE A N 1
ATOM 5773 C CA . ILE A 1 740 ? 22.342 10.383 -28.948 1.00 97.06 740 ILE A CA 1
ATOM 5774 C C . ILE A 1 740 ? 23.372 9.324 -28.558 1.00 97.06 740 ILE A C 1
ATOM 5776 O O . ILE A 1 740 ? 24.561 9.630 -28.483 1.00 97.06 740 ILE A O 1
ATOM 5780 N N . CYS A 1 741 ? 22.937 8.080 -28.343 1.00 96.88 741 CYS A N 1
ATOM 5781 C CA . CYS A 1 741 ? 23.809 6.985 -27.929 1.00 96.88 741 CYS A CA 1
ATOM 5782 C C . CYS A 1 741 ? 24.918 6.682 -28.944 1.00 96.88 741 CYS A C 1
ATOM 5784 O O . CYS A 1 741 ? 26.033 6.361 -28.539 1.00 96.88 741 CYS A O 1
ATOM 5786 N N . SER A 1 742 ? 24.642 6.836 -30.241 1.00 95.69 742 SER A N 1
ATOM 5787 C CA . SER A 1 742 ? 25.623 6.637 -31.318 1.00 95.69 742 SER A CA 1
ATOM 5788 C C . SER A 1 742 ? 26.715 7.713 -31.351 1.00 95.69 742 SER A C 1
ATOM 5790 O O . SER A 1 742 ? 27.790 7.479 -31.897 1.00 95.69 742 SER A O 1
ATOM 5792 N N . ALA A 1 743 ? 26.457 8.882 -30.756 1.00 95.50 743 ALA A N 1
ATOM 5793 C CA . ALA A 1 743 ? 27.389 10.004 -30.682 1.00 95.50 743 ALA A CA 1
ATOM 5794 C C . ALA A 1 743 ? 28.151 10.092 -29.342 1.00 95.50 743 ALA A C 1
ATOM 5796 O O . ALA A 1 743 ? 28.932 11.024 -29.149 1.00 95.50 743 ALA A O 1
ATOM 5797 N N . LEU A 1 744 ? 27.931 9.157 -28.407 1.00 95.75 744 LEU A N 1
ATOM 5798 C CA . LEU A 1 744 ? 28.580 9.173 -27.093 1.00 95.75 744 LEU A CA 1
ATOM 5799 C C . LEU A 1 744 ? 30.076 8.857 -27.191 1.00 95.75 744 LEU A C 1
ATOM 5801 O O . LEU A 1 744 ? 30.498 7.888 -27.824 1.00 95.75 744 LEU A O 1
ATOM 5805 N N . GLY A 1 745 ? 30.889 9.637 -26.485 1.00 94.94 745 GLY A N 1
ATOM 5806 C CA . GLY A 1 745 ? 32.285 9.314 -26.245 1.00 94.94 745 GLY A CA 1
ATOM 5807 C C . GLY A 1 745 ? 32.436 8.155 -25.245 1.00 94.94 745 GLY A C 1
ATOM 5808 O O . GLY A 1 745 ? 31.543 7.902 -24.435 1.00 94.94 745 GLY A O 1
ATOM 5809 N N . PRO A 1 746 ? 33.597 7.472 -25.195 1.00 92.94 746 PRO A N 1
ATOM 5810 C CA . PRO A 1 746 ? 33.785 6.250 -24.396 1.00 92.94 746 PRO A CA 1
ATOM 5811 C C . PRO A 1 746 ? 33.495 6.373 -22.891 1.00 92.94 746 PRO A C 1
ATOM 5813 O O . PRO A 1 746 ? 33.216 5.373 -22.230 1.00 92.94 746 PRO A O 1
ATOM 5816 N N . LYS A 1 747 ? 33.606 7.584 -22.331 1.00 93.88 747 LYS A N 1
ATOM 5817 C CA . LYS A 1 747 ? 33.389 7.863 -20.902 1.00 93.88 747 LYS A CA 1
ATOM 5818 C C . LYS A 1 747 ? 31.999 8.408 -20.594 1.00 93.88 747 LYS A C 1
ATOM 5820 O O . LYS A 1 747 ? 31.661 8.488 -19.415 1.00 93.88 747 LYS A O 1
ATOM 5825 N N . ASP A 1 748 ? 31.226 8.776 -21.611 1.00 97.19 748 ASP A N 1
ATOM 5826 C CA . ASP A 1 748 ? 29.913 9.368 -21.408 1.00 97.19 748 ASP A CA 1
ATOM 5827 C C . ASP A 1 748 ? 28.949 8.355 -20.802 1.00 97.19 748 ASP A C 1
ATOM 5829 O O . ASP A 1 748 ? 28.992 7.155 -21.102 1.00 97.19 748 ASP A O 1
ATOM 5833 N N . LYS A 1 749 ? 28.079 8.856 -19.927 1.00 98.06 749 LYS A N 1
ATOM 5834 C CA . LYS A 1 749 ? 27.087 8.055 -19.214 1.00 98.06 749 LYS A CA 1
ATOM 5835 C C . LYS A 1 749 ? 25.702 8.651 -19.374 1.00 98.06 749 LYS A C 1
ATOM 5837 O O . LYS A 1 749 ? 25.545 9.873 -19.381 1.00 98.06 749 LYS A O 1
ATOM 5842 N N . VAL A 1 750 ? 24.715 7.768 -19.461 1.00 98.50 750 VAL A N 1
ATOM 5843 C CA . VAL A 1 750 ? 23.298 8.116 -19.538 1.00 98.50 750 VAL A CA 1
ATOM 5844 C C . VAL A 1 750 ? 22.603 7.587 -18.291 1.00 98.50 750 VAL A C 1
ATOM 5846 O O . VAL A 1 750 ? 22.606 6.375 -18.052 1.00 98.50 750 VAL A O 1
ATOM 5849 N N . TRP A 1 751 ? 22.033 8.486 -17.491 1.00 98.19 751 TRP A N 1
ATOM 5850 C CA . TRP A 1 751 ? 21.133 8.117 -16.406 1.00 98.19 751 TRP A CA 1
ATOM 5851 C C . TRP A 1 751 ? 19.751 7.773 -16.945 1.00 98.19 751 TRP A C 1
ATOM 5853 O O . TRP A 1 751 ? 19.178 8.516 -17.742 1.00 98.19 751 TRP A O 1
ATOM 5863 N N . ILE A 1 752 ? 19.217 6.665 -16.450 1.00 97.38 752 ILE A N 1
ATOM 5864 C CA . ILE A 1 752 ? 17.853 6.210 -16.690 1.00 97.38 752 ILE A CA 1
ATOM 5865 C C . ILE A 1 752 ? 17.372 5.474 -15.437 1.00 97.38 752 ILE A C 1
ATOM 5867 O O . ILE A 1 752 ? 18.173 4.809 -14.775 1.00 97.38 752 ILE A O 1
ATOM 5871 N N . CYS A 1 753 ? 16.096 5.619 -15.084 1.00 95.00 753 CYS A N 1
ATOM 5872 C CA . CYS A 1 753 ? 15.515 4.869 -13.972 1.00 95.00 753 CYS A CA 1
ATOM 5873 C C . CYS A 1 753 ? 15.569 3.361 -14.272 1.00 95.00 753 CYS A C 1
ATOM 5875 O O . CYS A 1 753 ? 15.370 2.955 -15.415 1.00 95.00 753 CYS A O 1
ATOM 5877 N N . ASP A 1 754 ? 15.851 2.521 -13.278 1.00 90.56 754 ASP A N 1
ATOM 5878 C CA . ASP A 1 754 ? 15.817 1.060 -13.446 1.00 90.56 754 ASP A CA 1
ATOM 5879 C C . ASP A 1 754 ? 14.397 0.499 -13.632 1.00 90.56 754 ASP A C 1
ATOM 5881 O O . ASP A 1 754 ? 14.246 -0.569 -14.227 1.00 90.56 754 ASP A O 1
ATOM 5885 N N . LYS A 1 755 ? 13.376 1.266 -13.233 1.00 90.94 755 LYS A N 1
ATOM 5886 C CA . LYS A 1 755 ? 11.961 1.012 -13.528 1.00 90.94 755 LYS A CA 1
ATOM 5887 C C . LYS A 1 755 ? 11.536 1.442 -14.931 1.00 90.94 755 LYS A C 1
ATOM 5889 O O . LYS A 1 755 ? 10.434 1.105 -15.341 1.00 90.94 755 LYS A O 1
ATOM 5894 N N . ALA A 1 756 ? 12.379 2.169 -15.672 1.00 95.88 756 ALA A N 1
ATOM 5895 C CA . ALA A 1 756 ? 12.047 2.587 -17.031 1.00 95.88 756 ALA A CA 1
ATOM 5896 C C . ALA A 1 756 ? 11.766 1.377 -17.932 1.00 95.88 756 ALA A C 1
ATOM 5898 O O . ALA A 1 756 ? 12.282 0.274 -17.708 1.00 95.88 756 ALA A O 1
ATOM 5899 N N . SER A 1 757 ? 11.013 1.610 -19.007 1.00 96.75 757 SER A N 1
ATOM 5900 C CA . SER A 1 757 ? 10.720 0.574 -19.993 1.00 96.75 757 SER A CA 1
ATOM 5901 C C . SER A 1 757 ? 11.984 -0.121 -20.499 1.00 96.75 757 SER A C 1
ATOM 5903 O O . SER A 1 757 ? 13.054 0.481 -20.698 1.00 96.75 757 SER A O 1
ATOM 5905 N N . CYS A 1 758 ? 11.863 -1.424 -20.732 1.00 95.25 758 CYS A N 1
ATOM 5906 C CA . CYS A 1 758 ? 12.947 -2.222 -21.269 1.00 95.25 758 CYS A CA 1
ATOM 5907 C C . CYS A 1 758 ? 13.387 -1.705 -22.649 1.00 95.25 758 CYS A C 1
ATOM 5909 O O . CYS A 1 758 ? 14.586 -1.664 -22.918 1.00 95.25 758 CYS A O 1
ATOM 5911 N N . ALA A 1 759 ? 12.454 -1.215 -23.473 1.00 95.81 759 ALA A N 1
ATOM 5912 C CA . ALA A 1 759 ? 12.730 -0.612 -24.777 1.00 95.81 759 ALA A CA 1
ATOM 5913 C C . ALA A 1 759 ? 13.731 0.556 -24.686 1.00 95.81 759 ALA A C 1
ATOM 5915 O O . ALA A 1 759 ? 14.801 0.514 -25.298 1.00 95.81 759 ALA A O 1
ATOM 5916 N N . LEU A 1 760 ? 13.439 1.573 -23.865 1.00 97.06 760 LEU A N 1
ATOM 5917 C CA . LEU A 1 760 ? 14.321 2.737 -23.707 1.00 97.06 760 LEU A CA 1
ATOM 5918 C C . LEU A 1 760 ? 15.631 2.372 -23.012 1.00 97.06 760 LEU A C 1
ATOM 5920 O O . LEU A 1 760 ? 16.703 2.856 -23.378 1.00 97.06 760 LEU A O 1
ATOM 5924 N N . THR A 1 761 ? 15.562 1.472 -22.035 1.00 96.19 761 THR A N 1
ATOM 5925 C CA . THR A 1 761 ? 16.750 1.002 -21.330 1.00 96.19 761 THR A CA 1
ATOM 5926 C C . THR A 1 761 ? 17.700 0.276 -22.281 1.00 96.19 761 THR A C 1
ATOM 5928 O O . THR A 1 761 ? 18.903 0.547 -22.273 1.00 96.19 761 THR A O 1
ATOM 5931 N N . GLN A 1 762 ? 17.186 -0.613 -23.134 1.00 94.38 762 GLN A N 1
ATOM 5932 C CA . GLN A 1 762 ? 17.975 -1.368 -24.108 1.00 94.38 762 GLN A CA 1
ATOM 5933 C C . GLN A 1 762 ? 18.550 -0.502 -25.231 1.00 94.38 762 GLN A C 1
ATOM 5935 O O . GLN A 1 762 ? 19.656 -0.801 -25.685 1.00 94.38 762 GLN A O 1
ATOM 5940 N N . ALA A 1 763 ? 17.881 0.595 -25.602 1.00 95.88 763 ALA A N 1
ATOM 5941 C CA . ALA A 1 763 ? 18.408 1.568 -26.560 1.00 95.88 763 ALA A CA 1
ATOM 5942 C C . ALA A 1 763 ? 19.747 2.187 -26.113 1.00 95.88 763 ALA A C 1
ATOM 5944 O O . ALA A 1 763 ? 20.568 2.556 -26.952 1.00 95.88 763 ALA A O 1
ATOM 5945 N N . ILE A 1 764 ? 20.003 2.255 -24.799 1.00 97.81 764 ILE A N 1
ATOM 5946 C CA . ILE A 1 764 ? 21.270 2.737 -24.241 1.00 97.81 764 ILE A CA 1
ATOM 5947 C C . ILE A 1 764 ? 22.269 1.573 -24.148 1.00 97.81 764 ILE A C 1
ATOM 5949 O O . ILE A 1 764 ? 22.027 0.630 -23.382 1.00 97.81 764 ILE A O 1
ATOM 5953 N N . PRO A 1 765 ? 23.433 1.627 -24.825 1.00 96.56 765 PRO A N 1
ATOM 5954 C CA . PRO A 1 765 ? 24.438 0.572 -24.740 1.00 96.56 765 PRO A CA 1
ATOM 5955 C C . PRO A 1 765 ? 24.895 0.316 -23.297 1.00 96.56 765 PRO A C 1
ATOM 5957 O O . PRO A 1 765 ? 25.099 1.247 -22.515 1.00 96.56 765 PRO A O 1
ATOM 5960 N N . LYS A 1 766 ? 25.099 -0.957 -22.932 1.00 94.88 766 LYS A N 1
ATOM 5961 C CA . LYS A 1 766 ? 25.390 -1.385 -21.547 1.00 94.88 766 LYS A CA 1
ATOM 5962 C C . LYS A 1 766 ? 26.594 -0.668 -20.919 1.00 94.88 766 LYS A C 1
ATOM 5964 O O . LYS A 1 766 ? 26.600 -0.425 -19.718 1.00 94.88 766 LYS A O 1
ATOM 5969 N N . ASN A 1 767 ? 27.606 -0.323 -21.712 1.00 95.38 767 ASN A N 1
ATOM 5970 C CA . ASN A 1 767 ? 28.795 0.405 -21.263 1.00 95.38 767 ASN A CA 1
ATOM 5971 C C . ASN A 1 767 ? 28.537 1.901 -20.999 1.00 95.38 767 ASN A C 1
ATOM 5973 O O . ASN A 1 767 ? 29.304 2.505 -20.253 1.00 95.38 767 ASN A O 1
ATOM 5977 N N . HIS A 1 768 ? 27.481 2.492 -21.561 1.00 97.75 768 HIS A N 1
ATOM 5978 C CA . HIS A 1 768 ? 27.075 3.887 -21.337 1.00 97.75 768 HIS A CA 1
ATOM 5979 C C . HIS A 1 768 ? 25.912 4.018 -20.345 1.00 97.75 768 HIS A C 1
ATOM 5981 O O . HIS A 1 768 ? 25.722 5.075 -19.745 1.00 97.75 768 HIS A O 1
ATOM 5987 N N . ARG A 1 769 ? 25.156 2.942 -20.135 1.00 97.00 769 ARG A N 1
ATOM 5988 C CA . ARG A 1 769 ? 23.996 2.903 -19.245 1.00 97.00 769 ARG A CA 1
ATOM 5989 C C . ARG A 1 769 ? 24.396 3.022 -17.773 1.00 97.00 769 ARG A C 1
ATOM 5991 O O . ARG A 1 769 ? 25.236 2.266 -17.288 1.00 97.00 769 ARG A O 1
ATOM 5998 N N . SER A 1 770 ? 23.751 3.942 -17.064 1.00 96.25 770 SER A N 1
ATOM 5999 C CA . SER A 1 770 ? 23.886 4.152 -15.623 1.00 96.25 770 SER A CA 1
ATOM 6000 C C . SER A 1 770 ? 22.490 4.064 -14.987 1.00 96.25 770 SER A C 1
ATOM 6002 O O . SER A 1 770 ? 21.820 5.087 -14.857 1.00 96.25 770 SER A O 1
ATOM 6004 N N . PRO A 1 771 ? 21.988 2.852 -14.685 1.00 93.38 771 PRO A N 1
ATOM 6005 C CA . PRO A 1 771 ? 20.670 2.693 -14.078 1.00 93.38 771 PRO A CA 1
ATOM 6006 C C . PRO A 1 771 ? 20.669 3.218 -12.638 1.00 93.38 771 PRO A C 1
ATOM 6008 O O . PRO A 1 771 ? 21.656 3.042 -11.917 1.00 93.38 771 PRO A O 1
ATOM 6011 N N . ILE A 1 772 ? 19.571 3.850 -12.228 1.00 93.81 772 ILE A N 1
ATOM 6012 C CA . ILE A 1 772 ? 19.376 4.379 -10.871 1.00 93.81 772 ILE A CA 1
ATOM 6013 C C . ILE A 1 772 ? 17.982 4.012 -10.334 1.00 93.81 772 ILE A C 1
ATOM 6015 O O . ILE A 1 772 ? 17.022 4.118 -11.096 1.00 93.81 772 ILE A O 1
ATOM 6019 N N . PRO A 1 773 ? 17.853 3.636 -9.046 1.00 90.75 773 PRO A N 1
ATOM 6020 C CA . PRO A 1 773 ? 16.559 3.280 -8.451 1.00 90.75 773 PRO A CA 1
ATOM 6021 C C . PRO A 1 773 ? 15.628 4.486 -8.308 1.00 90.75 773 PRO A C 1
ATOM 6023 O O . PRO A 1 773 ? 14.431 4.399 -8.567 1.00 90.75 773 PRO A O 1
ATOM 6026 N N . TYR A 1 774 ? 16.200 5.640 -7.958 1.00 93.62 774 TYR A N 1
ATOM 6027 C CA . TYR A 1 774 ? 15.493 6.910 -7.853 1.00 93.62 774 TYR A CA 1
ATOM 6028 C C . TYR A 1 774 ? 16.236 7.972 -8.650 1.00 93.62 774 TYR A C 1
ATOM 6030 O O . TYR A 1 774 ? 17.463 8.097 -8.565 1.00 93.62 774 TYR A O 1
ATOM 6038 N N . THR A 1 775 ? 15.495 8.731 -9.451 1.00 96.81 775 THR A N 1
ATOM 6039 C CA . THR A 1 775 ? 16.069 9.828 -10.225 1.00 96.81 775 THR A CA 1
ATOM 6040 C C . THR A 1 775 ? 16.355 11.035 -9.323 1.00 96.81 775 THR A C 1
ATOM 6042 O O . THR A 1 775 ? 15.728 11.192 -8.271 1.00 96.81 775 THR A O 1
ATOM 6045 N N . PRO A 1 776 ? 17.249 11.956 -9.729 1.00 97.44 776 PRO A N 1
ATOM 6046 C CA . PRO A 1 776 ? 17.410 13.223 -9.020 1.00 97.44 776 PRO A CA 1
ATOM 6047 C C . PRO A 1 776 ? 16.117 14.050 -8.949 1.00 97.44 776 PRO A C 1
ATOM 6049 O O . PRO A 1 776 ? 15.981 14.862 -8.040 1.00 97.44 776 PRO A O 1
ATOM 6052 N N . LEU A 1 777 ? 15.181 13.855 -9.890 1.00 98.19 777 LEU A N 1
ATOM 6053 C CA . LEU A 1 777 ? 13.886 14.537 -9.890 1.00 98.19 777 LEU A CA 1
ATOM 6054 C C . LEU A 1 777 ? 12.935 13.933 -8.857 1.00 98.19 777 LEU A C 1
ATOM 6056 O O . LEU A 1 777 ? 12.331 14.686 -8.101 1.00 98.19 777 LEU A O 1
ATOM 6060 N N . CYS A 1 778 ? 12.861 12.600 -8.785 1.00 97.31 778 CYS A N 1
ATOM 6061 C CA . CYS A 1 778 ? 12.119 11.854 -7.767 1.00 97.31 778 CYS A CA 1
ATOM 6062 C C . CYS A 1 778 ? 12.516 12.306 -6.353 1.00 97.31 778 CYS A C 1
ATOM 6064 O O . CYS A 1 778 ? 11.662 12.688 -5.557 1.00 97.31 778 CYS A O 1
ATOM 6066 N N . LEU A 1 779 ? 13.824 12.369 -6.081 1.00 97.19 779 LEU A N 1
ATOM 6067 C CA . LEU A 1 779 ? 14.357 12.823 -4.793 1.00 97.19 779 LEU A CA 1
ATOM 6068 C C . LEU A 1 779 ? 14.053 14.303 -4.517 1.00 97.19 779 LEU A C 1
ATOM 6070 O O . LEU A 1 779 ? 13.689 14.660 -3.401 1.00 97.19 779 LEU A O 1
ATOM 6074 N 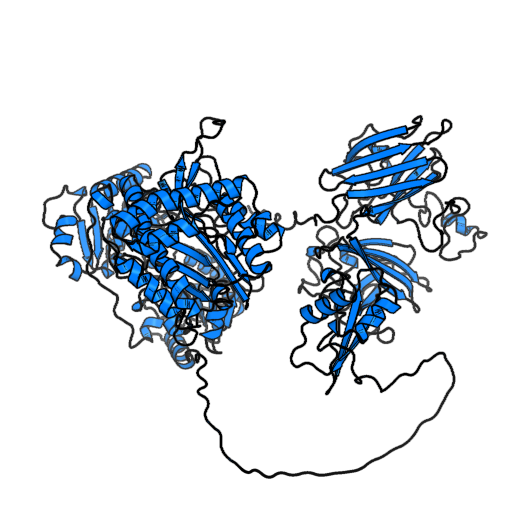N . ALA A 1 780 ? 14.195 15.170 -5.525 1.00 98.00 780 ALA A N 1
ATOM 6075 C CA . ALA A 1 780 ? 13.992 16.606 -5.352 1.00 98.00 780 ALA A CA 1
ATOM 6076 C C . ALA A 1 780 ? 12.524 16.970 -5.091 1.00 98.00 780 ALA A C 1
ATOM 6078 O O . ALA A 1 780 ? 12.260 17.797 -4.224 1.00 98.00 780 ALA A O 1
ATOM 6079 N N . LYS A 1 781 ? 11.574 16.363 -5.815 1.00 98.31 781 LYS A N 1
ATOM 6080 C CA . LYS A 1 781 ? 10.141 16.676 -5.669 1.00 98.31 781 LYS A CA 1
ATOM 6081 C C . LYS A 1 781 ? 9.506 16.077 -4.412 1.00 98.31 781 LYS A C 1
ATOM 6083 O O . LYS A 1 781 ? 8.495 16.590 -3.938 1.00 98.31 781 LYS A O 1
ATOM 6088 N N . ALA A 1 782 ? 10.109 15.027 -3.847 1.00 98.12 782 ALA A N 1
ATOM 6089 C CA . ALA A 1 782 ? 9.644 14.421 -2.603 1.00 98.12 782 ALA A CA 1
ATOM 6090 C C . ALA A 1 782 ? 9.695 15.404 -1.419 1.00 98.12 782 ALA A C 1
ATOM 6092 O O . ALA A 1 782 ? 8.817 15.359 -0.554 1.00 98.12 782 ALA A O 1
ATOM 6093 N N . VAL A 1 783 ? 10.676 16.317 -1.409 1.00 98.38 783 VAL A N 1
ATOM 6094 C CA . VAL A 1 783 ? 10.841 17.372 -0.398 1.00 98.38 783 VAL A CA 1
ATOM 6095 C C . VAL A 1 783 ? 10.217 18.672 -0.904 1.00 98.38 783 VAL A C 1
ATOM 6097 O O . VAL A 1 783 ? 10.781 19.360 -1.754 1.00 98.38 783 VAL A O 1
ATOM 6100 N N . LYS A 1 784 ? 9.049 19.032 -0.367 1.00 98.62 784 LYS A N 1
ATOM 6101 C CA . LYS A 1 784 ? 8.290 20.197 -0.825 1.00 98.62 784 LYS A CA 1
ATOM 6102 C C . LYS A 1 784 ? 8.953 21.474 -0.326 1.00 98.62 784 LYS A C 1
ATOM 6104 O O . LYS A 1 784 ? 9.295 21.605 0.853 1.00 98.62 784 LYS A O 1
ATOM 6109 N N . ASN A 1 785 ? 9.120 22.444 -1.221 1.00 98.50 785 ASN A N 1
ATOM 6110 C CA . ASN A 1 785 ? 9.618 23.761 -0.835 1.00 98.50 785 ASN A CA 1
ATOM 6111 C C . ASN A 1 785 ? 8.533 24.559 -0.074 1.00 98.50 785 ASN A C 1
ATOM 6113 O O . ASN A 1 785 ? 7.361 24.189 -0.120 1.00 98.50 785 ASN A O 1
ATOM 6117 N N . PRO A 1 786 ? 8.869 25.669 0.613 1.00 98.50 786 PRO A N 1
ATOM 6118 C CA . PRO A 1 786 ? 7.897 26.409 1.424 1.00 98.50 786 PRO A CA 1
ATOM 6119 C C . PRO A 1 786 ? 6.625 26.848 0.681 1.00 98.50 786 PRO A C 1
ATOM 6121 O O . PRO A 1 786 ? 5.562 26.901 1.295 1.00 98.50 786 PRO A O 1
ATOM 6124 N N . THR A 1 787 ? 6.719 27.131 -0.623 1.00 98.62 787 THR A N 1
ATOM 6125 C CA . THR A 1 787 ? 5.565 27.493 -1.461 1.00 98.62 787 THR A CA 1
ATOM 6126 C C . THR A 1 787 ? 4.658 26.288 -1.685 1.00 98.62 787 THR A C 1
ATOM 6128 O O . THR A 1 787 ? 3.462 26.372 -1.428 1.00 98.62 787 THR A O 1
ATOM 6131 N N . GLU A 1 788 ? 5.232 25.144 -2.072 1.00 98.75 788 GLU A N 1
ATOM 6132 C CA . GLU A 1 788 ? 4.490 23.888 -2.254 1.00 98.75 788 GLU A CA 1
ATOM 6133 C C . GLU A 1 788 ? 3.853 23.422 -0.933 1.00 98.75 788 GLU A C 1
ATOM 6135 O O . GLU A 1 788 ? 2.693 23.027 -0.915 1.00 98.75 788 GLU A O 1
ATOM 6140 N N . VAL A 1 789 ? 4.564 23.532 0.198 1.00 98.81 789 VAL A N 1
ATOM 6141 C CA . VAL A 1 789 ? 4.009 23.206 1.525 1.00 98.81 789 VAL A CA 1
ATOM 6142 C C . VAL A 1 789 ? 2.822 24.112 1.864 1.00 98.81 789 VAL A C 1
ATOM 6144 O O . VAL A 1 789 ? 1.808 23.639 2.379 1.00 98.81 789 VAL A O 1
ATOM 6147 N N . GLN A 1 790 ? 2.919 25.414 1.580 1.00 98.69 790 GLN A N 1
ATOM 6148 C CA . GLN A 1 790 ? 1.806 26.334 1.805 1.00 98.69 790 GLN A CA 1
ATOM 6149 C C . GLN A 1 790 ? 0.616 26.019 0.890 1.00 98.69 790 GLN A C 1
ATOM 6151 O O . GLN A 1 790 ? -0.523 26.056 1.355 1.00 98.69 790 GLN A O 1
ATOM 6156 N N . GLY A 1 791 ? 0.870 25.666 -0.372 1.00 98.69 791 GLY A N 1
ATOM 6157 C CA . GLY A 1 791 ? -0.161 25.216 -1.304 1.00 98.69 791 GLY A CA 1
ATOM 6158 C C . GLY A 1 791 ? -0.892 23.970 -0.798 1.00 98.69 791 GLY A C 1
ATOM 6159 O O . GLY A 1 791 ? -2.121 23.965 -0.713 1.00 98.69 791 GLY A O 1
ATOM 6160 N N . MET A 1 792 ? -0.146 22.972 -0.318 1.00 98.81 792 MET A N 1
ATOM 6161 C CA . MET A 1 792 ? -0.707 21.759 0.281 1.00 98.81 792 MET A CA 1
ATOM 6162 C C . MET A 1 792 ? -1.575 22.074 1.506 1.00 98.81 792 MET A C 1
ATOM 6164 O O . MET A 1 792 ? -2.690 21.564 1.596 1.00 98.81 792 MET A O 1
ATOM 6168 N N . ARG A 1 793 ? -1.146 22.971 2.408 1.00 98.81 793 ARG A N 1
ATOM 6169 C CA . ARG A 1 793 ? -1.994 23.432 3.528 1.00 98.81 793 ARG A CA 1
ATOM 6170 C C . ARG A 1 793 ? -3.303 24.053 3.036 1.00 98.81 793 ARG A C 1
ATOM 6172 O O . ARG A 1 793 ? -4.368 23.726 3.551 1.00 98.81 793 ARG A O 1
ATOM 6179 N N . MET A 1 794 ? -3.245 24.921 2.024 1.00 98.75 794 MET A N 1
ATOM 6180 C CA . MET A 1 794 ? -4.442 25.565 1.474 1.00 98.75 794 MET A CA 1
ATOM 6181 C C . MET A 1 794 ? -5.387 24.574 0.788 1.00 98.75 794 MET A C 1
ATOM 6183 O O . MET A 1 794 ? -6.602 24.700 0.938 1.00 98.75 794 MET A O 1
ATOM 6187 N N . ALA A 1 795 ? -4.853 23.588 0.063 1.00 98.81 795 ALA A N 1
ATOM 6188 C CA . ALA A 1 795 ? -5.639 22.511 -0.532 1.00 98.81 795 ALA A CA 1
ATOM 6189 C C . ALA A 1 795 ? -6.391 21.713 0.546 1.00 98.81 795 ALA A C 1
ATOM 6191 O O . ALA A 1 795 ? -7.605 21.557 0.450 1.00 98.81 795 ALA A O 1
ATOM 6192 N N . HIS A 1 796 ? -5.711 21.314 1.625 1.00 98.88 796 HIS A N 1
ATOM 6193 C CA . HIS A 1 796 ? -6.330 20.541 2.706 1.00 98.88 796 HIS A CA 1
ATOM 6194 C C . HIS A 1 796 ? -7.341 21.347 3.533 1.00 98.88 796 HIS A C 1
ATOM 6196 O O . HIS A 1 796 ? -8.337 20.786 3.982 1.00 98.88 796 HIS A O 1
ATOM 6202 N N . ILE A 1 797 ? -7.149 22.663 3.694 1.00 98.94 797 ILE A N 1
ATOM 6203 C CA . ILE A 1 797 ? -8.155 23.537 4.321 1.00 98.94 797 ILE A CA 1
ATOM 6204 C C . ILE A 1 797 ? -9.447 23.555 3.491 1.00 98.94 797 ILE A C 1
ATOM 6206 O O . ILE A 1 797 ? -10.535 23.381 4.041 1.00 98.94 797 ILE A O 1
ATOM 6210 N N . LYS A 1 798 ? -9.335 23.734 2.168 1.00 98.75 798 LYS A N 1
ATOM 6211 C CA . LYS A 1 798 ? -10.485 23.705 1.247 1.00 98.75 798 LYS A CA 1
ATOM 6212 C C . LYS A 1 798 ? -11.183 22.345 1.261 1.00 98.75 798 LYS A C 1
ATOM 6214 O O . LYS A 1 798 ? -12.409 22.282 1.325 1.00 98.75 798 LYS A O 1
ATOM 6219 N N . ASP A 1 799 ? -10.407 21.268 1.260 1.00 98.88 799 ASP A N 1
ATOM 6220 C CA . ASP A 1 799 ? -10.945 19.909 1.273 1.00 98.88 799 ASP A CA 1
ATOM 6221 C C . ASP A 1 799 ? -11.667 19.582 2.585 1.00 98.88 799 ASP A C 1
ATOM 6223 O O . ASP A 1 799 ? -12.770 19.036 2.579 1.00 98.88 799 ASP A O 1
ATOM 6227 N N . ALA A 1 800 ? -11.111 20.014 3.720 1.00 98.88 800 ALA A N 1
ATOM 6228 C CA . ALA A 1 800 ? -11.748 19.854 5.021 1.00 98.88 800 ALA A CA 1
ATOM 6229 C C . ALA A 1 800 ? -13.070 20.629 5.128 1.00 98.88 800 ALA A C 1
ATOM 6231 O O . ALA A 1 800 ? -14.016 20.128 5.735 1.00 98.88 800 ALA A O 1
ATOM 6232 N N . VAL A 1 801 ? -13.180 21.813 4.507 1.00 98.94 801 VAL A N 1
ATOM 6233 C CA . VAL A 1 801 ? -14.459 22.537 4.394 1.00 98.94 801 VAL A CA 1
ATOM 6234 C C . VAL A 1 801 ? -15.498 21.689 3.662 1.00 98.94 801 VAL A C 1
ATOM 6236 O O . VAL A 1 801 ? -16.607 21.528 4.171 1.00 98.94 801 VAL A O 1
ATOM 6239 N N . ALA A 1 802 ? -15.140 21.126 2.503 1.00 98.81 802 ALA A N 1
ATOM 6240 C CA . ALA A 1 802 ? -16.040 20.279 1.721 1.00 98.81 802 ALA A CA 1
ATOM 6241 C C . ALA A 1 802 ? -16.492 19.036 2.509 1.00 98.81 802 ALA A C 1
ATOM 6243 O O . ALA A 1 802 ? -17.675 18.701 2.510 1.00 98.81 802 ALA A O 1
ATOM 6244 N N . LEU A 1 803 ? -15.581 18.398 3.249 1.00 98.88 803 LEU A N 1
ATOM 6245 C CA . LEU A 1 803 ? -15.904 17.229 4.072 1.00 98.88 803 LEU A CA 1
ATOM 6246 C C . LEU A 1 803 ? -16.743 17.568 5.309 1.00 98.88 803 LEU A C 1
ATOM 6248 O O . LEU A 1 803 ? -17.615 16.785 5.680 1.00 98.88 803 LEU A O 1
ATOM 6252 N N . CYS A 1 804 ? -16.559 18.743 5.919 1.00 98.88 804 CYS A N 1
ATOM 6253 C CA . CYS A 1 804 ? -17.449 19.210 6.987 1.00 98.88 804 CYS A CA 1
ATOM 6254 C C . CYS A 1 804 ? -18.885 19.407 6.475 1.00 98.88 804 CYS A C 1
ATOM 6256 O O . CYS A 1 804 ? -19.840 19.063 7.175 1.00 98.88 804 CYS A O 1
ATOM 6258 N N . GLU A 1 805 ? -19.059 19.937 5.258 1.00 98.81 805 GLU A N 1
ATOM 6259 C CA . GLU A 1 805 ? -20.387 20.028 4.638 1.00 98.81 805 GLU A CA 1
ATOM 6260 C C . GLU A 1 805 ? -20.969 18.650 4.336 1.00 98.81 805 GLU A C 1
ATOM 6262 O O . GLU A 1 805 ? -22.127 18.393 4.672 1.00 98.81 805 GLU A O 1
ATOM 6267 N N . LEU A 1 806 ? -20.156 17.752 3.773 1.00 98.88 806 LEU A N 1
ATOM 6268 C CA . LEU A 1 806 ? -20.561 16.384 3.478 1.00 98.88 806 LEU A CA 1
ATOM 6269 C C . LEU A 1 806 ? -21.041 15.658 4.732 1.00 98.88 806 LEU A C 1
ATOM 6271 O O . LEU A 1 806 ? -22.127 15.090 4.727 1.00 98.88 806 LEU A O 1
ATOM 6275 N N . PHE A 1 807 ? -20.267 15.673 5.814 1.00 98.81 807 PHE A N 1
ATOM 6276 C CA . PHE A 1 807 ? -20.609 14.915 7.017 1.00 98.81 807 PHE A CA 1
ATOM 6277 C C . PHE A 1 807 ? -21.791 15.534 7.765 1.00 98.81 807 PHE A C 1
ATOM 6279 O O . PHE A 1 807 ? -22.653 14.802 8.254 1.00 98.81 807 PHE A O 1
ATOM 6286 N N . SER A 1 808 ? -21.913 16.867 7.749 1.00 98.62 808 SER A N 1
ATOM 6287 C CA . SER A 1 808 ? -23.125 17.555 8.208 1.00 98.62 808 SER A CA 1
ATOM 6288 C C . SER A 1 808 ? -24.362 17.139 7.406 1.00 98.62 808 SER A C 1
ATOM 6290 O O . SER A 1 808 ? -25.430 16.922 7.981 1.00 98.62 808 SER A O 1
ATOM 6292 N N . TRP A 1 809 ? -24.230 17.006 6.085 1.00 98.69 809 TRP A N 1
ATOM 6293 C CA . TRP A 1 809 ? -25.303 16.557 5.201 1.00 98.69 809 TRP A CA 1
ATOM 6294 C C . TRP A 1 809 ? -25.653 15.076 5.424 1.00 98.69 809 TRP A C 1
ATOM 6296 O O . TRP A 1 809 ? -26.830 14.747 5.582 1.00 98.69 809 TRP A O 1
ATOM 6306 N N . LEU A 1 810 ? -24.658 14.188 5.526 1.00 98.44 810 LEU A N 1
ATOM 6307 C CA . LEU A 1 810 ? -24.861 12.750 5.743 1.00 98.44 810 LEU A CA 1
ATOM 6308 C C . LEU A 1 810 ? -25.629 12.470 7.039 1.00 98.44 810 LEU A C 1
ATOM 6310 O O . LEU A 1 810 ? -26.586 11.695 7.023 1.00 98.44 810 LEU A O 1
ATOM 6314 N N . GLU A 1 811 ? -25.283 13.145 8.142 1.00 97.44 811 GLU A N 1
ATOM 6315 C CA . GLU A 1 811 ? -25.994 12.997 9.421 1.00 97.44 811 GLU A CA 1
ATOM 6316 C C . GLU A 1 811 ? -27.490 13.333 9.329 1.00 97.44 811 GLU A C 1
ATOM 6318 O O . GLU A 1 811 ? -28.295 12.788 10.087 1.00 97.44 811 GLU A O 1
ATOM 6323 N N . LYS A 1 812 ? -27.879 14.212 8.398 1.00 97.06 812 LYS A N 1
ATOM 6324 C CA . LYS A 1 812 ? -29.275 14.609 8.181 1.00 97.06 812 LYS A CA 1
ATOM 6325 C C . LYS A 1 812 ? -30.008 13.711 7.195 1.00 97.06 812 LYS A C 1
ATOM 6327 O O . LYS A 1 812 ? -31.198 13.454 7.386 1.00 97.06 812 LYS A O 1
ATOM 6332 N N . GLU A 1 813 ? -29.339 13.278 6.132 1.00 97.75 813 GLU A N 1
ATOM 6333 C CA . GLU A 1 813 ? -29.987 12.574 5.023 1.00 97.75 813 GLU A CA 1
ATOM 6334 C C . GLU A 1 813 ? -30.021 11.052 5.198 1.00 97.75 813 GLU A C 1
ATOM 6336 O O . GLU A 1 813 ? -31.004 10.426 4.802 1.00 97.75 813 GLU A O 1
ATOM 6341 N N . ILE A 1 814 ? -29.023 10.438 5.844 1.00 96.88 814 ILE A N 1
ATOM 6342 C CA . ILE A 1 814 ? -28.996 8.978 6.052 1.00 96.88 814 ILE A CA 1
ATOM 6343 C C . ILE A 1 814 ? -30.223 8.471 6.828 1.00 96.88 814 ILE A C 1
ATOM 6345 O O . ILE A 1 814 ? -30.830 7.494 6.383 1.00 96.88 814 ILE A O 1
ATOM 6349 N N . PRO A 1 815 ? -30.692 9.127 7.912 1.00 95.88 815 PRO A N 1
ATOM 6350 C CA . PRO A 1 815 ? -31.911 8.703 8.606 1.00 95.88 815 PRO A CA 1
ATOM 6351 C C . PRO A 1 815 ? -33.182 8.717 7.739 1.00 95.88 815 PRO A C 1
ATOM 6353 O O . PRO A 1 815 ? -34.173 8.091 8.111 1.00 95.88 815 PRO A O 1
ATOM 6356 N N . LYS A 1 816 ? -33.178 9.416 6.594 1.00 96.44 816 LYS A N 1
ATOM 6357 C CA . LYS A 1 816 ? -34.302 9.444 5.642 1.00 96.44 816 LYS A CA 1
ATOM 6358 C C . LYS A 1 816 ? -34.306 8.244 4.688 1.00 96.44 816 LYS A C 1
ATOM 6360 O O . LYS A 1 816 ? -35.306 8.028 4.010 1.00 96.44 816 LYS A O 1
ATOM 6365 N N . GLY A 1 817 ? -33.216 7.470 4.636 1.00 92.81 817 GLY A N 1
ATOM 6366 C CA . GLY A 1 817 ? -33.115 6.223 3.872 1.00 92.81 817 GLY A CA 1
ATOM 6367 C C . GLY A 1 817 ? -32.927 6.391 2.361 1.00 92.81 817 GLY A C 1
ATOM 6368 O O . GLY A 1 817 ? -33.212 5.459 1.616 1.00 92.81 817 GLY A O 1
ATOM 6369 N N . THR A 1 818 ? -32.486 7.562 1.890 1.00 93.31 818 THR A N 1
ATOM 6370 C CA . THR A 1 818 ? -32.323 7.858 0.451 1.00 93.31 818 THR A CA 1
ATOM 6371 C C . THR A 1 818 ? -30.870 7.914 -0.019 1.00 93.31 818 THR A C 1
ATOM 6373 O O . THR A 1 818 ? -30.631 8.031 -1.217 1.00 93.31 818 THR A O 1
ATOM 6376 N N . VAL A 1 819 ? -29.900 7.870 0.897 1.00 97.94 819 VAL A N 1
ATOM 6377 C CA . VAL A 1 819 ? -28.473 7.971 0.564 1.00 97.94 819 VAL A CA 1
ATOM 6378 C C . VAL A 1 819 ? -27.922 6.585 0.241 1.00 97.94 819 VAL A C 1
ATOM 6380 O O . VAL A 1 819 ? -28.119 5.639 0.993 1.00 97.94 819 VAL A O 1
ATOM 6383 N N . THR A 1 820 ? -27.222 6.475 -0.876 1.00 97.81 820 THR A N 1
ATOM 6384 C CA . THR A 1 820 ? -26.492 5.291 -1.352 1.00 97.81 820 THR A CA 1
ATOM 6385 C C . THR A 1 820 ? -24.994 5.574 -1.453 1.00 97.81 820 THR A C 1
ATOM 6387 O O . THR A 1 820 ? -24.611 6.746 -1.444 1.00 97.81 820 THR A O 1
ATOM 6390 N N . GLU A 1 821 ? -24.165 4.534 -1.555 1.00 97.75 821 GLU A N 1
ATOM 6391 C CA . GLU A 1 821 ? -22.705 4.646 -1.717 1.00 97.75 821 GLU A CA 1
ATOM 6392 C C . GLU A 1 821 ? -22.336 5.597 -2.865 1.00 97.75 821 GLU A C 1
ATOM 6394 O O . GLU A 1 821 ? -21.626 6.580 -2.658 1.00 97.75 821 GLU A O 1
ATOM 6399 N N . ILE A 1 822 ? -22.920 5.392 -4.051 1.00 95.31 822 ILE A N 1
ATOM 6400 C CA . ILE A 1 822 ? -22.694 6.269 -5.212 1.00 95.31 822 ILE A CA 1
ATOM 6401 C C . ILE A 1 822 ? -23.129 7.701 -4.899 1.00 95.31 822 ILE A C 1
ATOM 6403 O O . ILE A 1 822 ? -22.350 8.631 -5.057 1.00 95.31 822 ILE A O 1
ATOM 6407 N N . SER A 1 823 ? -24.343 7.901 -4.374 1.00 97.50 823 SER A N 1
ATOM 6408 C CA . SER A 1 823 ? -24.822 9.267 -4.113 1.00 97.50 823 SER A CA 1
ATOM 6409 C C . SER A 1 823 ? -24.013 10.000 -3.035 1.00 97.50 823 SER A C 1
ATOM 6411 O O . SER A 1 823 ? -23.977 11.226 -3.038 1.00 97.50 823 SER A O 1
ATOM 6413 N N . ALA A 1 824 ? -23.387 9.278 -2.099 1.00 97.88 824 ALA A N 1
ATOM 6414 C CA . ALA A 1 824 ? -22.515 9.870 -1.092 1.00 97.88 824 ALA A CA 1
ATOM 6415 C C . ALA A 1 824 ? -21.149 10.246 -1.690 1.00 97.88 824 ALA A C 1
ATOM 6417 O O . ALA A 1 824 ? -20.636 11.319 -1.369 1.00 97.88 824 ALA A O 1
ATOM 6418 N N . ALA A 1 825 ? -20.603 9.415 -2.587 1.00 96.94 825 ALA A N 1
ATOM 6419 C CA . ALA A 1 825 ? -19.421 9.741 -3.384 1.00 96.94 825 ALA A CA 1
ATOM 6420 C C . ALA A 1 825 ? -19.663 10.965 -4.288 1.00 96.94 825 ALA A C 1
ATOM 6422 O O . ALA A 1 825 ? -18.913 11.938 -4.210 1.00 96.94 825 ALA A O 1
ATOM 6423 N N . ASP A 1 826 ? -20.768 10.977 -5.041 1.00 95.25 826 ASP A N 1
ATOM 6424 C CA . ASP A 1 826 ? -21.178 12.102 -5.894 1.00 95.25 826 ASP A CA 1
ATOM 6425 C C . ASP A 1 826 ? -21.327 13.390 -5.076 1.00 95.25 826 ASP A C 1
ATOM 6427 O O . ASP A 1 826 ? -20.899 14.468 -5.488 1.00 95.25 826 ASP A O 1
ATOM 6431 N N . LYS A 1 827 ? -21.910 13.291 -3.872 1.00 97.94 827 LYS A N 1
ATOM 6432 C CA . LYS A 1 827 ? -22.067 14.443 -2.980 1.00 97.94 827 LYS A CA 1
ATOM 6433 C C . LYS A 1 827 ? -20.725 14.953 -2.453 1.00 97.94 827 LYS A C 1
ATOM 6435 O O . LYS A 1 827 ? -20.558 16.164 -2.295 1.00 97.94 827 LYS A O 1
ATOM 6440 N N . ALA A 1 828 ? -19.772 14.061 -2.184 1.00 98.19 828 ALA A N 1
ATOM 6441 C CA . ALA A 1 828 ? -18.421 14.440 -1.782 1.00 98.19 828 ALA A CA 1
ATOM 6442 C C . ALA A 1 828 ? -17.716 15.229 -2.895 1.00 98.19 828 ALA A C 1
ATOM 6444 O O . ALA A 1 828 ? -17.137 16.285 -2.630 1.00 98.19 828 ALA A O 1
ATOM 6445 N N . GLU A 1 829 ? -17.812 14.758 -4.141 1.00 97.88 829 GLU A N 1
ATOM 6446 C CA . GLU A 1 829 ? -17.299 15.476 -5.309 1.00 97.88 829 GLU A CA 1
ATOM 6447 C C . GLU A 1 829 ? -18.020 16.815 -5.512 1.00 97.88 829 GLU A C 1
ATOM 6449 O O . GLU A 1 829 ? -17.363 17.837 -5.708 1.00 97.88 829 GLU A O 1
ATOM 6454 N N . GLU A 1 830 ? -19.350 16.853 -5.379 1.00 98.06 830 GLU A N 1
ATOM 6455 C CA . GLU A 1 830 ? -20.135 18.086 -5.492 1.00 98.06 830 GLU A CA 1
ATOM 6456 C C . GLU A 1 830 ? -19.616 19.158 -4.524 1.00 98.06 830 GLU A C 1
ATOM 6458 O O . GLU A 1 830 ? -19.341 20.283 -4.946 1.00 98.06 830 GLU A O 1
ATOM 6463 N N . PHE A 1 831 ? -19.426 18.830 -3.243 1.00 98.62 831 PHE A N 1
ATOM 6464 C CA . PHE A 1 831 ? -18.919 19.791 -2.258 1.00 98.62 831 PHE A CA 1
ATOM 6465 C C . PHE A 1 831 ? -17.474 20.229 -2.531 1.00 98.62 831 PHE A C 1
ATOM 6467 O O . PHE A 1 831 ? -17.145 21.403 -2.327 1.00 98.62 831 PHE A O 1
ATOM 6474 N N . ARG A 1 832 ? -16.616 19.332 -3.032 1.00 98.44 832 ARG A N 1
ATOM 6475 C CA . ARG A 1 832 ? -15.243 19.674 -3.441 1.00 98.44 832 ARG A CA 1
ATOM 6476 C C . ARG A 1 832 ? -15.211 20.573 -4.670 1.00 98.44 832 ARG A C 1
ATOM 6478 O O . ARG A 1 832 ? -14.457 21.542 -4.687 1.00 98.44 832 ARG A O 1
ATOM 6485 N N . SER A 1 833 ? -16.084 20.333 -5.645 1.00 97.50 833 SER A N 1
ATOM 6486 C CA . SER A 1 833 ? -16.179 21.131 -6.873 1.00 97.50 833 SER A CA 1
ATOM 6487 C C . SER A 1 833 ? -16.552 22.599 -6.625 1.00 97.50 833 SER A C 1
ATOM 6489 O O . SER A 1 833 ? -16.257 23.469 -7.443 1.00 97.50 833 SER A O 1
ATOM 6491 N N . GLN A 1 834 ? -17.159 22.898 -5.471 1.00 97.75 834 GLN A N 1
ATOM 6492 C CA . GLN A 1 834 ? -17.466 24.263 -5.035 1.00 97.75 834 GLN A CA 1
ATOM 6493 C C . GLN A 1 834 ? -16.249 25.005 -4.467 1.00 97.75 834 GLN A C 1
ATOM 6495 O O . GLN A 1 834 ? -16.297 26.226 -4.291 1.00 97.75 834 GLN A O 1
ATOM 6500 N N . GLN A 1 835 ? -15.180 24.290 -4.114 1.00 98.44 835 GLN A N 1
ATOM 6501 C CA . GLN A 1 835 ? -13.985 24.889 -3.543 1.00 98.44 835 GLN A CA 1
ATOM 6502 C C . GLN A 1 835 ? -13.123 25.531 -4.629 1.00 98.44 835 GLN A C 1
ATOM 6504 O O . GLN A 1 835 ? -13.016 25.065 -5.763 1.00 98.44 835 GLN A O 1
ATOM 6509 N N . LYS A 1 836 ? -12.468 26.633 -4.261 1.00 96.81 836 LYS A N 1
ATOM 6510 C CA . LYS A 1 836 ? -11.622 27.389 -5.182 1.00 96.81 836 LYS A CA 1
ATOM 6511 C C . LYS A 1 836 ? -10.479 26.516 -5.715 1.00 96.81 836 LYS A C 1
ATOM 6513 O O . LYS A 1 836 ? -9.817 25.821 -4.947 1.00 96.81 836 LYS A O 1
ATOM 6518 N N . ASP A 1 837 ? -10.187 26.638 -7.006 1.00 96.25 837 ASP A N 1
ATOM 6519 C CA . ASP A 1 837 ? -9.055 25.984 -7.673 1.00 96.25 837 ASP A CA 1
ATOM 6520 C C . ASP A 1 837 ? -9.133 24.438 -7.682 1.00 96.25 837 ASP A C 1
ATOM 6522 O O . ASP A 1 837 ? -8.110 23.791 -7.896 1.00 96.25 837 ASP A O 1
ATOM 6526 N N . PHE A 1 838 ? -10.319 23.848 -7.463 1.00 98.19 838 PHE A N 1
ATOM 6527 C CA . PHE A 1 838 ? -10.583 22.421 -7.694 1.00 98.19 838 PHE A CA 1
ATOM 6528 C C . PHE A 1 838 ? -10.386 22.068 -9.175 1.00 98.19 838 PHE A C 1
ATOM 6530 O O . PHE A 1 838 ? -10.805 22.815 -10.064 1.00 98.19 838 PHE A O 1
ATOM 6537 N N . VAL A 1 839 ? -9.739 20.934 -9.438 1.00 97.38 839 VAL A N 1
ATOM 6538 C CA . VAL A 1 839 ? -9.444 20.436 -10.790 1.00 97.38 839 VAL A CA 1
ATOM 6539 C C . VAL A 1 839 ? -10.180 19.128 -11.072 1.00 97.38 839 VAL A C 1
ATOM 6541 O O . VAL A 1 839 ? -10.687 18.947 -12.175 1.00 97.38 839 VAL A O 1
ATOM 6544 N N . GLY A 1 840 ? -10.241 18.235 -10.088 1.00 94.94 840 GLY A N 1
ATOM 6545 C CA . GLY A 1 840 ? -10.856 16.915 -10.189 1.00 94.94 840 GLY A CA 1
ATOM 6546 C C . GLY A 1 840 ? -10.529 16.077 -8.956 1.00 94.94 840 GLY A C 1
ATOM 6547 O O . GLY A 1 840 ? -9.831 16.546 -8.057 1.00 94.94 840 GLY A O 1
ATOM 6548 N N . LEU A 1 841 ? -11.011 14.839 -8.905 1.00 97.69 841 LEU A N 1
ATOM 6549 C CA . LEU A 1 841 ? -10.638 13.895 -7.848 1.00 97.69 841 LEU A CA 1
ATOM 6550 C C . LEU A 1 841 ? -9.174 13.440 -7.999 1.00 97.69 841 LEU A C 1
ATOM 6552 O O . LEU A 1 841 ? -8.641 13.438 -9.108 1.00 97.69 841 LEU A O 1
ATOM 6556 N N . SER A 1 842 ? -8.521 13.064 -6.897 1.00 97.69 842 SER A N 1
ATOM 6557 C CA . SER A 1 842 ? -7.148 12.521 -6.900 1.00 97.69 842 SER A CA 1
ATOM 6558 C C . SER A 1 842 ? -7.095 10.991 -7.006 1.00 97.69 842 SER A C 1
ATOM 6560 O O . SER A 1 842 ? -6.028 10.443 -7.280 1.00 97.69 842 SER A O 1
ATOM 6562 N N . PHE A 1 843 ? -8.247 10.323 -6.879 1.00 95.19 843 PHE A N 1
ATOM 6563 C CA . PHE A 1 843 ? -8.510 8.903 -7.153 1.00 95.19 843 PHE A CA 1
ATOM 6564 C C . PHE A 1 843 ? -10.040 8.655 -7.139 1.00 95.19 843 PHE A C 1
ATOM 6566 O O . PHE A 1 843 ? -10.788 9.541 -6.703 1.00 95.19 843 PHE A O 1
ATOM 6573 N N . PRO A 1 844 ? -10.551 7.497 -7.613 1.00 91.50 844 PRO A N 1
ATOM 6574 C CA . PRO A 1 844 ? -11.971 7.169 -7.489 1.00 91.50 844 PRO A CA 1
ATOM 6575 C C . PRO A 1 844 ? -12.386 7.119 -6.016 1.00 91.50 844 PRO A C 1
ATOM 6577 O O . PRO A 1 844 ? -11.777 6.402 -5.230 1.00 91.50 844 PRO A O 1
ATOM 6580 N N . THR A 1 845 ? -13.438 7.847 -5.636 1.00 94.31 845 THR A N 1
ATOM 6581 C CA . THR A 1 845 ? -13.914 7.836 -4.244 1.00 94.31 845 THR A CA 1
ATOM 6582 C C . THR A 1 845 ? -14.379 6.436 -3.839 1.00 94.31 845 THR A C 1
ATOM 6584 O O . THR A 1 845 ? -15.271 5.857 -4.461 1.00 94.31 845 THR A O 1
ATOM 6587 N N . ILE A 1 846 ? -13.818 5.926 -2.746 1.00 95.69 846 ILE A N 1
ATOM 6588 C CA . ILE A 1 846 ? -14.262 4.703 -2.085 1.00 95.69 846 ILE A CA 1
ATOM 6589 C C . ILE A 1 846 ? -15.354 5.115 -1.098 1.00 95.69 846 ILE A C 1
ATOM 6591 O O . ILE A 1 846 ? -15.078 5.706 -0.058 1.00 95.69 846 ILE A O 1
ATOM 6595 N N . SER A 1 847 ? -16.608 4.813 -1.418 1.00 97.38 847 SER A N 1
ATOM 6596 C CA . SER A 1 847 ? -17.753 5.009 -0.524 1.00 97.38 847 SER A CA 1
ATOM 6597 C C . SER A 1 847 ? -18.375 3.652 -0.245 1.00 97.38 847 SER A C 1
ATOM 6599 O O . SER A 1 847 ? -18.867 3.002 -1.164 1.00 97.38 847 SER A O 1
ATOM 6601 N N . SER A 1 848 ? -18.289 3.194 1.004 1.00 96.38 848 SER A N 1
ATOM 6602 C CA . SER A 1 848 ? -18.575 1.800 1.350 1.00 96.38 848 SER A CA 1
ATOM 6603 C C . SER A 1 848 ? -19.389 1.697 2.633 1.00 96.38 848 SER A C 1
ATOM 6605 O O . SER A 1 848 ? -19.028 2.301 3.645 1.00 96.38 848 SER A O 1
ATOM 6607 N N . VAL A 1 849 ? -20.461 0.902 2.623 1.00 96.62 849 VAL A N 1
ATOM 6608 C CA . VAL A 1 849 ? -21.282 0.639 3.819 1.00 96.62 849 VAL A CA 1
ATOM 6609 C C . VAL A 1 849 ? -21.288 -0.837 4.211 1.00 96.62 849 VAL A C 1
ATOM 6611 O O . VAL A 1 849 ? -21.452 -1.731 3.374 1.00 96.62 849 VAL A O 1
ATOM 6614 N N . GLY A 1 850 ? -21.142 -1.086 5.514 1.00 95.62 850 GLY A N 1
ATOM 6615 C CA . GLY A 1 850 ? -21.170 -2.420 6.102 1.00 95.62 850 GLY A CA 1
ATOM 6616 C C . GLY A 1 850 ? -20.139 -3.336 5.430 1.00 95.62 850 GLY A C 1
ATOM 6617 O O . GLY A 1 850 ? -18.971 -2.951 5.339 1.00 95.62 850 GLY A O 1
ATOM 6618 N N . PRO A 1 851 ? -20.536 -4.509 4.901 1.00 91.62 851 PRO A N 1
ATOM 6619 C CA . PRO A 1 851 ? -19.598 -5.488 4.348 1.00 91.62 851 PRO A CA 1
ATOM 6620 C C . PRO A 1 851 ? -18.718 -4.960 3.210 1.00 91.62 851 PRO A C 1
ATOM 6622 O O . PRO A 1 851 ? -17.593 -5.427 3.052 1.00 91.62 851 PRO A O 1
ATOM 6625 N N . ASN A 1 852 ? -19.199 -3.978 2.438 1.00 92.69 852 ASN A N 1
ATOM 6626 C CA . ASN A 1 852 ? -18.414 -3.383 1.355 1.00 92.69 852 ASN A CA 1
ATOM 6627 C C . ASN A 1 852 ? -17.184 -2.638 1.891 1.00 92.69 852 ASN A C 1
ATOM 6629 O O . ASN A 1 852 ? -16.160 -2.602 1.218 1.00 92.69 852 ASN A O 1
ATOM 6633 N N . ALA A 1 853 ? -17.243 -2.105 3.118 1.00 94.25 853 ALA A N 1
ATOM 6634 C CA . ALA A 1 853 ? -16.116 -1.403 3.729 1.00 94.25 853 ALA A CA 1
ATOM 6635 C C . ALA A 1 853 ? -14.939 -2.336 4.065 1.00 94.25 853 ALA A C 1
ATOM 6637 O O . ALA A 1 853 ? -13.821 -1.853 4.206 1.00 94.25 853 ALA A O 1
ATOM 6638 N N . ALA A 1 854 ? -15.156 -3.657 4.146 1.00 89.31 854 ALA A N 1
ATOM 6639 C CA . ALA A 1 854 ? -14.082 -4.640 4.310 1.00 89.31 854 ALA A CA 1
ATOM 6640 C C . ALA A 1 854 ? -13.251 -4.841 3.022 1.00 89.31 854 ALA A C 1
ATOM 6642 O O . ALA A 1 854 ? -12.140 -5.367 3.063 1.00 89.31 854 ALA A O 1
ATOM 6643 N N . ILE A 1 855 ? -13.760 -4.409 1.863 1.00 86.19 855 ILE A N 1
ATOM 6644 C CA . ILE A 1 855 ? -13.047 -4.493 0.587 1.00 86.19 855 ILE A CA 1
ATOM 6645 C C . ILE A 1 855 ? -12.164 -3.244 0.457 1.00 86.19 855 ILE A C 1
ATOM 6647 O O . ILE A 1 855 ? -12.648 -2.158 0.154 1.00 86.19 855 ILE A O 1
ATOM 6651 N N . ILE A 1 856 ? -10.856 -3.412 0.678 1.00 86.31 856 ILE A N 1
ATOM 6652 C CA . ILE A 1 856 ? -9.880 -2.315 0.845 1.00 86.31 856 ILE A CA 1
ATOM 6653 C C . ILE A 1 856 ? -9.988 -1.246 -0.260 1.00 86.31 856 ILE A C 1
ATOM 6655 O O . ILE A 1 856 ? -10.054 -0.061 0.054 1.00 86.31 856 ILE A O 1
ATOM 6659 N N . HIS A 1 857 ? -10.031 -1.663 -1.534 1.00 81.38 857 HIS A N 1
ATOM 6660 C CA . HIS A 1 857 ? -10.198 -0.793 -2.710 1.00 81.38 857 HIS A CA 1
ATOM 6661 C C . HIS A 1 857 ? -11.570 -1.004 -3.377 1.00 81.38 857 HIS A C 1
ATOM 6663 O O . HIS A 1 857 ? -11.666 -1.255 -4.580 1.00 81.38 857 HIS A O 1
ATOM 6669 N N . TYR A 1 858 ? -12.648 -0.963 -2.593 1.00 84.62 858 TYR A N 1
ATOM 6670 C CA . TYR A 1 858 ? -14.004 -1.008 -3.137 1.00 84.62 858 TYR A CA 1
ATOM 6671 C C . TYR A 1 858 ? -14.276 0.196 -4.042 1.00 84.62 858 TYR A C 1
ATOM 6673 O O . TYR A 1 858 ? -14.023 1.337 -3.670 1.00 84.62 858 TYR A O 1
ATOM 6681 N N . THR A 1 859 ? -14.846 -0.041 -5.219 1.00 81.19 859 THR A N 1
ATOM 6682 C CA . THR A 1 859 ? -15.410 1.023 -6.055 1.00 81.19 859 THR A CA 1
ATOM 6683 C C . THR A 1 859 ? -16.909 0.775 -6.175 1.00 81.19 859 THR A C 1
ATOM 6685 O O . THR A 1 859 ? -17.290 -0.303 -6.639 1.00 81.19 859 THR A O 1
ATOM 6688 N N . PRO A 1 860 ? -17.768 1.721 -5.756 1.00 78.88 860 PRO A N 1
ATOM 6689 C CA . PRO A 1 860 ? -19.206 1.530 -5.841 1.00 78.88 860 PRO A CA 1
ATOM 6690 C C . PRO A 1 860 ? -19.652 1.480 -7.306 1.00 78.88 860 PRO A C 1
ATOM 6692 O O . PRO A 1 860 ? -19.391 2.398 -8.082 1.00 78.88 860 PRO A O 1
ATOM 6695 N N . LEU A 1 861 ? -20.346 0.405 -7.678 1.00 80.00 861 LEU A N 1
ATOM 6696 C CA . LEU A 1 861 ? -20.945 0.215 -9.000 1.00 80.00 861 LEU A CA 1
ATOM 6697 C C . LEU A 1 861 ? -22.474 0.205 -8.881 1.00 80.00 861 LEU A C 1
ATOM 6699 O O . LEU A 1 861 ? -22.983 -0.191 -7.831 1.00 80.00 861 LEU A O 1
ATOM 6703 N N . PRO A 1 862 ? -23.238 0.611 -9.915 1.00 80.19 862 PRO A N 1
ATOM 6704 C CA . PRO A 1 862 ? -24.704 0.658 -9.850 1.00 80.19 862 PRO A CA 1
ATOM 6705 C C . PRO A 1 862 ? -25.354 -0.634 -9.332 1.00 80.19 862 PRO A C 1
ATOM 6707 O O . PRO A 1 862 ? -26.330 -0.590 -8.588 1.00 80.19 862 PRO A O 1
ATOM 6710 N N . GLU A 1 863 ? -24.785 -1.778 -9.693 1.00 76.75 863 GLU A N 1
ATOM 6711 C CA . GLU A 1 863 ? -25.199 -3.126 -9.311 1.00 76.75 863 GLU A CA 1
ATOM 6712 C C . GLU A 1 863 ? -24.849 -3.526 -7.868 1.00 76.75 863 GLU A C 1
ATOM 6714 O O . GLU A 1 863 ? -25.538 -4.369 -7.293 1.00 76.75 863 GLU A O 1
ATOM 6719 N N . THR A 1 864 ? -23.806 -2.940 -7.270 1.00 78.50 864 THR A N 1
ATOM 6720 C CA . THR A 1 864 ? -23.386 -3.196 -5.880 1.00 78.50 864 THR A CA 1
ATOM 6721 C C . THR A 1 864 ? -23.712 -2.035 -4.941 1.00 78.50 864 THR A C 1
ATOM 6723 O O . THR A 1 864 ? -23.414 -2.123 -3.752 1.00 78.50 864 THR A O 1
ATOM 6726 N N . ASN A 1 865 ? -24.353 -0.980 -5.457 1.00 90.44 865 ASN A N 1
ATOM 6727 C CA . ASN A 1 865 ? -24.650 0.264 -4.757 1.00 90.44 865 ASN A CA 1
ATOM 6728 C C . ASN A 1 865 ? -25.617 0.039 -3.586 1.00 90.44 865 ASN A C 1
ATOM 6730 O O . ASN A 1 865 ? -26.832 -0.096 -3.768 1.00 90.44 865 ASN A O 1
ATOM 6734 N N . ARG A 1 866 ? -25.083 0.013 -2.364 1.00 94.50 866 ARG A N 1
ATOM 6735 C CA . ARG A 1 866 ? -25.880 -0.168 -1.144 1.00 94.50 866 ARG A CA 1
ATOM 6736 C C . ARG A 1 866 ? -26.432 1.162 -0.630 1.00 94.50 866 ARG A C 1
ATOM 6738 O O . ARG A 1 866 ? -25.814 2.215 -0.759 1.00 94.50 866 ARG A O 1
ATOM 6745 N N . THR A 1 867 ? -27.600 1.110 0.007 1.00 96.50 867 THR A N 1
ATOM 6746 C CA . THR A 1 867 ? -28.155 2.234 0.775 1.00 96.50 867 THR A CA 1
ATOM 6747 C C . THR A 1 867 ? -27.426 2.354 2.113 1.00 96.50 867 THR A C 1
ATOM 6749 O O . THR A 1 867 ? -27.289 1.363 2.826 1.00 96.50 867 THR A O 1
ATOM 6752 N N . LEU A 1 868 ? -26.992 3.562 2.475 1.00 97.56 868 LEU A N 1
ATOM 6753 C CA . LEU A 1 868 ? -26.419 3.849 3.787 1.00 97.56 868 LEU A CA 1
ATOM 6754 C C . LEU A 1 868 ? -27.518 3.779 4.849 1.00 97.56 868 LEU A C 1
ATOM 6756 O O . LEU A 1 868 ? -28.608 4.330 4.675 1.00 97.56 868 LEU A O 1
ATOM 6760 N N . THR A 1 869 ? -27.216 3.142 5.976 1.00 94.88 869 THR A N 1
ATOM 6761 C CA . THR A 1 869 ? -28.144 3.016 7.101 1.00 94.88 869 THR A CA 1
ATOM 6762 C C . THR A 1 869 ? -27.534 3.578 8.379 1.00 94.88 869 THR A C 1
ATOM 6764 O O . THR A 1 869 ? -26.336 3.835 8.471 1.00 94.88 869 THR A O 1
ATOM 6767 N N . VAL A 1 870 ? -28.368 3.774 9.401 1.00 96.94 870 VAL A N 1
ATOM 6768 C CA . VAL A 1 870 ? -27.890 4.186 10.728 1.00 96.94 870 VAL A CA 1
ATOM 6769 C C . VAL A 1 870 ? -27.283 3.037 11.538 1.00 96.94 870 VAL A C 1
ATOM 6771 O O . VAL A 1 870 ? -26.770 3.283 12.620 1.00 96.94 870 VAL A O 1
ATOM 6774 N N . ASN A 1 871 ? -27.348 1.795 11.056 1.00 96.12 871 ASN A N 1
ATOM 6775 C CA . ASN A 1 871 ? -26.972 0.606 11.830 1.00 96.12 871 ASN A CA 1
ATOM 6776 C C . ASN A 1 871 ? -25.695 -0.074 11.323 1.00 96.12 871 ASN A C 1
ATOM 6778 O O . ASN A 1 871 ? -25.351 -1.140 11.822 1.00 96.12 871 ASN A O 1
ATOM 6782 N N . GLU A 1 872 ? -25.049 0.489 10.306 1.00 97.69 872 GLU A N 1
ATOM 6783 C CA . GLU A 1 872 ? -23.848 -0.068 9.693 1.00 97.69 872 GLU A CA 1
ATOM 6784 C C . GLU A 1 872 ? -22.736 0.983 9.694 1.00 97.69 872 GLU A C 1
ATOM 6786 O O . GLU A 1 872 ? -22.987 2.191 9.607 1.00 97.69 872 GLU A O 1
ATOM 6791 N N . VAL A 1 873 ? -21.491 0.512 9.766 1.00 98.38 873 VAL A N 1
ATOM 6792 C CA . VAL A 1 873 ? -20.307 1.344 9.545 1.00 98.38 873 VAL A CA 1
ATOM 6793 C C . VAL A 1 873 ? -20.317 1.898 8.123 1.00 98.38 873 VAL A C 1
ATOM 6795 O O . VAL A 1 873 ? -20.596 1.180 7.162 1.00 98.38 873 VAL A O 1
ATOM 6798 N N . TYR A 1 874 ? -19.974 3.174 7.998 1.00 98.62 874 TYR A N 1
ATOM 6799 C CA . TYR A 1 874 ? -19.735 3.849 6.734 1.00 98.62 874 TYR A CA 1
ATOM 6800 C C . TYR A 1 874 ? -18.277 4.302 6.664 1.00 98.62 874 TYR A C 1
ATOM 6802 O O . TYR A 1 874 ? -17.809 5.036 7.538 1.00 98.62 874 TYR A O 1
ATOM 6810 N N . LEU A 1 875 ? -17.576 3.874 5.619 1.00 98.75 875 LEU A N 1
ATOM 6811 C CA . LEU A 1 875 ? -16.221 4.298 5.296 1.00 98.75 875 LEU A CA 1
ATOM 6812 C C . LEU A 1 875 ? -16.272 5.134 4.021 1.00 98.75 875 LEU A C 1
ATOM 6814 O O . LEU A 1 875 ? -16.829 4.701 3.010 1.00 98.75 875 LEU A O 1
ATOM 6818 N N . ILE A 1 876 ? -15.675 6.323 4.074 1.00 98.62 876 ILE A N 1
ATOM 6819 C CA . ILE A 1 876 ? -15.409 7.129 2.889 1.00 98.62 876 ILE A CA 1
ATOM 6820 C C . ILE A 1 876 ? -13.938 7.493 2.826 1.00 98.62 876 ILE A C 1
ATOM 6822 O O . ILE A 1 876 ? -13.417 8.125 3.744 1.00 98.62 876 ILE A O 1
ATOM 6826 N N . ASP A 1 877 ? -13.312 7.106 1.727 1.00 98.75 877 ASP A N 1
ATOM 6827 C CA . ASP A 1 877 ? -11.966 7.498 1.351 1.00 98.75 877 ASP A CA 1
ATOM 6828 C C . ASP A 1 877 ? -12.009 8.235 0.017 1.00 98.75 877 ASP A C 1
ATOM 6830 O O . ASP A 1 877 ? -12.610 7.778 -0.960 1.00 98.75 877 ASP A O 1
ATOM 6834 N N . SER A 1 878 ? -11.484 9.454 0.026 1.00 98.56 878 SER A N 1
ATOM 6835 C CA . SER A 1 878 ? -11.639 10.377 -1.084 1.00 98.56 878 SER A CA 1
ATOM 6836 C C . SER A 1 878 ? -10.642 11.522 -1.009 1.00 98.56 878 SER A C 1
ATOM 6838 O O . SER A 1 878 ? -10.381 12.061 0.064 1.00 98.56 878 SER A O 1
ATOM 6840 N N . GLY A 1 879 ? -10.213 12.006 -2.168 1.00 98.56 879 GLY A N 1
ATOM 6841 C CA . GLY A 1 879 ? -9.330 13.158 -2.271 1.00 98.56 879 GLY A CA 1
ATOM 6842 C C . GLY A 1 879 ? -9.537 13.940 -3.562 1.00 98.56 879 GLY A C 1
ATOM 6843 O O . GLY A 1 879 ? -10.302 13.545 -4.448 1.00 98.56 879 GLY A O 1
ATOM 6844 N N . ALA A 1 880 ? -8.861 15.081 -3.669 1.00 98.75 880 ALA A N 1
ATOM 6845 C CA . ALA A 1 880 ? -8.936 15.943 -4.837 1.00 98.75 880 ALA A CA 1
ATOM 6846 C C . ALA A 1 880 ? -7.601 16.555 -5.247 1.00 98.75 880 ALA A C 1
ATOM 6848 O O . ALA A 1 880 ? -6.687 16.772 -4.452 1.00 98.75 880 ALA A O 1
ATOM 6849 N N . GLN A 1 881 ? -7.541 16.879 -6.532 1.00 98.69 881 GLN A N 1
ATOM 6850 C CA . GLN A 1 881 ? -6.546 17.736 -7.139 1.00 98.69 881 GLN A CA 1
ATOM 6851 C C . GLN A 1 881 ? -7.026 19.184 -7.067 1.00 98.69 881 GLN A C 1
ATOM 6853 O O . GLN A 1 881 ? -8.067 19.547 -7.624 1.00 98.69 881 GLN A O 1
ATOM 6858 N N . TYR A 1 882 ? -6.228 20.029 -6.429 1.00 98.56 882 TYR A N 1
ATOM 6859 C CA . TYR A 1 882 ? -6.334 21.479 -6.488 1.00 98.56 882 TYR A CA 1
ATOM 6860 C C . TYR A 1 882 ? -5.097 22.032 -7.191 1.00 98.56 882 TYR A C 1
ATOM 6862 O O . TYR A 1 882 ? -4.032 21.424 -7.140 1.00 98.56 882 TYR A O 1
ATOM 6870 N N . ILE A 1 883 ? -5.188 23.225 -7.786 1.00 98.06 883 ILE A N 1
ATOM 6871 C CA . ILE A 1 883 ? -4.000 23.865 -8.389 1.00 98.06 883 ILE A CA 1
ATOM 6872 C C . ILE A 1 883 ? -2.864 24.019 -7.355 1.00 98.06 883 ILE A C 1
ATOM 6874 O O . ILE A 1 883 ? -1.689 23.917 -7.703 1.00 98.06 883 ILE A O 1
ATOM 6878 N N . ASP A 1 884 ? -3.222 24.223 -6.083 1.00 94.94 884 ASP A N 1
ATOM 6879 C CA . ASP A 1 884 ? -2.285 24.390 -4.970 1.00 94.94 884 ASP A CA 1
ATOM 6880 C C . ASP A 1 884 ? -1.709 23.077 -4.405 1.00 94.94 884 ASP A C 1
ATOM 6882 O O . ASP A 1 884 ? -0.713 23.129 -3.685 1.00 94.94 884 ASP A O 1
ATOM 6886 N N . GLY A 1 885 ? -2.331 21.917 -4.647 1.00 98.50 885 GLY A N 1
ATOM 6887 C CA . GLY A 1 885 ? -1.955 20.678 -3.962 1.00 98.50 885 GLY A CA 1
ATOM 6888 C C . GLY A 1 885 ? -2.916 19.506 -4.175 1.00 98.50 885 GLY A C 1
ATOM 6889 O O . GLY A 1 885 ? -3.980 19.661 -4.764 1.00 98.50 885 GLY A O 1
ATOM 6890 N N . THR A 1 886 ? -2.539 18.338 -3.661 1.00 98.94 886 THR A N 1
ATOM 6891 C CA . THR A 1 886 ? -3.314 17.085 -3.742 1.00 98.94 886 THR A CA 1
ATOM 6892 C C . THR A 1 886 ? -3.766 16.682 -2.344 1.00 98.94 886 THR A C 1
ATOM 6894 O O . THR A 1 886 ? -2.984 16.830 -1.403 1.00 98.94 886 THR A O 1
ATOM 6897 N N . THR A 1 887 ? -4.986 16.171 -2.194 1.00 98.88 887 THR A N 1
ATOM 6898 C CA . THR A 1 887 ? -5.491 15.654 -0.913 1.00 98.88 887 THR A CA 1
ATOM 6899 C C . THR A 1 887 ? -5.788 14.164 -0.973 1.00 98.88 887 THR A C 1
ATOM 6901 O O . THR A 1 887 ? -6.046 13.618 -2.049 1.00 98.88 887 THR A O 1
ATOM 6904 N N . ASP A 1 888 ? -5.743 13.549 0.206 1.00 98.81 888 ASP A N 1
ATOM 6905 C CA . ASP A 1 888 ? -6.109 12.163 0.471 1.00 98.81 888 ASP A CA 1
ATOM 6906 C C . ASP A 1 888 ? -6.648 12.053 1.905 1.00 98.81 888 ASP A C 1
ATOM 6908 O O . ASP A 1 888 ? -6.084 12.659 2.827 1.00 98.81 888 ASP A O 1
ATOM 6912 N N . VAL A 1 889 ? -7.798 11.413 2.100 1.00 98.81 889 VAL A N 1
ATOM 6913 C CA . VAL A 1 889 ? -8.438 11.356 3.418 1.00 98.81 889 VAL A CA 1
ATOM 6914 C C . VAL A 1 889 ? -9.539 10.309 3.484 1.00 98.81 889 VAL A C 1
ATOM 6916 O O . VAL A 1 889 ? -10.635 10.457 2.935 1.00 98.81 889 VAL A O 1
ATOM 6919 N N . THR A 1 890 ? -9.302 9.352 4.369 1.00 98.88 890 THR A N 1
ATOM 6920 C CA . THR A 1 890 ? -10.305 8.415 4.854 1.00 98.88 890 THR A CA 1
ATOM 6921 C C . THR A 1 890 ? -10.894 8.793 6.214 1.00 98.88 890 THR A C 1
ATOM 6923 O O . THR A 1 890 ? -10.189 9.077 7.195 1.00 98.88 890 THR A O 1
ATOM 6926 N N . ARG A 1 891 ? -12.224 8.715 6.322 1.00 98.88 891 ARG A N 1
ATOM 6927 C CA . ARG A 1 891 ? -12.950 8.708 7.599 1.00 98.88 891 ARG A CA 1
ATOM 6928 C C . ARG A 1 891 ? -13.920 7.540 7.656 1.00 98.88 891 ARG A C 1
ATOM 6930 O O . ARG A 1 891 ? -14.681 7.292 6.726 1.00 98.88 891 ARG A O 1
ATOM 6937 N N . THR A 1 892 ? -13.932 6.883 8.811 1.00 98.88 892 THR A N 1
ATOM 6938 C CA . THR A 1 892 ? -14.905 5.844 9.145 1.00 98.88 892 THR A CA 1
ATOM 6939 C C . THR A 1 892 ? -15.845 6.354 10.233 1.00 98.88 892 THR A C 1
ATOM 6941 O O . THR A 1 892 ? -15.399 6.957 11.212 1.00 98.88 892 THR A O 1
ATOM 6944 N N . MET A 1 893 ? -17.147 6.148 10.058 1.00 98.56 893 MET A N 1
ATOM 6945 C CA . MET A 1 893 ? -18.190 6.683 10.930 1.00 98.56 893 MET A CA 1
ATOM 6946 C C . MET A 1 893 ? -19.383 5.738 11.067 1.00 98.56 893 MET A C 1
ATOM 6948 O O . MET A 1 893 ? -19.563 4.809 10.286 1.00 98.56 893 MET A O 1
ATOM 6952 N N . HIS A 1 894 ? -20.223 6.014 12.060 1.00 98.50 894 HIS A N 1
ATOM 6953 C CA . HIS A 1 894 ? -21.489 5.328 12.289 1.00 98.50 894 HIS A CA 1
ATOM 6954 C C . HIS A 1 894 ? -22.593 6.347 12.625 1.00 98.50 894 HIS A C 1
ATOM 6956 O O . HIS A 1 894 ? -22.370 7.344 13.328 1.00 98.50 894 HIS A O 1
ATOM 6962 N N . PHE A 1 895 ? -23.811 6.127 12.126 1.00 97.31 895 PHE A N 1
ATOM 6963 C CA . PHE A 1 895 ? -24.913 7.098 12.264 1.00 97.31 895 PHE A CA 1
ATOM 6964 C C . PHE A 1 895 ? -25.949 6.728 13.339 1.00 97.31 895 PHE A C 1
ATOM 6966 O O . PHE A 1 895 ? -26.769 7.561 13.712 1.00 97.31 895 PHE A O 1
ATOM 6973 N N . GLY A 1 896 ? -25.856 5.528 13.910 1.00 96.00 896 GLY A N 1
ATOM 6974 C CA . GLY A 1 896 ? -26.583 5.069 15.100 1.00 96.00 896 GLY A CA 1
ATOM 6975 C C . GLY A 1 896 ? -25.618 4.664 16.215 1.00 96.00 896 GLY A C 1
ATOM 6976 O O . GLY A 1 896 ? -24.670 5.398 16.499 1.00 96.00 896 GLY A O 1
ATOM 6977 N N . ALA A 1 897 ? -25.819 3.487 16.812 1.00 96.75 897 ALA A N 1
ATOM 6978 C CA . ALA A 1 897 ? -24.947 2.940 17.855 1.00 96.75 897 ALA A CA 1
ATOM 6979 C C . ALA A 1 897 ? -24.006 1.848 17.299 1.00 96.75 897 ALA A C 1
ATOM 6981 O O . ALA A 1 897 ? -24.510 0.773 16.973 1.00 96.75 897 ALA A O 1
ATOM 6982 N N . PRO A 1 898 ? -22.683 2.091 17.208 1.00 97.81 898 PRO A N 1
ATOM 6983 C CA . PRO A 1 898 ? -21.738 1.054 16.802 1.00 97.81 898 PRO A CA 1
ATOM 6984 C C . PRO A 1 898 ? -21.642 -0.040 17.873 1.00 97.81 898 PRO A C 1
ATOM 6986 O O . PRO A 1 898 ? -21.772 0.219 19.076 1.00 97.81 898 PRO A O 1
ATOM 6989 N N . SER A 1 899 ? -21.411 -1.270 17.434 1.00 97.81 899 SER A N 1
ATOM 6990 C CA . SER A 1 899 ? -21.196 -2.435 18.287 1.00 97.81 899 SER A CA 1
ATOM 6991 C C . SER A 1 899 ? -19.891 -2.324 19.092 1.00 97.81 899 SER A C 1
ATOM 6993 O O . SER A 1 899 ? -18.973 -1.601 18.698 1.00 97.81 899 SER A O 1
ATOM 6995 N N . PRO A 1 900 ? -19.756 -3.060 20.214 1.00 97.88 900 PRO A N 1
ATOM 6996 C CA . PRO A 1 900 ? -18.513 -3.072 20.985 1.00 97.88 900 PRO A CA 1
ATOM 6997 C C . PRO A 1 900 ? -17.280 -3.444 20.153 1.00 97.88 900 PRO A C 1
ATOM 6999 O O . PRO A 1 900 ? -16.246 -2.805 20.303 1.00 97.88 900 PRO A O 1
ATOM 7002 N N . PHE A 1 901 ? -17.413 -4.412 19.240 1.00 97.62 901 PHE A N 1
ATOM 7003 C CA . PHE A 1 901 ? -16.309 -4.871 18.396 1.00 97.62 901 PHE A CA 1
ATOM 7004 C C . PHE A 1 901 ? -15.908 -3.830 17.338 1.00 97.62 901 PHE A C 1
ATOM 7006 O O . PHE A 1 901 ? -14.727 -3.535 17.192 1.00 97.62 901 PHE A O 1
ATOM 7013 N N . GLU A 1 902 ? -16.872 -3.177 16.674 1.00 98.44 902 GLU A N 1
ATOM 7014 C CA . GLU A 1 902 ? -16.574 -2.055 15.763 1.00 98.44 902 GLU A CA 1
ATOM 7015 C C . GLU A 1 902 ? -15.828 -0.929 16.491 1.00 98.44 902 GLU A C 1
ATOM 7017 O O . GLU A 1 902 ? -14.877 -0.362 15.951 1.00 98.44 902 GLU A O 1
ATOM 7022 N N . LYS A 1 903 ? -16.228 -0.625 17.735 1.00 98.69 903 LYS A N 1
ATOM 7023 C CA . LYS A 1 903 ? -15.564 0.393 18.555 1.00 98.69 903 LYS A CA 1
ATOM 7024 C C . LYS A 1 903 ? -14.150 -0.001 18.968 1.00 98.69 903 LYS A C 1
ATOM 7026 O O . LYS A 1 903 ? -13.252 0.839 18.962 1.00 98.69 903 LYS A O 1
ATOM 7031 N N . GLU A 1 904 ? -13.956 -1.253 19.358 1.00 98.19 904 GLU A N 1
ATOM 7032 C CA . GLU A 1 904 ? -12.661 -1.806 19.747 1.00 98.19 904 GLU A CA 1
ATOM 7033 C C . GLU A 1 904 ? -11.668 -1.744 18.577 1.00 98.19 904 GLU A C 1
ATOM 7035 O O . GLU A 1 904 ? -10.646 -1.060 18.683 1.00 98.19 904 GLU A O 1
ATOM 7040 N N . CYS A 1 905 ? -12.032 -2.307 17.419 1.00 98.56 905 CYS A N 1
ATOM 7041 C CA . CYS A 1 905 ? -11.220 -2.251 16.202 1.00 98.56 905 CYS A CA 1
ATOM 7042 C C . CYS A 1 905 ? -10.930 -0.809 15.766 1.00 98.56 905 CYS A C 1
ATOM 7044 O O . CYS A 1 905 ? -9.785 -0.478 15.453 1.00 98.56 905 CYS A O 1
ATOM 7046 N N . PHE A 1 906 ? -11.930 0.082 15.800 1.00 98.88 906 PHE A N 1
ATOM 7047 C CA . PHE A 1 906 ? -11.726 1.493 15.451 1.00 98.88 906 PHE A CA 1
ATOM 7048 C C . PHE A 1 906 ? -10.736 2.167 16.390 1.00 98.88 906 PHE A C 1
ATOM 7050 O O . PHE A 1 906 ? -9.904 2.967 15.962 1.00 98.88 906 PHE A O 1
ATOM 7057 N N . THR A 1 907 ? -10.796 1.825 17.674 1.00 98.88 907 THR A N 1
ATOM 7058 C CA . THR A 1 907 ? -9.888 2.387 18.667 1.00 98.88 907 THR A CA 1
ATOM 7059 C C . THR A 1 907 ? -8.466 1.878 18.469 1.00 98.88 907 THR A C 1
ATOM 7061 O O . THR A 1 907 ? -7.541 2.674 18.587 1.00 98.88 907 THR A O 1
ATOM 7064 N N . TYR A 1 908 ? -8.257 0.612 18.097 1.00 98.81 908 TYR A N 1
ATOM 7065 C CA . TYR A 1 908 ? -6.921 0.110 17.752 1.00 98.81 908 TYR A CA 1
ATOM 7066 C C . TYR A 1 908 ? -6.338 0.796 16.519 1.00 98.81 908 TYR A C 1
ATOM 7068 O O . TYR A 1 908 ? -5.197 1.259 16.571 1.00 98.81 908 TYR A O 1
ATOM 7076 N N . VAL A 1 909 ? -7.137 0.950 15.459 1.00 98.88 909 VAL A N 1
ATOM 7077 C CA . VAL A 1 909 ? -6.741 1.706 14.260 1.00 98.88 909 VAL A CA 1
ATOM 7078 C C . VAL A 1 909 ? -6.366 3.144 14.628 1.00 98.88 909 VAL A C 1
ATOM 7080 O O . VAL A 1 909 ? -5.303 3.632 14.247 1.00 98.88 909 VAL A O 1
ATOM 7083 N N . LEU A 1 910 ? -7.189 3.811 15.443 1.00 98.88 910 LEU A N 1
ATOM 7084 C CA . LEU A 1 910 ? -6.915 5.169 15.905 1.00 98.88 910 LEU A CA 1
ATOM 7085 C C . LEU A 1 910 ? -5.646 5.253 16.763 1.00 98.88 910 LEU A C 1
ATOM 7087 O O . LEU A 1 910 ? -4.874 6.196 16.614 1.00 98.88 910 LEU A O 1
ATOM 7091 N N . LYS A 1 911 ? -5.400 4.288 17.654 1.00 98.88 911 LYS A N 1
ATOM 7092 C CA . LYS A 1 911 ? -4.160 4.234 18.444 1.00 98.88 911 LYS A CA 1
ATOM 7093 C C . LYS A 1 911 ? -2.941 4.111 17.536 1.00 98.88 911 LYS A C 1
ATOM 7095 O O . LYS A 1 911 ? -1.960 4.813 17.768 1.00 98.88 911 LYS A O 1
ATOM 7100 N N . GLY A 1 912 ? -3.029 3.286 16.494 1.00 98.81 912 GLY A N 1
ATOM 7101 C CA . GLY A 1 912 ? -2.001 3.170 15.465 1.00 98.81 912 GLY A CA 1
ATOM 7102 C C . GLY A 1 912 ? -1.727 4.494 14.746 1.00 98.81 912 GLY A C 1
ATOM 7103 O O . GLY A 1 912 ? -0.579 4.936 14.687 1.00 98.81 912 GLY A O 1
ATOM 7104 N N . HIS A 1 913 ? -2.787 5.167 14.295 1.00 98.94 913 HIS A N 1
ATOM 7105 C CA . HIS A 1 913 ? -2.708 6.475 13.636 1.00 98.94 913 HIS A CA 1
ATOM 7106 C C . HIS A 1 913 ? -2.033 7.513 14.548 1.00 98.94 913 HIS A C 1
ATOM 7108 O O . HIS A 1 913 ? -1.062 8.174 14.194 1.00 98.94 913 HIS A O 1
ATOM 7114 N N . ILE A 1 914 ? -2.475 7.609 15.805 1.00 98.88 914 ILE A N 1
ATOM 7115 C CA . ILE A 1 914 ? -1.877 8.533 16.776 1.00 98.88 914 ILE A CA 1
ATOM 7116 C C . ILE A 1 914 ? -0.411 8.175 17.056 1.00 98.88 914 ILE A C 1
ATOM 7118 O O . ILE A 1 914 ? 0.417 9.072 17.232 1.00 98.88 914 ILE A O 1
ATOM 7122 N N . ALA A 1 915 ? -0.067 6.886 17.116 1.00 98.81 915 ALA A N 1
ATOM 7123 C CA . ALA A 1 915 ? 1.295 6.440 17.383 1.00 98.81 915 ALA A CA 1
ATOM 7124 C C . ALA A 1 915 ? 2.275 6.890 16.290 1.00 98.81 915 ALA A C 1
ATOM 7126 O O . ALA A 1 915 ? 3.378 7.323 16.631 1.00 98.81 915 ALA A O 1
ATOM 7127 N N . VAL A 1 916 ? 1.866 6.852 15.017 1.00 98.81 916 VAL A N 1
ATOM 7128 C CA . VAL A 1 916 ? 2.650 7.388 13.896 1.00 98.81 916 VAL A CA 1
ATOM 7129 C C . VAL A 1 916 ? 2.657 8.911 13.928 1.00 98.81 916 VAL A C 1
ATOM 7131 O O . VAL A 1 916 ? 3.729 9.506 14.045 1.00 98.81 916 VAL A O 1
ATOM 7134 N N . SER A 1 917 ? 1.487 9.552 13.917 1.00 98.56 917 SER A N 1
ATOM 7135 C CA . SER A 1 917 ? 1.365 11.012 13.856 1.00 98.56 917 SER A CA 1
ATOM 7136 C C . SER A 1 917 ? 2.089 11.740 15.004 1.00 98.56 917 SER A C 1
ATOM 7138 O O . SER A 1 917 ? 2.699 12.793 14.813 1.00 98.56 917 SER A O 1
ATOM 7140 N N . ALA A 1 918 ? 2.094 11.167 16.213 1.00 98.25 918 ALA A N 1
ATOM 7141 C CA . ALA A 1 918 ? 2.754 11.737 17.392 1.00 98.25 918 ALA A CA 1
ATOM 7142 C C . ALA A 1 918 ? 4.191 11.224 17.626 1.00 98.25 918 ALA A C 1
ATOM 7144 O O . ALA A 1 918 ? 4.762 11.469 18.704 1.00 98.25 918 ALA A O 1
ATOM 7145 N N . ALA A 1 919 ? 4.765 10.467 16.685 1.00 98.50 919 ALA A N 1
ATOM 7146 C CA . ALA A 1 919 ? 6.119 9.942 16.798 1.00 98.50 919 ALA A CA 1
ATOM 7147 C C . ALA A 1 919 ? 7.161 11.061 16.672 1.00 98.50 919 ALA A C 1
ATOM 7149 O O . ALA A 1 919 ? 7.131 11.868 15.748 1.00 98.50 919 ALA A O 1
ATOM 7150 N N . ILE A 1 920 ? 8.148 11.055 17.573 1.00 98.44 920 ILE A N 1
ATOM 7151 C CA . ILE A 1 920 ? 9.358 11.874 17.447 1.00 98.44 920 ILE A CA 1
ATOM 7152 C C . ILE A 1 920 ? 10.517 10.942 17.114 1.00 98.44 920 ILE A C 1
ATOM 7154 O O . ILE A 1 920 ? 10.842 10.053 17.901 1.00 98.44 920 ILE A O 1
ATOM 7158 N N . PHE A 1 921 ? 11.165 11.167 15.975 1.00 98.00 921 PHE A N 1
ATOM 7159 C CA . PHE A 1 921 ? 12.205 10.284 15.446 1.00 98.00 921 PHE A CA 1
ATOM 7160 C C . PHE A 1 921 ? 13.440 11.070 14.978 1.00 98.00 921 PHE A C 1
ATOM 7162 O O . PHE A 1 921 ? 13.343 12.257 14.666 1.00 98.00 921 PHE A O 1
ATOM 7169 N N . PRO A 1 922 ? 14.643 10.468 14.954 1.00 96.81 922 PRO A N 1
ATOM 7170 C CA . PRO A 1 922 ? 15.840 11.135 14.442 1.00 96.81 922 PRO A CA 1
ATOM 7171 C C . PRO A 1 922 ? 15.706 11.533 12.967 1.00 96.81 922 PRO A C 1
ATOM 7173 O O . PRO A 1 922 ? 15.110 10.804 12.175 1.00 96.81 922 PRO A O 1
ATOM 7176 N N . ASN A 1 923 ? 16.333 12.645 12.580 1.00 93.75 923 ASN A N 1
ATOM 7177 C CA . ASN A 1 923 ? 16.471 12.987 11.163 1.00 93.75 923 ASN A CA 1
ATOM 7178 C C . ASN A 1 923 ? 17.234 11.874 10.412 1.00 93.75 923 ASN A C 1
ATOM 7180 O O . ASN A 1 923 ? 18.224 11.347 10.933 1.00 93.75 923 ASN A O 1
ATOM 7184 N N . GLY A 1 924 ? 16.765 11.509 9.218 1.00 87.56 924 GLY A N 1
ATOM 7185 C CA . GLY A 1 924 ? 17.307 10.408 8.424 1.00 87.56 924 GLY A CA 1
ATOM 7186 C C . GLY A 1 924 ? 16.756 9.021 8.790 1.00 87.56 924 GLY A C 1
ATOM 7187 O O . GLY A 1 924 ? 17.301 8.009 8.347 1.00 87.56 924 GLY A O 1
ATOM 7188 N N . THR A 1 925 ? 15.702 8.949 9.607 1.00 95.56 925 THR A N 1
ATOM 7189 C CA . THR A 1 925 ? 14.955 7.701 9.837 1.00 95.56 925 THR A CA 1
ATOM 7190 C C . THR A 1 925 ? 14.134 7.377 8.592 1.00 95.56 925 THR A C 1
ATOM 7192 O O . THR A 1 925 ? 13.451 8.248 8.064 1.00 95.56 925 THR A O 1
ATOM 7195 N N . LYS A 1 926 ? 14.203 6.136 8.113 1.00 96.38 926 LYS A N 1
ATOM 7196 C CA . LYS A 1 926 ? 13.374 5.653 7.002 1.00 96.38 926 LYS A CA 1
ATOM 7197 C C . LYS A 1 926 ? 11.931 5.440 7.451 1.00 96.38 926 LYS A C 1
ATOM 7199 O O . LYS A 1 926 ? 11.708 5.037 8.592 1.00 96.38 926 LYS A O 1
ATOM 7204 N N . GLY A 1 927 ? 10.970 5.690 6.571 1.00 96.00 927 GLY A N 1
ATOM 7205 C CA . GLY A 1 927 ? 9.553 5.619 6.909 1.00 96.00 927 GLY A CA 1
ATOM 7206 C C . GLY A 1 927 ? 9.079 4.201 7.229 1.00 96.00 927 GLY A C 1
ATOM 7207 O O . GLY A 1 927 ? 8.278 4.042 8.144 1.00 96.00 927 GLY A O 1
ATOM 7208 N N . HIS A 1 928 ? 9.643 3.153 6.614 1.00 95.69 928 HIS A N 1
ATOM 7209 C CA . HIS A 1 928 ? 9.283 1.764 6.958 1.00 95.69 928 HIS A CA 1
ATOM 7210 C C . HIS A 1 928 ? 9.508 1.415 8.442 1.00 95.69 928 HIS A C 1
ATOM 7212 O O . HIS A 1 928 ? 8.836 0.536 8.973 1.00 95.69 928 HIS A O 1
ATOM 7218 N N . LEU A 1 929 ? 10.426 2.104 9.135 1.00 97.06 929 LEU A N 1
ATOM 7219 C CA . LEU A 1 929 ? 10.684 1.892 10.567 1.00 97.06 929 LEU A CA 1
ATOM 7220 C C . LEU A 1 929 ? 9.540 2.395 11.460 1.00 97.06 929 LEU A C 1
ATOM 7222 O O . LEU A 1 929 ? 9.511 2.074 12.645 1.00 97.06 929 LEU A O 1
ATOM 7226 N N . LEU A 1 930 ? 8.625 3.194 10.906 1.00 97.81 930 LEU A N 1
ATOM 7227 C CA . LEU A 1 930 ? 7.455 3.730 11.596 1.00 97.81 930 LEU A CA 1
ATOM 7228 C C . LEU A 1 930 ? 6.191 2.892 11.336 1.00 97.81 930 LEU A C 1
ATOM 7230 O O . LEU A 1 930 ? 5.219 3.039 12.069 1.00 97.81 930 LEU A O 1
ATOM 7234 N N . ASP A 1 931 ? 6.200 1.986 10.348 1.00 98.38 931 ASP A N 1
ATOM 7235 C CA . ASP A 1 931 ? 5.029 1.183 9.946 1.00 98.38 931 ASP A CA 1
ATOM 7236 C C . ASP A 1 931 ? 4.481 0.347 11.113 1.00 98.38 931 ASP A C 1
ATOM 7238 O O . ASP A 1 931 ? 3.277 0.341 11.359 1.00 98.38 931 ASP A O 1
ATOM 7242 N N . SER A 1 932 ? 5.362 -0.259 11.914 1.00 97.75 932 SER A N 1
ATOM 7243 C CA . SER A 1 932 ? 4.969 -1.077 13.067 1.00 97.75 932 SER A CA 1
ATOM 7244 C C . SER A 1 932 ? 4.332 -0.283 14.214 1.00 97.75 932 SER A C 1
ATOM 7246 O O . SER A 1 932 ? 3.618 -0.873 15.022 1.00 97.75 932 SER A O 1
ATOM 7248 N N . PHE A 1 933 ? 4.530 1.041 14.298 1.00 98.50 933 PHE A N 1
ATOM 7249 C CA . PHE A 1 933 ? 3.832 1.863 15.299 1.00 98.50 933 PHE A CA 1
ATOM 7250 C C . PHE A 1 933 ? 2.324 1.877 15.054 1.00 98.50 933 PHE A C 1
ATOM 7252 O O . PHE A 1 933 ? 1.553 1.833 16.009 1.00 98.50 933 PHE A O 1
ATOM 7259 N N . ALA A 1 934 ? 1.915 1.863 13.785 1.00 98.50 934 ALA A N 1
ATOM 7260 C CA . ALA A 1 934 ? 0.513 1.830 13.404 1.00 98.50 934 ALA A CA 1
ATOM 7261 C C . ALA A 1 934 ? -0.162 0.468 13.637 1.00 98.50 934 ALA A C 1
ATOM 7263 O O . ALA A 1 934 ? -1.380 0.399 13.784 1.00 98.50 934 ALA A O 1
ATOM 7264 N N . ARG A 1 935 ? 0.622 -0.614 13.704 1.00 98.44 935 ARG A N 1
ATOM 7265 C CA . ARG A 1 935 ? 0.112 -1.989 13.819 1.00 98.44 935 ARG A CA 1
ATOM 7266 C C . ARG A 1 935 ? 0.068 -2.517 15.241 1.00 98.44 935 ARG A C 1
ATOM 7268 O O . ARG A 1 935 ? -0.722 -3.409 15.515 1.00 98.44 935 ARG A O 1
ATOM 7275 N N . ALA A 1 936 ? 0.882 -1.967 16.143 1.00 97.44 936 ALA A N 1
ATOM 7276 C CA . ALA A 1 936 ? 1.100 -2.522 17.479 1.00 97.44 936 ALA A CA 1
ATOM 7277 C C . ALA A 1 936 ? -0.204 -2.858 18.229 1.00 97.44 936 ALA A C 1
ATOM 7279 O O . ALA A 1 936 ? -0.372 -3.987 18.672 1.00 97.44 936 ALA A O 1
ATOM 7280 N N . ALA A 1 937 ? -1.164 -1.926 18.291 1.00 96.88 937 ALA A N 1
ATOM 7281 C CA . ALA A 1 937 ? -2.430 -2.152 18.999 1.00 96.88 937 ALA A CA 1
ATOM 7282 C C . ALA A 1 937 ? -3.316 -3.239 18.355 1.00 96.88 937 ALA A C 1
ATOM 7284 O O . ALA A 1 937 ? -4.038 -3.937 19.062 1.00 96.88 937 ALA A O 1
ATOM 7285 N N . LEU A 1 938 ? -3.265 -3.383 17.026 1.00 96.94 938 LEU A N 1
ATOM 7286 C CA . LEU A 1 938 ? -3.962 -4.456 16.312 1.00 96.94 938 LEU A CA 1
ATOM 7287 C C . LEU A 1 938 ? -3.268 -5.803 16.559 1.00 96.94 938 LEU A C 1
ATOM 7289 O O . LEU A 1 938 ? -3.936 -6.774 16.908 1.00 96.94 938 LEU A O 1
ATOM 7293 N N . TRP A 1 939 ? -1.936 -5.844 16.456 1.00 97.69 939 TRP A N 1
ATOM 7294 C CA . TRP A 1 939 ? -1.133 -7.049 16.678 1.00 97.69 939 TRP A CA 1
ATOM 7295 C C . TRP A 1 939 ? -1.250 -7.595 18.101 1.00 97.69 939 TRP A C 1
ATOM 7297 O O . TRP A 1 939 ? -1.342 -8.811 18.261 1.00 97.69 939 TRP A O 1
ATOM 7307 N N . ASP A 1 940 ? -1.332 -6.724 19.111 1.00 86.31 940 ASP A N 1
ATOM 7308 C CA . ASP A 1 940 ? -1.597 -7.117 20.504 1.00 86.31 940 ASP A CA 1
ATOM 7309 C C . ASP A 1 940 ? -2.918 -7.902 20.646 1.00 86.31 940 ASP A C 1
ATOM 7311 O O . ASP A 1 940 ? -3.079 -8.681 21.582 1.00 86.31 940 ASP A O 1
ATOM 7315 N N . SER A 1 941 ? -3.843 -7.732 19.694 1.00 87.38 941 SER A N 1
ATOM 7316 C CA . SER A 1 941 ? -5.146 -8.408 19.639 1.00 87.38 941 SER A CA 1
ATOM 7317 C C . SER A 1 941 ? -5.245 -9.449 18.510 1.00 87.38 941 SER A C 1
ATOM 7319 O O . SER A 1 941 ? -6.336 -9.928 18.207 1.00 87.38 941 SER A O 1
ATOM 7321 N N . GLY A 1 942 ? -4.128 -9.799 17.859 1.00 90.12 942 GLY A N 1
ATOM 7322 C CA . GLY A 1 942 ? -4.090 -10.772 16.759 1.00 90.12 942 GLY A CA 1
ATOM 7323 C C . GLY A 1 942 ? -4.700 -10.288 15.436 1.00 90.12 942 GLY A C 1
ATOM 7324 O O . GLY A 1 942 ? -5.004 -11.108 14.571 1.00 90.12 942 GLY A O 1
ATOM 7325 N N . LEU A 1 943 ? -4.886 -8.976 15.274 1.00 92.69 943 LEU A N 1
ATOM 7326 C CA . LEU A 1 943 ? -5.456 -8.338 14.083 1.00 92.69 943 LEU A CA 1
ATOM 7327 C C . LEU A 1 943 ? -4.359 -7.673 13.235 1.00 92.69 943 LEU A C 1
ATOM 7329 O O . LEU A 1 943 ? -3.300 -7.332 13.752 1.00 92.69 943 LEU A O 1
ATOM 7333 N N . ASP A 1 944 ? -4.609 -7.435 11.944 1.00 94.75 944 ASP A N 1
ATOM 7334 C CA . ASP A 1 944 ? -3.703 -6.687 11.051 1.00 94.75 944 ASP A CA 1
ATOM 7335 C C . ASP A 1 944 ? -4.466 -6.090 9.847 1.00 94.75 944 ASP A C 1
ATOM 7337 O O . ASP A 1 944 ? -5.663 -6.327 9.676 1.00 94.75 944 ASP A O 1
ATOM 7341 N N . TYR A 1 945 ? -3.768 -5.346 8.983 1.00 92.94 945 TYR A N 1
ATOM 7342 C CA . TYR A 1 945 ? -4.258 -4.847 7.694 1.00 92.94 945 TYR A CA 1
ATOM 7343 C C . TYR A 1 945 ? -3.251 -5.063 6.557 1.00 92.94 945 TYR A C 1
ATOM 7345 O O . TYR A 1 945 ? -2.054 -4.797 6.672 1.00 92.94 945 TYR A O 1
ATOM 7353 N N . LEU A 1 946 ? -3.745 -5.497 5.393 1.00 86.50 946 LEU A N 1
ATOM 7354 C CA . LEU A 1 946 ? -2.919 -5.987 4.277 1.00 86.50 946 LEU A CA 1
ATOM 7355 C C . LEU A 1 946 ? -2.458 -4.899 3.279 1.00 86.50 946 LEU A C 1
ATOM 7357 O O . LEU A 1 946 ? -2.234 -5.167 2.095 1.00 86.50 946 LEU A O 1
ATOM 7361 N N . HIS A 1 947 ? -2.245 -3.672 3.754 1.00 87.62 947 HIS A N 1
ATOM 7362 C CA . HIS A 1 947 ? -1.642 -2.567 2.993 1.00 87.62 947 HIS A CA 1
ATOM 7363 C C . HIS A 1 947 ? -0.566 -1.840 3.819 1.00 87.62 947 HIS A C 1
ATOM 7365 O O . HIS A 1 947 ? -0.358 -2.162 4.988 1.00 87.62 947 HIS A O 1
ATOM 7371 N N . GLY A 1 948 ? 0.194 -0.931 3.195 1.00 90.88 948 GLY A N 1
ATOM 7372 C CA . GLY A 1 948 ? 1.165 -0.098 3.920 1.00 90.88 948 GLY A CA 1
ATOM 7373 C C . GLY A 1 948 ? 0.462 0.915 4.824 1.00 90.88 948 GLY A C 1
ATOM 7374 O O . GLY A 1 948 ? -0.700 1.221 4.593 1.00 90.88 948 GLY A O 1
ATOM 7375 N N . THR A 1 949 ? 1.153 1.413 5.844 1.00 97.94 949 THR A N 1
ATOM 7376 C CA . THR A 1 949 ? 0.639 2.473 6.728 1.00 97.94 949 THR A CA 1
ATOM 7377 C C . THR A 1 949 ? 0.557 3.842 6.050 1.00 97.94 949 THR A C 1
ATOM 7379 O O . THR A 1 949 ? -0.197 4.685 6.515 1.00 97.94 949 THR A O 1
ATOM 7382 N N . GLY A 1 950 ? 1.325 4.085 4.987 1.00 97.00 950 GLY A N 1
ATOM 7383 C CA . GLY A 1 950 ? 1.181 5.287 4.174 1.00 97.00 950 GLY A CA 1
ATOM 7384 C C . GLY A 1 950 ? 2.168 5.395 3.016 1.00 97.00 950 GLY A C 1
ATOM 7385 O O . GLY A 1 950 ? 3.120 4.614 2.889 1.00 97.00 950 GLY A O 1
ATOM 7386 N N . HIS A 1 951 ? 1.964 6.399 2.175 1.00 97.38 951 HIS A N 1
ATOM 7387 C CA . HIS A 1 951 ? 2.741 6.703 0.971 1.00 97.38 951 HIS A CA 1
ATOM 7388 C C . HIS A 1 951 ? 3.043 8.201 0.885 1.00 97.38 951 HIS A C 1
ATOM 7390 O O . HIS A 1 951 ? 2.383 9.007 1.530 1.00 97.38 951 HIS A O 1
ATOM 7396 N N . GLY A 1 952 ? 4.044 8.613 0.102 1.00 98.06 952 GLY A N 1
ATOM 7397 C CA . GLY A 1 952 ? 4.229 10.036 -0.188 1.00 98.06 952 GLY A CA 1
ATOM 7398 C C . GLY A 1 952 ? 3.083 10.605 -1.029 1.00 98.06 952 GLY A C 1
ATOM 7399 O O . GLY A 1 952 ? 2.420 9.866 -1.755 1.00 98.06 952 GLY A O 1
ATOM 7400 N N . VAL A 1 953 ? 2.857 11.919 -0.931 1.00 98.75 953 VAL A N 1
ATOM 7401 C CA . VAL A 1 953 ? 1.800 12.638 -1.672 1.00 98.75 953 VAL A CA 1
ATOM 7402 C C . VAL A 1 953 ? 2.398 13.793 -2.472 1.00 98.75 953 VAL A C 1
ATOM 7404 O O . VAL A 1 953 ? 3.117 14.635 -1.919 1.00 98.75 953 VAL A O 1
ATOM 7407 N N . GLY A 1 954 ? 2.117 13.839 -3.778 1.00 98.44 954 GLY A N 1
ATOM 7408 C CA . GLY A 1 954 ? 2.614 14.868 -4.692 1.00 98.44 954 GLY A CA 1
ATOM 7409 C C . GLY A 1 954 ? 1.873 16.203 -4.575 1.00 98.44 954 GLY A C 1
ATOM 7410 O O . GLY A 1 954 ? 0.712 16.257 -4.183 1.00 98.44 954 GLY A O 1
ATOM 7411 N N . CYS A 1 955 ? 2.526 17.309 -4.949 1.00 98.25 955 CYS A N 1
ATOM 7412 C CA . CYS A 1 955 ? 1.906 18.641 -4.961 1.00 98.25 955 CYS A CA 1
ATOM 7413 C C . CYS A 1 955 ? 1.236 18.928 -6.319 1.00 98.25 955 CYS A C 1
ATOM 7415 O O . CYS A 1 955 ? 1.924 19.201 -7.315 1.00 98.25 955 CYS A O 1
ATOM 7417 N N . PHE A 1 956 ? -0.100 18.825 -6.354 1.00 98.50 956 PHE A N 1
ATOM 7418 C CA . PHE A 1 956 ? -0.911 18.826 -7.576 1.00 98.50 956 PHE A CA 1
ATOM 7419 C C . PHE A 1 956 ? -0.355 17.811 -8.588 1.00 98.50 956 PHE A C 1
ATOM 7421 O O . PHE A 1 956 ? -0.035 18.153 -9.718 1.00 98.50 956 PHE A O 1
ATOM 7428 N N . LEU A 1 957 ? -0.107 16.585 -8.145 1.00 98.44 957 LEU A N 1
ATOM 7429 C CA . LEU A 1 957 ? 0.540 15.489 -8.880 1.00 98.44 957 LEU A CA 1
ATOM 7430 C C . LEU A 1 957 ? -0.097 14.177 -8.405 1.00 98.44 957 LEU A C 1
ATOM 7432 O O . LEU A 1 957 ? -1.180 14.199 -7.829 1.00 98.44 957 LEU A O 1
ATOM 7436 N N . ASN A 1 958 ? 0.541 13.037 -8.652 1.00 98.38 958 ASN A N 1
ATOM 7437 C CA . ASN A 1 958 ? 0.049 11.750 -8.176 1.00 98.38 958 ASN A CA 1
ATOM 7438 C C . ASN A 1 958 ? -0.185 11.776 -6.657 1.00 98.38 958 ASN A C 1
ATOM 7440 O O . ASN A 1 958 ? 0.661 12.264 -5.897 1.00 98.38 958 ASN A O 1
ATOM 7444 N N . VAL A 1 959 ? -1.324 11.225 -6.235 1.00 98.19 959 VAL A N 1
ATOM 7445 C CA . VAL A 1 959 ? -1.642 11.039 -4.814 1.00 98.19 959 VAL A CA 1
ATOM 7446 C C . VAL A 1 959 ? -0.693 10.028 -4.166 1.00 98.19 959 VAL A C 1
ATOM 7448 O O . VAL A 1 959 ? -0.200 10.274 -3.073 1.00 98.19 959 VAL A O 1
ATOM 7451 N N . HIS A 1 960 ? -0.309 8.982 -4.906 1.00 96.25 960 HIS A N 1
ATOM 7452 C CA . HIS A 1 960 ? 0.766 8.064 -4.546 1.00 96.25 960 HIS A CA 1
ATOM 7453 C C . HIS A 1 960 ? 2.089 8.509 -5.193 1.00 96.25 960 HIS A C 1
ATOM 7455 O O . HIS A 1 960 ? 2.336 8.311 -6.386 1.00 96.25 960 HIS A O 1
ATOM 7461 N N . GLU A 1 961 ? 2.966 9.120 -4.400 1.00 96.69 961 GLU A N 1
ATOM 7462 C CA . GLU A 1 961 ? 4.261 9.642 -4.831 1.00 96.69 961 GLU A CA 1
ATOM 7463 C C . GLU A 1 961 ? 5.410 9.026 -4.016 1.00 96.69 961 GLU A C 1
ATOM 7465 O O . GLU A 1 961 ? 5.521 9.228 -2.813 1.00 96.69 961 GLU A O 1
ATOM 7470 N N . GLY A 1 962 ? 6.323 8.314 -4.683 1.00 91.81 962 GLY A N 1
ATOM 7471 C CA . GLY A 1 962 ? 7.588 7.888 -4.074 1.00 91.81 962 GLY A CA 1
ATOM 7472 C C . GLY A 1 962 ? 8.643 9.010 -4.016 1.00 91.81 962 GLY A C 1
ATOM 7473 O O . GLY A 1 962 ? 8.451 10.077 -4.604 1.00 91.81 962 GLY A O 1
ATOM 7474 N N . PRO A 1 963 ? 9.805 8.772 -3.380 1.00 93.44 963 PRO A N 1
ATOM 7475 C CA . PRO A 1 963 ? 10.284 7.484 -2.871 1.00 93.44 963 PRO A CA 1
ATOM 7476 C C . PRO A 1 963 ? 10.121 7.301 -1.354 1.00 93.44 963 PRO A C 1
ATOM 7478 O O . PRO A 1 963 ? 10.475 6.243 -0.834 1.00 93.44 963 PRO A O 1
ATOM 7481 N N . CYS A 1 964 ? 9.632 8.316 -0.637 1.00 93.19 964 CYS A N 1
ATOM 7482 C CA . CYS A 1 964 ? 9.268 8.170 0.767 1.00 93.19 964 CYS A CA 1
ATOM 7483 C C . CYS A 1 964 ? 7.910 7.461 0.906 1.00 93.19 964 CYS A C 1
ATOM 7485 O O . CYS A 1 964 ? 7.071 7.489 0.007 1.00 93.19 964 CYS A O 1
ATOM 7487 N N . GLY A 1 965 ? 7.710 6.800 2.041 1.00 94.38 965 GLY A N 1
ATOM 7488 C CA . GLY A 1 965 ? 6.487 6.081 2.385 1.00 94.38 965 GLY A CA 1
ATOM 7489 C C . GLY A 1 965 ? 6.656 5.358 3.716 1.00 94.38 965 GLY A C 1
ATOM 7490 O O . GLY A 1 965 ? 7.768 5.253 4.230 1.00 94.38 965 GLY A O 1
ATOM 7491 N N . ILE A 1 966 ? 5.561 4.864 4.282 1.00 97.38 966 ILE A N 1
ATOM 7492 C CA . ILE A 1 966 ? 5.532 4.133 5.550 1.00 97.38 966 ILE A CA 1
ATOM 7493 C C . ILE A 1 966 ? 4.937 2.755 5.255 1.00 97.38 966 ILE A C 1
ATOM 7495 O O . ILE A 1 966 ? 3.727 2.561 5.267 1.00 97.38 966 ILE A O 1
ATOM 7499 N N . SER A 1 967 ? 5.785 1.786 4.910 1.00 94.25 967 SER A N 1
ATOM 7500 C CA . SER A 1 967 ? 5.317 0.444 4.553 1.00 94.25 967 SER A CA 1
ATOM 7501 C C . SER A 1 967 ? 6.345 -0.637 4.854 1.00 94.25 967 SER A C 1
ATOM 7503 O O . SER A 1 967 ? 7.518 -0.494 4.512 1.00 94.25 967 SER A O 1
ATOM 7505 N N . TYR A 1 968 ? 5.887 -1.777 5.374 1.00 86.62 968 TYR A N 1
ATOM 7506 C CA . TYR A 1 968 ? 6.697 -2.996 5.499 1.00 86.62 968 TYR A CA 1
ATOM 7507 C C . TYR A 1 968 ? 7.167 -3.572 4.149 1.00 86.62 968 TYR A C 1
ATOM 7509 O O . TYR A 1 968 ? 8.126 -4.343 4.109 1.00 86.62 968 TYR A O 1
ATOM 7517 N N . LYS A 1 969 ? 6.508 -3.228 3.030 1.00 80.56 969 LYS A N 1
ATOM 7518 C CA . LYS A 1 969 ? 6.795 -3.808 1.703 1.00 80.56 969 LYS A CA 1
ATOM 7519 C C . LYS A 1 969 ? 8.146 -3.366 1.137 1.00 80.56 969 LYS A C 1
ATOM 7521 O O . LYS A 1 969 ? 8.708 -4.056 0.288 1.00 80.56 969 LYS A O 1
ATOM 7526 N N . THR A 1 970 ? 8.670 -2.220 1.574 1.00 77.88 970 THR A N 1
ATOM 7527 C CA . THR A 1 970 ? 9.862 -1.601 0.984 1.00 77.88 970 THR A CA 1
ATOM 7528 C C . THR A 1 970 ? 10.867 -1.180 2.051 1.00 77.88 970 THR A C 1
ATOM 7530 O O . THR A 1 970 ? 10.668 -0.190 2.739 1.00 77.88 970 THR A O 1
ATOM 7533 N N . PHE A 1 971 ? 12.008 -1.874 2.118 1.00 71.50 971 PHE A N 1
ATOM 7534 C CA . PHE A 1 971 ? 13.166 -1.452 2.928 1.00 71.50 971 PHE A CA 1
ATOM 7535 C C . PHE A 1 971 ? 14.014 -0.351 2.250 1.00 71.50 971 PHE A C 1
ATOM 7537 O O . PHE A 1 971 ? 14.848 0.324 2.866 1.00 71.50 971 PHE A O 1
ATOM 7544 N N . ALA A 1 972 ? 13.852 -0.207 0.933 1.00 69.38 972 ALA A N 1
ATOM 7545 C CA . ALA A 1 972 ? 14.621 0.698 0.085 1.00 69.38 972 ALA A CA 1
ATOM 7546 C C . ALA A 1 972 ? 13.993 2.099 -0.046 1.00 69.38 972 ALA A C 1
ATOM 7548 O O . ALA A 1 972 ? 14.364 2.833 -0.955 1.00 69.38 972 ALA A O 1
ATOM 7549 N N . ASP A 1 973 ? 13.061 2.470 0.829 1.00 74.00 973 ASP A N 1
ATOM 7550 C CA . ASP A 1 973 ? 12.523 3.829 0.919 1.00 74.00 973 ASP A CA 1
ATOM 7551 C C . ASP A 1 973 ? 13.618 4.841 1.292 1.00 74.00 973 ASP A C 1
ATOM 7553 O O . ASP A 1 973 ? 14.617 4.504 1.950 1.00 74.00 973 ASP A O 1
ATOM 7557 N N . GLU A 1 974 ? 13.453 6.082 0.841 1.00 87.44 974 GLU A N 1
ATOM 7558 C CA . GLU A 1 974 ? 14.382 7.154 1.198 1.00 87.44 974 GLU A CA 1
ATOM 7559 C C . GLU A 1 974 ? 14.164 7.611 2.650 1.00 87.44 974 GLU A C 1
ATOM 7561 O O . GLU A 1 974 ? 13.038 7.563 3.155 1.00 87.44 974 GLU A O 1
ATOM 7566 N N . PRO A 1 975 ? 15.226 8.051 3.349 1.00 93.62 975 PRO A N 1
ATOM 7567 C CA . PRO A 1 975 ? 15.094 8.633 4.678 1.00 93.62 975 PRO A CA 1
ATOM 7568 C C . PRO A 1 975 ? 14.102 9.803 4.707 1.00 93.62 975 PRO A C 1
ATOM 7570 O O . PRO A 1 975 ? 14.115 10.651 3.819 1.00 93.62 975 PRO A O 1
ATOM 7573 N N . LEU A 1 976 ? 13.278 9.878 5.754 1.00 96.56 976 LEU A N 1
ATOM 7574 C CA . LEU A 1 976 ? 12.368 11.000 5.954 1.00 96.56 976 LEU A CA 1
ATOM 7575 C C . LEU A 1 976 ? 13.151 12.268 6.305 1.00 96.56 976 LEU A C 1
ATOM 7577 O O . LEU A 1 976 ? 14.008 12.266 7.197 1.00 96.56 976 LEU A O 1
ATOM 7581 N N . GLU A 1 977 ? 12.793 13.358 5.631 1.00 96.12 977 GLU A N 1
ATOM 7582 C CA . GLU A 1 977 ? 13.355 14.694 5.816 1.00 96.12 977 GLU A CA 1
ATOM 7583 C C . GLU A 1 977 ? 12.241 15.743 5.941 1.00 96.12 977 GLU A C 1
ATOM 7585 O O . GLU A 1 977 ? 11.128 15.564 5.442 1.00 96.12 977 GLU A O 1
ATOM 7590 N N . ALA A 1 978 ? 12.536 16.861 6.611 1.00 98.06 978 ALA A N 1
ATOM 7591 C CA . ALA A 1 978 ? 11.574 17.949 6.767 1.00 98.06 978 ALA A CA 1
ATOM 7592 C C . ALA A 1 978 ? 11.141 18.513 5.403 1.00 98.06 978 ALA A C 1
ATOM 7594 O O . ALA A 1 978 ? 11.985 18.802 4.557 1.00 98.06 978 ALA A O 1
ATOM 7595 N N . GLY A 1 979 ? 9.834 18.703 5.212 1.00 97.88 979 GLY A N 1
ATOM 7596 C CA . GLY A 1 979 ? 9.246 19.095 3.926 1.00 97.88 979 GLY A CA 1
ATOM 7597 C C . GLY A 1 979 ? 8.698 17.925 3.106 1.00 97.88 979 GLY A C 1
ATOM 7598 O O . GLY A 1 979 ? 7.960 18.157 2.151 1.00 97.88 979 GLY A O 1
ATOM 7599 N N . MET A 1 980 ? 8.999 16.672 3.465 1.00 98.62 980 MET A N 1
ATOM 7600 C CA . MET A 1 980 ? 8.291 15.522 2.894 1.00 98.62 980 MET A CA 1
ATOM 7601 C C . MET A 1 980 ? 6.847 15.465 3.399 1.00 98.62 980 MET A C 1
ATOM 7603 O O . MET A 1 980 ? 6.564 15.843 4.536 1.00 98.62 980 MET A O 1
ATOM 7607 N N . ILE A 1 981 ? 5.942 14.981 2.550 1.00 98.81 981 ILE A N 1
ATOM 7608 C CA . ILE A 1 981 ? 4.516 14.820 2.852 1.00 98.81 981 ILE A CA 1
ATOM 7609 C C . ILE A 1 981 ? 4.139 13.368 2.574 1.00 98.81 981 ILE A C 1
ATOM 7611 O O . ILE A 1 981 ? 4.431 12.882 1.479 1.00 98.81 981 ILE A O 1
ATOM 7615 N N . VAL A 1 982 ? 3.516 12.706 3.549 1.00 98.62 982 VAL A N 1
ATOM 7616 C CA . VAL A 1 982 ? 3.080 11.301 3.480 1.00 98.62 982 VAL A CA 1
ATOM 7617 C C . VAL A 1 982 ? 1.664 11.136 4.042 1.00 98.62 982 VAL A C 1
ATOM 7619 O O . VAL A 1 982 ? 1.234 11.985 4.818 1.00 98.62 982 VAL A O 1
ATOM 7622 N N . SER A 1 983 ? 0.946 10.076 3.679 1.00 98.75 983 SER A N 1
ATOM 7623 C CA . SER A 1 983 ? -0.256 9.625 4.392 1.00 98.75 983 SER A CA 1
ATOM 7624 C C . SER A 1 983 ? 0.110 8.851 5.671 1.00 98.75 983 SER A C 1
ATOM 7626 O O . SER A 1 983 ? 1.223 8.336 5.823 1.00 98.75 983 SER A O 1
ATOM 7628 N N . ASP A 1 984 ? -0.828 8.819 6.614 1.00 98.81 984 ASP A N 1
ATOM 7629 C CA . ASP A 1 984 ? -0.858 7.986 7.819 1.00 98.81 984 ASP A CA 1
ATOM 7630 C C . ASP A 1 984 ? -2.267 7.395 7.923 1.00 98.81 984 ASP A C 1
ATOM 7632 O O . ASP A 1 984 ? -3.189 8.075 8.379 1.00 98.81 984 ASP A O 1
ATOM 7636 N N . GLU A 1 985 ? -2.435 6.172 7.423 1.00 98.62 985 GLU A N 1
ATOM 7637 C CA . GLU A 1 985 ? -3.716 5.562 7.044 1.00 98.62 985 GLU A CA 1
ATOM 7638 C C . GLU A 1 985 ? -3.911 4.113 7.544 1.00 98.62 985 GLU A C 1
ATOM 7640 O O . GLU A 1 985 ? -4.324 3.248 6.773 1.00 98.62 985 GLU A O 1
ATOM 7645 N N . PRO A 1 986 ? -3.644 3.767 8.819 1.00 98.69 986 PRO A N 1
ATOM 7646 C CA . PRO A 1 986 ? -3.927 2.416 9.300 1.00 98.69 986 PRO A CA 1
ATOM 7647 C C . PRO A 1 986 ? -5.398 2.030 9.128 1.00 98.69 986 PRO A C 1
ATOM 7649 O O . PRO A 1 986 ? -6.303 2.874 9.137 1.00 98.69 986 PRO A O 1
ATOM 7652 N N . GLY A 1 987 ? -5.640 0.722 9.043 1.00 98.12 987 GLY A N 1
ATOM 7653 C CA . GLY A 1 987 ? -6.984 0.177 8.911 1.00 98.12 987 GLY A CA 1
ATOM 7654 C C . GLY A 1 987 ? -7.175 -1.184 9.568 1.00 98.12 987 GLY A C 1
ATOM 7655 O O . GLY A 1 987 ? -6.257 -1.754 10.147 1.00 98.12 987 GLY A O 1
ATOM 7656 N N . TYR A 1 988 ? -8.399 -1.689 9.493 1.00 98.19 988 TYR A N 1
ATOM 7657 C CA . TYR A 1 988 ? -8.793 -3.049 9.848 1.00 98.19 988 TYR A CA 1
ATOM 7658 C C . TYR A 1 988 ? -10.029 -3.430 9.032 1.00 98.19 988 TYR A C 1
ATOM 7660 O O . TYR A 1 988 ? -10.943 -2.617 8.893 1.00 98.19 988 TYR A O 1
ATOM 7668 N N . TYR A 1 989 ? -10.070 -4.651 8.504 1.00 94.94 989 TYR A N 1
ATOM 7669 C CA . TYR A 1 989 ? -11.115 -5.089 7.579 1.00 94.94 989 TYR A CA 1
ATOM 7670 C C . TYR A 1 989 ? -11.654 -6.453 8.020 1.00 94.94 989 TYR A C 1
ATOM 7672 O O . TYR A 1 989 ? -10.950 -7.455 7.941 1.00 94.94 989 TYR A O 1
ATOM 7680 N N . GLU A 1 990 ? -12.897 -6.474 8.504 1.00 93.69 990 GLU A N 1
ATOM 7681 C CA . GLU A 1 990 ? -13.609 -7.681 8.927 1.00 93.69 990 GLU A CA 1
ATOM 7682 C C . GLU A 1 990 ? -14.456 -8.208 7.763 1.00 93.69 990 GLU A C 1
ATOM 7684 O O . GLU A 1 990 ? -15.525 -7.665 7.450 1.00 93.69 990 GLU A O 1
ATOM 7689 N N . ASP A 1 991 ? -13.972 -9.270 7.118 1.00 83.19 991 ASP A N 1
ATOM 7690 C CA . ASP A 1 991 ? -14.587 -9.852 5.925 1.00 83.19 991 ASP A CA 1
ATOM 7691 C C . ASP A 1 991 ? -16.080 -10.149 6.122 1.00 83.19 991 ASP A C 1
ATOM 7693 O O . ASP A 1 991 ? -16.504 -10.898 7.002 1.00 83.19 991 ASP A O 1
ATOM 7697 N N . GLY A 1 992 ? -16.902 -9.573 5.243 1.00 85.31 992 GLY A N 1
ATOM 7698 C CA . GLY A 1 992 ? -18.350 -9.766 5.264 1.00 85.31 992 GLY A CA 1
ATOM 7699 C C . GLY A 1 992 ? -19.099 -8.966 6.337 1.00 85.31 992 GLY A C 1
ATOM 7700 O O . GLY A 1 992 ? -20.315 -9.138 6.433 1.00 85.31 992 GLY A O 1
ATOM 7701 N N . ALA A 1 993 ? -18.429 -8.093 7.102 1.00 91.94 993 ALA A N 1
ATOM 7702 C CA . ALA A 1 993 ? -19.055 -7.291 8.156 1.00 91.94 993 ALA A CA 1
ATOM 7703 C C . ALA A 1 993 ? -18.824 -5.778 8.009 1.00 91.94 993 ALA A C 1
ATOM 7705 O O . ALA A 1 993 ? -19.781 -5.056 7.740 1.00 91.94 993 ALA A O 1
ATOM 7706 N N . PHE A 1 994 ? -17.593 -5.293 8.197 1.00 97.00 994 PHE A N 1
ATOM 7707 C CA . PHE A 1 994 ? -17.245 -3.868 8.145 1.00 97.00 994 PHE A CA 1
ATOM 7708 C C . PHE A 1 994 ? -15.751 -3.670 7.877 1.00 97.00 994 PHE A C 1
ATOM 7710 O O . PHE A 1 994 ? -14.946 -4.579 8.049 1.00 97.00 994 PHE A O 1
ATOM 7717 N N . GLY A 1 995 ? -15.360 -2.453 7.514 1.00 97.50 995 GLY A N 1
ATOM 7718 C CA . GLY A 1 995 ? -13.960 -2.055 7.496 1.00 97.50 995 GLY A CA 1
ATOM 7719 C C . GLY A 1 995 ? -13.781 -0.647 8.026 1.00 97.50 995 GLY A C 1
ATOM 7720 O O . GLY A 1 995 ? -14.709 0.165 8.038 1.00 97.50 995 GLY A O 1
ATOM 7721 N N . ILE A 1 996 ? -12.585 -0.399 8.533 1.00 98.75 996 ILE A N 1
ATOM 7722 C CA . ILE A 1 996 ? -12.187 0.833 9.188 1.00 98.75 996 ILE A CA 1
ATOM 7723 C C . ILE A 1 996 ? -10.859 1.262 8.594 1.00 98.75 996 ILE A C 1
ATOM 7725 O O . ILE A 1 996 ? -9.921 0.474 8.521 1.00 98.75 996 ILE A O 1
ATOM 7729 N N . ARG A 1 997 ? -10.766 2.538 8.243 1.00 98.81 997 ARG A N 1
ATOM 7730 C CA . ARG A 1 997 ? -9.509 3.230 7.974 1.00 98.81 997 ARG A CA 1
ATOM 7731 C C . ARG A 1 997 ? -9.610 4.656 8.505 1.00 98.81 997 ARG A C 1
ATOM 7733 O O . ARG A 1 997 ? -10.679 5.281 8.463 1.00 98.81 997 ARG A O 1
ATOM 7740 N N . VAL A 1 998 ? -8.519 5.134 9.091 1.00 98.88 998 VAL A N 1
ATOM 7741 C CA . VAL A 1 998 ? -8.391 6.506 9.594 1.00 98.88 998 VAL A CA 1
ATOM 7742 C C . VAL A 1 998 ? -7.137 7.086 8.987 1.00 98.88 998 VAL A C 1
ATOM 7744 O O . VAL A 1 998 ? -6.041 6.650 9.317 1.00 98.88 998 VAL A O 1
ATOM 7747 N N . GLU A 1 999 ? -7.316 8.072 8.118 1.00 98.94 999 GLU A N 1
ATOM 7748 C CA . GLU A 1 999 ? -6.223 8.591 7.315 1.00 98.94 999 GLU A CA 1
ATOM 7749 C C . GLU A 1 999 ? -6.093 10.102 7.399 1.00 98.94 999 GLU A C 1
ATOM 7751 O O . GLU A 1 999 ? -7.071 10.843 7.269 1.00 98.94 999 GLU A O 1
ATOM 7756 N N . ASN A 1 1000 ? -4.856 10.557 7.565 1.00 98.94 1000 ASN A N 1
ATOM 7757 C CA . ASN A 1 1000 ? -4.481 11.944 7.350 1.00 98.94 1000 ASN A CA 1
ATOM 7758 C C . ASN A 1 1000 ? -3.243 12.017 6.464 1.00 98.94 1000 ASN A C 1
ATOM 7760 O O . ASN A 1 1000 ? -2.304 11.247 6.640 1.00 98.94 1000 ASN A O 1
ATOM 7764 N N . VAL A 1 1001 ? -3.180 13.042 5.622 1.00 98.88 1001 VAL A N 1
ATOM 7765 C CA . VAL A 1 1001 ? -1.916 13.503 5.055 1.00 98.88 1001 VAL A CA 1
ATOM 7766 C C . VAL A 1 1001 ? -1.184 14.327 6.109 1.00 98.88 1001 VAL A C 1
ATOM 7768 O O . VAL A 1 1001 ? -1.762 15.214 6.749 1.00 98.88 1001 VAL A O 1
ATOM 7771 N N . VAL A 1 1002 ? 0.103 14.047 6.286 1.00 98.88 1002 VAL A N 1
ATOM 7772 C CA . VAL A 1 1002 ? 0.973 14.658 7.286 1.00 98.88 1002 VAL A CA 1
ATOM 7773 C C . VAL A 1 1002 ? 2.260 15.211 6.666 1.00 98.88 1002 VAL A C 1
ATOM 7775 O O . VAL A 1 1002 ? 2.866 14.622 5.771 1.00 98.88 1002 VAL A O 1
ATOM 7778 N N . LEU A 1 1003 ? 2.704 16.362 7.167 1.00 98.88 1003 LEU A N 1
ATOM 7779 C CA . LEU A 1 1003 ? 3.968 17.007 6.819 1.00 98.88 1003 LEU A CA 1
ATOM 7780 C C . LEU A 1 1003 ? 5.049 16.618 7.830 1.00 98.88 1003 LEU A C 1
ATOM 7782 O O . LEU A 1 1003 ? 4.865 16.770 9.037 1.00 98.88 1003 LEU A O 1
ATOM 7786 N N . VAL A 1 1004 ? 6.215 16.195 7.348 1.00 98.81 1004 VAL A N 1
ATOM 7787 C CA . VAL A 1 1004 ? 7.395 15.981 8.191 1.00 98.81 1004 VAL A CA 1
ATOM 7788 C C . VAL A 1 1004 ? 7.982 17.337 8.587 1.00 98.81 1004 VAL A C 1
ATOM 7790 O O . VAL A 1 1004 ? 8.405 18.120 7.731 1.00 98.81 1004 VAL A O 1
ATOM 7793 N N . VAL A 1 1005 ? 8.057 17.609 9.890 1.00 98.69 1005 VAL A N 1
ATOM 7794 C CA . VAL A 1 1005 ? 8.557 18.874 10.449 1.00 98.69 1005 VAL A CA 1
ATOM 7795 C C . VAL A 1 1005 ? 9.624 18.647 11.525 1.00 98.69 1005 VAL A C 1
ATOM 7797 O O . VAL A 1 1005 ? 9.637 17.603 12.178 1.00 98.69 1005 VAL A O 1
ATOM 7800 N N . PRO A 1 1006 ? 10.537 19.608 11.761 1.00 98.12 1006 PRO A N 1
ATOM 7801 C CA . PRO A 1 1006 ? 11.505 19.506 12.849 1.00 98.12 1006 PRO A CA 1
ATOM 7802 C C . PRO A 1 1006 ? 10.843 19.440 14.234 1.00 98.12 1006 PRO A C 1
ATOM 7804 O O . PRO A 1 1006 ? 9.998 20.268 14.570 1.00 98.12 1006 PRO A O 1
ATOM 7807 N N . ALA A 1 1007 ? 11.307 18.521 15.079 1.00 97.38 1007 ALA A N 1
ATOM 7808 C CA . ALA A 1 1007 ? 10.905 18.384 16.476 1.00 97.38 1007 ALA A CA 1
ATOM 7809 C C . ALA A 1 1007 ? 12.005 18.873 17.434 1.00 97.38 1007 ALA A C 1
ATOM 7811 O O . ALA A 1 1007 ? 13.201 18.797 17.139 1.00 97.38 1007 ALA A O 1
ATOM 7812 N N . LYS A 1 1008 ? 11.608 19.338 18.626 1.00 94.69 1008 LYS A N 1
ATOM 7813 C CA . LYS A 1 1008 ? 12.523 19.777 19.698 1.00 94.69 1008 LYS A CA 1
ATOM 7814 C C . LYS A 1 1008 ? 12.365 18.903 20.951 1.00 94.69 1008 LYS A C 1
ATOM 7816 O O . LYS A 1 1008 ? 11.752 19.345 21.923 1.00 94.69 1008 LYS A O 1
ATOM 7821 N N . PRO A 1 1009 ? 12.879 17.659 20.947 1.00 95.12 1009 PRO A N 1
ATOM 7822 C CA . PRO A 1 1009 ? 12.842 16.803 22.129 1.00 95.12 1009 PRO A CA 1
ATOM 7823 C C . PRO A 1 1009 ? 13.745 17.339 23.251 1.00 95.12 1009 PRO A C 1
ATOM 7825 O O . PRO A 1 1009 ? 14.595 18.204 23.039 1.00 95.12 1009 PRO A O 1
ATOM 7828 N N . LYS A 1 1010 ? 13.596 16.774 24.459 1.00 95.69 1010 LYS A N 1
ATOM 7829 C CA . LYS A 1 1010 ? 14.333 17.173 25.676 1.00 95.69 1010 LYS A CA 1
ATOM 7830 C C . LYS A 1 1010 ? 15.861 17.177 25.510 1.00 95.69 1010 LYS A C 1
ATOM 7832 O O . LYS A 1 1010 ? 16.541 17.989 26.131 1.00 95.69 1010 LYS A O 1
ATOM 7837 N N . TYR A 1 1011 ? 16.398 16.267 24.700 1.00 94.88 1011 TYR A N 1
ATOM 7838 C CA . TYR A 1 1011 ? 17.831 16.127 24.449 1.00 94.88 1011 TYR A CA 1
ATOM 7839 C C . TYR A 1 1011 ? 18.104 16.072 22.945 1.00 94.88 1011 TYR A C 1
ATOM 7841 O O . TYR A 1 1011 ? 17.345 15.454 22.205 1.00 94.88 1011 TYR A O 1
ATOM 7849 N N . ASN A 1 1012 ? 19.222 16.653 22.500 1.00 92.44 1012 ASN A N 1
ATOM 7850 C CA . ASN A 1 1012 ? 19.695 16.553 21.116 1.00 92.44 1012 ASN A CA 1
ATOM 7851 C C . ASN A 1 1012 ? 20.934 15.647 21.048 1.00 92.44 1012 ASN A C 1
ATOM 7853 O O . ASN A 1 1012 ? 22.071 16.101 21.197 1.00 92.44 1012 ASN A O 1
ATOM 7857 N N . TYR A 1 1013 ? 20.722 14.341 20.872 1.00 92.00 1013 TYR A N 1
ATOM 7858 C CA . TYR A 1 1013 ? 21.815 13.370 20.853 1.00 92.00 1013 TYR A CA 1
ATOM 7859 C C . TYR A 1 1013 ? 22.697 13.545 19.606 1.00 92.00 1013 TYR A C 1
ATOM 7861 O O . TYR A 1 1013 ? 22.242 13.385 18.473 1.00 92.00 1013 TYR A O 1
ATOM 7869 N N . ARG A 1 1014 ? 23.984 13.856 19.821 1.00 91.81 1014 ARG A N 1
ATOM 7870 C CA . ARG A 1 1014 ? 25.002 14.061 18.769 1.00 91.81 1014 ARG A CA 1
ATOM 7871 C C . ARG A 1 1014 ? 24.614 15.091 17.696 1.00 91.81 1014 ARG A C 1
ATOM 7873 O O . ARG A 1 1014 ? 25.058 14.970 16.560 1.00 91.81 1014 ARG A O 1
ATOM 7880 N N . ASN A 1 1015 ? 23.799 16.090 18.043 1.00 89.12 1015 ASN A N 1
ATOM 7881 C CA . ASN A 1 1015 ? 23.355 17.146 17.126 1.00 89.12 1015 ASN A CA 1
ATOM 7882 C C . ASN A 1 1015 ? 22.679 16.635 15.838 1.00 89.12 1015 ASN A C 1
ATOM 7884 O O . ASN A 1 1015 ? 22.709 17.325 14.822 1.00 89.12 1015 ASN A O 1
ATOM 7888 N N . ARG A 1 1016 ? 22.067 15.441 15.861 1.00 88.50 1016 ARG A N 1
ATOM 7889 C CA . ARG A 1 1016 ? 21.374 14.885 14.685 1.00 88.50 1016 ARG A CA 1
ATOM 7890 C C . ARG A 1 1016 ? 20.062 15.603 14.364 1.00 88.50 1016 ARG A C 1
ATOM 7892 O O . ARG A 1 1016 ? 19.609 15.551 13.226 1.00 88.50 1016 ARG A O 1
ATOM 7899 N N . GLY A 1 1017 ? 19.461 16.269 15.352 1.00 94.75 1017 GLY A N 1
ATOM 7900 C CA . GLY A 1 1017 ? 18.099 16.783 15.239 1.00 94.75 1017 GLY A CA 1
ATOM 7901 C C . GLY A 1 1017 ? 17.051 15.666 15.272 1.00 94.75 1017 GLY A C 1
ATOM 7902 O O . GLY A 1 1017 ? 17.364 14.471 15.312 1.00 94.75 1017 GLY A O 1
ATOM 7903 N N . SER A 1 1018 ? 15.784 16.058 15.297 1.00 97.88 1018 SER A N 1
ATOM 7904 C CA . SER A 1 1018 ? 14.647 15.138 15.295 1.00 97.88 1018 SER A CA 1
ATOM 7905 C C . SER A 1 1018 ? 13.515 15.719 14.464 1.00 97.88 1018 SER A C 1
ATOM 7907 O O . SER A 1 1018 ? 13.470 16.925 14.224 1.00 97.88 1018 SER A O 1
ATOM 7909 N N . LEU A 1 1019 ? 12.624 14.846 14.028 1.00 98.62 1019 LEU A N 1
ATOM 7910 C CA . LEU A 1 1019 ? 11.464 15.120 13.203 1.00 98.62 1019 LEU A CA 1
ATOM 7911 C C . LEU A 1 1019 ? 10.208 14.604 13.921 1.00 98.62 1019 LEU A C 1
ATOM 7913 O O . LEU A 1 1019 ? 10.303 13.789 14.841 1.00 98.62 1019 LEU A O 1
ATOM 7917 N N . THR A 1 1020 ? 9.057 15.126 13.521 1.00 98.69 1020 THR A N 1
ATOM 7918 C CA . THR A 1 1020 ? 7.704 14.700 13.905 1.00 98.69 1020 THR A CA 1
ATOM 7919 C C . THR A 1 1020 ? 6.765 15.009 12.739 1.00 98.69 1020 THR A C 1
ATOM 7921 O O . THR A 1 1020 ? 7.195 15.602 11.746 1.00 98.69 1020 THR A O 1
ATOM 7924 N N . PHE A 1 1021 ? 5.492 14.652 12.861 1.00 98.75 1021 PHE A N 1
ATOM 7925 C CA . PHE A 1 1021 ? 4.477 14.960 11.860 1.00 98.75 1021 PHE A CA 1
ATOM 7926 C C . PHE A 1 1021 ? 3.556 16.119 12.281 1.00 98.75 1021 PHE A C 1
ATOM 7928 O O . PHE A 1 1021 ? 3.232 16.278 13.458 1.00 98.75 1021 PHE A O 1
ATOM 7935 N N . GLU A 1 1022 ? 3.148 16.932 11.305 1.00 98.62 1022 GLU A N 1
ATOM 7936 C CA . GLU A 1 1022 ? 2.101 17.959 11.390 1.00 98.62 1022 GLU A CA 1
ATOM 7937 C C . GLU A 1 1022 ? 0.947 17.541 10.459 1.00 98.62 1022 GLU A C 1
ATOM 7939 O O . GLU A 1 1022 ? 1.165 17.469 9.247 1.00 98.62 1022 GLU A O 1
ATOM 7944 N N . PRO A 1 1023 ? -0.268 17.257 10.966 1.00 98.75 1023 PRO A N 1
ATOM 7945 C CA . PRO A 1 1023 ? -1.407 16.927 10.111 1.00 98.75 1023 PRO A CA 1
ATOM 7946 C C . PRO A 1 1023 ? -1.784 18.082 9.179 1.00 98.75 1023 PRO A C 1
ATOM 7948 O O . PRO A 1 1023 ? -2.041 19.195 9.636 1.00 98.75 1023 PRO A O 1
ATOM 7951 N N . LEU A 1 1024 ? -1.855 17.801 7.876 1.00 98.88 1024 LEU A N 1
ATOM 7952 C CA . LEU A 1 1024 ? -2.446 18.702 6.885 1.00 98.88 1024 LEU A CA 1
ATOM 7953 C C . LEU A 1 1024 ? -3.960 18.492 6.810 1.00 98.88 1024 LEU A C 1
ATOM 7955 O O . LEU A 1 1024 ? -4.716 19.457 6.722 1.00 98.88 1024 LEU A O 1
ATOM 7959 N N . THR A 1 1025 ? -4.408 17.238 6.900 1.00 98.88 1025 THR A N 1
ATOM 7960 C CA . THR A 1 1025 ? -5.831 16.894 6.979 1.00 98.88 1025 THR A CA 1
ATOM 7961 C C . THR A 1 1025 ? -6.416 17.324 8.327 1.00 98.88 1025 THR A C 1
ATOM 7963 O O . THR A 1 1025 ? -6.028 16.817 9.381 1.00 98.88 1025 THR A O 1
ATOM 7966 N N . LEU A 1 1026 ? -7.405 18.223 8.300 1.00 98.88 1026 LEU A N 1
ATOM 7967 C CA . LEU A 1 1026 ? -8.066 18.781 9.488 1.00 98.88 1026 LEU A CA 1
ATOM 7968 C C . LEU A 1 1026 ? -9.570 18.469 9.496 1.00 98.88 1026 LEU A C 1
ATOM 7970 O O . LEU A 1 1026 ? -10.412 19.360 9.426 1.00 98.88 1026 LEU A O 1
ATOM 7974 N N . VAL A 1 1027 ? -9.912 17.184 9.571 1.00 98.88 1027 VAL A N 1
ATOM 7975 C CA . VAL A 1 1027 ? -11.299 16.697 9.562 1.00 98.88 1027 VAL A CA 1
ATOM 7976 C C . VAL A 1 1027 ? -11.572 15.925 10.855 1.00 98.88 1027 VAL A C 1
ATOM 7978 O O . VAL A 1 1027 ? -10.777 15.044 11.194 1.00 98.88 1027 VAL A O 1
ATOM 7981 N N . PRO A 1 1028 ? -12.675 16.184 11.583 1.00 98.69 1028 PRO A N 1
ATOM 7982 C CA . PRO A 1 1028 ? -12.975 15.474 12.826 1.00 98.69 1028 PRO A CA 1
ATOM 7983 C C . PRO A 1 1028 ? -12.941 13.946 12.683 1.00 98.69 1028 PRO A C 1
ATOM 7985 O O . PRO A 1 1028 ? -13.292 13.386 11.645 1.00 98.69 1028 PRO A O 1
ATOM 7988 N N . ILE A 1 1029 ? -12.519 13.275 13.753 1.00 98.88 1029 ILE A N 1
ATOM 7989 C CA . ILE A 1 1029 ? -12.538 11.812 13.893 1.00 98.88 1029 ILE A CA 1
ATOM 7990 C C . ILE A 1 1029 ? -13.666 11.486 14.873 1.00 98.88 1029 ILE A C 1
ATOM 7992 O O . ILE A 1 1029 ? -13.683 12.020 15.982 1.00 98.88 1029 ILE A O 1
ATOM 7996 N N . GLN A 1 1030 ? -14.620 10.648 14.463 1.00 98.31 1030 GLN A N 1
ATOM 7997 C CA . GLN A 1 1030 ? -15.897 10.512 15.162 1.00 98.31 1030 GLN A CA 1
ATOM 7998 C C . GLN A 1 1030 ? -15.748 9.840 16.540 1.00 98.31 1030 GLN A C 1
ATOM 8000 O O . GLN A 1 1030 ? -15.493 8.642 16.638 1.00 98.31 1030 GLN A O 1
ATOM 8005 N N . VAL A 1 1031 ? -15.985 10.592 17.620 1.00 97.38 1031 VAL A N 1
ATOM 8006 C CA . VAL A 1 1031 ? -15.787 10.125 19.009 1.00 97.38 1031 VAL A CA 1
ATOM 8007 C C . VAL A 1 1031 ? -16.631 8.895 19.357 1.00 97.38 1031 VAL A C 1
ATOM 8009 O O . VAL A 1 1031 ? -16.182 8.025 20.098 1.00 97.38 1031 VAL A O 1
ATOM 8012 N N . LYS A 1 1032 ? -17.848 8.768 18.812 1.00 96.31 1032 LYS A N 1
ATOM 8013 C CA . LYS A 1 1032 ? -18.738 7.640 19.147 1.00 96.31 1032 LYS A CA 1
ATOM 8014 C C . LYS A 1 1032 ? -18.206 6.275 18.690 1.00 96.31 1032 LYS A C 1
ATOM 8016 O O . LYS A 1 1032 ? -18.611 5.263 19.256 1.00 96.31 1032 LYS A O 1
ATOM 8021 N N . MET A 1 1033 ? -17.320 6.256 17.692 1.00 98.19 1033 MET A N 1
ATOM 8022 C CA . MET A 1 1033 ? -16.645 5.041 17.233 1.00 98.19 1033 MET A CA 1
ATOM 8023 C C . MET A 1 1033 ? -15.562 4.581 18.214 1.00 98.19 1033 MET A C 1
ATOM 8025 O O . MET A 1 1033 ? -15.018 3.503 18.053 1.00 98.19 1033 MET A O 1
ATOM 8029 N N . MET A 1 1034 ? -15.237 5.365 19.244 1.00 96.81 1034 MET A N 1
ATOM 8030 C CA . MET A 1 1034 ? -14.127 5.076 20.148 1.00 96.81 1034 MET A CA 1
ATOM 8031 C C . MET A 1 1034 ? -14.604 4.392 21.434 1.00 96.81 1034 MET A C 1
ATOM 8033 O O . MET A 1 1034 ? -15.558 4.824 22.091 1.00 96.81 1034 MET A O 1
ATOM 8037 N N . ALA A 1 1035 ? -13.890 3.351 21.843 1.00 96.81 1035 ALA A N 1
ATOM 8038 C CA . ALA A 1 1035 ? -13.833 2.861 23.214 1.00 96.81 1035 ALA A CA 1
ATOM 8039 C C . ALA A 1 1035 ? -12.834 3.742 23.988 1.00 96.81 1035 ALA A C 1
ATOM 8041 O O . ALA A 1 1035 ? -11.656 3.419 24.125 1.00 96.81 1035 ALA A O 1
ATOM 8042 N N . THR A 1 1036 ? -13.287 4.925 24.421 1.00 93.94 1036 THR A N 1
ATOM 8043 C CA . THR A 1 1036 ? -12.454 5.986 25.029 1.00 93.94 1036 THR A CA 1
ATOM 8044 C C . THR A 1 1036 ? -11.609 5.524 26.220 1.00 93.94 1036 THR A C 1
ATOM 8046 O O . THR A 1 1036 ? -10.544 6.075 26.484 1.00 93.94 1036 THR A O 1
ATOM 8049 N N . GLU A 1 1037 ? -12.061 4.491 26.918 1.00 94.75 1037 GLU A N 1
ATOM 8050 C CA . GLU A 1 1037 ? -11.390 3.820 28.025 1.00 94.75 1037 GLU A CA 1
ATOM 8051 C C . GLU A 1 1037 ? -10.085 3.112 27.623 1.00 94.75 1037 GLU A C 1
ATOM 8053 O O . GLU A 1 1037 ? -9.204 2.958 28.468 1.00 94.75 1037 GLU A O 1
ATOM 8058 N N . LEU A 1 1038 ? -9.918 2.745 26.346 1.00 96.00 1038 LEU A N 1
ATOM 8059 C CA . LEU A 1 1038 ? -8.687 2.146 25.809 1.00 96.00 1038 LEU A CA 1
ATOM 8060 C C . LEU A 1 1038 ? -7.622 3.199 25.449 1.00 96.00 1038 LEU A C 1
ATOM 8062 O O . LEU A 1 1038 ? -6.472 2.855 25.140 1.00 96.00 1038 LEU A O 1
ATOM 8066 N N . LEU A 1 1039 ? -7.983 4.487 25.467 1.00 97.75 1039 LEU A N 1
ATOM 8067 C CA . LEU A 1 1039 ? -7.068 5.572 25.133 1.00 97.75 1039 LEU A CA 1
ATOM 8068 C C . LEU A 1 1039 ? -6.212 5.979 26.337 1.00 97.75 1039 LEU A C 1
ATOM 8070 O O . LEU A 1 1039 ? -6.692 6.354 27.418 1.00 97.75 1039 LEU A O 1
ATOM 8074 N N . THR A 1 1040 ? -4.901 6.004 26.118 1.00 97.94 1040 THR A N 1
ATOM 8075 C CA . THR A 1 1040 ? -3.958 6.586 27.070 1.00 97.94 1040 THR A CA 1
ATOM 8076 C C . THR A 1 1040 ? -4.207 8.088 27.205 1.00 97.94 1040 THR A C 1
ATOM 8078 O O . THR A 1 1040 ? -4.840 8.724 26.359 1.00 97.94 1040 THR A O 1
ATOM 8081 N N . ARG A 1 1041 ? -3.683 8.705 28.271 1.00 97.44 1041 ARG A N 1
ATOM 8082 C CA . ARG A 1 1041 ? -3.771 10.166 28.418 1.00 97.44 1041 ARG A CA 1
ATOM 8083 C C . ARG A 1 1041 ? -3.120 10.894 27.234 1.00 97.44 1041 ARG A C 1
ATOM 8085 O O . ARG A 1 1041 ? -3.711 11.835 26.728 1.00 97.44 1041 ARG A O 1
ATOM 8092 N N . LYS A 1 1042 ? -1.960 10.425 26.752 1.00 96.81 1042 LYS A N 1
ATOM 8093 C CA . LYS A 1 1042 ? -1.264 11.033 25.605 1.00 96.81 1042 LYS A CA 1
ATOM 8094 C C . LYS A 1 1042 ? -2.130 11.010 24.340 1.00 96.81 1042 LYS A C 1
ATOM 8096 O O . LYS A 1 1042 ? -2.155 11.992 23.610 1.00 96.81 1042 LYS A O 1
ATOM 8101 N N . GLU A 1 1043 ? -2.830 9.907 24.090 1.00 98.50 1043 GLU A N 1
ATOM 8102 C CA . GLU A 1 1043 ? -3.712 9.767 22.924 1.00 98.50 1043 GLU A CA 1
ATOM 8103 C C . GLU A 1 1043 ? -4.947 10.666 23.028 1.00 98.50 1043 GLU A C 1
ATOM 8105 O O . GLU A 1 1043 ? -5.303 11.326 22.054 1.00 98.50 1043 GLU A O 1
ATOM 8110 N N . ARG A 1 1044 ? -5.558 10.762 24.217 1.00 97.94 1044 ARG A N 1
ATOM 8111 C CA . ARG A 1 1044 ? -6.658 11.706 24.473 1.00 97.94 1044 ARG A CA 1
ATOM 8112 C C . ARG A 1 1044 ? -6.225 13.156 24.287 1.00 97.94 1044 ARG A C 1
ATOM 8114 O O . ARG A 1 1044 ? -6.929 13.920 23.634 1.00 97.94 1044 ARG A O 1
ATOM 8121 N N . ASP A 1 1045 ? -5.062 13.521 24.824 1.00 98.00 1045 ASP A N 1
ATOM 8122 C CA . ASP A 1 1045 ? -4.504 14.867 24.688 1.00 98.00 1045 ASP A CA 1
ATOM 8123 C C . ASP A 1 1045 ? -4.220 15.196 23.214 1.00 98.00 1045 ASP A C 1
ATOM 8125 O O . ASP A 1 1045 ? -4.569 16.283 22.756 1.00 98.00 1045 ASP A O 1
ATOM 8129 N N . TRP A 1 1046 ? -3.656 14.249 22.452 1.00 98.56 1046 TRP A N 1
ATOM 8130 C CA . TRP A 1 1046 ? -3.434 14.413 21.013 1.00 98.56 1046 TRP A CA 1
ATOM 8131 C C . TRP A 1 1046 ? -4.749 14.622 20.257 1.00 98.56 1046 TRP A C 1
ATOM 8133 O O . TRP A 1 1046 ? -4.849 15.557 19.467 1.00 98.56 1046 TRP A O 1
ATOM 8143 N N . LEU A 1 1047 ? -5.775 13.804 20.522 1.00 98.62 1047 LEU A N 1
ATOM 8144 C CA . LEU A 1 1047 ? -7.061 13.905 19.828 1.00 98.62 1047 LEU A CA 1
ATOM 8145 C C . LEU A 1 1047 ? -7.773 15.226 20.142 1.00 98.62 1047 LEU A C 1
ATOM 8147 O O . LEU A 1 1047 ? -8.274 15.885 19.233 1.00 98.62 1047 LEU A O 1
ATOM 8151 N N . ASN A 1 1048 ? -7.776 15.636 21.412 1.00 98.56 1048 ASN A N 1
ATOM 8152 C CA . ASN A 1 1048 ? -8.352 16.908 21.840 1.00 98.56 1048 ASN A CA 1
ATOM 8153 C C . ASN A 1 1048 ? -7.637 18.096 21.182 1.00 98.56 1048 ASN A C 1
ATOM 8155 O O . ASN A 1 1048 ? -8.289 19.041 20.737 1.00 98.56 1048 ASN A O 1
ATOM 8159 N N . GLU A 1 1049 ? -6.308 18.045 21.081 1.00 98.69 1049 GLU A N 1
ATOM 8160 C CA . GLU A 1 1049 ? -5.515 19.075 20.411 1.00 98.69 1049 GLU A CA 1
ATOM 8161 C C . GLU A 1 1049 ? -5.751 19.099 18.894 1.00 98.69 1049 GLU A C 1
ATOM 8163 O O . GLU A 1 1049 ? -5.909 20.170 18.298 1.00 98.69 1049 GLU A O 1
ATOM 8168 N N . TYR A 1 1050 ? -5.851 17.925 18.270 1.00 98.88 1050 TYR A N 1
ATOM 8169 C CA . TYR A 1 1050 ? -6.194 17.781 16.860 1.00 98.88 1050 TYR A CA 1
ATOM 8170 C C . TYR A 1 1050 ? -7.581 18.372 16.561 1.00 98.88 1050 TYR A C 1
ATOM 8172 O O . TYR A 1 1050 ? -7.728 19.207 15.666 1.00 98.88 1050 TYR A O 1
ATOM 8180 N N . HIS A 1 1051 ? -8.600 18.018 17.349 1.00 98.88 1051 HIS A N 1
ATOM 8181 C CA . HIS A 1 1051 ? -9.959 18.554 17.212 1.00 98.88 1051 HIS A CA 1
ATOM 8182 C C . HIS A 1 1051 ? -10.032 20.056 17.491 1.00 98.88 1051 HIS A C 1
ATOM 8184 O O . HIS A 1 1051 ? -10.747 20.770 16.783 1.00 98.88 1051 HIS A O 1
ATOM 8190 N N . ARG A 1 1052 ? -9.266 20.563 18.465 1.00 98.75 1052 ARG A N 1
ATOM 8191 C CA . ARG A 1 1052 ? -9.135 22.005 18.712 1.00 98.75 1052 ARG A CA 1
ATOM 8192 C C . ARG A 1 1052 ? -8.563 22.721 17.491 1.00 98.75 1052 ARG A C 1
ATOM 8194 O O . ARG A 1 1052 ? -9.140 23.712 17.054 1.00 98.75 1052 ARG A O 1
ATOM 8201 N N . THR A 1 1053 ? -7.503 22.177 16.896 1.00 98.69 1053 THR A N 1
ATOM 8202 C CA . THR A 1 1053 ? -6.890 22.719 15.675 1.00 98.69 1053 THR A CA 1
ATOM 8203 C C . THR A 1 1053 ? -7.871 22.703 14.500 1.00 98.69 1053 THR A C 1
ATOM 8205 O O . THR A 1 1053 ? -8.018 23.715 13.816 1.00 98.69 1053 THR A O 1
ATOM 8208 N N . CYS A 1 1054 ? -8.615 21.606 14.306 1.00 98.81 1054 CYS A N 1
ATOM 8209 C CA . CYS A 1 1054 ? -9.673 21.530 13.292 1.00 98.81 1054 CYS A CA 1
ATOM 8210 C C . CYS A 1 1054 ? -10.707 22.646 13.491 1.00 98.81 1054 CYS A C 1
ATOM 8212 O O . CYS A 1 1054 ? -11.032 23.371 12.554 1.00 98.81 1054 CYS A O 1
ATOM 8214 N N . ARG A 1 1055 ? -11.194 22.826 14.725 1.00 98.69 1055 ARG A N 1
ATOM 8215 C CA . ARG A 1 1055 ? -12.173 23.866 15.060 1.00 98.69 1055 ARG A CA 1
ATOM 8216 C C . ARG A 1 1055 ? -11.640 25.273 14.802 1.00 98.69 1055 ARG A C 1
ATOM 8218 O O . ARG A 1 1055 ? -12.377 26.099 14.279 1.00 98.69 1055 ARG A O 1
ATOM 8225 N N . GLU A 1 1056 ? -10.400 25.554 15.188 1.00 98.62 1056 GLU A N 1
ATOM 8226 C CA . GLU A 1 1056 ? -9.800 26.883 15.047 1.00 98.62 1056 GLU A CA 1
ATOM 8227 C C . GLU A 1 1056 ? -9.543 27.227 13.572 1.00 98.62 1056 GLU A C 1
ATOM 8229 O O . GLU A 1 1056 ? -9.968 28.2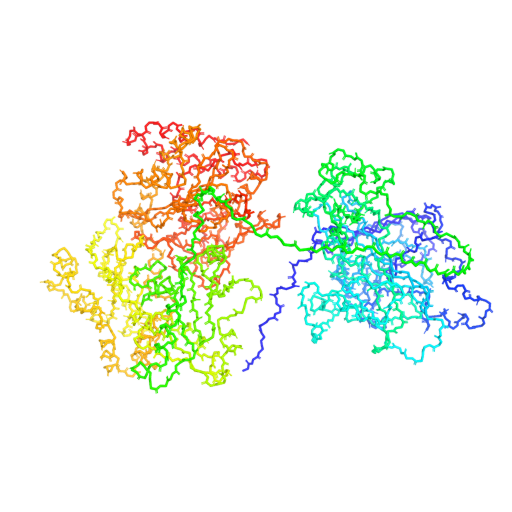83 13.104 1.00 98.62 1056 GLU A O 1
ATOM 8234 N N . VAL A 1 1057 ? -8.906 26.327 12.817 1.00 98.75 1057 VAL A N 1
ATOM 8235 C CA . VAL A 1 1057 ? -8.503 26.586 11.425 1.00 98.75 1057 VAL A CA 1
ATOM 8236 C C . VAL A 1 1057 ? -9.686 26.460 10.465 1.00 98.75 1057 VAL A C 1
ATOM 8238 O O . VAL A 1 1057 ? -9.979 27.391 9.713 1.00 98.75 1057 VAL A O 1
ATOM 8241 N N . ILE A 1 1058 ? -10.398 25.330 10.497 1.00 98.81 1058 ILE A N 1
ATOM 8242 C CA . ILE A 1 1058 ? -11.504 25.072 9.563 1.00 98.81 1058 ILE A CA 1
ATOM 8243 C C . ILE A 1 1058 ? -12.747 25.857 9.968 1.00 98.81 1058 ILE A C 1
ATOM 8245 O O . ILE A 1 1058 ? -13.482 26.322 9.102 1.00 98.81 1058 ILE A O 1
ATOM 8249 N N . GLY A 1 1059 ? -12.960 26.093 11.266 1.00 98.62 1059 GLY A N 1
ATOM 8250 C CA . GLY A 1 1059 ? -14.061 26.936 11.727 1.00 98.62 1059 GLY A CA 1
ATOM 8251 C C . GLY A 1 1059 ? -13.946 28.375 11.227 1.00 98.62 1059 GLY A C 1
ATOM 8252 O O . GLY A 1 1059 ? -14.937 28.924 10.744 1.00 98.62 1059 GLY A O 1
ATOM 8253 N N . ALA A 1 1060 ? -12.740 28.956 11.253 1.00 98.56 1060 ALA A N 1
ATOM 8254 C CA . ALA A 1 1060 ? -12.494 30.285 10.695 1.00 98.56 1060 ALA A CA 1
ATOM 8255 C C . ALA A 1 1060 ? -12.767 30.335 9.181 1.00 98.56 1060 ALA A C 1
ATOM 8257 O O . ALA A 1 1060 ? -13.367 31.290 8.684 1.00 98.56 1060 ALA A O 1
ATOM 8258 N N . GLU A 1 1061 ? -12.379 29.294 8.440 1.00 98.69 1061 GLU A N 1
ATOM 8259 C CA . GLU A 1 1061 ? -12.620 29.222 6.998 1.00 98.69 1061 GLU A CA 1
ATOM 8260 C C . GLU A 1 1061 ? -14.106 29.004 6.654 1.00 98.69 1061 GLU A C 1
ATOM 8262 O O . GLU A 1 1061 ? -14.635 29.659 5.753 1.00 98.69 1061 GLU A O 1
ATOM 8267 N N . LEU A 1 1062 ? -14.817 28.151 7.398 1.00 98.69 1062 LEU A N 1
ATOM 8268 C CA . LEU A 1 1062 ? -16.266 27.961 7.263 1.00 98.69 1062 LEU A CA 1
ATOM 8269 C C . LEU A 1 1062 ? -17.030 29.260 7.543 1.00 98.69 1062 LEU A C 1
ATOM 8271 O O . LEU A 1 1062 ? -17.961 29.598 6.807 1.00 98.69 1062 LEU A O 1
ATOM 8275 N N . GLU A 1 1063 ? -16.628 30.010 8.573 1.00 98.44 1063 GLU A N 1
ATOM 8276 C CA . GLU A 1 1063 ? -17.196 31.325 8.879 1.00 98.44 1063 GLU A CA 1
ATOM 8277 C C . GLU A 1 1063 ? -16.938 32.317 7.738 1.00 98.44 1063 GLU A C 1
ATOM 8279 O O . GLU A 1 1063 ? -17.876 32.965 7.265 1.00 98.44 1063 GLU A O 1
ATOM 8284 N N . ARG A 1 1064 ? -15.701 32.368 7.223 1.00 98.56 1064 ARG A N 1
ATOM 8285 C CA . ARG A 1 1064 ? -15.318 33.213 6.082 1.00 98.56 1064 ARG A CA 1
ATOM 8286 C C . ARG A 1 1064 ? -16.134 32.906 4.823 1.00 98.56 1064 ARG A C 1
ATOM 8288 O O . ARG A 1 1064 ? -16.492 33.831 4.096 1.00 98.56 1064 ARG A O 1
ATOM 8295 N N . GLN A 1 1065 ? -16.431 31.631 4.562 1.00 98.38 1065 GLN A N 1
ATOM 8296 C CA . GLN A 1 1065 ? -17.255 31.195 3.428 1.00 98.38 1065 GLN A CA 1
ATOM 8297 C C . GLN A 1 1065 ? -18.774 31.276 3.699 1.00 98.38 1065 GLN A C 1
ATOM 8299 O O . GLN A 1 1065 ? -19.569 31.030 2.795 1.00 98.38 1065 GLN A O 1
ATOM 8304 N N . GLY A 1 1066 ? -19.208 31.627 4.917 1.00 98.19 1066 GLY A N 1
ATOM 8305 C CA . GLY A 1 1066 ? -20.627 31.731 5.281 1.00 98.19 1066 GLY A CA 1
ATOM 8306 C C . GLY A 1 1066 ? -21.341 30.388 5.503 1.00 98.19 1066 GLY A C 1
ATOM 8307 O O . GLY A 1 1066 ? -22.574 30.345 5.537 1.00 98.19 1066 GLY A O 1
ATOM 8308 N N . ARG A 1 1067 ? -20.597 29.294 5.698 1.00 98.06 1067 ARG A N 1
ATOM 8309 C CA . ARG A 1 1067 ? -21.091 27.909 5.818 1.00 98.06 1067 ARG A CA 1
ATOM 8310 C C . ARG A 1 1067 ? -21.514 27.581 7.256 1.00 98.06 1067 ARG A C 1
ATOM 8312 O O . ARG A 1 1067 ? -20.936 26.737 7.939 1.00 98.06 1067 ARG A O 1
ATOM 8319 N N . LYS A 1 1068 ? -22.536 28.295 7.745 1.00 97.94 1068 LYS A N 1
ATOM 8320 C CA . LYS A 1 1068 ? -22.968 28.272 9.161 1.00 97.94 1068 LYS A CA 1
ATOM 8321 C C . LYS A 1 1068 ? -23.363 26.888 9.677 1.00 97.94 1068 LYS A C 1
ATOM 8323 O O . LYS A 1 1068 ? -23.113 26.580 10.837 1.00 97.94 1068 LYS A O 1
ATOM 8328 N N . GLU A 1 1069 ? -24.007 26.082 8.842 1.00 97.94 1069 GLU A N 1
ATOM 8329 C CA . GLU A 1 1069 ? -24.473 24.753 9.236 1.00 97.94 1069 GLU A CA 1
ATOM 8330 C C . GLU A 1 1069 ? -23.301 23.797 9.490 1.00 97.94 1069 GLU A C 1
ATOM 8332 O O . GLU A 1 1069 ? -23.204 23.211 10.567 1.00 97.94 1069 GLU A O 1
ATOM 8337 N N . ALA A 1 1070 ? -22.369 23.716 8.540 1.00 98.50 1070 ALA A N 1
ATOM 8338 C CA . ALA A 1 1070 ? -21.159 22.917 8.683 1.00 98.50 1070 ALA A CA 1
ATOM 8339 C C . ALA A 1 1070 ? -20.275 23.413 9.840 1.00 98.50 1070 ALA A C 1
ATOM 8341 O O . ALA A 1 1070 ? -19.675 22.603 10.540 1.00 98.50 1070 ALA A O 1
ATOM 8342 N N . LEU A 1 1071 ? -20.253 24.724 10.120 1.00 98.62 1071 LEU A N 1
ATOM 8343 C CA . LEU A 1 1071 ? -19.580 25.271 11.304 1.00 98.62 1071 LEU A CA 1
ATOM 8344 C C . LEU A 1 1071 ? -20.199 24.754 12.615 1.00 98.62 1071 LEU A C 1
ATOM 8346 O O . LEU A 1 1071 ? -19.477 24.371 13.534 1.00 98.62 1071 LEU A O 1
ATOM 8350 N N . GLN A 1 1072 ? -21.531 24.716 12.712 1.00 98.56 1072 GLN A N 1
ATOM 8351 C CA . GLN A 1 1072 ? -22.219 24.164 13.887 1.00 98.56 1072 GLN A CA 1
ATOM 8352 C C . GLN A 1 1072 ? -21.958 22.662 14.050 1.00 98.56 1072 GLN A C 1
ATOM 8354 O O . GLN A 1 1072 ? -21.773 22.197 15.177 1.00 98.56 1072 GLN A O 1
ATOM 8359 N N . TRP A 1 1073 ? -21.925 21.917 12.941 1.00 98.69 1073 TRP A N 1
ATOM 8360 C CA . TRP A 1 1073 ? -21.512 20.514 12.924 1.00 98.69 1073 TRP A CA 1
ATOM 8361 C C . TRP A 1 1073 ? -20.073 20.357 13.441 1.00 98.69 1073 TRP A C 1
ATOM 8363 O O . TRP A 1 1073 ? -19.853 19.641 14.416 1.00 98.69 1073 TRP A O 1
ATOM 8373 N N . LEU A 1 1074 ? -19.119 21.127 12.906 1.00 98.81 1074 LEU A N 1
ATOM 8374 C CA . LEU A 1 1074 ? -17.707 21.064 13.294 1.00 98.81 1074 LEU A CA 1
ATOM 8375 C C . LEU A 1 1074 ? -17.506 21.344 14.788 1.00 98.81 1074 LEU A C 1
ATOM 8377 O O . LEU A 1 1074 ? -16.747 20.642 15.451 1.00 98.81 1074 LEU A O 1
ATOM 8381 N N . ILE A 1 1075 ? -18.194 22.345 15.349 1.00 98.56 1075 ILE A N 1
ATOM 8382 C CA . ILE A 1 1075 ? -18.098 22.668 16.782 1.00 98.56 1075 ILE A CA 1
ATOM 8383 C C . ILE A 1 1075 ? -18.560 21.489 17.649 1.00 98.56 1075 ILE A C 1
ATOM 8385 O O . ILE A 1 1075 ? -17.954 21.231 18.691 1.00 98.56 1075 ILE A O 1
ATOM 8389 N N . ARG A 1 1076 ? -19.615 20.773 17.242 1.00 98.44 1076 ARG A N 1
ATOM 8390 C CA . ARG A 1 1076 ? -20.118 19.598 17.968 1.00 98.44 1076 ARG A CA 1
ATOM 8391 C C . ARG A 1 1076 ? -19.149 18.419 17.874 1.00 98.44 1076 ARG A C 1
ATOM 8393 O O . ARG A 1 1076 ? -18.833 17.832 18.903 1.00 98.44 1076 ARG A O 1
ATOM 8400 N N . GLU A 1 1077 ? -18.644 18.119 16.683 1.00 98.31 1077 GLU A N 1
ATOM 8401 C CA . GLU A 1 1077 ? -17.787 16.945 16.449 1.00 98.31 1077 GLU A CA 1
ATOM 8402 C C . GLU A 1 1077 ? -16.333 17.130 16.917 1.00 98.31 1077 GLU A C 1
ATOM 8404 O O . GLU A 1 1077 ? -15.536 16.202 16.853 1.00 98.31 1077 GLU A O 1
ATOM 8409 N N . THR A 1 1078 ? -15.981 18.318 17.417 1.00 98.50 1078 THR A N 1
ATOM 8410 C CA . THR A 1 1078 ? -14.647 18.630 17.964 1.00 98.50 1078 THR A CA 1
ATOM 8411 C C . THR A 1 1078 ? -14.653 18.854 19.475 1.00 98.50 1078 THR A C 1
ATOM 8413 O O . THR A 1 1078 ? -13.714 19.438 20.019 1.00 98.50 1078 THR A O 1
ATOM 8416 N N . GLN A 1 1079 ? -15.746 18.523 20.173 1.00 97.62 1079 GLN A N 1
ATOM 8417 C CA . GLN A 1 1079 ? -15.795 18.663 21.631 1.00 97.62 1079 GLN A CA 1
ATOM 8418 C C . GLN A 1 1079 ? -14.741 17.770 22.299 1.00 97.62 1079 GLN A C 1
ATOM 8420 O O . GLN A 1 1079 ? -14.529 16.646 21.847 1.00 97.62 1079 GLN A O 1
ATOM 8425 N N . PRO A 1 1080 ? -14.082 18.253 23.367 1.00 95.06 1080 PRO A N 1
ATOM 8426 C CA . PRO A 1 1080 ? -13.047 17.478 24.026 1.00 95.06 1080 PRO A CA 1
ATOM 8427 C C . PRO A 1 1080 ? -13.635 16.237 24.701 1.00 95.06 1080 PRO A C 1
ATOM 8429 O O . PRO A 1 1080 ? -14.726 16.284 25.276 1.00 95.06 1080 PRO A O 1
ATOM 8432 N N . ILE A 1 1081 ? -12.872 15.150 24.681 1.00 92.31 1081 ILE A N 1
ATOM 8433 C CA . ILE A 1 1081 ? -13.165 13.924 25.424 1.00 92.31 1081 ILE A CA 1
ATOM 8434 C C . ILE A 1 1081 ? -12.466 13.936 26.790 1.00 92.31 1081 ILE A C 1
ATOM 8436 O O . ILE A 1 1081 ? -11.387 14.521 26.936 1.00 92.31 1081 ILE A O 1
ATOM 8440 N N . VAL A 1 1082 ? -13.108 13.315 27.789 1.00 79.38 1082 VAL A N 1
ATOM 8441 C CA . VAL A 1 1082 ? -12.679 13.286 29.206 1.00 79.38 1082 VAL A CA 1
ATOM 8442 C C . VAL A 1 1082 ? -11.786 12.082 29.500 1.00 79.38 1082 VAL A C 1
ATOM 8444 O O . VAL A 1 1082 ? -12.117 10.965 29.056 1.00 79.38 1082 VAL A O 1
#

Foldseek 3Di:
DDDDDDDPDPPPPPPPDQQKWKFFDDADQKGWIWIAGPVQLKTWTWIAGPDQPFWKFKWWWQAADDPPPDPPDYDPVCLPDFDDVPPDDCPDPCVPVCDDPVNPFGPTDHLAPPPQDQVQQDAFCPDDLVSHGLTRPRSNHNICGRPRIDTDMDRHPSADCAAWSHSANIKMFMATPVRRTDDIGGTYRPCDVFKFKWKKKWAFDPQKGDIKIWIWIAGLLLDIGFIKIKDAIAGPDDDPAQFKFKFWACAQQDQVGLVDRRHGQAPPPADCDPPQCALVCVVNHGLGGDCRNNHGDDNSHMHMTTHRRADCADPSHSQRIKMWMDRVVHTRGITHIHTPADKDKFKAWDDPDDDPQLQLVLLCVLLVHRSSQKGWDPPPQDDDPTMTMTIIGGRHDGDPVSNVCSQQDCSSPRRRHDVSDDPDDDDDDDDDDDDDDDDDDDDDDDDDDDDDDDDDDDPDDQPDADPQVVVLVLLQVLQQDCVQPVHGAFKEKQFCFALLRDQFDFQLNRLVCVRFVQDDSGWMWMRGNQAIEIEDEPLCPVSSVRHGDPRYHYFYPPDPPGDDPLVVCLVPDDAQGEYEYALSGAFLLNVVVSQVSQVVSRYGYDHGPDGSSVVSCPPRDDQDDFAKDAADCLQLVDALVVLLVVQLVVCVVVVAFKEKRRHFQLVCNSLRMFPCRGPLFRGFQKMWMQGQQEIEIEGAVVNVVDPVSCVSLVQVHDDRRSSHYDYHHSVCLLVVLLVVQVPDDQSHAYEDESRRGSSSQVSHDPSRYDYDPARPSLVVQLFGDPSLVVLLLLQQLQLQLLVLVLVLVCLVCLQVQPDKQVNSQVSSQVSSVPGPQFDFWNDQKDWDKWQQQLSPPRHDDPVNIDTRHQAIKIKIWTWTQGSNFIFTWIAIDHNHADDPVLQLQQQLQLQLLCQQQFDKFFFQAAQQVSQVSNCVSQVVSPFADRWFQKAWQGGSGRRHRDDGIHGPVDPPRGGDDFRRKMKGWGKGHDRNTHIDIGIFIWTKHWDDDPDCPPVRGIIHTDTSNLHFHAPSSHPCVPDDPSSLVVNLVSLVCSLVSSLVVCVVVVVVSSNVSSVVRNDRDD